Protein 9B6M (pdb70)

Foldseek 3Di:
DDDFAFAQDALPDDCPVPAWFWFQAPVRGTFTWGCRGALEIETAAEHPDADPDFAAADDLADAWFGFDPVQSPDSVNSRQQRRLVSLLLLLLCVFDLSVLLVLLLNLFAFFFDADPVGDTDDDDQQQWGAGPVGTDGHQEYEYAYGNGNADWAKAWDWADPVLDQCICQALQGAGYIYIHAGQFKFKAFPQFTAHSSLSVLLRSLQSSSSGRNQADHQSDKAFDAVVPDDVRTNHIGRPRSQLLADFDDDDDCHVLVRLVCVLVSLVVVCVSQVVDDVSNVSSQVSLCSLQDNDSFDDPDSVSSNVSSVSSCVRCSQRHSVSSCVSVVQADDDRGDCPSPGDMFIWGQPRSPPQQGSHGHNPVHRGCPGSPTRRHDDTTYHHDDDDDDDD/DFDFDDDPLLDFAFDDCVVLVPDADAEFAAFLVGTDDDVVPPDDDDDDDDDPDDDDDDDDDDDDDDPADFLRLLLQLLAQLDLDLLAAEFEADPVDFLSVRSVVSRVDNRYHYDPQPPLRCLRHVNDDDLDDLVVVLVSLLVSLVSLLVQLLDWAWADDDPADIAIARQSLCSRRVLDDPSDSNVVRVCCPPPNLVSLFPDDFDHDFHLPYAYAYDPPDDDPVRLLSRVVNVLLVLLLVLLVVLVSLVVSLCNGPVSRLVSSLVSLLSSLVSVLVSSLSSLVVVLVSNPPPDPPPSCVPSVVSSVVSNVSSVVSSVSSSLSSLRHSLVSSVSCCVPVPVVSHVVSSVVRLVVHVVNSVVSQVSQLPPPFPPPDPSGDCVLVSLQSSFNADNDCCVSPVVGDHPYCVVVFDADPQFLVQWQFKWADDSQDTDRPHPHDWDKDAFPVWHWGCDQRRTWIKQAQDPRRKIWTFCDPSNQLQWFAKKKKKWWKQWFFQALLQCVLDPFFKWFFKDDADVVAWDKTWTAGRQAIWIWGDALHIDIGTDQLDPVRGHHRAGWTWMQFTPHQQKGWIPSALDTDDMDHNVNGGTGGDRGTIMGHGPRRSDNQTIMIIGITIMGRHSDDSVNSNVVRCSSDDQKFAAFQRNHTAFASRWWWKDFDVQAQWTWDADPQAIFTHDWDWADRNPDPDIGHDGRDYFRKGKAQDPPQPPPDRGDILASFIWIATPVALFTFWAFLDDDPQQTTRSVSDCDPPGVSTQRTWRWGDRVSDQWTWTKDAWDQRPPRDTDHIATWAWDADDNIITTHGDHDDDDVDDSPRRIMHIGRNDPSGDRDD

Sequence (1220 aa):
MIPINIKDFNYSDPVNNQDIILVKNEKGSFDKGFFVADKILLVPARYGNISTDEGGITSKKEKAHVDKKIYLETDSEKNEYLKNMTTLLKRMNSYSTGNKLLNLIIKGEPIYSKDLQGKFIEQTPSRYLDTNTGKRRVNVMITGPGSNVLTKKCTHNGMGLENDPNGKHSNGTGILSTIEFSPNYLIAYNKCVADPVLTLFHELVHSMHNLYGIAFPDNVKVPYNALKDKNLVSGEEALSEILTFGGKDLTTEHLETLWKKLAETVIIVKDFVKTDTQAKDVFLNNLRFLSKNENIKIDTIEDIVNGTLKIKNNISNLTECEFCKEIGDVRIRTRYAVHSEDVTPVEVVDFKNNYKLNSGFLEGQDISKKYFITNPPKMRRRALRNFKCTDIIASVDKKDVFAVSDTSYFKNFKFPSKKISDTGEVIDSTKLPQIKDTYKSSREEPIPDNDSTINVKNITTYHYLEAQKPKNSSIELTMVAPSKSKKPNDCVVEAINDNNKIYTPFSGTAKQFNTVVPIANTAANVITWLEAIADIFSSETGTFDKLERAGKETLYYIPYVGQLLSIGENVLIGDFKNALLNTGLIILLDIAPELNIPLLGAFEAYKEYKSLEEFRKAIDNVIDERNKRWHSVYSFVAHQWYGQVNIQIEQRLNHFYQALSYQAGVIKNRVDIEYARHKEGLEEKEERKLMWASVDCIGSIEASVKEATKNAEKFLEKSSILYFKEEILPKVHKNLEEFDKNTLFNIYTNIDEFSNRGIAEISECKKVEADVNNGFRPIKFDFSLLTNLMKSDSLTDEVILEKALEDALVFSLGVRNGKIQNLSKKWANLTIGTDIRVVHGRDNESIRLNSTQDSSIQIEKNTNLRFLDSENFSLSFWIRVPRYNKFDKDKDLNNEYTIVNNMDTATKGFKISIKNGILLWTLKGTQQKTIEIPLSNTKVSDNIWRHVAIINNKDGNCTIYVDGAQKNAVSLSGLDEITNTLPITLQLVGNKNKKQFIRLDQFNIYEKALSQTEVGKLFSSYFKDSDIRDYWGEPLAYNKTYNMINIAYQGRGLQSTNNKISLQPKAVFDPTGDGSYIPRLYRGYDVLLQKDSQSKTTDIMPKKDDLINIKLKSGHNFVGFNSTIDTSQKYLKLTTALLSEVDDPKGFKLMSLKKDNWIQIKKETWMSKNGNVIPQGLVGKRSVDSDVYLYLWDWETEKDDYSEKQWSFICQDEGWIDSD

Solvent-accessible surface area: 49917 Å² total; per-residue (Å²): 180,68,126,39,116,17,69,90,20,51,28,98,55,104,61,83,64,123,50,8,3,51,4,102,34,112,112,47,69,75,27,36,0,0,10,0,1,88,40,0,0,0,2,0,12,20,38,15,120,44,28,116,87,78,16,43,52,0,8,42,48,48,38,11,12,0,1,41,76,126,10,0,92,68,90,81,55,27,41,64,1,0,50,4,0,3,40,0,1,66,1,0,23,79,52,45,5,0,10,46,0,0,22,11,0,18,90,0,41,0,2,28,15,68,47,177,123,30,137,33,75,65,106,2,79,0,5,23,22,62,12,85,74,39,83,55,46,0,0,0,23,0,6,0,0,12,35,25,0,4,32,35,68,12,4,3,62,0,38,4,86,90,122,40,93,41,1,1,1,16,18,8,2,0,0,6,0,20,0,5,0,0,0,18,0,1,34,0,37,98,148,21,0,20,2,0,0,6,22,0,0,3,8,0,0,17,1,0,11,3,0,5,0,11,6,15,9,23,32,23,60,1,40,10,4,0,51,75,47,138,103,22,16,1,7,47,7,7,0,6,50,4,13,2,4,22,20,88,15,6,2,1,44,66,17,36,34,16,5,89,61,7,8,57,22,3,17,22,1,50,76,20,0,143,107,56,116,88,0,47,49,8,8,39,40,7,6,85,79,3,1,135,124,46,110,11,133,15,102,66,69,106,45,1,22,61,2,5,60,67,0,10,41,23,3,28,26,2,20,4,19,32,0,8,50,34,21,58,106,4,120,23,33,74,14,41,46,20,11,7,39,84,13,37,5,1,30,2,84,52,4,115,102,29,6,80,78,123,40,10,6,93,74,32,22,57,23,92,74,11,189,10,67,84,62,5,95,66,68,43,118,32,0,56,4,33,1,72,32,127,147,6,80,0,34,18,35,0,6,14,0,0,0,0,2,24,6,50,34,2,120,111,43,144,17,73,73,30,108,0,16,47,46,12,78,60,37,69,61,129,160,27,88,164,32,54,43,60,74,87,62,14,84,98,116,93,70,120,19,97,53,43,79,34,97,23,190,110,37,37,7,4,0,1,9,14,1,0,60,50,91,31,73,44,56,111,6,34,1,19,19,10,69,202,100,66,101,1,49,48,0,0,56,58,1,17,117,42,72,53,73,1,0,0,6,8,53,31,0,6,108,40,3,52,94,67,84,7,91,44,125,90,25,67,66,10,38,88,12,6,92,23,0,7,79,48,0,49,66,34,0,37,51,51,66,128,6,115,30,98,92,88,89,74,3,38,4,0,23,9,0,1,9,0,0,31,14,28,145,11,95,113,80,34,33,3,78,78,20,2,44,135,68,21,10,72,42,0,10,61,33,69,22,78,59,44,115,12,14,152,16,23,4,42,0,16,83,129,7,176,51,93,106,47,0,74,85,0,0,33,36,0,22,28,37,1,2,70,17,6,24,26,0,8,9,2,6,0,1,1,0,3,1,1,0,2,1,0,4,11,0,11,1,29,2,0,86,50,0,0,61,47,0,8,33,2,1,71,44,10,1,86,43,2,79,62,68,26,99,101,68,77,149,108,114,16,27,119,113,48,28,169,28,12,90,95,4,46,41,36,0,84,56,11,19,141,104,0,21,72,8,0,18,60,0,0,8,8,1,2,1,4,18,0,69,44,74,8,17,46,110,4,28,144,35,1,107,78,1,18,118,44,0,38,149,44,0,69,62,2,2,85,77,19,27,125,122,38,41,63,123,104,78,137,27,68,65,3,52,12,33,0,16,22,9,19,5,25,14,121,14,48,42,37,34,0,17,60,7,20,104,3,128,10,131,18,66,118,93,158,64,60,163,56,0,77,96,6,21,6,1,4,0,0,6,49,42,11,72,15,53,19,64,7,146,75,23,3,43,22,80,44,16,33,35,19,52,17,32,16,0,10,104,61,5,0,0,21,0,19,15,69,130,55,0,16,0,66,0,61,13,23,111,54,0,125,14,1,33,70,102,58,2,0,0,0,0,3,0,2,0,10,8,23,20,82,67,12,39,70,101,15,99,100,53,54,13,12,1,0,34,1,19,74,132,91,46,84,0,1,34,0,0,4,69,46,7,21,2,9,0,1,0,46,12,91,98,97,31,75,13,77,0,21,1,11,126,108,89,46,5,18,0,16,10,62,4,0,1,0,0,10,4,104,59,43,68,0,14,0,6,1,48,29,55,77,87,62,43,42,62,3,101,33,7,89,26,9,60,18,116,62,35,0,20,0,24,7,62,40,2,120,11,135,124,10,23,0,17,0,11,43,0,3,0,2,76,87,17,0,54,130,100,17,3,23,112,3,43,69,43,51,26,88,106,52,29,2,12,0,40,1,2,2,14,1,1,29,105,3,9,0,3,9,2,1,53,53,86,83,0,49,0,11,64,63,36,128,83,43,4,2,7,27,94,105,32,68,15,24,15,19,57,81,83,53,140,51,30,73,4,47,32,30,78,60,5,20,1,58,71,17,95,137,10,153,38,96,71,31,19,15,50,57,64,1,27,0,10,2,52,5,91,99,28,76,31,10,12,0,0,36,14,75,12,86,99,52,31,14,2,49,27,22,45,49,25,122,145,97,51,113,52,11,21,34,8,1,33,0,6,4,44,139,70,55,28,74,0,2,4,50,8,68,68,39,128,1,113,104,51,45,94,3,64,32,0,0,4,1,46,75,66,64,137,104,50,10,18,4,19,1,89,96,10,126,42,103,181,58,97,51,47,85,27,17,0,2,1,0,0,54,11,35,3,16,60,33,66,168

Secondary structure (DSSP, 8-state):
----------TTS---SSSEEEEE-TTSSEEEEEEEETTEEE--SPPSS--S--SSB--SS-S-----SSTT-SHHHHHHHHHHHHHHHHHHHHSHHHHHHHHHHHH--PPPEE-SSSSEESS-TTTB--BTTB--B-SEEEE---SSTT--EEEES---TTSSS-STTTSS----EEEE--TTEEEEESSBBPPHHHHHHHHHHHHHHHHHT-PPPTT--EEEEETS-SS-EEEEE-HHHHHHS-SS---SS-TTTTTTTHHHHHHHHHHHHTT-HHHHHHHHHHHHHHSTT-----SSHHHHHHHHHHHHHHSSS-SHHHHHHHHSSS---SSS--TTS-EEEEEES-HHHH--SSSS-TT-SBTTTTTEESS-S---BPPEEEEEE-/-EEEEEETTTS-EEE-SHHHHH-------B-SSSB---TTTSPPP---------PPPP---EEE--SS--HHHHHHTSS-S--STT-EEE---SSS-HHHHHHHHHS-TTEEE-S-HHHHIIIII----TT-HHHHHHHHHHHHHHHHHHHT--EEEEETTEEEEEE-GGGTTTTT-S--SSGGGGHHHHTTT-SGGG-SSPP-----------B-S---SHHHHHHHHHHHHHHHHHHHHHHHHHHHHHHIIIIIHHHHHHHHHHHHHHHHHHHHHHHHHHHHHHHTSSS--SSTTTTTTHHHHHHHHHHHHHHHHHHHHHIIIIIHHHHHHHHHHTHHHHHHHHHHHHHHHHHHHHHHHHHHHHHS---SSTT-STHHHHHHH-------THHHHTT-SS--GGG-----HHHHHHEEEEEEEETTEEEE-SSS---EEE-SS-EEEE-SSSEEEEE-SSTT--EEE---SGGGGGTTS--EEEEEEEPPP--HHHHHH-SS--EEEEE---TTS-EEEEEEETTEEEEEEESSS-EEEEE-SSGGG---S--EEE-B---SSS---B-SSSS--B----SS-------PPEEEEEES-S-S---EEES-EEEESS---HHHHHHHHHHH--TT--B-TTSPBP-TT---EEEESSSTT--EEE-SSSEEEPPP-EE-SSSSS--EE-SS-S--EEEEE-TT-----SS-BSBS-EEEEETTTTEEE---SB-SS--B------SSSS--------EEE-SS-SS-BEEEE--B--BTS--B--EEEEEEEETTEEEEEE----STTS--TTS-EEEE---TT-----

B-factor: mean 40.0, std 0.0, range [40.0, 40.0]

Radius of gyration: 34.62 Å; Cα contacts (8 Å, |Δi|>4): 2550; chains: 2; bounding box: 66×87×102 Å

Nearest PDB structures (foldseek):
  2vxr-assembly1_A  TM=8.602E-01  e=2.772E-24  Clostridium botulinum
  3obr-assembly1_A  TM=7.949E-01  e=5.029E-22  Clostridium botulinum
  2w2d-assembly1_B  TM=7.879E-01  e=2.824E-16  Clostridium botulinum
  3zus-assembly3_C  TM=7.710E-01  e=7.991E-16  Clostridium botulinum
  3zus-assembly2_B  TM=7.502E-01  e=7.991E-16  Clostridium botulinum

Structure (mmCIF, N/CA/C/O backbone):
data_9B6M
#
_entry.id   9B6M
#
_cell.length_a   1.00
_cell.length_b   1.00
_cell.length_c   1.00
_cell.angle_alpha   90.00
_cell.angle_beta   90.00
_cell.angle_gamma   90.00
#
_symmetry.space_group_name_H-M   'P 1'
#
loop_
_entity.id
_entity.type
_entity.pdbx_description
1 polymer 'PG1 light chain'
2 polymer 'PG1 heavy chain'
#
loop_
_atom_site.group_PDB
_atom_site.id
_atom_site.type_symbol
_atom_site.label_atom_id
_atom_site.label_alt_id
_atom_site.label_comp_id
_atom_site.label_asym_id
_atom_site.label_entity_id
_atom_site.label_seq_id
_atom_site.pdbx_PDB_ins_code
_atom_site.Cartn_x
_atom_site.Cartn_y
_atom_site.Cartn_z
_atom_site.occupancy
_atom_site.B_iso_or_equiv
_atom_site.auth_seq_id
_atom_site.auth_comp_id
_atom_site.auth_asym_id
_atom_site.auth_atom_id
_atom_site.pdbx_PDB_model_num
ATOM 1 N N . MET A 1 1 ? 121.204 129.861 108.146 1 40 1 MET A N 1
ATOM 2 C CA . MET A 1 1 ? 121.888 130.682 107.09 1 40 1 MET A CA 1
ATOM 3 C C . MET A 1 1 ? 121.523 132.166 107.235 1 40 1 MET A C 1
ATOM 4 O O . MET A 1 1 ? 122.436 133.018 107.172 1 40 1 MET A O 1
ATOM 9 N N . ILE A 1 2 ? 120.227 132.46 107.348 1 40 2 ILE A N 1
ATOM 10 C CA . ILE A 1 2 ? 119.717 133.855 107.429 1 40 2 ILE A CA 1
ATOM 11 C C . ILE A 1 2 ? 120.248 134.498 108.699 1 40 2 ILE A C 1
ATOM 12 O O . ILE A 1 2 ? 120.09 133.943 109.782 1 40 2 ILE A O 1
ATOM 17 N N . PRO A 1 3 ? 120.885 135.686 108.592 1 40 3 PRO A N 1
ATOM 18 C CA . PRO A 1 3 ? 121.436 136.359 109.763 1 40 3 PRO A CA 1
ATOM 19 C C . PRO A 1 3 ? 120.322 136.898 110.665 1 40 3 PRO A C 1
ATOM 20 O O . PRO A 1 3 ? 119.719 137.906 110.36 1 40 3 PRO A O 1
ATOM 24 N N . ILE A 1 4 ? 120.068 136.176 111.751 1 40 4 ILE A N 1
ATOM 25 C CA . ILE A 1 4 ? 119.24 136.663 112.885 1 40 4 ILE A CA 1
ATOM 26 C C . ILE A 1 4 ? 120.071 136.525 114.152 1 40 4 ILE A C 1
ATOM 27 O O . ILE A 1 4 ? 120.976 135.658 114.209 1 40 4 ILE A O 1
ATOM 32 N N . ASN A 1 5 ? 119.745 137.345 115.136 1 40 5 ASN A N 1
ATOM 33 C CA . ASN A 1 5 ? 120.476 137.377 116.42 1 40 5 ASN A CA 1
ATOM 34 C C . ASN A 1 5 ? 119.483 137.137 117.548 1 40 5 ASN A C 1
ATOM 35 O O . ASN A 1 5 ? 118.41 137.774 117.563 1 40 5 ASN A O 1
ATOM 40 N N . ILE A 1 6 ? 119.844 136.235 118.451 1 40 6 ILE A N 1
ATOM 41 C CA . ILE A 1 6 ? 119.156 136.108 119.756 1 40 6 ILE A CA 1
ATOM 42 C C . ILE A 1 6 ? 120.104 136.647 120.824 1 40 6 ILE A C 1
ATOM 43 O O . ILE A 1 6 ? 121.31 136.342 120.783 1 40 6 ILE A O 1
ATOM 48 N N . LYS A 1 7 ? 119.566 137.422 121.749 1 40 7 LYS A N 1
ATOM 49 C CA . LYS A 1 7 ? 120.378 138.168 122.737 1 40 7 LYS A CA 1
ATOM 50 C C . LYS A 1 7 ? 120.215 137.48 124.081 1 40 7 LYS A C 1
ATOM 51 O O . LYS A 1 7 ? 119.07 137.252 124.52 1 40 7 LYS A O 1
ATOM 57 N N . ASP A 1 8 ? 121.339 137.168 124.708 1 40 8 ASP A N 1
ATOM 58 C CA . ASP A 1 8 ? 121.36 136.548 126.053 1 40 8 ASP A CA 1
ATOM 59 C C . ASP A 1 8 ? 121.045 137.618 127.097 1 40 8 ASP A C 1
ATOM 60 O O . ASP A 1 8 ? 121.61 138.729 127.05 1 40 8 ASP A O 1
ATOM 65 N N . PHE A 1 9 ? 120.174 137.267 128.029 1 40 9 PHE A N 1
ATOM 66 C CA . PHE A 1 9 ? 119.783 138.151 129.143 1 40 9 PHE A CA 1
ATOM 67 C C . PHE A 1 9 ? 120.218 137.517 130.449 1 40 9 PHE A C 1
ATOM 68 O O . PHE A 1 9 ? 120.717 136.385 130.483 1 40 9 PHE A O 1
ATOM 76 N N . ASN A 1 10 ? 120.034 138.279 131.512 1 40 10 ASN A N 1
ATOM 77 C CA . ASN A 1 10 ? 120.223 137.803 132.894 1 40 10 ASN A CA 1
ATOM 78 C C . ASN A 1 10 ? 119.052 138.318 133.706 1 40 10 ASN A C 1
ATOM 79 O O . ASN A 1 10 ? 118.644 139.472 133.503 1 40 10 ASN A O 1
ATOM 84 N N . TYR A 1 11 ? 118.569 137.512 134.636 1 40 11 TYR A N 1
ATOM 85 C CA . TYR A 1 11 ? 117.423 137.919 135.479 1 40 11 TYR A CA 1
ATOM 86 C C . TYR A 1 11 ? 117.815 139.108 136.364 1 40 11 TYR A C 1
ATOM 87 O O . TYR A 1 11 ? 116.924 139.824 136.823 1 40 11 TYR A O 1
ATOM 96 N N . SER A 1 12 ? 119.111 139.314 136.595 1 40 12 SER A N 1
ATOM 97 C CA . SER A 1 12 ? 119.624 140.474 137.364 1 40 12 SER A CA 1
ATOM 98 C C . SER A 1 12 ? 119.552 141.757 136.527 1 40 12 SER A C 1
ATOM 99 O O . SER A 1 12 ? 119.621 142.855 137.137 1 40 12 SER A O 1
ATOM 102 N N . ASP A 1 13 ? 119.456 141.648 135.2 1 40 13 ASP A N 1
ATOM 103 C CA . ASP A 1 13 ? 119.342 142.848 134.336 1 40 13 ASP A CA 1
ATOM 104 C C . ASP A 1 13 ? 118.029 143.547 134.655 1 40 13 ASP A C 1
ATOM 105 O O . ASP A 1 13 ? 117.027 142.894 134.913 1 40 13 ASP A O 1
ATOM 110 N N . PRO A 1 14 ? 117.987 144.894 134.627 1 40 14 PRO A N 1
ATOM 111 C CA . PRO A 1 14 ? 116.801 145.619 135.056 1 40 14 PRO A CA 1
ATOM 112 C C . PRO A 1 14 ? 115.792 145.761 133.914 1 40 14 PRO A C 1
ATOM 113 O O . PRO A 1 14 ? 116.163 145.694 132.744 1 40 14 PRO A O 1
ATOM 117 N N . VAL A 1 15 ? 114.545 146.001 134.279 1 40 15 VAL A N 1
ATOM 118 C CA . VAL A 1 15 ? 113.471 146.219 133.28 1 40 15 VAL A CA 1
ATOM 119 C C . VAL A 1 15 ? 113.672 147.585 132.62 1 40 15 VAL A C 1
ATOM 120 O O . VAL A 1 15 ? 113.501 148.61 133.3 1 40 15 VAL A O 1
ATOM 124 N N . ASN A 1 16 ? 113.978 147.589 131.326 1 40 16 ASN A N 1
ATOM 125 C CA . ASN A 1 16 ? 114.183 148.831 130.534 1 40 16 ASN A CA 1
ATOM 126 C C . ASN A 1 16 ? 112.944 149.122 129.677 1 40 16 ASN A C 1
ATOM 127 O O . ASN A 1 16 ? 112.991 150.097 128.903 1 40 16 ASN A O 1
ATOM 132 N N . ASN A 1 17 ? 111.91 148.275 129.768 1 40 17 ASN A N 1
ATOM 133 C CA . ASN A 1 17 ? 110.616 148.423 129.066 1 40 17 ASN A CA 1
ATOM 134 C C . ASN A 1 17 ? 110.803 148.304 127.548 1 40 17 ASN A C 1
ATOM 135 O O . ASN A 1 17 ? 109.811 148.504 126.82 1 40 17 ASN A O 1
ATOM 140 N N . GLN A 1 18 ? 111.998 147.958 127.064 1 40 18 GLN A N 1
ATOM 141 C CA . GLN A 1 18 ? 112.255 147.846 125.604 1 40 18 GLN A CA 1
ATOM 142 C C . GLN A 1 18 ? 112.389 146.38 125.207 1 40 18 GLN A C 1
ATOM 143 O O . GLN A 1 18 ? 111.654 145.936 124.311 1 40 18 GLN A O 1
ATOM 149 N N . ASP A 1 19 ? 113.313 145.658 125.823 1 40 19 ASP A N 1
ATOM 150 C CA . ASP A 1 19 ? 113.53 144.223 125.511 1 40 19 ASP A CA 1
ATOM 151 C C . ASP A 1 19 ? 113.162 143.358 126.712 1 40 19 ASP A C 1
ATOM 152 O O . ASP A 1 19 ? 112.92 142.169 126.502 1 40 19 ASP A O 1
ATOM 157 N N . ILE A 1 20 ? 113.176 143.904 127.928 1 40 20 ILE A N 1
ATOM 158 C CA . ILE A 1 20 ? 112.767 143.152 129.146 1 40 20 ILE A CA 1
ATOM 159 C C . ILE A 1 20 ? 111.5 143.79 129.673 1 40 20 ILE A C 1
ATOM 160 O O . ILE A 1 20 ? 111.533 144.975 129.984 1 40 20 ILE A O 1
ATOM 165 N N . ILE A 1 21 ? 110.426 143.023 129.744 1 40 21 ILE A N 1
ATOM 166 C CA . ILE A 1 21 ? 109.101 143.571 130.126 1 40 21 ILE A CA 1
ATOM 167 C C . ILE A 1 21 ? 108.543 142.794 131.306 1 40 21 ILE A C 1
ATOM 168 O O . ILE A 1 21 ? 109.139 141.793 131.711 1 40 21 ILE A O 1
ATOM 173 N N . LEU A 1 22 ? 107.404 143.261 131.799 1 40 22 LEU A N 1
ATOM 174 C CA . LEU A 1 22 ? 106.597 142.531 132.8 1 40 22 LEU A CA 1
ATOM 175 C C . LEU A 1 22 ? 105.312 142.067 132.128 1 40 22 LEU A C 1
ATOM 176 O O . LEU A 1 22 ? 104.589 142.912 131.599 1 40 22 LEU A O 1
ATOM 181 N N . VAL A 1 23 ? 105.028 140.782 132.216 1 40 23 VAL A N 1
ATOM 182 C CA . VAL A 1 23 ? 103.852 140.185 131.543 1 40 23 VAL A CA 1
ATOM 183 C C . VAL A 1 23 ? 102.761 139.98 132.583 1 40 23 VAL A C 1
ATOM 184 O O . VAL A 1 23 ? 103.013 139.31 133.611 1 40 23 VAL A O 1
ATOM 188 N N . LYS A 1 24 ? 101.579 140.497 132.292 1 40 24 LYS A N 1
ATOM 189 C CA . LYS A 1 24 ? 100.389 140.218 133.122 1 40 24 LYS A CA 1
ATOM 190 C C . LYS A 1 24 ? 99.982 138.765 132.893 1 40 24 LYS A C 1
ATOM 191 O O . LYS A 1 24 ? 99.803 138.36 131.726 1 40 24 LYS A O 1
ATOM 197 N N . ASN A 1 25 ? 99.789 138.034 133.985 1 40 25 ASN A N 1
ATOM 198 C CA . ASN A 1 25 ? 99.405 136.6 133.952 1 40 25 ASN A CA 1
ATOM 199 C C . ASN A 1 25 ? 98.004 136.432 134.542 1 40 25 ASN A C 1
ATOM 200 O O . ASN A 1 25 ? 97.353 137.433 134.899 1 40 25 ASN A O 1
ATOM 205 N N . GLU A 1 26 ? 97.551 135.194 134.617 1 40 26 GLU A N 1
ATOM 206 C CA . GLU A 1 26 ? 96.208 134.839 135.143 1 40 26 GLU A CA 1
ATOM 207 C C . GLU A 1 26 ? 96.114 135.195 136.63 1 40 26 GLU A C 1
ATOM 208 O O . GLU A 1 26 ? 95.025 135.632 137.064 1 40 26 GLU A O 1
ATOM 214 N N . LYS A 1 27 ? 97.211 135.064 137.372 1 40 27 LYS A N 1
ATOM 215 C CA . LYS A 1 27 ? 97.213 135.325 138.836 1 40 27 LYS A CA 1
ATOM 216 C C . LYS A 1 27 ? 97.007 136.81 139.14 1 40 27 LYS A C 1
ATOM 217 O O . LYS A 1 27 ? 96.645 137.115 140.285 1 40 27 LYS A O 1
ATOM 223 N N . GLY A 1 28 ? 97.229 137.696 138.168 1 40 28 GLY A N 1
ATOM 224 C CA . GLY A 1 28 ? 97.116 139.153 138.363 1 40 28 GLY A CA 1
ATOM 225 C C . GLY A 1 28 ? 98.441 139.78 138.756 1 40 28 GLY A C 1
ATOM 226 O O . GLY A 1 28 ? 98.536 141.019 138.709 1 40 28 GLY A O 1
ATOM 227 N N . SER A 1 29 ? 99.446 138.978 139.11 1 40 29 SER A N 1
ATOM 228 C CA . SER A 1 29 ? 100.825 139.462 139.357 1 40 29 SER A CA 1
ATOM 229 C C . SER A 1 29 ? 101.508 139.763 138.019 1 40 29 SER A C 1
ATOM 230 O O . SER A 1 29 ? 100.859 139.709 136.947 1 40 29 SER A O 1
ATOM 233 N N . PHE A 1 30 ? 102.791 140.08 138.076 1 40 30 PHE A N 1
ATOM 234 C CA . PHE A 1 30 ? 103.588 140.385 136.869 1 40 30 PHE A CA 1
ATOM 235 C C . PHE A 1 30 ? 104.871 139.57 136.881 1 40 30 PHE A C 1
ATOM 236 O O . PHE A 1 30 ? 105.569 139.519 137.909 1 40 30 PHE A O 1
ATOM 244 N N . ASP A 1 31 ? 105.171 138.972 135.734 1 40 31 ASP A N 1
ATOM 245 C CA . ASP A 1 31 ? 106.359 138.109 135.548 1 40 31 ASP A CA 1
ATOM 246 C C . ASP A 1 31 ? 107.31 138.825 134.61 1 40 31 ASP A C 1
ATOM 247 O O . ASP A 1 31 ? 106.876 139.316 133.567 1 40 31 ASP A O 1
ATOM 252 N N . LYS A 1 32 ? 108.572 138.867 134.992 1 40 32 LYS A N 1
ATOM 253 C CA . LYS A 1 32 ? 109.624 139.532 134.203 1 40 32 LYS A CA 1
ATOM 254 C C . LYS A 1 32 ? 109.805 138.767 132.885 1 40 32 LYS A C 1
ATOM 255 O O . LYS A 1 32 ? 110.385 137.668 132.872 1 40 32 LYS A O 1
ATOM 261 N N . GLY A 1 33 ? 109.298 139.34 131.801 1 40 33 GLY A N 1
ATOM 262 C CA . GLY A 1 33 ? 109.385 138.766 130.451 1 40 33 GLY A CA 1
ATOM 263 C C . GLY A 1 33 ? 110.622 139.255 129.722 1 40 33 GLY A C 1
ATOM 264 O O . GLY A 1 33 ? 111.026 140.43 129.891 1 40 33 GLY A O 1
ATOM 265 N N . PHE A 1 34 ? 111.215 138.397 128.904 1 40 34 PHE A N 1
ATOM 266 C CA . PHE A 1 34 ? 112.444 138.711 128.133 1 40 34 PHE A CA 1
ATOM 267 C C . PHE A 1 34 ? 112.233 138.391 126.663 1 40 34 PHE A C 1
ATOM 268 O O . PHE A 1 34 ? 111.612 137.375 126.331 1 40 34 PHE A O 1
ATOM 276 N N . PHE A 1 35 ? 112.73 139.263 125.801 1 40 35 PHE A N 1
ATOM 277 C CA . PHE A 1 35 ? 112.636 139.094 124.331 1 40 35 PHE A CA 1
ATOM 278 C C . PHE A 1 35 ? 113.973 138.579 123.825 1 40 35 PHE A C 1
ATOM 279 O O . PHE A 1 35 ? 114.797 139.37 123.335 1 40 35 PHE A O 1
ATOM 287 N N . VAL A 1 36 ? 114.185 137.28 123.982 1 40 36 VAL A N 1
ATOM 288 C CA . VAL A 1 36 ? 115.457 136.613 123.589 1 40 36 VAL A CA 1
ATOM 289 C C . VAL A 1 36 ? 115.668 136.793 122.095 1 40 36 VAL A C 1
ATOM 290 O O . VAL A 1 36 ? 116.808 137.038 121.697 1 40 36 VAL A O 1
ATOM 294 N N . ALA A 1 37 ? 114.602 136.74 121.315 1 40 37 ALA A N 1
ATOM 295 C CA . ALA A 1 37 ? 114.654 137.078 119.88 1 40 37 ALA A CA 1
ATOM 296 C C . ALA A 1 37 ? 113.513 138.031 119.57 1 40 37 ALA A C 1
ATOM 297 O O . ALA A 1 37 ? 112.537 138.07 120.337 1 40 37 ALA A O 1
ATOM 299 N N . ASP A 1 38 ? 113.643 138.788 118.487 1 40 38 ASP A N 1
ATOM 300 C CA . ASP A 1 38 ? 112.596 139.752 118.08 1 40 38 ASP A CA 1
ATOM 301 C C . ASP A 1 38 ? 111.235 139.04 118.006 1 40 38 ASP A C 1
ATOM 302 O O . ASP A 1 38 ? 111.116 137.994 117.344 1 40 38 ASP A O 1
ATOM 307 N N . LYS A 1 39 ? 110.245 139.596 118.688 1 40 39 LYS A N 1
ATOM 308 C CA . LYS A 1 39 ? 108.858 139.07 118.744 1 40 39 LYS A CA 1
ATOM 309 C C . LYS A 1 39 ? 108.831 137.661 119.325 1 40 39 LYS A C 1
ATOM 310 O O . LYS A 1 39 ? 107.808 136.992 119.15 1 40 39 LYS A O 1
ATOM 316 N N . ILE A 1 40 ? 109.893 137.239 120.006 1 40 40 ILE A N 1
ATOM 317 C CA . ILE A 1 40 ? 109.9 135.956 120.758 1 40 40 ILE A CA 1
ATOM 318 C C . ILE A 1 40 ? 110.057 136.283 122.233 1 40 40 ILE A C 1
ATOM 319 O O . ILE A 1 40 ? 111.098 136.799 122.627 1 40 40 ILE A O 1
ATOM 324 N N . LEU A 1 41 ? 109.03 136.008 123.012 1 40 41 LEU A N 1
ATOM 325 C CA . LEU A 1 41 ? 108.973 136.422 124.432 1 40 41 LEU A CA 1
ATOM 326 C C . LEU A 1 41 ? 109.232 135.2 125.294 1 40 41 LEU A C 1
ATOM 327 O O . LEU A 1 41 ? 108.618 134.153 125.072 1 40 41 LEU A O 1
ATOM 332 N N . LEU A 1 42 ? 110.1 135.354 126.276 1 40 42 LEU A N 1
ATOM 333 C CA . LEU A 1 42 ? 110.509 134.242 127.161 1 40 42 LEU A CA 1
ATOM 334 C C . LEU A 1 42 ? 110.423 134.715 128.6 1 40 42 LEU A C 1
ATOM 335 O O . LEU A 1 42 ? 111.047 135.724 128.95 1 40 42 LEU A O 1
ATOM 340 N N . VAL A 1 43 ? 109.651 134.01 129.398 1 40 43 VAL A N 1
ATOM 341 C CA . VAL A 1 43 ? 109.486 134.336 130.836 1 40 43 VAL A CA 1
ATOM 342 C C . VAL A 1 43 ? 109.924 133.133 131.649 1 40 43 VAL A C 1
ATOM 343 O O . VAL A 1 43 ? 109.573 132.01 131.349 1 40 43 VAL A O 1
ATOM 347 N N . PRO A 1 44 ? 110.809 133.318 132.639 1 40 44 PRO A N 1
ATOM 348 C CA . PRO A 1 44 ? 111.237 132.204 133.485 1 40 44 PRO A CA 1
ATOM 349 C C . PRO A 1 44 ? 110.245 131.794 134.57 1 40 44 PRO A C 1
ATOM 350 O O . PRO A 1 44 ? 110.582 130.971 135.356 1 40 44 PRO A O 1
ATOM 354 N N . ALA A 1 45 ? 109.062 132.393 134.589 1 40 45 ALA A N 1
ATOM 355 C CA . ALA A 1 45 ? 108.023 132.07 135.582 1 40 45 ALA A CA 1
ATOM 356 C C . ALA A 1 45 ? 107.248 130.852 135.097 1 40 45 ALA A C 1
ATOM 357 O O . ALA A 1 45 ? 106.971 130.731 133.914 1 40 45 ALA A O 1
ATOM 359 N N . ARG A 1 46 ? 106.869 129.983 136.007 1 40 46 ARG A N 1
ATOM 360 C CA . ARG A 1 46 ? 106.061 128.806 135.651 1 40 46 ARG A CA 1
ATOM 361 C C . ARG A 1 46 ? 104.647 129.237 135.276 1 40 46 ARG A C 1
ATOM 362 O O . ARG A 1 46 ? 104.225 130.368 135.623 1 40 46 ARG A O 1
ATOM 370 N N . TYR A 1 47 ? 103.925 128.33 134.641 1 40 47 TYR A N 1
ATOM 371 C CA . TYR A 1 47 ? 102.522 128.56 134.237 1 40 47 TYR A CA 1
ATOM 372 C C . TYR A 1 47 ? 101.633 128.676 135.468 1 40 47 TYR A C 1
ATOM 373 O O . TYR A 1 47 ? 102.029 128.268 136.57 1 40 47 TYR A O 1
ATOM 382 N N . GLY A 1 48 ? 100.455 129.251 135.276 1 40 48 GLY A N 1
ATOM 383 C CA . GLY A 1 48 ? 99.519 129.542 136.375 1 40 48 GLY A CA 1
ATOM 384 C C . GLY A 1 48 ? 98.993 128.297 137.062 1 40 48 GLY A C 1
ATOM 385 O O . GLY A 1 48 ? 98.972 127.214 136.439 1 40 48 GLY A O 1
ATOM 386 N N . ASN A 1 49 ? 98.601 128.452 138.326 1 40 49 ASN A N 1
ATOM 387 C CA . ASN A 1 49 ? 97.852 127.437 139.103 1 40 49 ASN A CA 1
ATOM 388 C C . ASN A 1 49 ? 98.762 126.228 139.298 1 40 49 ASN A C 1
ATOM 389 O O . ASN A 1 49 ? 98.433 125.11 138.843 1 40 49 ASN A O 1
ATOM 394 N N . ILE A 1 50 ? 99.861 126.461 139.994 1 40 50 ILE A N 1
ATOM 395 C CA . ILE A 1 50 ? 100.794 125.375 140.386 1 40 50 ILE A CA 1
ATOM 396 C C . ILE A 1 50 ? 100.119 124.573 141.497 1 40 50 ILE A C 1
ATOM 397 O O . ILE A 1 50 ? 99.632 125.168 142.486 1 40 50 ILE A O 1
ATOM 402 N N . SER A 1 51 ? 100.1 123.256 141.332 1 40 51 SER A N 1
ATOM 403 C CA . SER A 1 51 ? 99.42 122.329 142.265 1 40 51 SER A CA 1
ATOM 404 C C . SER A 1 51 ? 100.091 122.406 143.635 1 40 51 SER A C 1
ATOM 405 O O . SER A 1 51 ? 101.324 122.457 143.706 1 40 51 SER A O 1
ATOM 408 N N . THR A 1 52 ? 99.29 122.396 144.687 1 40 52 THR A N 1
ATOM 409 C CA . THR A 1 52 ? 99.793 122.44 146.084 1 40 52 THR A CA 1
ATOM 410 C C . THR A 1 52 ? 100.148 121.036 146.586 1 40 52 THR A C 1
ATOM 411 O O . THR A 1 52 ? 100.781 120.949 147.654 1 40 52 THR A O 1
ATOM 415 N N . ASP A 1 53 ? 99.703 119.99 145.902 1 40 53 ASP A N 1
ATOM 416 C CA . ASP A 1 53 ? 99.902 118.59 146.354 1 40 53 ASP A CA 1
ATOM 417 C C . ASP A 1 53 ? 100.954 117.927 145.466 1 40 53 ASP A C 1
ATOM 418 O O . ASP A 1 53 ? 100.869 118.022 144.229 1 40 53 ASP A O 1
ATOM 423 N N . GLU A 1 54 ? 101.908 117.252 146.096 1 40 54 GLU A N 1
ATOM 424 C CA . GLU A 1 54 ? 102.99 116.533 145.394 1 40 54 GLU A CA 1
ATOM 425 C C . GLU A 1 54 ? 102.8 115.036 145.598 1 40 54 GLU A C 1
ATOM 426 O O . GLU A 1 54 ? 102.444 114.6 146.723 1 40 54 GLU A O 1
ATOM 432 N N . GLY A 1 55 ? 103.044 114.281 144.532 1 40 55 GLY A N 1
ATOM 433 C CA . GLY A 1 55 ? 102.851 112.829 144.488 1 40 55 GLY A CA 1
ATOM 434 C C . GLY A 1 55 ? 101.401 112.461 144.269 1 40 55 GLY A C 1
ATOM 435 O O . GLY A 1 55 ? 100.534 113.36 144.089 1 40 55 GLY A O 1
ATOM 436 N N . GLY A 1 56 ? 101.151 111.156 144.269 1 40 56 GLY A N 1
ATOM 437 C CA . GLY A 1 56 ? 99.814 110.578 144.072 1 40 56 GLY A CA 1
ATOM 438 C C . GLY A 1 56 ? 99.756 109.833 142.759 1 40 56 GLY A C 1
ATOM 439 O O . GLY A 1 56 ? 100.672 109.038 142.474 1 40 56 GLY A O 1
ATOM 440 N N . ILE A 1 57 ? 98.689 110.044 142.003 1 40 57 ILE A N 1
ATOM 441 C CA . ILE A 1 57 ? 98.427 109.278 140.764 1 40 57 ILE A CA 1
ATOM 442 C C . ILE A 1 57 ? 98.378 110.264 139.619 1 40 57 ILE A C 1
ATOM 443 O O . ILE A 1 57 ? 97.773 111.332 139.748 1 40 57 ILE A O 1
ATOM 448 N N . THR A 1 58 ? 98.987 109.889 138.519 1 40 58 THR A N 1
ATOM 449 C CA . THR A 1 58 ? 98.983 110.71 137.29 1 40 58 THR A CA 1
ATOM 450 C C . THR A 1 58 ? 97.591 110.715 136.667 1 40 58 THR A C 1
ATOM 451 O O . THR A 1 58 ? 96.753 109.839 136.982 1 40 58 THR A O 1
ATOM 455 N N . SER A 1 59 ? 97.383 111.662 135.76 1 40 59 SER A N 1
ATOM 456 C CA . SER A 1 59 ? 96.112 111.799 135.01 1 40 59 SER A CA 1
ATOM 457 C C . SER A 1 59 ? 95.989 110.637 134.032 1 40 59 SER A C 1
ATOM 458 O O . SER A 1 59 ? 97.005 110.036 133.665 1 40 59 SER A O 1
ATOM 461 N N . LYS A 1 60 ? 94.782 110.342 133.607 1 40 60 LYS A N 1
ATOM 462 C CA . LYS A 1 60 ? 94.536 109.115 132.811 1 40 60 LYS A CA 1
ATOM 463 C C . LYS A 1 60 ? 95.102 109.257 131.394 1 40 60 LYS A C 1
ATOM 464 O O . LYS A 1 60 ? 95.17 108.242 130.675 1 40 60 LYS A O 1
ATOM 470 N N . LYS A 1 61 ? 95.511 110.447 130.984 1 40 61 LYS A N 1
ATOM 471 C CA . LYS A 1 61 ? 96.053 110.63 129.619 1 40 61 LYS A CA 1
ATOM 472 C C . LYS A 1 61 ? 97.543 110.336 129.597 1 40 61 LYS A C 1
ATOM 473 O O . LYS A 1 61 ? 97.959 109.456 128.839 1 40 61 LYS A O 1
ATOM 479 N N . GLU A 1 62 ? 98.331 111.068 130.372 1 40 62 GLU A N 1
ATOM 480 C CA . GLU A 1 62 ? 99.808 110.958 130.306 1 40 62 GLU A CA 1
ATOM 481 C C . GLU A 1 62 ? 100.306 109.809 131.174 1 40 62 GLU A C 1
ATOM 482 O O . GLU A 1 62 ? 99.556 109.295 131.981 1 40 62 GLU A O 1
ATOM 488 N N . LYS A 1 63 ? 101.557 109.434 130.955 1 40 63 LYS A N 1
ATOM 489 C CA . LYS A 1 63 ? 102.159 108.228 131.56 1 40 63 LYS A CA 1
ATOM 490 C C . LYS A 1 63 ? 103.104 108.643 132.674 1 40 63 LYS A C 1
ATOM 491 O O . LYS A 1 63 ? 103.061 108.021 133.742 1 40 63 LYS A O 1
ATOM 497 N N . ALA A 1 64 ? 103.973 109.607 132.411 1 40 64 ALA A N 1
ATOM 498 C CA . ALA A 1 64 ? 104.957 110.075 133.397 1 40 64 ALA A CA 1
ATOM 499 C C . ALA A 1 64 ? 104.554 111.475 133.855 1 40 64 ALA A C 1
ATOM 500 O O . ALA A 1 64 ? 104.477 112.397 133.01 1 40 64 ALA A O 1
ATOM 502 N N . HIS A 1 65 ? 104.354 111.626 135.163 1 40 65 HIS A N 1
ATOM 503 C CA . HIS A 1 65 ? 103.955 112.893 135.817 1 40 65 HIS A CA 1
ATOM 504 C C . HIS A 1 65 ? 104.968 113.206 136.904 1 40 65 HIS A C 1
ATOM 505 O O . HIS A 1 65 ? 105.272 112.344 137.673 1 40 65 HIS A O 1
ATOM 512 N N . VAL A 1 66 ? 105.435 114.431 136.963 1 40 66 VAL A N 1
ATOM 513 C CA . VAL A 1 66 ? 106.356 114.912 138.018 1 40 66 VAL A CA 1
ATOM 514 C C . VAL A 1 66 ? 105.876 116.296 138.417 1 40 66 VAL A C 1
ATOM 515 O O . VAL A 1 66 ? 105.605 117.144 137.502 1 40 66 VAL A O 1
ATOM 519 N N . ASP A 1 67 ? 105.795 116.54 139.728 1 40 67 ASP A N 1
ATOM 520 C CA . ASP A 1 67 ? 105.38 117.868 140.265 1 40 67 ASP A CA 1
ATOM 521 C C . ASP A 1 67 ? 106.359 118.32 141.327 1 40 67 ASP A C 1
ATOM 522 O O . ASP A 1 67 ? 106.873 117.492 142.02 1 40 67 ASP A O 1
ATOM 527 N N . LYS A 1 68 ? 106.591 119.62 141.399 1 40 68 LYS A N 1
ATOM 528 C CA . LYS A 1 68 ? 107.553 120.236 142.341 1 40 68 LYS A CA 1
ATOM 529 C C . LYS A 1 68 ? 107.184 121.704 142.524 1 40 68 LYS A C 1
ATOM 530 O O . LYS A 1 68 ? 107.328 122.478 141.557 1 40 68 LYS A O 1
ATOM 536 N N . LYS A 1 69 ? 106.709 122.074 143.706 1 40 69 LYS A N 1
ATOM 537 C CA . LYS A 1 69 ? 106.409 123.482 144.022 1 40 69 LYS A CA 1
ATOM 538 C C . LYS A 1 69 ? 107.684 124.313 143.935 1 40 69 LYS A C 1
ATOM 539 O O . LYS A 1 69 ? 107.669 125.35 143.242 1 40 69 LYS A O 1
ATOM 545 N N . ILE A 1 70 ? 108.74 123.886 144.622 1 40 70 ILE A N 1
ATOM 546 C CA . ILE A 1 70 ? 109.953 124.728 144.803 1 40 70 ILE A CA 1
ATOM 547 C C . ILE A 1 70 ? 110.638 124.989 143.465 1 40 70 ILE A C 1
ATOM 548 O O . ILE A 1 70 ? 111.559 125.821 143.448 1 40 70 ILE A O 1
ATOM 553 N N . TYR A 1 71 ? 110.276 124.263 142.409 1 40 71 TYR A N 1
ATOM 554 C CA . TYR A 1 71 ? 110.923 124.444 141.092 1 40 71 TYR A CA 1
ATOM 555 C C . TYR A 1 71 ? 110.58 125.825 140.559 1 40 71 TYR A C 1
ATOM 556 O O . TYR A 1 71 ? 109.421 126.227 140.602 1 40 71 TYR A O 1
ATOM 565 N N . LEU A 1 72 ? 111.6 126.53 140.096 1 40 72 LEU A N 1
ATOM 566 C CA . LEU A 1 72 ? 111.47 127.835 139.412 1 40 72 LEU A CA 1
ATOM 567 C C . LEU A 1 72 ? 110.7 128.828 140.284 1 40 72 LEU A C 1
ATOM 568 O O . LEU A 1 72 ? 109.706 129.419 139.818 1 40 72 LEU A O 1
ATOM 573 N N . GLU A 1 73 ? 111.157 129.009 141.519 1 40 73 GLU A N 1
ATOM 574 C CA . GLU A 1 73 ? 110.554 129.985 142.454 1 40 73 GLU A CA 1
ATOM 575 C C . GLU A 1 73 ? 111.574 131.016 142.923 1 40 73 GLU A C 1
ATOM 576 O O . GLU A 1 73 ? 111.133 132.03 143.486 1 40 73 GLU A O 1
ATOM 582 N N . THR A 1 74 ? 112.866 130.787 142.716 1 40 74 THR A N 1
ATOM 583 C CA . THR A 1 74 ? 113.925 131.723 143.16 1 40 74 THR A CA 1
ATOM 584 C C . THR A 1 74 ? 114.584 132.327 141.934 1 40 74 THR A C 1
ATOM 585 O O . THR A 1 74 ? 114.632 131.674 140.889 1 40 74 THR A O 1
ATOM 589 N N . ASP A 1 75 ? 115.113 133.526 142.102 1 40 75 ASP A N 1
ATOM 590 C CA . ASP A 1 75 ? 115.675 134.313 140.98 1 40 75 ASP A CA 1
ATOM 591 C C . ASP A 1 75 ? 116.914 133.61 140.421 1 40 75 ASP A C 1
ATOM 592 O O . ASP A 1 75 ? 117.168 133.756 139.216 1 40 75 ASP A O 1
ATOM 597 N N . SER A 1 76 ? 117.648 132.867 141.248 1 40 76 SER A N 1
ATOM 598 C CA . SER A 1 76 ? 118.808 132.068 140.777 1 40 76 SER A CA 1
ATOM 599 C C . SER A 1 76 ? 118.313 130.978 139.819 1 40 76 SER A C 1
ATOM 600 O O . SER A 1 76 ? 118.916 130.789 138.741 1 40 76 SER A O 1
ATOM 603 N N . GLU A 1 77 ? 117.237 130.298 140.19 1 40 77 GLU A N 1
ATOM 604 C CA . GLU A 1 77 ? 116.665 129.221 139.353 1 40 77 GLU A CA 1
ATOM 605 C C . GLU A 1 77 ? 116.123 129.832 138.061 1 40 77 GLU A C 1
ATOM 606 O O . GLU A 1 77 ? 116.279 129.215 137.003 1 40 77 GLU A O 1
ATOM 612 N N . LYS A 1 78 ? 115.497 131.005 138.142 1 40 78 LYS A N 1
ATOM 613 C CA . LYS A 1 78 ? 114.952 131.696 136.941 1 40 78 LYS A CA 1
ATOM 614 C C . LYS A 1 78 ? 116.095 132.104 136.018 1 40 78 LYS A C 1
ATOM 615 O O . LYS A 1 78 ? 115.963 131.953 134.816 1 40 78 LYS A O 1
ATOM 621 N N . ASN A 1 79 ? 117.19 132.571 136.578 1 40 79 ASN A N 1
ATOM 622 C CA . ASN A 1 79 ? 118.387 132.912 135.777 1 40 79 ASN A CA 1
ATOM 623 C C . ASN A 1 79 ? 118.909 131.654 135.086 1 40 79 ASN A C 1
ATOM 624 O O . ASN A 1 79 ? 119.238 131.728 133.886 1 40 79 ASN A O 1
ATOM 629 N N . GLU A 1 80 ? 118.996 130.547 135.82 1 40 80 GLU A N 1
ATOM 630 C CA . GLU A 1 80 ? 119.504 129.273 135.255 1 40 80 GLU A CA 1
ATOM 631 C C . GLU A 1 80 ? 118.6 128.858 134.095 1 40 80 GLU A C 1
ATOM 632 O O . GLU A 1 80 ? 119.129 128.477 133.026 1 40 80 GLU A O 1
ATOM 638 N N . TYR A 1 81 ? 117.293 128.927 134.31 1 40 81 TYR A N 1
ATOM 639 C CA . TYR A 1 81 ? 116.298 128.566 133.276 1 40 81 TYR A CA 1
ATOM 640 C C . TYR A 1 81 ? 116.474 129.454 132.041 1 40 81 TYR A C 1
ATOM 641 O O . TYR A 1 81 ? 116.431 128.954 130.91 1 40 81 TYR A O 1
ATOM 650 N N . LEU A 1 82 ? 116.67 130.747 132.248 1 40 82 LEU A N 1
ATOM 651 C CA . LEU A 1 82 ? 116.775 131.702 131.122 1 40 82 LEU A CA 1
ATOM 652 C C . LEU A 1 82 ? 118.034 131.389 130.327 1 40 82 LEU A C 1
ATOM 653 O O . LEU A 1 82 ? 117.953 131.395 129.094 1 40 82 LEU A O 1
ATOM 658 N N . LYS A 1 83 ? 119.145 131.12 130.999 1 40 83 LYS A N 1
ATOM 659 C CA . LYS A 1 83 ? 120.405 130.84 130.279 1 40 83 LYS A CA 1
ATOM 660 C C . LYS A 1 83 ? 120.256 129.532 129.512 1 40 83 LYS A C 1
ATOM 661 O O . LYS A 1 83 ? 120.72 129.475 128.357 1 40 83 LYS A O 1
ATOM 667 N N . ASN A 1 84 ? 119.645 128.526 130.123 1 40 84 ASN A N 1
ATOM 668 C CA . ASN A 1 84 ? 119.442 127.227 129.436 1 40 84 ASN A CA 1
ATOM 669 C C . ASN A 1 84 ? 118.575 127.444 128.195 1 40 84 ASN A C 1
ATOM 670 O O . ASN A 1 84 ? 118.876 126.891 127.131 1 40 84 ASN A O 1
ATOM 675 N N . MET A 1 85 ? 117.51 128.208 128.324 1 40 85 MET A N 1
ATOM 676 C CA . MET A 1 85 ? 116.594 128.436 127.184 1 40 85 MET A CA 1
ATOM 677 C C . MET A 1 85 ? 117.319 129.207 126.079 1 40 85 MET A C 1
ATOM 678 O O . MET A 1 85 ? 117.124 128.868 124.903 1 40 85 MET A O 1
ATOM 683 N N . THR A 1 86 ? 118.116 130.209 126.425 1 40 86 THR A N 1
ATOM 684 C CA . THR A 1 86 ? 118.855 130.994 125.413 1 40 86 THR A CA 1
ATOM 685 C C . THR A 1 86 ? 119.834 130.058 124.708 1 40 86 THR A C 1
ATOM 686 O O . THR A 1 86 ? 119.974 130.162 123.48 1 40 86 THR A O 1
ATOM 690 N N . THR A 1 87 ? 120.517 129.204 125.461 1 40 87 THR A N 1
ATOM 691 C CA . THR A 1 87 ? 121.486 128.244 124.879 1 40 87 THR A CA 1
ATOM 692 C C . THR A 1 87 ? 120.746 127.302 123.925 1 40 87 THR A C 1
ATOM 693 O O . THR A 1 87 ? 121.264 127.062 122.825 1 40 87 THR A O 1
ATOM 697 N N . LEU A 1 88 ? 119.596 126.78 124.331 1 40 88 LEU A N 1
ATOM 698 C CA . LEU A 1 88 ? 118.82 125.877 123.451 1 40 88 LEU A CA 1
ATOM 699 C C . LEU A 1 88 ? 118.402 126.603 122.179 1 40 88 LEU A C 1
ATOM 700 O O . LEU A 1 88 ? 118.548 126.023 121.093 1 40 88 LEU A O 1
ATOM 705 N N . LEU A 1 89 ? 117.922 127.831 122.282 1 40 89 LEU A N 1
ATOM 706 C CA . LEU A 1 89 ? 117.446 128.575 121.078 1 40 89 LEU A CA 1
ATOM 707 C C . LEU A 1 89 ? 118.626 128.862 120.173 1 40 89 LEU A C 1
ATOM 708 O O . LEU A 1 89 ? 118.465 128.727 118.968 1 40 89 LEU A O 1
ATOM 713 N N . LYS A 1 90 ? 119.773 129.21 120.734 1 40 90 LYS A N 1
ATOM 714 C CA . LYS A 1 90 ? 120.953 129.507 119.895 1 40 90 LYS A CA 1
ATOM 715 C C . LYS A 1 90 ? 121.405 128.223 119.202 1 40 90 LYS A C 1
ATOM 716 O O . LYS A 1 90 ? 121.768 128.291 118.002 1 40 90 LYS A O 1
ATOM 722 N N . ARG A 1 91 ? 121.4 127.1 119.917 1 40 91 ARG A N 1
ATOM 723 C CA . ARG A 1 91 ? 121.837 125.814 119.323 1 40 91 ARG A CA 1
ATOM 724 C C . ARG A 1 91 ? 120.903 125.47 118.169 1 40 91 ARG A C 1
ATOM 725 O O . ARG A 1 91 ? 121.415 125.053 117.101 1 40 91 ARG A O 1
ATOM 733 N N . MET A 1 92 ? 119.6 125.623 118.363 1 40 92 MET A N 1
ATOM 734 C CA . MET A 1 92 ? 118.655 125.323 117.27 1 40 92 MET A CA 1
ATOM 735 C C . MET A 1 92 ? 118.844 126.335 116.129 1 40 92 MET A C 1
ATOM 736 O O . MET A 1 92 ? 118.685 125.96 114.962 1 40 92 MET A O 1
ATOM 741 N N . ASN A 1 93 ? 119.224 127.563 116.439 1 40 93 ASN A N 1
ATOM 742 C CA . ASN A 1 93 ? 119.462 128.608 115.411 1 40 93 ASN A CA 1
ATOM 743 C C . ASN A 1 93 ? 120.695 128.267 114.586 1 40 93 ASN A C 1
ATOM 744 O O . ASN A 1 93 ? 120.769 128.69 113.44 1 40 93 ASN A O 1
ATOM 749 N N . SER A 1 94 ? 121.637 127.531 115.148 1 40 94 SER A N 1
ATOM 750 C CA . SER A 1 94 ? 122.886 127.181 114.429 1 40 94 SER A CA 1
ATOM 751 C C . SER A 1 94 ? 122.567 126.355 113.183 1 40 94 SER A C 1
ATOM 752 O O . SER A 1 94 ? 123.281 126.502 112.18 1 40 94 SER A O 1
ATOM 755 N N . TYR A 1 95 ? 121.53 125.528 113.224 1 40 95 TYR A N 1
ATOM 756 C CA . TYR A 1 95 ? 121.227 124.6 112.105 1 40 95 TYR A CA 1
ATOM 757 C C . TYR A 1 95 ? 120.224 125.215 111.143 1 40 95 TYR A C 1
ATOM 758 O O . TYR A 1 95 ? 119.441 126.094 111.539 1 40 95 TYR A O 1
ATOM 767 N N . SER A 1 96 ? 120.251 124.737 109.906 1 40 96 SER A N 1
ATOM 768 C CA . SER A 1 96 ? 119.523 125.365 108.779 1 40 96 SER A CA 1
ATOM 769 C C . SER A 1 96 ? 118.007 125.256 108.987 1 40 96 SER A C 1
ATOM 770 O O . SER A 1 96 ? 117.299 126.274 108.825 1 40 96 SER A O 1
ATOM 773 N N . THR A 1 97 ? 117.516 124.083 109.34 1 40 97 THR A N 1
ATOM 774 C CA . THR A 1 97 ? 116.065 123.909 109.574 1 40 97 THR A CA 1
ATOM 775 C C . THR A 1 97 ? 115.619 124.76 110.764 1 40 97 THR A C 1
ATOM 776 O O . THR A 1 97 ? 114.531 125.377 110.699 1 40 97 THR A O 1
ATOM 780 N N . GLY A 1 98 ? 116.425 124.821 111.816 1 40 98 GLY A N 1
ATOM 781 C CA . GLY A 1 98 ? 116.115 125.688 112.963 1 40 98 GLY A CA 1
ATOM 782 C C . GLY A 1 98 ? 116.105 127.143 112.557 1 40 98 GLY A C 1
ATOM 783 O O . GLY A 1 98 ? 115.233 127.89 113.038 1 40 98 GLY A O 1
ATOM 784 N N . ASN A 1 99 ? 117.018 127.52 111.671 1 40 99 ASN A N 1
ATOM 785 C CA . ASN A 1 99 ? 117.103 128.913 111.18 1 40 99 ASN A CA 1
ATOM 786 C C . ASN A 1 99 ? 115.829 129.235 110.402 1 40 99 ASN A C 1
ATOM 787 O O . ASN A 1 99 ? 115.297 130.338 110.567 1 40 99 ASN A O 1
ATOM 792 N N . LYS A 1 100 ? 115.356 128.323 109.574 1 40 100 LYS A N 1
ATOM 793 C CA . LYS A 1 100 ? 114.112 128.556 108.797 1 40 100 LYS A CA 1
ATOM 794 C C . LYS A 1 100 ? 112.914 128.685 109.736 1 40 100 LYS A C 1
ATOM 795 O O . LYS A 1 100 ? 112.074 129.575 109.517 1 40 100 LYS A O 1
ATOM 801 N N . LEU A 1 101 ? 112.862 127.85 110.753 1 40 101 LEU A N 1
ATOM 802 C CA . LEU A 1 101 ? 111.751 127.926 111.71 1 40 101 LEU A CA 1
ATOM 803 C C . LEU A 1 101 ? 111.794 129.267 112.444 1 40 101 LEU A C 1
ATOM 804 O O . LEU A 1 101 ? 110.732 129.872 112.622 1 40 101 LEU A O 1
ATOM 809 N N . LEU A 1 102 ? 112.976 129.713 112.855 1 40 102 LEU A N 1
ATOM 810 C CA . LEU A 1 102 ? 113.108 131.003 113.589 1 40 102 LEU A CA 1
ATOM 811 C C . LEU A 1 102 ? 112.804 132.189 112.674 1 40 102 LEU A C 1
ATOM 812 O O . LEU A 1 102 ? 112.151 133.121 113.13 1 40 102 LEU A O 1
ATOM 817 N N . ASN A 1 103 ? 113.264 132.161 111.429 1 40 103 ASN A N 1
ATOM 818 C CA . ASN A 1 103 ? 112.906 133.258 110.499 1 40 103 ASN A CA 1
ATOM 819 C C . ASN A 1 103 ? 111.388 133.435 110.476 1 40 103 ASN A C 1
ATOM 820 O O . ASN A 1 103 ? 110.934 134.568 110.67 1 40 103 ASN A O 1
ATOM 825 N N . LEU A 1 104 ? 110.635 132.359 110.248 1 40 104 LEU A N 1
ATOM 826 C CA . LEU A 1 104 ? 109.156 132.468 110.136 1 40 104 LEU A CA 1
ATOM 827 C C . LEU A 1 104 ? 108.563 132.891 111.482 1 40 104 LEU A C 1
ATOM 828 O O . LEU A 1 104 ? 107.761 133.832 111.489 1 40 104 LEU A O 1
ATOM 833 N N . ILE A 1 105 ? 108.937 132.225 112.576 1 40 105 ILE A N 1
ATOM 834 C CA . ILE A 1 105 ? 108.331 132.535 113.906 1 40 105 ILE A CA 1
ATOM 835 C C . ILE A 1 105 ? 108.47 134.034 114.173 1 40 105 ILE A C 1
ATOM 836 O O . ILE A 1 105 ? 107.509 134.629 114.681 1 40 105 ILE A O 1
ATOM 841 N N . ILE A 1 106 ? 109.61 134.62 113.812 1 40 106 ILE A N 1
ATOM 842 C CA . ILE A 1 106 ? 109.866 136.062 114.088 1 40 106 ILE A CA 1
ATOM 843 C C . ILE A 1 106 ? 109.224 136.922 113 1 40 106 ILE A C 1
ATOM 844 O O . ILE A 1 106 ? 108.576 137.911 113.357 1 40 106 ILE A O 1
ATOM 849 N N . LYS A 1 107 ? 109.386 136.564 111.725 1 40 107 LYS A N 1
ATOM 850 C CA . LYS A 1 107 ? 108.887 137.442 110.644 1 40 107 LYS A CA 1
ATOM 851 C C . LYS A 1 107 ? 107.396 137.232 110.413 1 40 107 LYS A C 1
ATOM 852 O O . LYS A 1 107 ? 106.82 137.98 109.609 1 40 107 LYS A O 1
ATOM 858 N N . GLY A 1 108 ? 106.773 136.285 111.098 1 40 108 GLY A N 1
ATOM 859 C CA . GLY A 1 108 ? 105.328 136.043 110.944 1 40 108 GLY A CA 1
ATOM 860 C C . GLY A 1 108 ? 104.484 137.137 111.514 1 40 108 GLY A C 1
ATOM 861 O O . GLY A 1 108 ? 104.982 137.901 112.344 1 40 108 GLY A O 1
ATOM 862 N N . GLU A 1 109 ? 103.23 137.174 111.117 1 40 109 GLU A N 1
ATOM 863 C CA . GLU A 1 109 ? 102.334 138.212 111.636 1 40 109 GLU A CA 1
ATOM 864 C C . GLU A 1 109 ? 100.909 137.74 111.519 1 40 109 GLU A C 1
ATOM 865 O O . GLU A 1 109 ? 100.425 137.495 110.421 1 40 109 GLU A O 1
ATOM 871 N N . PRO A 1 110 ? 100.173 137.61 112.631 1 40 110 PRO A N 1
ATOM 872 C CA . PRO A 1 110 ? 98.738 137.361 112.556 1 40 110 PRO A CA 1
ATOM 873 C C . PRO A 1 110 ? 98.04 138.502 111.824 1 40 110 PRO A C 1
ATOM 874 O O . PRO A 1 110 ? 98.423 139.648 111.963 1 40 110 PRO A O 1
ATOM 878 N N . ILE A 1 111 ? 97.024 138.171 111.055 1 40 111 ILE A N 1
ATOM 879 C CA . ILE A 1 111 ? 96.259 139.207 110.312 1 40 111 ILE A CA 1
ATOM 880 C C . ILE A 1 111 ? 95.263 139.865 111.264 1 40 111 ILE A C 1
ATOM 881 O O . ILE A 1 111 ? 94.841 139.251 112.27 1 40 111 ILE A O 1
ATOM 886 N N . TYR A 1 112 ? 94.91 141.097 110.937 1 40 112 TYR A N 1
ATOM 887 C CA . TYR A 1 112 ? 94.135 141.986 111.825 1 40 112 TYR A CA 1
ATOM 888 C C . TYR A 1 112 ? 92.727 141.441 111.982 1 40 112 TYR A C 1
ATOM 889 O O . TYR A 1 112 ? 92.198 140.745 111.085 1 40 112 TYR A O 1
ATOM 898 N N . SER A 1 113 ? 92.128 141.765 113.114 1 40 113 SER A N 1
ATOM 899 C CA . SER A 1 113 ? 90.748 141.337 113.436 1 40 113 SER A CA 1
ATOM 900 C C . SER A 1 113 ? 89.747 142.379 112.939 1 40 113 SER A C 1
ATOM 901 O O . SER A 1 113 ? 90.064 143.577 112.899 1 40 113 SER A O 1
ATOM 904 N N . LYS A 1 114 ? 88.559 141.908 112.585 1 40 114 LYS A N 1
ATOM 905 C CA . LYS A 1 114 ? 87.451 142.778 112.137 1 40 114 LYS A CA 1
ATOM 906 C C . LYS A 1 114 ? 86.491 142.974 113.305 1 40 114 LYS A C 1
ATOM 907 O O . LYS A 1 114 ? 85.988 141.963 113.849 1 40 114 LYS A O 1
ATOM 913 N N . ASP A 1 115 ? 86.239 144.23 113.657 1 40 115 ASP A N 1
ATOM 914 C CA . ASP A 1 115 ? 85.346 144.586 114.789 1 40 115 ASP A CA 1
ATOM 915 C C . ASP A 1 115 ? 83.883 144.442 114.341 1 40 115 ASP A C 1
ATOM 916 O O . ASP A 1 115 ? 83.623 143.943 113.217 1 40 115 ASP A O 1
ATOM 921 N N . LEU A 1 116 ? 82.946 144.876 115.181 1 40 116 LEU A N 1
ATOM 922 C CA . LEU A 1 116 ? 81.499 144.866 114.836 1 40 116 LEU A CA 1
ATOM 923 C C . LEU A 1 116 ? 81.23 145.851 113.692 1 40 116 LEU A C 1
ATOM 924 O O . LEU A 1 116 ? 80.405 145.523 112.814 1 40 116 LEU A O 1
ATOM 929 N N . GLN A 1 117 ? 81.926 146.988 113.678 1 40 117 GLN A N 1
ATOM 930 C CA . GLN A 1 117 ? 81.678 148.07 112.686 1 40 117 GLN A CA 1
ATOM 931 C C . GLN A 1 117 ? 82.147 147.617 111.296 1 40 117 GLN A C 1
ATOM 932 O O . GLN A 1 117 ? 81.611 148.146 110.304 1 40 117 GLN A O 1
ATOM 938 N N . GLY A 1 118 ? 83.117 146.7 111.217 1 40 118 GLY A N 1
ATOM 939 C CA . GLY A 1 118 ? 83.579 146.123 109.937 1 40 118 GLY A CA 1
ATOM 940 C C . GLY A 1 118 ? 84.971 146.588 109.538 1 40 118 GLY A C 1
ATOM 941 O O . GLY A 1 118 ? 85.529 146.034 108.571 1 40 118 GLY A O 1
ATOM 942 N N . LYS A 1 119 ? 85.561 147.53 110.268 1 40 119 LYS A N 1
ATOM 943 C CA . LYS A 1 119 ? 86.929 148.03 109.985 1 40 119 LYS A CA 1
ATOM 944 C C . LYS A 1 119 ? 87.922 147.216 110.813 1 40 119 LYS A C 1
ATOM 945 O O . LYS A 1 119 ? 87.565 146.704 111.901 1 40 119 LYS A O 1
ATOM 951 N N . PHE A 1 120 ? 89.153 147.137 110.341 1 40 120 PHE A N 1
ATOM 952 C CA . PHE A 1 120 ? 90.179 146.294 110.991 1 40 120 PHE A CA 1
ATOM 953 C C . PHE A 1 120 ? 90.824 147.027 112.162 1 40 120 PHE A C 1
ATOM 954 O O . PHE A 1 120 ? 91.085 148.241 112.059 1 40 120 PHE A O 1
ATOM 962 N N . ILE A 1 121 ? 91.113 146.271 113.219 1 40 121 ILE A N 1
ATOM 963 C CA . ILE A 1 121 ? 91.773 146.78 114.454 1 40 121 ILE A CA 1
ATOM 964 C C . ILE A 1 121 ? 93.144 146.123 114.567 1 40 121 ILE A C 1
ATOM 965 O O . ILE A 1 121 ? 93.252 144.913 114.43 1 40 121 ILE A O 1
ATOM 970 N N . GLU A 1 122 ? 94.164 146.922 114.82 1 40 122 GLU A N 1
ATOM 971 C CA . GLU A 1 122 ? 95.565 146.45 114.904 1 40 122 GLU A CA 1
ATOM 972 C C . GLU A 1 122 ? 95.798 145.807 116.273 1 40 122 GLU A C 1
ATOM 973 O O . GLU A 1 122 ? 96.325 144.704 116.306 1 40 122 GLU A O 1
ATOM 979 N N . GLN A 1 123 ? 95.484 146.506 117.364 1 40 123 GLN A N 1
ATOM 980 C CA . GLN A 1 123 ? 95.789 146.035 118.743 1 40 123 GLN A CA 1
ATOM 981 C C . GLN A 1 123 ? 94.752 144.991 119.137 1 40 123 GLN A C 1
ATOM 982 O O . GLN A 1 123 ? 93.631 145.375 119.517 1 40 123 GLN A O 1
ATOM 988 N N . THR A 1 124 ? 95.105 143.72 119.012 1 40 124 THR A N 1
ATOM 989 C CA . THR A 1 124 ? 94.181 142.597 119.281 1 40 124 THR A CA 1
ATOM 990 C C . THR A 1 124 ? 94.852 141.582 120.185 1 40 124 THR A C 1
ATOM 991 O O . THR A 1 124 ? 96.075 141.485 120.194 1 40 124 THR A O 1
ATOM 995 N N . PRO A 1 125 ? 94.067 140.786 120.94 1 40 125 PRO A N 1
ATOM 996 C CA . PRO A 1 125 ? 94.635 139.696 121.726 1 40 125 PRO A CA 1
ATOM 997 C C . PRO A 1 125 ? 95.365 138.652 120.869 1 40 125 PRO A C 1
ATOM 998 O O . PRO A 1 125 ? 96.234 137.988 121.396 1 40 125 PRO A O 1
ATOM 1002 N N . SER A 1 126 ? 95.016 138.522 119.589 1 40 126 SER A N 1
ATOM 1003 C CA . SER A 1 126 ? 95.672 137.554 118.68 1 40 126 SER A CA 1
ATOM 1004 C C . SER A 1 126 ? 97.125 137.953 118.461 1 40 126 SER A C 1
ATOM 1005 O O . SER A 1 126 ? 97.905 137.089 118.129 1 40 126 SER A O 1
ATOM 1008 N N . ARG A 1 127 ? 97.459 139.22 118.615 1 40 127 ARG A N 1
ATOM 1009 C CA . ARG A 1 127 ? 98.819 139.69 118.288 1 40 127 ARG A CA 1
ATOM 1010 C C . ARG A 1 127 ? 99.509 140.278 119.514 1 40 127 ARG A C 1
ATOM 1011 O O . ARG A 1 127 ? 100.749 140.379 119.478 1 40 127 ARG A O 1
ATOM 1019 N N . TYR A 1 128 ? 98.766 140.692 120.536 1 40 128 TYR A N 1
ATOM 1020 C CA . TYR A 1 128 ? 99.35 141.403 121.699 1 40 128 TYR A CA 1
ATOM 1021 C C . TYR A 1 128 ? 98.924 140.734 123.001 1 40 128 TYR A C 1
ATOM 1022 O O . TYR A 1 128 ? 97.752 140.335 123.094 1 40 128 TYR A O 1
ATOM 1031 N N . LEU A 1 129 ? 99.818 140.691 123.989 1 40 129 LEU A N 1
ATOM 1032 C CA . LEU A 1 129 ? 99.504 140.148 125.335 1 40 129 LEU A CA 1
ATOM 1033 C C . LEU A 1 129 ? 99.749 141.257 126.376 1 40 129 LEU A C 1
ATOM 1034 O O . LEU A 1 129 ? 100.887 141.736 126.512 1 40 129 LEU A O 1
ATOM 1039 N N . ASP A 1 130 ? 98.702 141.658 127.083 1 40 130 ASP A N 1
ATOM 1040 C CA . ASP A 1 130 ? 98.702 142.81 128.03 1 40 130 ASP A CA 1
ATOM 1041 C C . ASP A 1 130 ? 99.878 142.712 128.999 1 40 130 ASP A C 1
ATOM 1042 O O . ASP A 1 130 ? 100.114 141.619 129.533 1 40 130 ASP A O 1
ATOM 1047 N N . THR A 1 131 ? 100.555 143.834 129.251 1 40 131 THR A N 1
ATOM 1048 C CA . THR A 1 131 ? 101.635 143.969 130.268 1 40 131 THR A CA 1
ATOM 1049 C C . THR A 1 131 ? 101.276 145.12 131.217 1 40 131 THR A C 1
ATOM 1050 O O . THR A 1 131 ? 100.134 145.594 131.164 1 40 131 THR A O 1
ATOM 1054 N N . ASN A 1 132 ? 102.202 145.567 132.06 1 40 132 ASN A N 1
ATOM 1055 C CA . ASN A 1 132 ? 101.889 146.631 133.047 1 40 132 ASN A CA 1
ATOM 1056 C C . ASN A 1 132 ? 101.928 148.002 132.361 1 40 132 ASN A C 1
ATOM 1057 O O . ASN A 1 132 ? 101.322 148.928 132.908 1 40 132 ASN A O 1
ATOM 1062 N N . THR A 1 133 ? 102.639 148.145 131.241 1 40 133 THR A N 1
ATOM 1063 C CA . THR A 1 133 ? 102.771 149.428 130.506 1 40 133 THR A CA 1
ATOM 1064 C C . THR A 1 133 ? 101.891 149.417 129.264 1 40 133 THR A C 1
ATOM 1065 O O . THR A 1 133 ? 102.219 150.159 128.315 1 40 133 THR A O 1
ATOM 1069 N N . GLY A 1 134 ? 100.852 148.579 129.254 1 40 134 GLY A N 1
ATOM 1070 C CA . GLY A 1 134 ? 99.978 148.372 128.087 1 40 134 GLY A CA 1
ATOM 1071 C C . GLY A 1 134 ? 100.363 147.096 127.374 1 40 134 GLY A C 1
ATOM 1072 O O . GLY A 1 134 ? 101.008 146.254 127.999 1 40 134 GLY A O 1
ATOM 1073 N N . LYS A 1 135 ? 99.988 146.943 126.111 1 40 135 LYS A N 1
ATOM 1074 C CA . LYS A 1 135 ? 100.216 145.677 125.371 1 40 135 LYS A CA 1
ATOM 1075 C C . LYS A 1 135 ? 101.585 145.736 124.707 1 40 135 LYS A C 1
ATOM 1076 O O . LYS A 1 135 ? 102.245 146.796 124.788 1 40 135 LYS A O 1
ATOM 1082 N N . ARG A 1 136 ? 101.994 144.634 124.088 1 40 136 ARG A N 1
ATOM 1083 C CA . ARG A 1 136 ? 103.29 144.565 123.378 1 40 136 ARG A CA 1
ATOM 1084 C C . ARG A 1 136 ? 103.215 143.514 122.276 1 40 136 ARG A C 1
ATOM 1085 O O . ARG A 1 136 ? 102.369 142.606 122.353 1 40 136 ARG A O 1
ATOM 1093 N N . ARG A 1 137 ? 104.056 143.702 121.26 1 40 137 ARG A N 1
ATOM 1094 C CA . ARG A 1 137 ? 104.107 142.868 120.041 1 40 137 ARG A CA 1
ATOM 1095 C C . ARG A 1 137 ? 104.745 141.525 120.386 1 40 137 ARG A C 1
ATOM 1096 O O . ARG A 1 137 ? 105.962 141.503 120.621 1 40 137 ARG A O 1
ATOM 1104 N N . VAL A 1 138 ? 103.958 140.456 120.389 1 40 138 VAL A N 1
ATOM 1105 C CA . VAL A 1 138 ? 104.448 139.089 120.72 1 40 138 VAL A CA 1
ATOM 1106 C C . VAL A 1 138 ? 103.983 138.115 119.641 1 40 138 VAL A C 1
ATOM 1107 O O . VAL A 1 138 ? 102.864 138.265 119.134 1 40 138 VAL A O 1
ATOM 1111 N N . ASN A 1 139 ? 104.826 137.141 119.319 1 40 139 ASN A N 1
ATOM 1112 C CA . ASN A 1 139 ? 104.472 136.067 118.368 1 40 139 ASN A CA 1
ATOM 1113 C C . ASN A 1 139 ? 104.422 134.735 119.088 1 40 139 ASN A C 1
ATOM 1114 O O . ASN A 1 139 ? 103.488 133.97 118.835 1 40 139 ASN A O 1
ATOM 1119 N N . VAL A 1 140 ? 105.41 134.457 119.919 1 40 140 VAL A N 1
ATOM 1120 C CA . VAL A 1 140 ? 105.423 133.2 120.693 1 40 140 VAL A CA 1
ATOM 1121 C C . VAL A 1 140 ? 105.883 133.507 122.113 1 40 140 VAL A C 1
ATOM 1122 O O . VAL A 1 140 ? 106.818 134.296 122.287 1 40 140 VAL A O 1
ATOM 1126 N N . MET A 1 141 ? 105.27 132.858 123.091 1 40 141 MET A N 1
ATOM 1127 C CA . MET A 1 141 ? 105.664 132.984 124.51 1 40 141 MET A CA 1
ATOM 1128 C C . MET A 1 141 ? 106.164 131.633 125.023 1 40 141 MET A C 1
ATOM 1129 O O . MET A 1 141 ? 105.509 130.61 124.818 1 40 141 MET A O 1
ATOM 1134 N N . ILE A 1 142 ? 107.306 131.663 125.685 1 40 142 ILE A N 1
ATOM 1135 C CA . ILE A 1 142 ? 107.922 130.466 126.291 1 40 142 ILE A CA 1
ATOM 1136 C C . ILE A 1 142 ? 107.885 130.655 127.795 1 40 142 ILE A C 1
ATOM 1137 O O . ILE A 1 142 ? 108.326 131.678 128.285 1 40 142 ILE A O 1
ATOM 1142 N N . THR A 1 143 ? 107.4 129.664 128.505 1 40 143 THR A N 1
ATOM 1143 C CA . THR A 1 143 ? 107.216 129.719 129.965 1 40 143 THR A CA 1
ATOM 1144 C C . THR A 1 143 ? 107.919 128.533 130.598 1 40 143 THR A C 1
ATOM 1145 O O . THR A 1 143 ? 108.593 127.785 129.929 1 40 143 THR A O 1
ATOM 1149 N N . GLY A 1 144 ? 107.729 128.385 131.888 1 40 144 GLY A N 1
ATOM 1150 C CA . GLY A 1 144 ? 108.121 127.178 132.609 1 40 144 GLY A CA 1
ATOM 1151 C C . GLY A 1 144 ? 107.006 126.16 132.552 1 40 144 GLY A C 1
ATOM 1152 O O . GLY A 1 144 ? 105.919 126.425 132.061 1 40 144 GLY A O 1
ATOM 1153 N N . PRO A 1 145 ? 107.246 124.97 133.101 1 40 145 PRO A N 1
ATOM 1154 C CA . PRO A 1 145 ? 106.231 123.937 133.092 1 40 145 PRO A CA 1
ATOM 1155 C C . PRO A 1 145 ? 105.097 124.306 134.042 1 40 145 PRO A C 1
ATOM 1156 O O . PRO A 1 145 ? 105.3 125.081 134.997 1 40 145 PRO A O 1
ATOM 1160 N N . GLY A 1 146 ? 103.954 123.677 133.793 1 40 146 GLY A N 1
ATOM 1161 C CA . GLY A 1 146 ? 102.766 123.807 134.651 1 40 146 GLY A CA 1
ATOM 1162 C C . GLY A 1 146 ? 102.919 123.077 135.982 1 40 146 GLY A C 1
ATOM 1163 O O . GLY A 1 146 ? 104.028 122.983 136.522 1 40 146 GLY A O 1
ATOM 1164 N N . SER A 1 147 ? 101.82 122.537 136.484 1 40 147 SER A N 1
ATOM 1165 C CA . SER A 1 147 ? 101.825 121.635 137.657 1 40 147 SER A CA 1
ATOM 1166 C C . SER A 1 147 ? 102.678 120.406 137.331 1 40 147 SER A C 1
ATOM 1167 O O . SER A 1 147 ? 103.488 120.015 138.18 1 40 147 SER A O 1
ATOM 1170 N N . ASN A 1 148 ? 102.502 119.843 136.139 1 40 148 ASN A N 1
ATOM 1171 C CA . ASN A 1 148 ? 103.312 118.699 135.657 1 40 148 ASN A CA 1
ATOM 1172 C C . ASN A 1 148 ? 104.645 119.225 135.134 1 40 148 ASN A C 1
ATOM 1173 O O . ASN A 1 148 ? 104.649 119.847 134.068 1 40 148 ASN A O 1
ATOM 1178 N N . VAL A 1 149 ? 105.718 118.978 135.861 1 40 149 VAL A N 1
ATOM 1179 C CA . VAL A 1 149 ? 107.037 119.536 135.503 1 40 149 VAL A CA 1
ATOM 1180 C C . VAL A 1 149 ? 107.492 118.904 134.201 1 40 149 VAL A C 1
ATOM 1181 O O . VAL A 1 149 ? 108.181 119.58 133.424 1 40 149 VAL A O 1
ATOM 1185 N N . LEU A 1 150 ? 107.083 117.68 133.922 1 40 150 LEU A N 1
ATOM 1186 C CA . LEU A 1 150 ? 107.518 117.025 132.664 1 40 150 LEU A CA 1
ATOM 1187 C C . LEU A 1 150 ? 106.865 117.656 131.442 1 40 150 LEU A C 1
ATOM 1188 O O . LEU A 1 150 ? 107.43 117.484 130.353 1 40 150 LEU A O 1
ATOM 1193 N N . THR A 1 151 ? 105.709 118.304 131.593 1 40 151 THR A N 1
ATOM 1194 C CA . THR A 1 151 ? 104.864 118.659 130.431 1 40 151 THR A CA 1
ATOM 1195 C C . THR A 1 151 ? 105.65 119.563 129.478 1 40 151 THR A C 1
ATOM 1196 O O . THR A 1 151 ? 106.445 120.399 129.93 1 40 151 THR A O 1
ATOM 1200 N N . LYS A 1 152 ? 105.424 119.369 128.187 1 40 152 LYS A N 1
ATOM 1201 C CA . LYS A 1 152 ? 105.999 120.208 127.106 1 40 152 LYS A CA 1
ATOM 1202 C C . LYS A 1 152 ? 104.981 120.278 125.987 1 40 152 LYS A C 1
ATOM 1203 O O . LYS A 1 152 ? 104.944 119.34 125.175 1 40 152 LYS A O 1
ATOM 1209 N N . LYS A 1 153 ? 104.13 121.292 126.013 1 40 153 LYS A N 1
ATOM 1210 C CA . LYS A 1 153 ? 103.058 121.411 125.009 1 40 153 LYS A CA 1
ATOM 1211 C C . LYS A 1 153 ? 102.898 122.871 124.629 1 40 153 LYS A C 1
ATOM 1212 O O . LYS A 1 153 ? 103.262 123.738 125.409 1 40 153 LYS A O 1
ATOM 1218 N N . CYS A 1 154 ? 102.336 123.104 123.461 1 40 154 CYS A N 1
ATOM 1219 C CA . CYS A 1 154 ? 102.127 124.454 122.905 1 40 154 CYS A CA 1
ATOM 1220 C C . CYS A 1 154 ? 100.626 124.721 122.934 1 40 154 CYS A C 1
ATOM 1221 O O . CYS A 1 154 ? 99.867 123.98 122.282 1 40 154 CYS A O 1
ATOM 1224 N N . THR A 1 155 ? 100.225 125.759 123.647 1 40 155 THR A N 1
ATOM 1225 C CA . THR A 1 155 ? 98.804 126.148 123.757 1 40 155 THR A CA 1
ATOM 1226 C C . THR A 1 155 ? 98.626 127.612 123.344 1 40 155 THR A C 1
ATOM 1227 O O . THR A 1 155 ? 99.531 128.425 123.55 1 40 155 THR A O 1
ATOM 1231 N N . HIS A 1 156 ? 97.44 127.938 122.855 1 40 156 HIS A N 1
ATOM 1232 C CA . HIS A 1 156 ? 97.074 129.27 122.316 1 40 156 HIS A CA 1
ATOM 1233 C C . HIS A 1 156 ? 95.67 129.633 122.793 1 40 156 HIS A C 1
ATOM 1234 O O . HIS A 1 156 ? 95.071 128.891 123.608 1 40 156 HIS A O 1
ATOM 1241 N N . ASN A 1 157 ? 95.152 130.746 122.295 1 40 157 ASN A N 1
ATOM 1242 C CA . ASN A 1 157 ? 93.834 131.27 122.718 1 40 157 ASN A CA 1
ATOM 1243 C C . ASN A 1 157 ? 92.784 130.996 121.642 1 40 157 ASN A C 1
ATOM 1244 O O . ASN A 1 157 ? 91.627 131.383 121.88 1 40 157 ASN A O 1
ATOM 1249 N N . GLY A 1 158 ? 93.155 130.355 120.524 1 40 158 GLY A N 1
ATOM 1250 C CA . GLY A 1 158 ? 92.272 130.139 119.356 1 40 158 GLY A CA 1
ATOM 1251 C C . GLY A 1 158 ? 92.067 128.665 119.065 1 40 158 GLY A C 1
ATOM 1252 O O . GLY A 1 158 ? 93.011 128.025 118.64 1 40 158 GLY A O 1
ATOM 1253 N N . MET A 1 159 ? 90.872 128.13 119.246 1 40 159 MET A N 1
ATOM 1254 C CA . MET A 1 159 ? 90.634 126.69 119.036 1 40 159 MET A CA 1
ATOM 1255 C C . MET A 1 159 ? 89.238 126.52 118.463 1 40 159 MET A C 1
ATOM 1256 O O . MET A 1 159 ? 88.368 127.404 118.682 1 40 159 MET A O 1
ATOM 1261 N N . GLY A 1 160 ? 89.04 125.419 117.744 1 40 160 GLY A N 1
ATOM 1262 C CA . GLY A 1 160 ? 87.762 125.092 117.09 1 40 160 GLY A CA 1
ATOM 1263 C C . GLY A 1 160 ? 86.62 124.993 118.086 1 40 160 GLY A C 1
ATOM 1264 O O . GLY A 1 160 ? 86.7 124.152 118.997 1 40 160 GLY A O 1
ATOM 1265 N N . LEU A 1 161 ? 85.589 125.825 117.928 1 40 161 LEU A N 1
ATOM 1266 C CA . LEU A 1 161 ? 84.46 125.896 118.89 1 40 161 LEU A CA 1
ATOM 1267 C C . LEU A 1 161 ? 83.582 124.648 118.75 1 40 161 LEU A C 1
ATOM 1268 O O . LEU A 1 161 ? 83.178 124.092 119.789 1 40 161 LEU A O 1
ATOM 1273 N N . GLU A 1 162 ? 83.291 124.221 117.521 1 40 162 GLU A N 1
ATOM 1274 C CA . GLU A 1 162 ? 82.358 123.09 117.275 1 40 162 GLU A CA 1
ATOM 1275 C C . GLU A 1 162 ? 83.145 121.786 117.089 1 40 162 GLU A C 1
ATOM 1276 O O . GLU A 1 162 ? 82.625 120.874 116.408 1 40 162 GLU A O 1
ATOM 1282 N N . ASN A 1 163 ? 84.343 121.678 117.67 1 40 163 ASN A N 1
ATOM 1283 C CA . ASN A 1 163 ? 85.201 120.466 117.571 1 40 163 ASN A CA 1
ATOM 1284 C C . ASN A 1 163 ? 85.447 120.16 116.088 1 40 163 ASN A C 1
ATOM 1285 O O . ASN A 1 163 ? 85.444 118.969 115.701 1 40 163 ASN A O 1
ATOM 1290 N N . ASP A 1 164 ? 85.648 121.201 115.288 1 40 164 ASP A N 1
ATOM 1291 C CA . ASP A 1 164 ? 85.796 121.074 113.819 1 40 164 ASP A CA 1
ATOM 1292 C C . ASP A 1 164 ? 86.991 121.899 113.366 1 40 164 ASP A C 1
ATOM 1293 O O . ASP A 1 164 ? 87.351 122.885 113.995 1 40 164 ASP A O 1
ATOM 1298 N N . PRO A 1 165 ? 87.625 121.541 112.233 1 40 165 PRO A N 1
ATOM 1299 C CA . PRO A 1 165 ? 88.801 122.262 111.752 1 40 165 PRO A CA 1
ATOM 1300 C C . PRO A 1 165 ? 88.459 123.661 111.208 1 40 165 PRO A C 1
ATOM 1301 O O . PRO A 1 165 ? 88.583 123.9 110.014 1 40 165 PRO A O 1
ATOM 1305 N N . ASN A 1 166 ? 88.043 124.571 112.084 1 40 166 ASN A N 1
ATOM 1306 C CA . ASN A 1 166 ? 87.758 125.972 111.678 1 40 166 ASN A CA 1
ATOM 1307 C C . ASN A 1 166 ? 88.233 126.946 112.754 1 40 166 ASN A C 1
ATOM 1308 O O . ASN A 1 166 ? 87.754 128.085 112.778 1 40 166 ASN A O 1
ATOM 1313 N N . GLY A 1 167 ? 89.133 126.512 113.626 1 40 167 GLY A N 1
ATOM 1314 C CA . GLY A 1 167 ? 89.612 127.332 114.747 1 40 167 GLY A CA 1
ATOM 1315 C C . GLY A 1 167 ? 90.436 128.513 114.293 1 40 167 GLY A C 1
ATOM 1316 O O . GLY A 1 167 ? 90.828 128.566 113.147 1 40 167 GLY A O 1
ATOM 1317 N N . LYS A 1 168 ? 90.7 129.426 115.203 1 40 168 LYS A N 1
ATOM 1318 C CA . LYS A 1 168 ? 91.484 130.633 114.891 1 40 168 LYS A CA 1
ATOM 1319 C C . LYS A 1 168 ? 92.905 130.234 114.503 1 40 168 LYS A C 1
ATOM 1320 O O . LYS A 1 168 ? 93.554 130.984 113.754 1 40 168 LYS A O 1
ATOM 1326 N N . HIS A 1 169 ? 93.372 129.094 114.961 1 40 169 HIS A N 1
ATOM 1327 C CA . HIS A 1 169 ? 94.741 128.633 114.637 1 40 169 HIS A CA 1
ATOM 1328 C C . HIS A 1 169 ? 94.751 127.776 113.379 1 40 169 HIS A C 1
ATOM 1329 O O . HIS A 1 169 ? 95.811 127.272 113.049 1 40 169 HIS A O 1
ATOM 1336 N N . SER A 1 170 ? 93.624 127.599 112.703 1 40 170 SER A N 1
ATOM 1337 C CA . SER A 1 170 ? 93.546 126.676 111.547 1 40 170 SER A CA 1
ATOM 1338 C C . SER A 1 170 ? 92.949 127.331 110.298 1 40 170 SER A C 1
ATOM 1339 O O . SER A 1 170 ? 93.033 126.702 109.24 1 40 170 SER A O 1
ATOM 1342 N N . ASN A 1 171 ? 92.365 128.521 110.401 1 40 171 ASN A N 1
ATOM 1343 C CA . ASN A 1 171 ? 91.577 129.108 109.289 1 40 171 ASN A CA 1
ATOM 1344 C C . ASN A 1 171 ? 92.393 130.167 108.567 1 40 171 ASN A C 1
ATOM 1345 O O . ASN A 1 171 ? 91.804 130.863 107.71 1 40 171 ASN A O 1
ATOM 1350 N N . GLY A 1 172 ? 93.676 130.279 108.887 1 40 172 GLY A N 1
ATOM 1351 C CA . GLY A 1 172 ? 94.552 131.243 108.202 1 40 172 GLY A CA 1
ATOM 1352 C C . GLY A 1 172 ? 94.692 132.542 108.967 1 40 172 GLY A C 1
ATOM 1353 O O . GLY A 1 172 ? 95.631 133.31 108.675 1 40 172 GLY A O 1
ATOM 1354 N N . THR A 1 173 ? 93.808 132.813 109.92 1 40 173 THR A N 1
ATOM 1355 C CA . THR A 1 173 ? 94.001 133.921 110.87 1 40 173 THR A CA 1
ATOM 1356 C C . THR A 1 173 ? 95.146 133.561 111.811 1 40 173 THR A C 1
ATOM 1357 O O . THR A 1 173 ? 95.177 132.431 112.337 1 40 173 THR A O 1
ATOM 1361 N N . GLY A 1 174 ? 96.066 134.475 112.035 1 40 174 GLY A N 1
ATOM 1362 C CA . GLY A 1 174 ? 97.176 134.176 112.952 1 40 174 GLY A CA 1
ATOM 1363 C C . GLY A 1 174 ? 96.743 134.139 114.412 1 40 174 GLY A C 1
ATOM 1364 O O . GLY A 1 174 ? 95.674 134.687 114.761 1 40 174 GLY A O 1
ATOM 1365 N N . ILE A 1 175 ? 97.572 133.52 115.243 1 40 175 ILE A N 1
ATOM 1366 C CA . ILE A 1 175 ? 97.455 133.603 116.717 1 40 175 ILE A CA 1
ATOM 1367 C C . ILE A 1 175 ? 98.829 133.43 117.353 1 40 175 ILE A C 1
ATOM 1368 O O . ILE A 1 175 ? 99.707 132.819 116.76 1 40 175 ILE A O 1
ATOM 1373 N N . LEU A 1 176 ? 99.003 133.985 1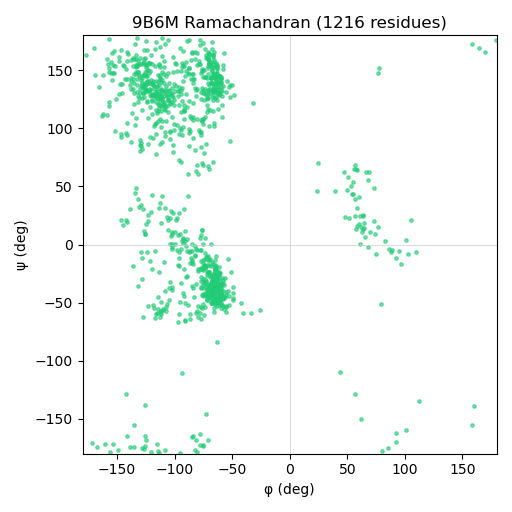18.533 1 40 176 LEU A N 1
ATOM 1374 C CA . LEU A 1 176 ? 100.259 133.828 119.299 1 40 176 LEU A CA 1
ATOM 1375 C C . LEU A 1 176 ? 100.114 132.636 120.229 1 40 176 LEU A C 1
ATOM 1376 O O . LEU A 1 176 ? 99.032 132.447 120.823 1 40 176 LEU A O 1
ATOM 1381 N N . SER A 1 177 ? 101.178 131.859 120.366 1 40 177 SER A N 1
ATOM 1382 C CA . SER A 1 177 ? 101.147 130.606 121.156 1 40 177 SER A CA 1
ATOM 1383 C C . SER A 1 177 ? 102.018 130.753 122.396 1 40 177 SER A C 1
ATOM 1384 O O . SER A 1 177 ? 103.09 131.355 122.317 1 40 177 SER A O 1
ATOM 1387 N N . THR A 1 178 ? 101.574 130.161 123.493 1 40 178 THR A N 1
ATOM 1388 C CA . THR A 1 178 ? 102.339 130.101 124.758 1 40 178 THR A CA 1
ATOM 1389 C C . THR A 1 178 ? 102.863 128.677 124.92 1 40 178 THR A C 1
ATOM 1390 O O . THR A 1 178 ? 102.05 127.73 124.863 1 40 178 THR A O 1
ATOM 1394 N N . ILE A 1 179 ? 104.167 128.55 125.136 1 40 179 ILE A N 1
ATOM 1395 C CA . ILE A 1 179 ? 104.844 127.234 125.275 1 40 179 ILE A CA 1
ATOM 1396 C C . ILE A 1 179 ? 105.359 127.068 126.7 1 40 179 ILE A C 1
ATOM 1397 O O . ILE A 1 179 ? 106.11 127.935 127.163 1 40 179 ILE A O 1
ATOM 1402 N N . GLU A 1 180 ? 104.972 125.97 127.352 1 40 180 GLU A N 1
ATOM 1403 C CA . GLU A 1 180 ? 105.471 125.601 128.696 1 40 180 GLU A CA 1
ATOM 1404 C C . GLU A 1 180 ? 106.541 124.539 128.518 1 40 180 GLU A C 1
ATOM 1405 O O . GLU A 1 180 ? 106.198 123.393 128.357 1 40 180 GLU A O 1
ATOM 1411 N N . PHE A 1 181 ? 107.798 124.946 128.539 1 40 181 PHE A N 1
ATOM 1412 C CA . PHE A 1 181 ? 108.946 124.051 128.286 1 40 181 PHE A CA 1
ATOM 1413 C C . PHE A 1 181 ? 109.925 124.158 129.44 1 40 181 PHE A C 1
ATOM 1414 O O . PHE A 1 181 ? 110.102 125.239 129.996 1 40 181 PHE A O 1
ATOM 1422 N N . SER A 1 182 ? 110.575 123.05 129.759 1 40 182 SER A N 1
ATOM 1423 C CA . SER A 1 182 ? 111.52 122.951 130.892 1 40 182 SER A CA 1
ATOM 1424 C C . SER A 1 182 ? 112.774 122.237 130.418 1 40 182 SER A C 1
ATOM 1425 O O . SER A 1 182 ? 112.764 121.038 130.164 1 40 182 SER A O 1
ATOM 1428 N N . PRO A 1 183 ? 113.907 122.944 130.27 1 40 183 PRO A N 1
ATOM 1429 C CA . PRO A 1 183 ? 115.142 122.288 129.839 1 40 183 PRO A CA 1
ATOM 1430 C C . PRO A 1 183 ? 115.659 121.287 130.866 1 40 183 PRO A C 1
ATOM 1431 O O . PRO A 1 183 ? 116.232 120.321 130.471 1 40 183 PRO A O 1
ATOM 1435 N N . ASN A 1 184 ? 115.422 121.545 132.15 1 40 184 ASN A N 1
ATOM 1436 C CA . ASN A 1 184 ? 116.039 120.772 133.252 1 40 184 ASN A CA 1
ATOM 1437 C C . ASN A 1 184 ? 115.362 119.413 133.422 1 40 184 ASN A C 1
ATOM 1438 O O . ASN A 1 184 ? 115.994 118.525 134.021 1 40 184 ASN A O 1
ATOM 1443 N N . TYR A 1 185 ? 114.13 119.242 132.95 1 40 185 TYR A N 1
ATOM 1444 C CA . TYR A 1 185 ? 113.4 117.964 133.118 1 40 185 TYR A CA 1
ATOM 1445 C C . TYR A 1 185 ? 113.165 117.336 131.756 1 40 185 TYR A C 1
ATOM 1446 O O . TYR A 1 185 ? 112.64 118.008 130.869 1 40 185 TYR A O 1
ATOM 1455 N N . LEU A 1 186 ? 113.544 116.076 131.593 1 40 186 LEU A N 1
ATOM 1456 C CA . LEU A 1 186 ? 113.407 115.373 130.298 1 40 186 LEU A CA 1
ATOM 1457 C C . LEU A 1 186 ? 112.772 114.007 130.516 1 40 186 LEU A C 1
ATOM 1458 O O . LEU A 1 186 ? 113.004 113.398 131.575 1 40 186 LEU A O 1
ATOM 1463 N N . ILE A 1 187 ? 112.023 113.54 129.532 1 40 187 ILE A N 1
ATOM 1464 C CA . ILE A 1 187 ? 111.495 112.151 129.525 1 40 187 ILE A CA 1
ATOM 1465 C C . ILE A 1 187 ? 112.48 111.306 128.731 1 40 187 ILE A C 1
ATOM 1466 O O . ILE A 1 187 ? 112.816 111.664 127.599 1 40 187 ILE A O 1
ATOM 1471 N N . ALA A 1 188 ? 112.841 110.161 129.273 1 40 188 ALA A N 1
ATOM 1472 C CA . ALA A 1 188 ? 113.689 109.17 128.591 1 40 188 ALA A CA 1
ATOM 1473 C C . ALA A 1 188 ? 112.811 108.149 127.883 1 40 188 ALA A C 1
ATOM 1474 O O . ALA A 1 188 ? 111.862 107.64 128.486 1 40 188 ALA A O 1
ATOM 1476 N N . TYR A 1 189 ? 113.15 107.842 126.638 1 40 189 TYR A N 1
ATOM 1477 C CA . TYR A 1 189 ? 112.414 106.844 125.829 1 40 189 TYR A CA 1
ATOM 1478 C C . TYR A 1 189 ? 113.334 105.661 125.548 1 40 189 TYR A C 1
ATOM 1479 O O . TYR A 1 189 ? 114.26 105.814 124.712 1 40 189 TYR A O 1
ATOM 1488 N N . ASN A 1 190 ? 113.086 104.53 126.22 1 40 190 ASN A N 1
ATOM 1489 C CA . ASN A 1 190 ? 113.89 103.299 126.031 1 40 190 ASN A CA 1
ATOM 1490 C C . ASN A 1 190 ? 115.355 103.663 126.315 1 40 190 ASN A C 1
ATOM 1491 O O . ASN A 1 190 ? 116.197 103.722 125.395 1 40 190 ASN A O 1
ATOM 1496 N N . LYS A 1 191 ? 115.628 103.946 127.58 1 40 191 LYS A N 1
ATOM 1497 C CA . LYS A 1 191 ? 116.996 104.074 128.15 1 40 191 LYS A CA 1
ATOM 1498 C C . LYS A 1 191 ? 117.784 105.209 127.494 1 40 191 LYS A C 1
ATOM 1499 O O . LYS A 1 191 ? 119.002 105.262 127.708 1 40 191 LYS A O 1
ATOM 1505 N N . CYS A 1 192 ? 117.134 106.106 126.762 1 40 192 CYS A N 1
ATOM 1506 C CA . CYS A 1 192 ? 117.815 107.297 126.215 1 40 192 CYS A CA 1
ATOM 1507 C C . CYS A 1 192 ? 116.936 108.519 126.424 1 40 192 CYS A C 1
ATOM 1508 O O . CYS A 1 192 ? 115.724 108.459 126.144 1 40 192 CYS A O 1
ATOM 1511 N N . VAL A 1 193 ? 117.534 109.591 126.906 1 40 193 VAL A N 1
ATOM 1512 C CA . VAL A 1 193 ? 116.808 110.862 127.155 1 40 193 VAL A CA 1
ATOM 1513 C C . VAL A 1 193 ? 116.751 111.635 125.841 1 40 193 VAL A C 1
ATOM 1514 O O . VAL A 1 193 ? 117.768 111.673 125.084 1 40 193 VAL A O 1
ATOM 1518 N N . ALA A 1 194 ? 115.597 112.24 125.579 1 40 194 ALA A N 1
ATOM 1519 C CA . ALA A 1 194 ? 115.399 113.121 124.414 1 40 194 ALA A CA 1
ATOM 1520 C C . ALA A 1 194 ? 116.293 114.352 124.555 1 40 194 ALA A C 1
ATOM 1521 O O . ALA A 1 194 ? 116.372 114.929 125.648 1 40 194 ALA A O 1
ATOM 1523 N N . ASP A 1 195 ? 116.903 114.774 123.461 1 40 195 ASP A N 1
ATOM 1524 C CA . ASP A 1 195 ? 117.655 116.043 123.458 1 40 195 ASP A CA 1
ATOM 1525 C C . ASP A 1 195 ? 116.66 117.196 123.518 1 40 195 ASP A C 1
ATOM 1526 O O . ASP A 1 195 ? 115.755 117.275 122.703 1 40 195 ASP A O 1
ATOM 1531 N N . PRO A 1 196 ? 116.777 118.113 124.499 1 40 196 PRO A N 1
ATOM 1532 C CA . PRO A 1 196 ? 115.799 119.168 124.657 1 40 196 PRO A CA 1
ATOM 1533 C C . PRO A 1 196 ? 115.729 120.086 123.438 1 40 196 PRO A C 1
ATOM 1534 O O . PRO A 1 196 ? 114.664 120.665 123.243 1 40 196 PRO A O 1
ATOM 1538 N N . VAL A 1 197 ? 116.786 120.193 122.642 1 40 197 VAL A N 1
ATOM 1539 C CA . VAL A 1 197 ? 116.729 121.057 121.43 1 40 197 VAL A CA 1
ATOM 1540 C C . VAL A 1 197 ? 115.682 120.523 120.455 1 40 197 VAL A C 1
ATOM 1541 O O . VAL A 1 197 ? 114.939 121.33 119.871 1 40 197 VAL A O 1
ATOM 1545 N N . LEU A 1 198 ? 115.597 119.213 120.323 1 40 198 LEU A N 1
ATOM 1546 C CA . LEU A 1 198 ? 114.61 118.615 119.397 1 40 198 LEU A CA 1
ATOM 1547 C C . LEU A 1 198 ? 113.195 118.899 119.909 1 40 198 LEU A C 1
ATOM 1548 O O . LEU A 1 198 ? 112.347 119.25 119.1 1 40 198 LEU A O 1
ATOM 1553 N N . THR A 1 199 ? 112.934 118.746 121.2 1 40 199 THR A N 1
ATOM 1554 C CA . THR A 1 199 ? 111.584 118.962 121.752 1 40 199 THR A CA 1
ATOM 1555 C C . THR A 1 199 ? 111.221 120.434 121.637 1 40 199 THR A C 1
ATOM 1556 O O . THR A 1 199 ? 110.036 120.741 121.321 1 40 199 THR A O 1
ATOM 1560 N N . LEU A 1 200 ? 112.181 121.315 121.874 1 40 200 LEU A N 1
ATOM 1561 C CA . LEU A 1 200 ? 111.894 122.755 121.722 1 40 200 LEU A CA 1
ATOM 1562 C C . LEU A 1 200 ? 111.591 123.045 120.245 1 40 200 LEU A C 1
ATOM 1563 O O . LEU A 1 200 ? 110.715 123.884 119.975 1 40 200 LEU A O 1
ATOM 1568 N N . PHE A 1 201 ? 112.288 122.395 119.312 1 40 201 PHE A N 1
ATOM 1569 C CA . PHE A 1 201 ? 112.026 122.562 117.863 1 40 201 PHE A CA 1
ATOM 1570 C C . PHE A 1 201 ? 110.624 122.077 117.534 1 40 201 PHE A C 1
ATOM 1571 O O . PHE A 1 201 ? 109.934 122.734 116.746 1 40 201 PHE A O 1
ATOM 1579 N N . HIS A 1 202 ? 110.211 120.975 118.131 1 40 202 HIS A N 1
ATOM 1580 C CA . HIS A 1 202 ? 108.841 120.431 117.948 1 40 202 HIS A CA 1
ATOM 1581 C C . HIS A 1 202 ? 107.828 121.495 118.368 1 40 202 HIS A C 1
ATOM 1582 O O . HIS A 1 202 ? 106.904 121.826 117.615 1 40 202 HIS A O 1
ATOM 1589 N N . GLU A 1 203 ? 108.003 122.002 119.573 1 40 203 GLU A N 1
ATOM 1590 C CA . GLU A 1 203 ? 107.049 122.985 120.113 1 40 203 GLU A CA 1
ATOM 1591 C C . GLU A 1 203 ? 107.051 124.252 119.259 1 40 203 GLU A C 1
ATOM 1592 O O . GLU A 1 203 ? 105.982 124.85 119.069 1 40 203 GLU A O 1
ATOM 1598 N N . LEU A 1 204 ? 108.2 124.667 118.763 1 40 204 LEU A N 1
ATOM 1599 C CA . LEU A 1 204 ? 108.252 125.905 117.962 1 40 204 LEU A CA 1
ATOM 1600 C C . LEU A 1 204 ? 107.639 125.676 116.597 1 40 204 LEU A C 1
ATOM 1601 O O . LEU A 1 204 ? 107.1 126.647 116.053 1 40 204 LEU A O 1
ATOM 1606 N N . VAL A 1 205 ? 107.727 124.474 116.042 1 40 205 VAL A N 1
ATOM 1607 C CA . VAL A 1 205 ? 107.015 124.171 114.771 1 40 205 VAL A CA 1
ATOM 1608 C C . VAL A 1 205 ? 105.515 124.282 115.025 1 40 205 VAL A C 1
ATOM 1609 O O . VAL A 1 205 ? 104.791 124.833 114.173 1 40 205 VAL A O 1
ATOM 1613 N N . HIS A 1 206 ? 105.052 123.796 116.156 1 40 206 HIS A N 1
ATOM 1614 C CA . HIS A 1 206 ? 103.624 123.922 116.489 1 40 206 HIS A CA 1
ATOM 1615 C C . HIS A 1 206 ? 103.288 125.4 116.608 1 40 206 HIS A C 1
ATOM 1616 O O . HIS A 1 206 ? 102.215 125.816 116.134 1 40 206 HIS A O 1
ATOM 1623 N N . SER A 1 207 ? 104.149 126.161 117.269 1 40 207 SER A N 1
ATOM 1624 C CA . SER A 1 207 ? 103.916 127.607 117.472 1 40 207 SER A CA 1
ATOM 1625 C C . SER A 1 207 ? 103.811 128.311 116.111 1 40 207 SER A C 1
ATOM 1626 O O . SER A 1 207 ? 102.923 129.177 115.975 1 40 207 SER A O 1
ATOM 1629 N N . MET A 1 208 ? 104.722 128.005 115.176 1 40 208 MET A N 1
ATOM 1630 C CA . MET A 1 208 ? 104.739 128.602 113.816 1 40 208 MET A CA 1
ATOM 1631 C C . MET A 1 208 ? 103.457 128.204 113.053 1 40 208 MET A C 1
ATOM 1632 O O . MET A 1 208 ? 102.811 129.081 112.422 1 40 208 MET A O 1
ATOM 1637 N N . HIS A 1 209 ? 103.022 126.956 113.139 1 40 209 HIS A N 1
ATOM 1638 C CA . HIS A 1 209 ? 101.753 126.531 112.49 1 40 209 HIS A CA 1
ATOM 1639 C C . HIS A 1 209 ? 100.608 127.382 113.063 1 40 209 HIS A C 1
ATOM 1640 O O . HIS A 1 209 ? 99.789 127.883 112.281 1 40 209 HIS A O 1
ATOM 1647 N N . ASN A 1 210 ? 100.575 127.57 114.376 1 40 210 ASN A N 1
ATOM 1648 C CA . ASN A 1 210 ? 99.513 128.373 115.001 1 40 210 ASN A CA 1
ATOM 1649 C C . ASN A 1 210 ? 99.648 129.801 114.502 1 40 210 ASN A C 1
ATOM 1650 O O . ASN A 1 210 ? 98.603 130.443 114.286 1 40 210 ASN A O 1
ATOM 1655 N N . LEU A 1 211 ? 100.873 130.303 114.385 1 40 211 LEU A N 1
ATOM 1656 C CA . LEU A 1 211 ? 101.115 131.729 114.049 1 40 211 LEU A CA 1
ATOM 1657 C C . LEU A 1 211 ? 100.543 132.02 112.668 1 40 211 LEU A C 1
ATOM 1658 O O . LEU A 1 211 ? 99.986 133.098 112.477 1 40 211 LEU A O 1
ATOM 1663 N N . TYR A 1 212 ? 100.73 131.146 111.686 1 40 212 TYR A N 1
ATOM 1664 C CA . TYR A 1 212 ? 100.322 131.468 110.285 1 40 212 TYR A CA 1
ATOM 1665 C C . TYR A 1 212 ? 98.913 130.986 109.954 1 40 212 TYR A C 1
ATOM 1666 O O . TYR A 1 212 ? 98.497 131.103 108.812 1 40 212 TYR A O 1
ATOM 1675 N N . GLY A 1 213 ? 98.241 130.385 110.922 1 40 213 GLY A N 1
ATOM 1676 C CA . GLY A 1 213 ? 96.855 129.935 110.757 1 40 213 GLY A CA 1
ATOM 1677 C C . GLY A 1 213 ? 96.757 128.722 109.874 1 40 213 GLY A C 1
ATOM 1678 O O . GLY A 1 213 ? 95.628 128.474 109.407 1 40 213 GLY A O 1
ATOM 1679 N N . ILE A 1 214 ? 97.854 127.976 109.693 1 40 214 ILE A N 1
ATOM 1680 C CA . ILE A 1 214 ? 97.848 126.802 108.778 1 40 214 ILE A CA 1
ATOM 1681 C C . ILE A 1 214 ? 97.981 125.528 109.595 1 40 214 ILE A C 1
ATOM 1682 O O . ILE A 1 214 ? 98.323 124.512 109.009 1 40 214 ILE A O 1
ATOM 1687 N N . ALA A 1 215 ? 97.713 125.571 110.891 1 40 215 ALA A N 1
ATOM 1688 C CA . ALA A 1 215 ? 97.952 124.405 111.757 1 40 215 ALA A CA 1
ATOM 1689 C C . ALA A 1 215 ? 96.891 123.327 111.546 1 40 215 ALA A C 1
ATOM 1690 O O . ALA A 1 215 ? 95.744 123.632 111.223 1 40 215 ALA A O 1
ATOM 1692 N N . PHE A 1 216 ? 97.289 122.085 111.759 1 40 216 PHE A N 1
ATOM 1693 C CA . PHE A 1 216 ? 96.336 120.966 111.867 1 40 216 PHE A CA 1
ATOM 1694 C C . PHE A 1 216 ? 95.539 121.192 113.137 1 40 216 PHE A C 1
ATOM 1695 O O . PHE A 1 216 ? 96.115 121.476 114.182 1 40 216 PHE A O 1
ATOM 1703 N N . PRO A 1 217 ? 94.198 121.09 113.095 1 40 217 PRO A N 1
ATOM 1704 C CA . PRO A 1 217 ? 93.38 121.346 114.28 1 40 217 PRO A CA 1
ATOM 1705 C C . PRO A 1 217 ? 93.755 120.441 115.46 1 40 217 PRO A C 1
ATOM 1706 O O . PRO A 1 217 ? 93.964 119.273 115.281 1 40 217 PRO A O 1
ATOM 1710 N N . ASP A 1 218 ? 93.834 121.015 116.653 1 40 218 ASP A N 1
ATOM 1711 C CA . ASP A 1 218 ? 94.153 120.266 117.894 1 40 218 ASP A CA 1
ATOM 1712 C C . ASP A 1 218 ? 92.877 119.686 118.49 1 40 218 ASP A C 1
ATOM 1713 O O . ASP A 1 218 ? 92.991 118.931 119.466 1 40 218 ASP A O 1
ATOM 1718 N N . ASN A 1 219 ? 91.717 120.01 117.925 1 40 219 ASN A N 1
ATOM 1719 C CA . ASN A 1 219 ? 90.447 119.372 118.338 1 40 219 ASN A CA 1
ATOM 1720 C C . ASN A 1 219 ? 90.381 117.95 117.771 1 40 219 ASN A C 1
ATOM 1721 O O . ASN A 1 219 ? 89.356 117.287 118.004 1 40 219 ASN A O 1
ATOM 1726 N N . VAL A 1 220 ? 91.398 117.49 117.044 1 40 220 VAL A N 1
ATOM 1727 C CA . VAL A 1 220 ? 91.44 116.102 116.514 1 40 220 VAL A CA 1
ATOM 1728 C C . VAL A 1 220 ? 92.491 115.316 117.297 1 40 220 VAL A C 1
ATOM 1729 O O . VAL A 1 220 ? 93.685 115.697 117.259 1 40 220 VAL A O 1
ATOM 1733 N N . LYS A 1 221 ? 92.049 114.247 117.949 1 40 221 LYS A N 1
ATOM 1734 C CA . LYS A 1 221 ? 92.928 113.26 118.617 1 40 221 LYS A CA 1
ATOM 1735 C C . LYS A 1 221 ? 92.162 111.946 118.693 1 40 221 LYS A C 1
ATOM 1736 O O . LYS A 1 221 ? 90.915 111.967 118.636 1 40 221 LYS A O 1
ATOM 1742 N N . VAL A 1 222 ? 92.867 110.84 118.814 1 40 222 VAL A N 1
ATOM 1743 C CA . VAL A 1 222 ? 92.167 109.54 118.958 1 40 222 VAL A CA 1
ATOM 1744 C C . VAL A 1 222 ? 92.386 109.104 120.389 1 40 222 VAL A C 1
ATOM 1745 O O . VAL A 1 222 ? 93.519 108.868 120.781 1 40 222 VAL A O 1
ATOM 1749 N N . PRO A 1 223 ? 91.331 108.986 121.203 1 40 223 PRO A N 1
ATOM 1750 C CA . PRO A 1 223 ? 91.466 108.456 122.545 1 40 223 PRO A CA 1
ATOM 1751 C C . PRO A 1 223 ? 91.759 106.955 122.46 1 40 223 PRO A C 1
ATOM 1752 O O . PRO A 1 223 ? 91.331 106.323 121.529 1 40 223 PRO A O 1
ATOM 1756 N N . TYR A 1 224 ? 92.461 106.41 123.45 1 40 224 TYR A N 1
ATOM 1757 C CA . TYR A 1 224 ? 92.674 104.951 123.583 1 40 224 TYR A CA 1
ATOM 1758 C C . TYR A 1 224 ? 91.767 104.465 124.685 1 40 224 TYR A C 1
ATOM 1759 O O . TYR A 1 224 ? 91.878 104.939 125.788 1 40 224 TYR A O 1
ATOM 1768 N N . ASN A 1 225 ? 90.89 103.539 124.359 1 40 225 ASN A N 1
ATOM 1769 C CA . ASN A 1 225 ? 89.886 103.004 125.309 1 40 225 ASN A CA 1
ATOM 1770 C C . ASN A 1 225 ? 90.344 101.619 125.756 1 40 225 ASN A C 1
ATOM 1771 O O . ASN A 1 225 ? 90.098 100.631 125.044 1 40 225 ASN A O 1
ATOM 1776 N N . ALA A 1 226 ? 91.004 101.527 126.894 1 40 226 ALA A N 1
ATOM 1777 C CA . ALA A 1 226 ? 91.403 100.206 127.401 1 40 226 ALA A CA 1
ATOM 1778 C C . ALA A 1 226 ? 90.147 99.353 127.493 1 40 226 ALA A C 1
ATOM 1779 O O . ALA A 1 226 ? 89.138 99.82 128.029 1 40 226 ALA A O 1
ATOM 1781 N N . LEU A 1 227 ? 90.207 98.144 126.962 1 40 227 LEU A N 1
ATOM 1782 C CA . LEU A 1 227 ? 89.048 97.215 126.881 1 40 227 LEU A CA 1
ATOM 1783 C C . LEU A 1 227 ? 87.893 97.852 126.098 1 40 227 LEU A C 1
ATOM 1784 O O . LEU A 1 227 ? 86.773 97.313 126.16 1 40 227 LEU A O 1
ATOM 1789 N N . LYS A 1 228 ? 88.165 98.921 125.343 1 40 228 LYS A N 1
ATOM 1790 C CA . LYS A 1 228 ? 87.193 99.587 124.445 1 40 228 LYS A CA 1
ATOM 1791 C C . LYS A 1 228 ? 85.955 100.005 125.241 1 40 228 LYS A C 1
ATOM 1792 O O . LYS A 1 228 ? 84.841 99.48 124.996 1 40 228 LYS A O 1
ATOM 1798 N N . ASP A 1 229 ? 86.142 100.921 126.18 1 40 229 ASP A N 1
ATOM 1799 C CA . ASP A 1 229 ? 85.01 101.645 126.813 1 40 229 ASP A CA 1
ATOM 1800 C C . ASP A 1 229 ? 85.435 103.093 127.04 1 40 229 ASP A C 1
ATOM 1801 O O . ASP A 1 229 ? 86.628 103.343 127.293 1 40 229 ASP A O 1
ATOM 1806 N N . LYS A 1 230 ? 84.474 103.996 127.021 1 40 230 LYS A N 1
ATOM 1807 C CA . LYS A 1 230 ? 84.746 105.453 126.985 1 40 230 LYS A CA 1
ATOM 1808 C C . LYS A 1 230 ? 85.393 105.88 128.305 1 40 230 LYS A C 1
ATOM 1809 O O . LYS A 1 230 ? 86.36 106.661 128.263 1 40 230 LYS A O 1
ATOM 1815 N N . ASN A 1 231 ? 84.88 105.379 129.43 1 40 231 ASN A N 1
ATOM 1816 C CA . ASN A 1 231 ? 85.267 105.876 130.775 1 40 231 ASN A CA 1
ATOM 1817 C C . ASN A 1 231 ? 86.728 105.514 131.045 1 40 231 ASN A C 1
ATOM 1818 O O . ASN A 1 231 ? 87.375 106.261 131.779 1 40 231 ASN A O 1
ATOM 1823 N N . LEU A 1 232 ? 87.217 104.4 130.5 1 40 232 LEU A N 1
ATOM 1824 C CA . LEU A 1 232 ? 88.611 103.946 130.744 1 40 232 LEU A CA 1
ATOM 1825 C C . LEU A 1 232 ? 89.478 104.393 129.575 1 40 232 LEU A C 1
ATOM 1826 O O . LEU A 1 232 ? 89.401 103.774 128.501 1 40 232 LEU A O 1
ATOM 1831 N N . VAL A 1 233 ? 90.256 105.441 129.784 1 40 233 VAL A N 1
ATOM 1832 C CA . VAL A 1 233 ? 91.203 105.928 128.757 1 40 233 VAL A CA 1
ATOM 1833 C C . VAL A 1 233 ? 92.6 105.851 129.34 1 40 233 VAL A C 1
ATOM 1834 O O . VAL A 1 233 ? 92.844 106.428 130.41 1 40 233 VAL A O 1
ATOM 1838 N N . SER A 1 234 ? 93.483 105.148 128.653 1 40 234 SER A N 1
ATOM 1839 C CA . SER A 1 234 ? 94.871 104.923 129.105 1 40 234 SER A CA 1
ATOM 1840 C C . SER A 1 234 ? 95.797 105.943 128.465 1 40 234 SER A C 1
ATOM 1841 O O . SER A 1 234 ? 96.983 105.984 128.883 1 40 234 SER A O 1
ATOM 1844 N N . GLY A 1 235 ? 95.302 106.678 127.463 1 40 235 GLY A N 1
ATOM 1845 C CA . GLY A 1 235 ? 96.13 107.632 126.702 1 40 235 GLY A CA 1
ATOM 1846 C C . GLY A 1 235 ? 95.469 108.046 125.411 1 40 235 GLY A C 1
ATOM 1847 O O . GLY A 1 235 ? 94.434 107.478 125.087 1 40 235 GLY A O 1
ATOM 1848 N N . GLU A 1 236 ? 96.008 109.063 124.755 1 40 236 GLU A N 1
ATOM 1849 C CA . GLU A 1 236 ? 95.421 109.6 123.514 1 40 236 GLU A CA 1
ATOM 1850 C C . GLU A 1 236 ? 96.529 109.831 122.508 1 40 236 GLU A C 1
ATOM 1851 O O . GLU A 1 236 ? 97.656 110.185 122.896 1 40 236 GLU A O 1
ATOM 1857 N N . GLU A 1 237 ? 96.19 109.642 121.25 1 40 237 GLU A N 1
ATOM 1858 C CA . GLU A 1 237 ? 97.109 109.804 120.11 1 40 237 GLU A CA 1
ATOM 1859 C C . GLU A 1 237 ? 96.772 111.115 119.417 1 40 237 GLU A C 1
ATOM 1860 O O . GLU A 1 237 ? 95.886 111.138 118.551 1 40 237 GLU A O 1
ATOM 1866 N N . ALA A 1 238 ? 97.431 112.191 119.836 1 40 238 ALA A N 1
ATOM 1867 C CA . ALA A 1 238 ? 97.179 113.546 119.282 1 40 238 ALA A CA 1
ATOM 1868 C C . ALA A 1 238 ? 97.819 113.599 117.905 1 40 238 ALA A C 1
ATOM 1869 O O . ALA A 1 238 ? 99.051 113.619 117.848 1 40 238 ALA A O 1
ATOM 1871 N N . LEU A 1 239 ? 97.005 113.515 116.855 1 40 239 LEU A N 1
ATOM 1872 C CA . LEU A 1 239 ? 97.497 113.555 115.459 1 40 239 LEU A CA 1
ATOM 1873 C C . LEU A 1 239 ? 98.191 114.894 115.297 1 40 239 LEU A C 1
ATOM 1874 O O . LEU A 1 239 ? 99.211 114.952 114.649 1 40 239 LEU A O 1
ATOM 1879 N N . SER A 1 240 ? 97.637 115.94 115.899 1 40 240 SER A N 1
ATOM 1880 C CA . SER A 1 240 ? 98.193 117.301 115.703 1 40 240 SER A CA 1
ATOM 1881 C C . SER A 1 240 ? 99.703 117.311 115.926 1 40 240 SER A C 1
ATOM 1882 O O . SER A 1 240 ? 100.407 117.904 115.094 1 40 240 SER A O 1
ATOM 1885 N N . GLU A 1 241 ? 100.178 116.711 117.018 1 40 241 GLU A N 1
ATOM 1886 C CA . GLU A 1 241 ? 101.639 116.792 117.319 1 40 241 GLU A CA 1
ATOM 1887 C C . GLU A 1 241 ? 102.412 115.65 116.672 1 40 241 GLU A C 1
ATOM 1888 O O . GLU A 1 241 ? 103.592 115.851 116.448 1 40 241 GLU A O 1
ATOM 1894 N N . ILE A 1 242 ? 101.799 114.497 116.418 1 40 242 ILE A N 1
ATOM 1895 C CA . ILE A 1 242 ? 102.501 113.364 115.743 1 40 242 ILE A CA 1
ATOM 1896 C C . ILE A 1 242 ? 103.056 113.897 114.431 1 40 242 ILE A C 1
ATOM 1897 O O . ILE A 1 242 ? 104.255 113.848 114.228 1 40 242 ILE A O 1
ATOM 1902 N N . LEU A 1 243 ? 102.17 114.417 113.595 1 40 243 LEU A N 1
ATOM 1903 C CA . LEU A 1 243 ? 102.499 114.934 112.24 1 40 243 LEU A CA 1
ATOM 1904 C C . LEU A 1 243 ? 103.685 115.87 112.34 1 40 243 LEU A C 1
ATOM 1905 O O . LEU A 1 243 ? 104.54 115.8 111.478 1 40 243 LEU A O 1
ATOM 1910 N N . THR A 1 244 ? 103.717 116.717 113.349 1 40 244 THR A N 1
ATOM 1911 C CA . THR A 1 244 ? 104.88 117.596 113.574 1 40 244 THR A CA 1
ATOM 1912 C C . THR A 1 244 ? 106.12 116.748 113.82 1 40 244 THR A C 1
ATOM 1913 O O . THR A 1 244 ? 107.196 117.107 113.356 1 40 244 THR A O 1
ATOM 1917 N N . PHE A 1 245 ? 105.957 115.669 114.558 1 40 245 PHE A N 1
ATOM 1918 C CA . PHE A 1 245 ? 107.025 114.67 114.752 1 40 245 PHE A CA 1
ATOM 1919 C C . PHE A 1 245 ? 107.316 114.044 113.391 1 40 245 PHE A C 1
ATOM 1920 O O . PHE A 1 245 ? 106.443 114.009 112.504 1 40 245 PHE A O 1
ATOM 1928 N N . GLY A 1 246 ? 108.511 113.513 113.217 1 40 246 GLY A N 1
ATOM 1929 C CA . GLY A 1 246 ? 108.804 112.733 111.999 1 40 246 GLY A CA 1
ATOM 1930 C C . GLY A 1 246 ? 108.55 111.257 112.266 1 40 246 GLY A C 1
ATOM 1931 O O . GLY A 1 246 ? 107.357 110.837 112.459 1 40 246 GLY A O 1
ATOM 1932 N N . GLY A 1 247 ? 109.635 110.485 112.306 1 40 247 GLY A N 1
ATOM 1933 C CA . GLY A 1 247 ? 109.597 109.083 112.737 1 40 247 GLY A CA 1
ATOM 1934 C C . GLY A 1 247 ? 108.714 108.266 111.816 1 40 247 GLY A C 1
ATOM 1935 O O . GLY A 1 247 ? 108.642 108.589 110.606 1 40 247 GLY A O 1
ATOM 1936 N N . LYS A 1 248 ? 108.095 107.217 112.346 1 40 248 LYS A N 1
ATOM 1937 C CA . LYS A 1 248 ? 107.402 106.21 111.512 1 40 248 LYS A CA 1
ATOM 1938 C C . LYS A 1 248 ? 105.959 106.038 111.958 1 40 248 LYS A C 1
ATOM 1939 O O . LYS A 1 248 ? 105.299 105.154 111.415 1 40 248 LYS A O 1
ATOM 1945 N N . ASP A 1 249 ? 105.467 106.881 112.85 1 40 249 ASP A N 1
ATOM 1946 C CA . ASP A 1 249 ? 104.117 106.664 113.415 1 40 249 ASP A CA 1
ATOM 1947 C C . ASP A 1 249 ? 103.079 106.776 112.304 1 40 249 ASP A C 1
ATOM 1948 O O . ASP A 1 249 ? 103.214 107.651 111.448 1 40 249 ASP A O 1
ATOM 1953 N N . LEU A 1 250 ? 102.062 105.94 112.369 1 40 250 LEU A N 1
ATOM 1954 C CA . LEU A 1 250 ? 101.067 105.821 111.281 1 40 250 LEU A CA 1
ATOM 1955 C C . LEU A 1 250 ? 99.898 106.767 111.536 1 40 250 LEU A C 1
ATOM 1956 O O . LEU A 1 250 ? 99.249 106.622 112.565 1 40 250 LEU A O 1
ATOM 1961 N N . THR A 1 251 ? 99.654 107.694 110.614 1 40 251 THR A N 1
ATOM 1962 C CA . THR A 1 251 ? 98.541 108.671 110.7 1 40 251 THR A CA 1
ATOM 1963 C C . THR A 1 251 ? 97.879 108.822 109.345 1 40 251 THR A C 1
ATOM 1964 O O . THR A 1 251 ? 98.564 108.79 108.323 1 40 251 THR A O 1
ATOM 1968 N N . THR A 1 252 ? 96.573 108.988 109.343 1 40 252 THR A N 1
ATOM 1969 C CA . THR A 1 252 ? 95.803 109.015 108.09 1 40 252 THR A CA 1
ATOM 1970 C C . THR A 1 252 ? 96.043 110.35 107.383 1 40 252 THR A C 1
ATOM 1971 O O . THR A 1 252 ? 96.479 110.336 106.232 1 40 252 THR A O 1
ATOM 1975 N N . GLU A 1 253 ? 95.698 111.453 108.026 1 40 253 GLU A N 1
ATOM 1976 C CA . GLU A 1 253 ? 95.852 112.788 107.418 1 40 253 GLU A CA 1
ATOM 1977 C C . GLU A 1 253 ? 97.285 113.248 107.637 1 40 253 GLU A C 1
ATOM 1978 O O . GLU A 1 253 ? 97.563 113.848 108.681 1 40 253 GLU A O 1
ATOM 1984 N N . HIS A 1 254 ? 98.165 112.959 106.698 1 40 254 HIS A N 1
ATOM 1985 C CA . HIS A 1 254 ? 99.568 113.428 106.764 1 40 254 HIS A CA 1
ATOM 1986 C C . HIS A 1 254 ? 99.635 114.948 106.61 1 40 254 HIS A C 1
ATOM 1987 O O . HIS A 1 254 ? 98.613 115.599 106.344 1 40 254 HIS A O 1
ATOM 1994 N N . LEU A 1 255 ? 100.825 115.504 106.77 1 40 255 LEU A N 1
ATOM 1995 C CA . LEU A 1 255 ? 101.025 116.964 106.63 1 40 255 LEU A CA 1
ATOM 1996 C C . LEU A 1 255 ? 100.995 117.345 105.154 1 40 255 LEU A C 1
ATOM 1997 O O . LEU A 1 255 ? 100.546 118.445 104.85 1 40 255 LEU A O 1
ATOM 2002 N N . GLU A 1 256 ? 101.503 116.496 104.271 1 40 256 GLU A N 1
ATOM 2003 C CA . GLU A 1 256 ? 101.426 116.751 102.814 1 40 256 GLU A CA 1
ATOM 2004 C C . GLU A 1 256 ? 99.97 116.713 102.385 1 40 256 GLU A C 1
ATOM 2005 O O . GLU A 1 256 ? 99.611 117.563 101.577 1 40 256 GLU A O 1
ATOM 2011 N N . THR A 1 257 ? 99.162 115.817 102.939 1 40 257 THR A N 1
ATOM 2012 C CA . THR A 1 257 ? 97.696 115.812 102.697 1 40 257 THR A CA 1
ATOM 2013 C C . THR A 1 257 ? 97.15 117.131 103.228 1 40 257 THR A C 1
ATOM 2014 O O . THR A 1 257 ? 96.314 117.74 102.542 1 40 257 THR A O 1
ATOM 2018 N N . LEU A 1 258 ? 97.668 117.579 104.372 1 40 258 LEU A N 1
ATOM 2019 C CA . LEU A 1 258 ? 97.329 118.916 104.914 1 40 258 LEU A CA 1
ATOM 2020 C C . LEU A 1 258 ? 97.925 119.977 103.979 1 40 258 LEU A C 1
ATOM 2021 O O . LEU A 1 258 ? 98.924 119.688 103.322 1 40 258 LEU A O 1
ATOM 2026 N N . TRP A 1 259 ? 97.297 121.136 103.875 1 40 259 TRP A N 1
ATOM 2027 C CA . TRP A 1 259 ? 97.727 122.25 102.989 1 40 259 TRP A CA 1
ATOM 2028 C C . TRP A 1 259 ? 97.114 122.096 101.592 1 40 259 TRP A C 1
ATOM 2029 O O . TRP A 1 259 ? 97.247 123.018 100.78 1 40 259 TRP A O 1
ATOM 2040 N N . LYS A 1 260 ? 96.431 120.998 101.315 1 40 260 LYS A N 1
ATOM 2041 C CA . LYS A 1 260 ? 95.551 120.958 100.131 1 40 260 LYS A CA 1
ATOM 2042 C C . LYS A 1 260 ? 94.469 122.009 100.353 1 40 260 LYS A C 1
ATOM 2043 O O . LYS A 1 260 ? 94.16 122.762 99.424 1 40 260 LYS A O 1
ATOM 2049 N N . LYS A 1 261 ? 94.029 122.112 101.598 1 40 261 LYS A N 1
ATOM 2050 C CA . LYS A 1 261 ? 93.063 123.125 102.072 1 40 261 LYS A CA 1
ATOM 2051 C C . LYS A 1 261 ? 93.652 124.532 101.912 1 40 261 LYS A C 1
ATOM 2052 O O . LYS A 1 261 ? 92.86 125.473 101.762 1 40 261 LYS A O 1
ATOM 2058 N N . LEU A 1 262 ? 94.974 124.679 101.96 1 40 262 LEU A N 1
ATOM 2059 C CA . LEU A 1 262 ? 95.605 126.018 101.941 1 40 262 LEU A CA 1
ATOM 2060 C C . LEU A 1 262 ? 95.073 126.811 100.75 1 40 262 LEU A C 1
ATOM 2061 O O . LEU A 1 262 ? 94.741 127.997 100.911 1 40 262 LEU A O 1
ATOM 2066 N N . ALA A 1 263 ? 94.979 126.181 99.589 1 40 263 ALA A N 1
ATOM 2067 C CA . ALA A 1 263 ? 94.399 126.851 98.411 1 40 263 ALA A CA 1
ATOM 2068 C C . ALA A 1 263 ? 93.064 127.475 98.818 1 40 263 ALA A C 1
ATOM 2069 O O . ALA A 1 263 ? 92.863 128.658 98.507 1 40 263 ALA A O 1
ATOM 2071 N N . GLU A 1 264 ? 92.215 126.739 99.534 1 40 264 GLU A N 1
ATOM 2072 C CA . GLU A 1 264 ? 90.866 127.24 99.895 1 40 264 GLU A CA 1
ATOM 2073 C C . GLU A 1 264 ? 90.956 128.16 101.109 1 40 264 GLU A C 1
ATOM 2074 O O . GLU A 1 264 ? 90.187 129.133 101.162 1 40 264 GLU A O 1
ATOM 2080 N N . THR A 1 265 ? 91.865 127.888 102.029 1 40 265 THR A N 1
ATOM 2081 C CA . THR A 1 265 ? 92.07 128.781 103.195 1 40 265 THR A CA 1
ATOM 2082 C C . THR A 1 265 ? 92.555 130.141 102.691 1 40 265 THR A C 1
ATOM 2083 O O . THR A 1 265 ? 92.071 131.172 103.198 1 40 265 THR A O 1
ATOM 2087 N N . VAL A 1 266 ? 93.477 130.141 101.737 1 40 266 VAL A N 1
ATOM 2088 C CA . VAL A 1 266 ? 94.013 131.401 101.16 1 40 266 VAL A CA 1
ATOM 2089 C C . VAL A 1 266 ? 92.896 132.157 100.456 1 40 266 VAL A C 1
ATOM 2090 O O . VAL A 1 266 ? 92.802 133.376 100.625 1 40 266 VAL A O 1
ATOM 2094 N N . ILE A 1 267 ? 92.072 131.455 99.709 1 40 267 ILE A N 1
ATOM 2095 C CA . ILE A 1 267 ? 90.928 132.114 99.027 1 40 267 ILE A CA 1
ATOM 2096 C C . ILE A 1 267 ? 90.022 132.751 100.083 1 40 267 ILE A C 1
ATOM 2097 O O . ILE A 1 267 ? 89.602 133.913 99.869 1 40 267 ILE A O 1
ATOM 2102 N N . ILE A 1 268 ? 89.69 132.012 101.147 1 40 268 ILE A N 1
ATOM 2103 C CA . ILE A 1 268 ? 88.742 132.49 102.197 1 40 268 ILE A CA 1
ATOM 2104 C C . ILE A 1 268 ? 89.316 133.755 102.84 1 40 268 ILE A C 1
ATOM 2105 O O . ILE A 1 268 ? 88.578 134.751 102.975 1 40 268 ILE A O 1
ATOM 2110 N N . VAL A 1 269 ? 90.583 133.716 103.226 1 40 269 VAL A N 1
ATOM 2111 C CA . VAL A 1 269 ? 91.202 134.872 103.934 1 40 269 VAL A CA 1
ATOM 2112 C C . VAL A 1 269 ? 91.358 136.052 102.966 1 40 269 VAL A C 1
ATOM 2113 O O . VAL A 1 269 ? 91.206 137.195 103.39 1 40 269 VAL A O 1
ATOM 2117 N N . LYS A 1 270 ? 91.62 135.779 101.702 1 40 270 LYS A N 1
ATOM 2118 C CA . LYS A 1 270 ? 91.736 136.871 100.717 1 40 270 LYS A CA 1
ATOM 2119 C C . LYS A 1 270 ? 90.373 137.547 100.586 1 40 270 LYS A C 1
ATOM 2120 O O . LYS A 1 270 ? 90.336 138.778 100.477 1 40 270 LYS A O 1
ATOM 2126 N N . ASP A 1 271 ? 89.294 136.773 100.54 1 40 271 ASP A N 1
ATOM 2127 C CA . ASP A 1 271 ? 87.924 137.345 100.485 1 40 271 ASP A CA 1
ATOM 2128 C C . ASP A 1 271 ? 87.718 138.186 101.745 1 40 271 ASP A C 1
ATOM 2129 O O . ASP A 1 271 ? 87.218 139.314 101.645 1 40 271 ASP A O 1
ATOM 2134 N N . PHE A 1 272 ? 88.081 137.645 102.897 1 40 272 PHE A N 1
ATOM 2135 C CA . PHE A 1 272 ? 87.826 138.302 104.201 1 40 272 PHE A CA 1
ATOM 2136 C C . PHE A 1 272 ? 88.647 139.59 104.339 1 40 272 PHE A C 1
ATOM 2137 O O . PHE A 1 272 ? 88.24 140.483 105.066 1 40 272 PHE A O 1
ATOM 2145 N N . VAL A 1 273 ? 89.77 139.681 103.654 1 40 273 VAL A N 1
ATOM 2146 C CA . VAL A 1 273 ? 90.687 140.844 103.796 1 40 273 VAL A CA 1
ATOM 2147 C C . VAL A 1 273 ? 90.437 141.893 102.703 1 40 273 VAL A C 1
ATOM 2148 O O . VAL A 1 273 ? 90.838 143.045 102.906 1 40 273 VAL A O 1
ATOM 2152 N N . LYS A 1 274 ? 89.78 141.549 101.598 1 40 274 LYS A N 1
ATOM 2153 C CA . LYS A 1 274 ? 89.748 142.392 100.37 1 40 274 LYS A CA 1
ATOM 2154 C C . LYS A 1 274 ? 89.349 143.836 100.686 1 40 274 LYS A C 1
ATOM 2155 O O . LYS A 1 274 ? 89.642 144.707 99.853 1 40 274 LYS A O 1
ATOM 2161 N N . THR A 1 275 ? 88.64 144.074 101.79 1 40 275 THR A N 1
ATOM 2162 C CA . THR A 1 275 ? 88.099 145.409 102.126 1 40 275 THR A CA 1
ATOM 2163 C C . THR A 1 275 ? 89.245 146.397 102.363 1 40 275 THR A C 1
ATOM 2164 O O . THR A 1 275 ? 89.135 147.539 101.89 1 40 275 THR A O 1
ATOM 2168 N N . ASP A 1 276 ? 90.297 145.977 103.057 1 40 276 ASP A N 1
ATOM 2169 C CA . ASP A 1 276 ? 91.372 146.897 103.504 1 40 276 ASP A CA 1
ATOM 2170 C C . ASP A 1 276 ? 92.68 146.579 102.785 1 40 276 ASP A C 1
ATOM 2171 O O . ASP A 1 276 ? 92.896 145.429 102.392 1 40 276 ASP A O 1
ATOM 2176 N N . THR A 1 277 ? 93.547 147.576 102.677 1 40 277 THR A N 1
ATOM 2177 C CA . THR A 1 277 ? 94.837 147.456 101.96 1 40 277 THR A CA 1
ATOM 2178 C C . THR A 1 277 ? 95.897 146.955 102.934 1 40 277 THR A C 1
ATOM 2179 O O . THR A 1 277 ? 96.628 146.012 102.575 1 40 277 THR A O 1
ATOM 2183 N N . GLN A 1 278 ? 96.026 147.61 104.082 1 40 278 GLN A N 1
ATOM 2184 C CA . GLN A 1 278 ? 97.106 147.273 105.032 1 40 278 GLN A CA 1
ATOM 2185 C C . GLN A 1 278 ? 96.949 145.804 105.441 1 40 278 GLN A C 1
ATOM 2186 O O . GLN A 1 278 ? 97.968 145.079 105.455 1 40 278 GLN A O 1
ATOM 2192 N N . ALA A 1 279 ? 95.726 145.381 105.756 1 40 279 ALA A N 1
ATOM 2193 C CA . ALA A 1 279 ? 95.433 143.979 106.141 1 40 279 ALA A CA 1
ATOM 2194 C C . ALA A 1 279 ? 95.839 143.033 105.002 1 40 279 ALA A C 1
ATOM 2195 O O . ALA A 1 279 ? 96.443 141.978 105.262 1 40 279 ALA A O 1
ATOM 2197 N N . LYS A 1 280 ? 95.51 143.408 103.773 1 40 280 LYS A N 1
ATOM 2198 C CA . LYS A 1 280 ? 95.884 142.616 102.58 1 40 280 LYS A CA 1
ATOM 2199 C C . LYS A 1 280 ? 97.4 142.485 102.531 1 40 280 LYS A C 1
ATOM 2200 O O . LYS A 1 280 ? 97.884 141.376 102.254 1 40 280 LYS A O 1
ATOM 2206 N N . ASP A 1 281 ? 98.107 143.585 102.76 1 40 281 ASP A N 1
ATOM 2207 C CA . ASP A 1 281 ? 99.582 143.596 102.643 1 40 281 ASP A CA 1
ATOM 2208 C C . ASP A 1 281 ? 100.134 142.593 103.652 1 40 281 ASP A C 1
ATOM 2209 O O . ASP A 1 281 ? 101.046 141.831 103.283 1 40 281 ASP A O 1
ATOM 2214 N N . VAL A 1 282 ? 99.609 142.579 104.873 1 40 282 VAL A N 1
ATOM 2215 C CA . VAL A 1 282 ? 100.199 141.686 105.907 1 40 282 VAL A CA 1
ATOM 2216 C C . VAL A 1 282 ? 100.016 140.254 105.401 1 40 282 VAL A C 1
ATOM 2217 O O . VAL A 1 282 ? 100.979 139.465 105.48 1 40 282 VAL A O 1
ATOM 2221 N N . PHE A 1 283 ? 98.828 139.931 104.913 1 40 283 PHE A N 1
ATOM 2222 C CA . PHE A 1 283 ? 98.523 138.551 104.479 1 40 283 PHE A CA 1
ATOM 2223 C C . PHE A 1 283 ? 99.472 138.174 103.348 1 40 283 PHE A C 1
ATOM 2224 O O . PHE A 1 283 ? 100.032 137.064 103.358 1 40 283 PHE A O 1
ATOM 2232 N N . LEU A 1 284 ? 99.646 139.081 102.399 1 40 284 LEU A N 1
ATOM 2233 C CA . LEU A 1 284 ? 100.541 138.83 101.242 1 40 284 LEU A CA 1
ATOM 2234 C C . LEU A 1 284 ? 101.98 138.638 101.745 1 40 284 LEU A C 1
ATOM 2235 O O . LEU A 1 284 ? 102.657 137.725 101.23 1 40 284 LEU A O 1
ATOM 2240 N N . ASN A 1 285 ? 102.429 139.444 102.705 1 40 285 ASN A N 1
ATOM 2241 C CA . ASN A 1 285 ? 103.807 139.313 103.241 1 40 285 ASN A CA 1
ATOM 2242 C C . ASN A 1 285 ? 103.885 137.988 103.981 1 40 285 ASN A C 1
ATOM 2243 O O . ASN A 1 285 ? 104.775 137.17 103.668 1 40 285 ASN A O 1
ATOM 2248 N N . ASN A 1 286 ? 102.935 137.751 104.871 1 40 286 ASN A N 1
ATOM 2249 C CA . ASN A 1 286 ? 102.829 136.437 105.544 1 40 286 ASN A CA 1
ATOM 2250 C C . ASN A 1 286 ? 103.045 135.327 104.517 1 40 286 ASN A C 1
ATOM 2251 O O . ASN A 1 286 ? 103.875 134.426 104.762 1 40 286 ASN A O 1
ATOM 2256 N N . LEU A 1 287 ? 102.32 135.401 103.403 1 40 287 LEU A N 1
ATOM 2257 C CA . LEU A 1 287 ? 102.438 134.361 102.35 1 40 287 LEU A CA 1
ATOM 2258 C C . LEU A 1 287 ? 103.835 134.365 101.717 1 40 287 LEU A C 1
ATOM 2259 O O . LEU A 1 287 ? 104.343 133.305 101.439 1 40 287 LEU A O 1
ATOM 2264 N N . ARG A 1 288 ? 104.436 135.518 101.505 1 40 288 ARG A N 1
ATOM 2265 C CA . ARG A 1 288 ? 105.817 135.599 100.97 1 40 288 ARG A CA 1
ATOM 2266 C C . ARG A 1 288 ? 106.795 134.933 101.942 1 40 288 ARG A C 1
ATOM 2267 O O . ARG A 1 288 ? 107.745 134.313 101.496 1 40 288 ARG A O 1
ATOM 2275 N N . PHE A 1 289 ? 106.578 135.074 103.24 1 40 289 PHE A N 1
ATOM 2276 C CA . PHE A 1 289 ? 107.499 134.471 104.225 1 40 289 PHE A CA 1
ATOM 2277 C C . PHE A 1 289 ? 107.268 132.971 104.279 1 40 289 PHE A C 1
ATOM 2278 O O . PHE A 1 289 ? 108.253 132.232 104.519 1 40 289 PHE A O 1
ATOM 2286 N N . LEU A 1 290 ? 106.029 132.533 104.08 1 40 290 LEU A N 1
ATOM 2287 C CA . LEU A 1 290 ? 105.746 131.08 104.159 1 40 290 LEU A CA 1
ATOM 2288 C C . LEU A 1 290 ? 106.397 130.3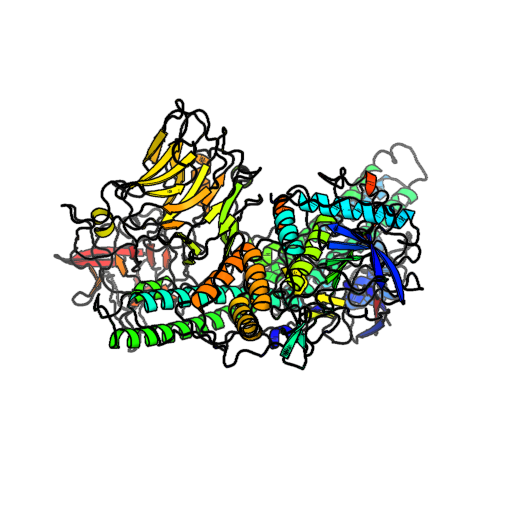63 102.977 1 40 290 LEU A C 1
ATOM 2289 O O . LEU A 1 290 ? 107.004 129.328 103.21 1 40 290 LEU A O 1
ATOM 2294 N N . SER A 1 291 ? 106.28 130.896 101.755 1 40 291 SER A N 1
ATOM 2295 C CA . SER A 1 291 ? 106.944 130.351 100.539 1 40 291 SER A CA 1
ATOM 2296 C C . SER A 1 291 ? 108.253 131.093 100.291 1 40 291 SER A C 1
ATOM 2297 O O . SER A 1 291 ? 108.197 132.189 99.778 1 40 291 SER A O 1
ATOM 2300 N N . LYS A 1 292 ? 109.366 130.498 100.674 1 40 292 LYS A N 1
ATOM 2301 C CA . LYS A 1 292 ? 110.669 131.182 100.766 1 40 292 LYS A CA 1
ATOM 2302 C C . LYS A 1 292 ? 110.943 131.972 99.491 1 40 292 LYS A C 1
ATOM 2303 O O . LYS A 1 292 ? 110.935 131.368 98.415 1 40 292 LYS A O 1
ATOM 2309 N N . ASN A 1 293 ? 111.285 133.251 99.652 1 40 293 ASN A N 1
ATOM 2310 C CA . ASN A 1 293 ? 111.824 134.149 98.597 1 40 293 ASN A CA 1
ATOM 2311 C C . ASN A 1 293 ? 110.975 134.017 97.329 1 40 293 ASN A C 1
ATOM 2312 O O . ASN A 1 293 ? 111.5 133.562 96.275 1 40 293 ASN A O 1
ATOM 2317 N N . GLU A 1 294 ? 109.701 134.377 97.433 1 40 294 GLU A N 1
ATOM 2318 C CA . GLU A 1 294 ? 108.758 134.183 96.317 1 40 294 GLU A CA 1
ATOM 2319 C C . GLU A 1 294 ? 108.326 135.519 95.725 1 40 294 GLU A C 1
ATOM 2320 O O . GLU A 1 294 ? 108.321 135.611 94.48 1 40 294 GLU A O 1
ATOM 2326 N N . ASN A 1 295 ? 107.906 136.481 96.538 1 40 295 ASN A N 1
ATOM 2327 C CA . ASN A 1 295 ? 107.249 137.698 95.986 1 40 295 ASN A CA 1
ATOM 2328 C C . ASN A 1 295 ? 106.021 137.239 95.181 1 40 295 ASN A C 1
ATOM 2329 O O . ASN A 1 295 ? 105.912 137.404 93.928 1 40 295 ASN A O 1
ATOM 2334 N N . ILE A 1 296 ? 105.087 136.664 95.919 1 40 296 ILE A N 1
ATOM 2335 C CA . ILE A 1 296 ? 103.942 135.913 95.349 1 40 296 ILE A CA 1
ATOM 2336 C C . ILE A 1 296 ? 102.947 136.892 94.751 1 40 296 ILE A C 1
ATOM 2337 O O . ILE A 1 296 ? 102.993 138.108 95.055 1 40 296 ILE A O 1
ATOM 2342 N N . LYS A 1 297 ? 102.013 136.349 93.995 1 40 297 LYS A N 1
ATOM 2343 C CA . LYS A 1 297 ? 100.767 137.047 93.606 1 40 297 LYS A CA 1
ATOM 2344 C C . LYS A 1 297 ? 99.597 136.133 93.926 1 40 297 LYS A C 1
ATOM 2345 O O . LYS A 1 297 ? 99.705 134.942 93.642 1 40 297 LYS A O 1
ATOM 2351 N N . ILE A 1 298 ? 98.498 136.679 94.412 1 40 298 ILE A N 1
ATOM 2352 C CA . ILE A 1 298 ? 97.297 135.861 94.743 1 40 298 ILE A CA 1
ATOM 2353 C C . ILE A 1 298 ? 96.069 136.457 94.06 1 40 298 ILE A C 1
ATOM 2354 O O . ILE A 1 298 ? 94.95 136.285 94.578 1 40 298 ILE A O 1
ATOM 2359 N N . ASP A 1 299 ? 96.26 137.078 92.904 1 40 299 ASP A N 1
ATOM 2360 C CA . ASP A 1 299 ? 95.163 137.764 92.176 1 40 299 ASP A CA 1
ATOM 2361 C C . ASP A 1 299 ? 94.153 136.731 91.675 1 40 299 ASP A C 1
ATOM 2362 O O . ASP A 1 299 ? 92.958 136.889 91.931 1 40 299 ASP A O 1
ATOM 2367 N N . THR A 1 300 ? 94.628 135.692 91.006 1 40 300 THR A N 1
ATOM 2368 C CA . THR A 1 300 ? 93.765 134.667 90.367 1 40 300 THR A CA 1
ATOM 2369 C C . THR A 1 300 ? 93.935 133.338 91.09 1 40 300 THR A C 1
ATOM 2370 O O . THR A 1 300 ? 94.864 133.2 91.922 1 40 300 THR A O 1
ATOM 2374 N N . ILE A 1 301 ? 93.083 132.375 90.761 1 40 301 ILE A N 1
ATOM 2375 C CA . ILE A 1 301 ? 93.077 131.053 91.446 1 40 301 ILE A CA 1
ATOM 2376 C C . ILE A 1 301 ? 94.356 130.282 91.107 1 40 301 ILE A C 1
ATOM 2377 O O . ILE A 1 301 ? 94.869 129.592 92 1 40 301 ILE A O 1
ATOM 2382 N N . GLU A 1 302 ? 94.849 130.389 89.876 1 40 302 GLU A N 1
ATOM 2383 C CA . GLU A 1 302 ? 96.032 129.604 89.437 1 40 302 GLU A CA 1
ATOM 2384 C C . GLU A 1 302 ? 97.28 130.064 90.203 1 40 302 GLU A C 1
ATOM 2385 O O . GLU A 1 302 ? 98.056 129.187 90.653 1 40 302 GLU A O 1
ATOM 2391 N N . ASP A 1 303 ? 97.445 131.367 90.377 1 40 303 ASP A N 1
ATOM 2392 C CA . ASP A 1 303 ? 98.608 131.912 91.115 1 40 303 ASP A CA 1
ATOM 2393 C C . ASP A 1 303 ? 98.484 131.469 92.567 1 40 303 ASP A C 1
ATOM 2394 O O . ASP A 1 303 ? 99.536 131.146 93.169 1 40 303 ASP A O 1
ATOM 2399 N N . ILE A 1 304 ? 97.261 131.46 93.104 1 40 304 ILE A N 1
ATOM 2400 C CA . ILE A 1 304 ? 97.035 131.051 94.519 1 40 304 ILE A CA 1
ATOM 2401 C C . ILE A 1 304 ? 97.472 129.598 94.657 1 40 304 ILE A C 1
ATOM 2402 O O . ILE A 1 304 ? 98.17 129.276 95.622 1 40 304 ILE A O 1
ATOM 2407 N N . VAL A 1 305 ? 97.05 128.748 93.735 1 40 305 VAL A N 1
ATOM 2408 C CA . VAL A 1 305 ? 97.355 127.301 93.84 1 40 305 VAL A CA 1
ATOM 2409 C C . VAL A 1 305 ? 98.865 127.108 93.714 1 40 305 VAL A C 1
ATOM 2410 O O . VAL A 1 305 ? 99.425 126.3 94.483 1 40 305 VAL A O 1
ATOM 2414 N N . ASN A 1 306 ? 99.5 127.806 92.792 1 40 306 ASN A N 1
ATOM 2415 C CA . ASN A 1 306 ? 100.974 127.717 92.632 1 40 306 ASN A CA 1
ATOM 2416 C C . ASN A 1 306 ? 101.649 128.106 93.956 1 40 306 ASN A C 1
ATOM 2417 O O . ASN A 1 306 ? 102.588 127.41 94.387 1 40 306 ASN A O 1
ATOM 2422 N N . GLY A 1 307 ? 101.22 129.212 94.559 1 40 307 GLY A N 1
ATOM 2423 C CA . GLY A 1 307 ? 101.786 129.693 95.831 1 40 307 GLY A CA 1
ATOM 2424 C C . GLY A 1 307 ? 101.583 128.699 96.967 1 40 307 GLY A C 1
ATOM 2425 O O . GLY A 1 307 ? 102.495 128.512 97.802 1 40 307 GLY A O 1
ATOM 2426 N N . THR A 1 308 ? 100.42 128.079 97.02 1 40 308 THR A N 1
ATOM 2427 C CA . THR A 1 308 ? 100.127 127.093 98.077 1 40 308 THR A CA 1
ATOM 2428 C C . THR A 1 308 ? 101.052 125.896 97.889 1 40 308 THR A C 1
ATOM 2429 O O . THR A 1 308 ? 101.549 125.369 98.894 1 40 308 THR A O 1
ATOM 2433 N N . LEU A 1 309 ? 101.249 125.455 96.656 1 40 309 LEU A N 1
ATOM 2434 C CA . LEU A 1 309 ? 102.182 124.338 96.393 1 40 309 LEU A CA 1
ATOM 2435 C C . LEU A 1 309 ? 103.585 124.743 96.84 1 40 309 LEU A C 1
ATOM 2436 O O . LEU A 1 309 ? 104.287 123.865 97.425 1 40 309 LEU A O 1
ATOM 2441 N N . LYS A 1 310 ? 103.998 125.986 96.571 1 40 310 LYS A N 1
ATOM 2442 C CA . LYS A 1 310 ? 105.358 126.467 96.927 1 40 310 LYS A CA 1
ATOM 2443 C C . LYS A 1 310 ? 105.49 126.405 98.446 1 40 310 LYS A C 1
ATOM 2444 O O . LYS A 1 310 ? 106.565 125.944 98.935 1 40 310 LYS A O 1
ATOM 2450 N N . ILE A 1 311 ? 104.445 126.847 99.162 1 40 311 ILE A N 1
ATOM 2451 C CA . ILE A 1 311 ? 104.446 126.859 100.657 1 40 311 ILE A CA 1
ATOM 2452 C C . ILE A 1 311 ? 104.592 125.422 101.15 1 40 311 ILE A C 1
ATOM 2453 O O . ILE A 1 311 ? 105.413 125.181 102.038 1 40 311 ILE A O 1
ATOM 2458 N N . LYS A 1 312 ? 103.775 124.514 100.633 1 40 312 LYS A N 1
ATOM 2459 C CA . LYS A 1 312 ? 103.783 123.102 101.086 1 40 312 LYS A CA 1
ATOM 2460 C C . LYS A 1 312 ? 105.209 122.609 100.913 1 40 312 LYS A C 1
ATOM 2461 O O . LYS A 1 312 ? 105.784 122.15 101.872 1 40 312 LYS A O 1
ATOM 2467 N N . ASN A 1 313 ? 105.768 122.753 99.732 1 40 313 ASN A N 1
ATOM 2468 C CA . ASN A 1 313 ? 107.136 122.244 99.469 1 40 313 ASN A CA 1
ATOM 2469 C C . ASN A 1 313 ? 108.132 122.907 100.43 1 40 313 ASN A C 1
ATOM 2470 O O . ASN A 1 313 ? 109.115 122.249 100.8 1 40 313 ASN A O 1
ATOM 2475 N N . ASN A 1 314 ? 107.919 124.168 100.795 1 40 314 ASN A N 1
ATOM 2476 C CA . ASN A 1 314 ? 108.88 124.914 101.641 1 40 314 ASN A CA 1
ATOM 2477 C C . ASN A 1 314 ? 108.841 124.403 103.085 1 40 314 ASN A C 1
ATOM 2478 O O . ASN A 1 314 ? 109.897 124.168 103.652 1 40 314 ASN A O 1
ATOM 2483 N N . ILE A 1 315 ? 107.665 124.255 103.674 1 40 315 ILE A N 1
ATOM 2484 C CA . ILE A 1 315 ? 107.547 123.939 105.13 1 40 315 ILE A CA 1
ATOM 2485 C C . ILE A 1 315 ? 107.075 122.503 105.334 1 40 315 ILE A C 1
ATOM 2486 O O . ILE A 1 315 ? 106.386 122.253 106.341 1 40 315 ILE A O 1
ATOM 2491 N N . SER A 1 316 ? 107.416 121.583 104.443 1 40 316 SER A N 1
ATOM 2492 C CA . SER A 1 316 ? 107.092 120.149 104.64 1 40 316 SER A CA 1
ATOM 2493 C C . SER A 1 316 ? 108.259 119.474 105.334 1 40 316 SER A C 1
ATOM 2494 O O . SER A 1 316 ? 108.044 118.414 105.937 1 40 316 SER A O 1
ATOM 2497 N N . ASN A 1 317 ? 109.44 120.09 105.251 1 40 317 ASN A N 1
ATOM 2498 C CA . ASN A 1 317 ? 110.688 119.487 105.758 1 40 317 ASN A CA 1
ATOM 2499 C C . ASN A 1 317 ? 111.056 120.137 107.089 1 40 317 ASN A C 1
ATOM 2500 O O . ASN A 1 317 ? 112.24 120.179 107.401 1 40 317 ASN A O 1
ATOM 2505 N N . LEU A 1 318 ? 110.077 120.609 107.856 1 40 318 LEU A N 1
ATOM 2506 C CA . LEU A 1 318 ? 110.286 121.1 109.24 1 40 318 LEU A CA 1
ATOM 2507 C C . LEU A 1 318 ? 109.623 120.135 110.19 1 40 318 LEU A C 1
ATOM 2508 O O . LEU A 1 318 ? 108.446 120.323 110.49 1 40 318 LEU A O 1
ATOM 2513 N N . THR A 1 319 ? 110.356 119.116 110.595 1 40 319 THR A N 1
ATOM 2514 C CA . THR A 1 319 ? 109.839 118.071 111.504 1 40 319 THR A CA 1
ATOM 2515 C C . THR A 1 319 ? 110.922 117.676 112.492 1 40 319 THR A C 1
ATOM 2516 O O . THR A 1 319 ? 112.101 118.015 112.286 1 40 319 THR A O 1
ATOM 2520 N N . GLU A 1 320 ? 110.509 116.97 113.533 1 40 320 GLU A N 1
ATOM 2521 C CA . GLU A 1 320 ? 111.447 116.463 114.551 1 40 320 GLU A CA 1
ATOM 2522 C C . GLU A 1 320 ? 112.529 115.59 113.89 1 40 320 GLU A C 1
ATOM 2523 O O . GLU A 1 320 ? 113.733 115.829 114.11 1 40 320 GLU A O 1
ATOM 2529 N N . CYS A 1 321 ? 112.13 114.562 113.15 1 40 321 CYS A N 1
ATOM 2530 C CA . CYS A 1 321 ? 113.09 113.571 112.617 1 40 321 CYS A CA 1
ATOM 2531 C C . CYS A 1 321 ? 113.943 114.255 111.558 1 40 321 CYS A C 1
ATOM 2532 O O . CYS A 1 321 ? 115.106 113.878 111.426 1 40 321 CYS A O 1
ATOM 2535 N N . GLU A 1 322 ? 113.39 115.209 110.818 1 40 322 GLU A N 1
ATOM 2536 C CA . GLU A 1 322 ? 114.189 115.94 109.81 1 40 322 GLU A CA 1
ATOM 2537 C C . GLU A 1 322 ? 115.24 116.772 110.541 1 40 322 GLU A C 1
ATOM 2538 O O . GLU A 1 322 ? 116.391 116.863 110.071 1 40 322 GLU A O 1
ATOM 2544 N N . PHE A 1 323 ? 114.876 117.364 111.661 1 40 323 PHE A N 1
ATOM 2545 C CA . PHE A 1 323 ? 115.858 118.132 112.46 1 40 323 PHE A CA 1
ATOM 2546 C C . PHE A 1 323 ? 116.958 117.192 112.957 1 40 323 PHE A C 1
ATOM 2547 O O . PHE A 1 323 ? 118.132 117.543 112.896 1 40 323 PHE A O 1
ATOM 2555 N N . CYS A 1 324 ? 116.584 116.011 113.424 1 40 324 CYS A N 1
ATOM 2556 C CA . CYS A 1 324 ? 117.575 115.005 113.876 1 40 324 CYS A CA 1
ATOM 2557 C C . CYS A 1 324 ? 118.499 114.65 112.708 1 40 324 CYS A C 1
ATOM 2558 O O . CYS A 1 324 ? 119.714 114.564 112.922 1 40 324 CYS A O 1
ATOM 2561 N N . LYS A 1 325 ? 117.929 114.394 111.537 1 40 325 LYS A N 1
ATOM 2562 C CA . LYS A 1 325 ? 118.708 114.018 110.339 1 40 325 LYS A CA 1
ATOM 2563 C C . LYS A 1 325 ? 119.672 115.147 110.024 1 40 325 LYS A C 1
ATOM 2564 O O . LYS A 1 325 ? 120.791 114.844 109.577 1 40 325 LYS A O 1
ATOM 2570 N N . GLU A 1 326 ? 119.254 116.382 110.232 1 40 326 GLU A N 1
ATOM 2571 C CA . GLU A 1 326 ? 120.188 117.503 110.055 1 40 326 GLU A CA 1
ATOM 2572 C C . GLU A 1 326 ? 121.296 117.395 111.106 1 40 326 GLU A C 1
ATOM 2573 O O . GLU A 1 326 ? 122.48 117.603 110.732 1 40 326 GLU A O 1
ATOM 2579 N N . ILE A 1 327 ? 120.953 117.095 112.351 1 40 327 ILE A N 1
ATOM 2580 C CA . ILE A 1 327 ? 121.974 117.043 113.432 1 40 327 ILE A CA 1
ATOM 2581 C C . ILE A 1 327 ? 122.886 115.843 113.177 1 40 327 ILE A C 1
ATOM 2582 O O . ILE A 1 327 ? 124.119 116.008 113.236 1 40 327 ILE A O 1
ATOM 2587 N N . GLY A 1 328 ? 122.305 114.667 112.943 1 40 328 GLY A N 1
ATOM 2588 C CA . GLY A 1 328 ? 123.066 113.418 112.762 1 40 328 GLY A CA 1
ATOM 2589 C C . GLY A 1 328 ? 123.526 112.827 114.082 1 40 328 GLY A C 1
ATOM 2590 O O . GLY A 1 328 ? 123.312 111.601 114.269 1 40 328 GLY A O 1
ATOM 2591 N N . ASP A 1 329 ? 124.181 113.626 114.932 1 40 329 ASP A N 1
ATOM 2592 C CA . ASP A 1 329 ? 124.712 113.18 116.248 1 40 329 ASP A CA 1
ATOM 2593 C C . ASP A 1 329 ? 123.561 112.666 117.115 1 40 329 ASP A C 1
ATOM 2594 O O . ASP A 1 329 ? 123.619 111.51 117.612 1 40 329 ASP A O 1
ATOM 2599 N N . VAL A 1 330 ? 122.555 113.503 117.296 1 40 330 VAL A N 1
ATOM 2600 C 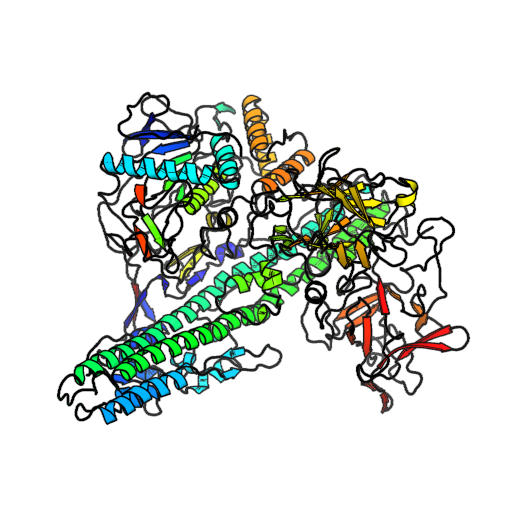CA . VAL A 1 330 ? 121.474 113.227 118.273 1 40 330 VAL A CA 1
ATOM 2601 C C . VAL A 1 330 ? 120.641 112.06 117.759 1 40 330 VAL A C 1
ATOM 2602 O O . VAL A 1 330 ? 120.282 112.043 116.554 1 40 330 VAL A O 1
ATOM 2606 N N . ARG A 1 331 ? 120.362 111.119 118.652 1 40 331 ARG A N 1
ATOM 2607 C CA . ARG A 1 331 ? 119.514 109.947 118.347 1 40 331 ARG A CA 1
ATOM 2608 C C . ARG A 1 331 ? 118.076 110.263 118.764 1 40 331 ARG A C 1
ATOM 2609 O O . ARG A 1 331 ? 117.84 110.652 119.908 1 40 331 ARG A O 1
ATOM 2617 N N . ILE A 1 332 ? 117.145 110.041 117.858 1 40 332 ILE A N 1
ATOM 2618 C CA . ILE A 1 332 ? 115.71 110.334 118.095 1 40 332 ILE A CA 1
ATOM 2619 C C . ILE A 1 332 ? 114.981 109.006 118.229 1 40 332 ILE A C 1
ATOM 2620 O O . ILE A 1 332 ? 115.383 108.016 117.579 1 40 332 ILE A O 1
ATOM 2625 N N . ARG A 1 333 ? 113.951 108.982 119.052 1 40 333 ARG A N 1
ATOM 2626 C CA . ARG A 1 333 ? 113.099 107.783 119.179 1 40 333 ARG A CA 1
ATOM 2627 C C . ARG A 1 333 ? 112.397 107.513 117.851 1 40 333 ARG A C 1
ATOM 2628 O O . ARG A 1 333 ? 112.124 108.437 117.102 1 40 333 ARG A O 1
ATOM 2636 N N . THR A 1 334 ? 112.172 106.24 117.549 1 40 334 THR A N 1
ATOM 2637 C CA . THR A 1 334 ? 111.535 105.886 116.262 1 40 334 THR A CA 1
ATOM 2638 C C . THR A 1 334 ? 110.132 106.488 116.244 1 40 334 THR A C 1
ATOM 2639 O O . THR A 1 334 ? 109.967 107.588 115.695 1 40 334 THR A O 1
ATOM 2643 N N . ARG A 1 335 ? 109.168 105.79 116.843 1 40 335 ARG A N 1
ATOM 2644 C CA . ARG A 1 335 ? 107.776 106.292 116.87 1 40 335 ARG A CA 1
ATOM 2645 C C . ARG A 1 335 ? 107.713 107.484 117.821 1 40 335 ARG A C 1
ATOM 2646 O O . ARG A 1 335 ? 108.778 107.981 118.217 1 40 335 ARG A O 1
ATOM 2654 N N . TYR A 1 336 ? 106.508 107.924 118.171 1 40 336 TYR A N 1
ATOM 2655 C CA . TYR A 1 336 ? 106.369 109.128 119.024 1 40 336 TYR A CA 1
ATOM 2656 C C . TYR A 1 336 ? 105.803 108.721 120.372 1 40 336 TYR A C 1
ATOM 2657 O O . TYR A 1 336 ? 106.479 108.899 121.394 1 40 336 TYR A O 1
ATOM 2666 N N . ALA A 1 337 ? 104.587 108.19 120.355 1 40 337 ALA A N 1
ATOM 2667 C CA . ALA A 1 337 ? 103.934 107.808 121.622 1 40 337 ALA A CA 1
ATOM 2668 C C . ALA A 1 337 ? 103.7 106.298 121.656 1 40 337 ALA A C 1
ATOM 2669 O O . ALA A 1 337 ? 102.554 105.879 121.418 1 40 337 ALA A O 1
ATOM 2671 N N . VAL A 1 338 ? 104.737 105.51 121.939 1 40 338 VAL A N 1
ATOM 2672 C CA . VAL A 1 338 ? 104.489 104.058 122.095 1 40 338 VAL A CA 1
ATOM 2673 C C . VAL A 1 338 ? 103.637 103.883 123.347 1 40 338 VAL A C 1
ATOM 2674 O O . VAL A 1 338 ? 104.102 104.235 124.452 1 40 338 VAL A O 1
ATOM 2678 N N . HIS A 1 339 ? 102.413 103.41 123.165 1 40 339 HIS A N 1
ATOM 2679 C CA . HIS A 1 339 ? 101.411 103.322 124.257 1 40 339 HIS A CA 1
ATOM 2680 C C . HIS A 1 339 ? 101.88 102.35 125.339 1 40 339 HIS A C 1
ATOM 2681 O O . HIS A 1 339 ? 101.54 102.552 126.492 1 40 339 HIS A O 1
ATOM 2688 N N . SER A 1 340 ? 102.622 101.325 124.963 1 40 340 SER A N 1
ATOM 2689 C CA . SER A 1 340 ? 102.962 100.212 125.871 1 40 340 SER A CA 1
ATOM 2690 C C . SER A 1 340 ? 104.398 100.351 126.378 1 40 340 SER A C 1
ATOM 2691 O O . SER A 1 340 ? 104.801 99.489 127.182 1 40 340 SER A O 1
ATOM 2694 N N . GLU A 1 341 ? 105.157 101.36 125.939 1 40 341 GLU A N 1
ATOM 2695 C CA . GLU A 1 341 ? 106.588 101.449 126.323 1 40 341 GLU A CA 1
ATOM 2696 C C . GLU A 1 341 ? 106.7 102.222 127.632 1 40 341 GLU A C 1
ATOM 2697 O O . GLU A 1 341 ? 105.926 103.15 127.858 1 40 341 GLU A O 1
ATOM 2703 N N . ASP A 1 342 ? 107.693 101.86 128.428 1 40 342 ASP A N 1
ATOM 2704 C CA . ASP A 1 342 ? 107.968 102.497 129.733 1 40 342 ASP A CA 1
ATOM 2705 C C . ASP A 1 342 ? 108.84 103.723 129.509 1 40 342 ASP A C 1
ATOM 2706 O O . ASP A 1 342 ? 109.77 103.691 128.668 1 40 342 ASP A O 1
ATOM 2711 N N . VAL A 1 343 ? 108.567 104.755 130.288 1 40 343 VAL A N 1
ATOM 2712 C CA . VAL A 1 343 ? 109.257 106.063 130.18 1 40 343 VAL A CA 1
ATOM 2713 C C . VAL A 1 343 ? 109.788 106.399 131.556 1 40 343 VAL A C 1
ATOM 2714 O O . VAL A 1 343 ? 109.047 106.245 132.547 1 40 343 VAL A O 1
ATOM 2718 N N . THR A 1 344 ? 111.023 106.884 131.602 1 40 344 THR A N 1
ATOM 2719 C CA . THR A 1 344 ? 111.701 107.239 132.87 1 40 344 THR A CA 1
ATOM 2720 C C . THR A 1 344 ? 112.02 108.728 132.856 1 40 344 THR A C 1
ATOM 2721 O O . THR A 1 344 ? 112.979 109.143 132.236 1 40 344 THR A O 1
ATOM 2725 N N . PRO A 1 345 ? 111.262 109.598 133.542 1 40 345 PRO A N 1
ATOM 2726 C CA . PRO A 1 345 ? 111.601 111.004 133.611 1 40 345 PRO A CA 1
ATOM 2727 C C . PRO A 1 345 ? 112.989 111.127 134.228 1 40 345 PRO A C 1
ATOM 2728 O O . PRO A 1 345 ? 113.23 110.616 135.291 1 40 345 PRO A O 1
ATOM 2732 N N . VAL A 1 346 ? 113.865 111.843 133.561 1 40 346 VAL A N 1
ATOM 2733 C CA . VAL A 1 346 ? 115.248 112.083 134.046 1 40 346 VAL A CA 1
ATOM 2734 C C . VAL A 1 346 ? 115.388 113.591 134.231 1 40 346 VAL A C 1
ATOM 2735 O O . VAL A 1 346 ? 114.999 114.323 133.31 1 40 346 VAL A O 1
ATOM 2739 N N . GLU A 1 347 ? 115.997 114.05 135.319 1 40 347 GLU A N 1
ATOM 2740 C CA . GLU A 1 347 ? 116.334 115.496 135.491 1 40 347 GLU A CA 1
ATOM 2741 C C . GLU A 1 347 ? 117.812 115.738 135.162 1 40 347 GLU A C 1
ATOM 2742 O O . GLU A 1 347 ? 118.604 114.764 135.19 1 40 347 GLU A O 1
ATOM 2748 N N . VAL A 1 348 ? 118.158 116.964 134.801 1 40 348 VAL A N 1
ATOM 2749 C CA . VAL A 1 348 ? 119.551 117.333 134.444 1 40 348 VAL A CA 1
ATOM 2750 C C . VAL A 1 348 ? 120.151 118.135 135.592 1 40 348 VAL A C 1
ATOM 2751 O O . VAL A 1 348 ? 119.659 119.263 135.839 1 40 348 VAL A O 1
ATOM 2755 N N . VAL A 1 349 ? 121.159 117.587 136.251 1 40 349 VAL A N 1
ATOM 2756 C CA . VAL A 1 349 ? 121.732 118.221 137.475 1 40 349 VAL A CA 1
ATOM 2757 C C . VAL A 1 349 ? 122.376 119.554 137.108 1 40 349 VAL A C 1
ATOM 2758 O O . VAL A 1 349 ? 122.072 120.569 137.785 1 40 349 VAL A O 1
ATOM 2762 N N . ASP A 1 350 ? 123.224 119.561 136.086 1 40 350 ASP A N 1
ATOM 2763 C CA . ASP A 1 350 ? 123.998 120.772 135.731 1 40 350 ASP A CA 1
ATOM 2764 C C . ASP A 1 350 ? 123.826 121.022 134.24 1 40 350 ASP A C 1
ATOM 2765 O O . ASP A 1 350 ? 124.672 120.595 133.465 1 40 350 ASP A O 1
ATOM 2770 N N . PHE A 1 351 ? 122.766 121.71 133.861 1 40 351 PHE A N 1
ATOM 2771 C CA . PHE A 1 351 ? 122.497 121.986 132.435 1 40 351 PHE A CA 1
ATOM 2772 C C . PHE A 1 351 ? 123.555 122.935 131.887 1 40 351 PHE A C 1
ATOM 2773 O O . PHE A 1 351 ? 123.943 122.777 130.737 1 40 351 PHE A O 1
ATOM 2781 N N . LYS A 1 352 ? 123.984 123.91 132.681 1 40 352 LYS A N 1
ATOM 2782 C CA . LYS A 1 352 ? 124.951 124.934 132.221 1 40 352 LYS A CA 1
ATOM 2783 C C . LYS A 1 352 ? 126.253 124.257 131.779 1 40 352 LYS A C 1
ATOM 2784 O O . LYS A 1 352 ? 126.824 124.681 130.764 1 40 352 LYS A O 1
ATOM 2790 N N . ASN A 1 353 ? 126.726 123.263 132.525 1 40 353 ASN A N 1
ATOM 2791 C CA . ASN A 1 353 ? 128.047 122.639 132.267 1 40 353 ASN A CA 1
ATOM 2792 C C . ASN A 1 353 ? 127.889 121.438 131.345 1 40 353 ASN A C 1
ATOM 2793 O O . ASN A 1 353 ? 128.718 121.301 130.419 1 40 353 ASN A O 1
ATOM 2798 N N . ASN A 1 354 ? 126.891 120.596 131.603 1 40 354 ASN A N 1
ATOM 2799 C CA . ASN A 1 354 ? 126.745 119.303 130.889 1 40 354 ASN A CA 1
ATOM 2800 C C . ASN A 1 354 ? 126.225 119.5 129.466 1 40 354 ASN A C 1
ATOM 2801 O O . ASN A 1 354 ? 126.35 118.567 128.672 1 40 354 ASN A O 1
ATOM 2806 N N . TYR A 1 355 ? 125.673 120.656 129.137 1 40 355 TYR A N 1
ATOM 2807 C CA . TYR A 1 355 ? 125.119 120.937 127.789 1 40 355 TYR A CA 1
ATOM 2808 C C . TYR A 1 355 ? 125.844 122.137 127.2 1 40 355 TYR A C 1
ATOM 2809 O O . TYR A 1 355 ? 125.988 123.183 127.881 1 40 355 TYR A O 1
ATOM 2818 N N . LYS A 1 356 ? 126.267 122.013 125.957 1 40 356 LYS A N 1
ATOM 2819 C CA . LYS A 1 356 ? 127.014 123.108 125.308 1 40 356 LYS A CA 1
ATOM 2820 C C . LYS A 1 356 ? 126.219 123.624 124.121 1 40 356 LYS A C 1
ATOM 2821 O O . LYS A 1 356 ? 125.238 122.984 123.721 1 40 356 LYS A O 1
ATOM 2827 N N . LEU A 1 357 ? 126.654 124.76 123.584 1 40 357 LEU A N 1
ATOM 2828 C CA . LEU A 1 357 ? 126.03 125.378 122.397 1 40 357 LEU A CA 1
ATOM 2829 C C . LEU A 1 357 ? 126.185 124.438 121.2 1 40 357 LEU A C 1
ATOM 2830 O O . LEU A 1 357 ? 125.215 124.279 120.446 1 40 357 LEU A O 1
ATOM 2835 N N . ASN A 1 358 ? 127.353 123.829 121.031 1 40 358 ASN A N 1
ATOM 2836 C CA . ASN A 1 358 ? 127.644 123.032 119.813 1 40 358 ASN A CA 1
ATOM 2837 C C . ASN A 1 358 ? 126.937 121.678 119.915 1 40 358 ASN A C 1
ATOM 2838 O O . ASN A 1 358 ? 126.053 121.382 119.08 1 40 358 ASN A O 1
ATOM 2843 N N . SER A 1 359 ? 127.32 120.863 120.884 1 40 359 SER A N 1
ATOM 2844 C CA . SER A 1 359 ? 126.772 119.497 121.03 1 40 359 SER A CA 1
ATOM 2845 C C . SER A 1 359 ? 126.575 119.198 122.506 1 40 359 SER A C 1
ATOM 2846 O O . SER A 1 359 ? 127.584 118.944 123.212 1 40 359 SER A O 1
ATOM 2849 N N . GLY A 1 360 ? 125.321 119.238 122.954 1 40 360 GLY A N 1
ATOM 2850 C CA . GLY A 1 360 ? 124.981 118.945 124.355 1 40 360 GLY A CA 1
ATOM 2851 C C . GLY A 1 360 ? 125.132 117.482 124.69 1 40 360 GLY A C 1
ATOM 2852 O O . GLY A 1 360 ? 125.217 116.65 123.762 1 40 360 GLY A O 1
ATOM 2853 N N . PHE A 1 361 ? 125.134 117.181 125.986 1 40 361 PHE A N 1
ATOM 2854 C CA . PHE A 1 361 ? 125.237 115.806 126.514 1 40 361 PHE A CA 1
ATOM 2855 C C . PHE A 1 361 ? 126.53 115.175 126.018 1 40 361 PHE A C 1
ATOM 2856 O O . PHE A 1 361 ? 126.485 114.191 125.267 1 40 361 PHE A O 1
ATOM 2864 N N . LEU A 1 362 ? 127.662 115.733 126.431 1 40 362 LEU A N 1
ATOM 2865 C CA . LEU A 1 362 ? 128.993 115.314 125.909 1 40 362 LEU A CA 1
ATOM 2866 C C . LEU A 1 362 ? 129.316 113.86 126.269 1 40 362 LEU A C 1
ATOM 2867 O O . LEU A 1 362 ? 130.255 113.321 125.682 1 40 362 LEU A O 1
ATOM 2872 N N . GLU A 1 363 ? 128.522 113.234 127.13 1 40 363 GLU A N 1
ATOM 2873 C CA . GLU A 1 363 ? 128.65 111.797 127.458 1 40 363 GLU A CA 1
ATOM 2874 C C . GLU A 1 363 ? 127.525 111.027 126.779 1 40 363 GLU A C 1
ATOM 2875 O O . GLU A 1 363 ? 127.343 109.843 127.121 1 40 363 GLU A O 1
ATOM 2881 N N . GLY A 1 364 ? 126.818 111.661 125.847 1 40 364 GLY A N 1
ATOM 2882 C CA . GLY A 1 364 ? 125.689 111.048 125.136 1 40 364 GLY A CA 1
ATOM 2883 C C . GLY A 1 364 ? 124.384 111.177 125.897 1 40 364 GLY A C 1
ATOM 2884 O O . GLY A 1 364 ? 124.318 111.834 126.911 1 40 364 GLY A O 1
ATOM 2885 N N . GLN A 1 365 ? 123.347 110.563 125.362 1 40 365 GLN A N 1
ATOM 2886 C CA . GLN A 1 365 ? 121.97 110.691 125.856 1 40 365 GLN A CA 1
ATOM 2887 C C . GLN A 1 365 ? 121.584 109.409 126.567 1 40 365 GLN A C 1
ATOM 2888 O O . GLN A 1 365 ? 120.371 109.155 126.652 1 40 365 GLN A O 1
ATOM 2894 N N . ASP A 1 366 ? 122.546 108.624 127.06 1 40 366 ASP A N 1
ATOM 2895 C CA . ASP A 1 366 ? 122.244 107.36 127.785 1 40 366 ASP A CA 1
ATOM 2896 C C . ASP A 1 366 ? 121.857 107.704 129.225 1 40 366 ASP A C 1
ATOM 2897 O O . ASP A 1 366 ? 122.572 108.489 129.858 1 40 366 ASP A O 1
ATOM 2902 N N . ILE A 1 367 ? 120.779 107.11 129.738 1 40 367 ILE A N 1
ATOM 2903 C CA . ILE A 1 367 ? 120.284 107.429 131.104 1 40 367 ILE A CA 1
ATOM 2904 C C . ILE A 1 367 ? 121.449 107.369 132.085 1 40 367 ILE A C 1
ATOM 2905 O O . ILE A 1 367 ? 121.486 108.23 132.992 1 40 367 ILE A O 1
ATOM 2910 N N . SER A 1 368 ? 122.381 106.443 131.898 1 40 368 SER A N 1
ATOM 2911 C CA . SER A 1 368 ? 123.508 106.272 132.847 1 40 368 SER A CA 1
ATOM 2912 C C . SER A 1 368 ? 124.707 107.17 132.496 1 40 368 SER A C 1
ATOM 2913 O O . SER A 1 368 ? 125.84 106.691 132.603 1 40 368 SER A O 1
ATOM 2916 N N . LYS A 1 369 ? 124.465 108.429 132.118 1 40 369 LYS A N 1
ATOM 2917 C CA . LYS A 1 369 ? 125.58 109.376 131.842 1 40 369 LYS A CA 1
ATOM 2918 C C . LYS A 1 369 ? 125.205 110.761 132.365 1 40 369 LYS A C 1
ATOM 2919 O O . LYS A 1 369 ? 124.239 110.832 133.143 1 40 369 LYS A O 1
ATOM 2925 N N . LYS A 1 370 ? 125.928 111.807 131.943 1 40 370 LYS A N 1
ATOM 2926 C CA . LYS A 1 370 ? 125.651 113.21 132.374 1 40 370 LYS A CA 1
ATOM 2927 C C . LYS A 1 370 ? 124.905 113.219 133.71 1 40 370 LYS A C 1
ATOM 2928 O O . LYS A 1 370 ? 123.937 113.994 133.824 1 40 370 LYS A O 1
ATOM 2934 N N . TYR A 1 371 ? 125.356 112.414 134.677 1 40 371 TYR A N 1
ATOM 2935 C CA . TYR A 1 371 ? 124.638 112.289 135.971 1 40 371 TYR A CA 1
ATOM 2936 C C . TYR A 1 371 ? 123.167 112.656 135.758 1 40 371 TYR A C 1
ATOM 2937 O O . TYR A 1 371 ? 122.727 113.713 136.242 1 40 371 TYR A O 1
ATOM 2946 N N . PHE A 1 372 ? 122.434 111.8 135.047 1 40 372 PHE A N 1
ATOM 2947 C CA . PHE A 1 372 ? 120.995 112.042 134.792 1 40 372 PHE A CA 1
ATOM 2948 C C . PHE A 1 372 ? 120.185 111.363 135.895 1 40 372 PHE A C 1
ATOM 2949 O O . PHE A 1 372 ? 120.128 110.125 135.89 1 40 372 PHE A O 1
ATOM 2957 N N . ILE A 1 373 ? 119.599 112.141 136.808 1 40 373 ILE A N 1
ATOM 2958 C CA . ILE A 1 373 ? 118.794 111.576 137.93 1 40 373 ILE A CA 1
ATOM 2959 C C . ILE A 1 373 ? 117.754 110.615 137.344 1 40 373 ILE A C 1
ATOM 2960 O O . ILE A 1 373 ? 116.659 111.062 136.996 1 40 373 ILE A O 1
ATOM 2965 N N . THR A 1 374 ? 118.113 109.34 137.199 1 40 374 THR A N 1
ATOM 2966 C CA . THR A 1 374 ? 117.25 108.292 136.591 1 40 374 THR A CA 1
ATOM 2967 C C . THR A 1 374 ? 115.78 108.68 136.749 1 40 374 THR A C 1
ATOM 2968 O O . THR A 1 374 ? 115.091 108.772 135.739 1 40 374 THR A O 1
ATOM 2972 N N . ASN A 1 375 ? 115.327 108.91 137.973 1 40 375 ASN A N 1
ATOM 2973 C CA . ASN A 1 375 ? 113.935 109.338 138.248 1 40 375 ASN A CA 1
ATOM 2974 C C . ASN A 1 375 ? 114.026 110.569 139.127 1 40 375 ASN A C 1
ATOM 2975 O O . ASN A 1 375 ? 114.85 110.603 140.036 1 40 375 ASN A O 1
ATOM 2980 N N . PRO A 1 376 ? 113.22 111.621 138.881 1 40 376 PRO A N 1
ATOM 2981 C CA . PRO A 1 376 ? 113.396 112.893 139.579 1 40 376 PRO A CA 1
ATOM 2982 C C . PRO A 1 376 ? 112.74 112.873 140.958 1 40 376 PRO A C 1
ATOM 2983 O O . PRO A 1 376 ? 111.93 111.998 141.229 1 40 376 PRO A O 1
ATOM 2987 N N . PRO A 1 377 ? 113.058 113.844 141.846 1 40 377 PRO A N 1
ATOM 2988 C CA . PRO A 1 377 ? 112.556 113.865 143.218 1 40 377 PRO A CA 1
ATOM 2989 C C . PRO A 1 377 ? 111.147 113.304 143.424 1 40 377 PRO A C 1
ATOM 2990 O O . PRO A 1 377 ? 110.998 112.367 144.158 1 40 377 PRO A O 1
ATOM 2994 N N . LYS A 1 378 ? 110.153 113.873 142.751 1 40 378 LYS A N 1
ATOM 2995 C CA . LYS A 1 378 ? 108.733 113.493 142.959 1 40 378 LYS A CA 1
ATOM 2996 C C . LYS A 1 378 ? 108.268 112.569 141.84 1 40 378 LYS A C 1
ATOM 2997 O O . LYS A 1 378 ? 108.905 112.538 140.793 1 40 378 LYS A O 1
ATOM 3003 N N . MET A 1 379 ? 107.184 111.844 142.068 1 40 379 MET A N 1
ATOM 3004 C CA . MET A 1 379 ? 106.559 110.993 141.031 1 40 379 MET A CA 1
ATOM 3005 C C . MET A 1 379 ? 105.059 110.974 141.231 1 40 379 MET A C 1
ATOM 3006 O O . MET A 1 379 ? 104.585 111.35 142.313 1 40 379 MET A O 1
ATOM 3011 N N . ARG A 1 380 ? 104.362 110.464 140.239 1 40 380 ARG A N 1
ATOM 3012 C CA . ARG A 1 380 ? 102.946 110.094 140.383 1 40 380 ARG A CA 1
ATOM 3013 C C . ARG A 1 380 ? 102.765 108.827 139.574 1 40 380 ARG A C 1
ATOM 3014 O O . ARG A 1 380 ? 102.601 108.905 138.339 1 40 380 ARG A O 1
ATOM 3022 N N . ARG A 1 381 ? 102.847 107.693 140.24 1 40 381 ARG A N 1
ATOM 3023 C CA . ARG A 1 381 ? 102.725 106.374 139.578 1 40 381 ARG A CA 1
ATOM 3024 C C . ARG A 1 381 ? 101.38 106.263 138.862 1 40 381 ARG A C 1
ATOM 3025 O O . ARG A 1 381 ? 100.385 106.835 139.304 1 40 381 ARG A O 1
ATOM 3033 N N . ARG A 1 382 ? 101.367 105.484 137.806 1 40 382 ARG A N 1
ATOM 3034 C CA . ARG A 1 382 ? 100.181 105.371 136.932 1 40 382 ARG A CA 1
ATOM 3035 C C . ARG A 1 382 ? 99.016 104.732 137.681 1 40 382 ARG A C 1
ATOM 3036 O O . ARG A 1 382 ? 99.244 104.03 138.666 1 40 382 ARG A O 1
ATOM 3044 N N . ALA A 1 383 ? 97.811 104.958 137.181 1 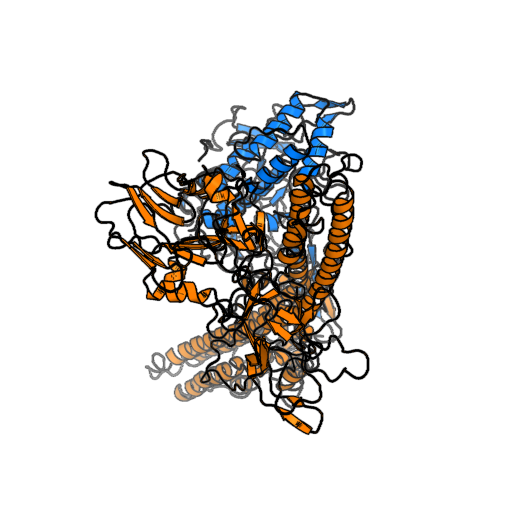40 383 ALA A N 1
ATOM 3045 C CA . ALA A 1 383 ? 96.575 104.349 137.716 1 40 383 ALA A CA 1
ATOM 3046 C C . ALA A 1 383 ? 96.61 102.826 137.617 1 40 383 ALA A C 1
ATOM 3047 O O . ALA A 1 383 ? 96.985 102.33 136.575 1 40 383 ALA A O 1
ATOM 3049 N N . LEU A 1 384 ? 96.308 102.128 138.7 1 40 384 LEU A N 1
ATOM 3050 C CA . LEU A 1 384 ? 96.412 100.648 138.748 1 40 384 LEU A CA 1
ATOM 3051 C C . LEU A 1 384 ? 95.02 100.045 138.609 1 40 384 LEU A C 1
ATOM 3052 O O . LEU A 1 384 ? 94.199 100.172 139.534 1 40 384 LEU A O 1
ATOM 3057 N N . ARG A 1 385 ? 94.767 99.414 137.476 1 40 385 ARG A N 1
ATOM 3058 C CA . ARG A 1 385 ? 93.473 98.72 137.236 1 40 385 ARG A CA 1
ATOM 3059 C C . ARG A 1 385 ? 93.534 97.349 137.893 1 40 385 ARG A C 1
ATOM 3060 O O . ARG A 1 385 ? 94.526 96.634 137.697 1 40 385 ARG A O 1
ATOM 3068 N N . ASN A 1 386 ? 92.506 96.991 138.633 1 40 386 ASN A N 1
ATOM 3069 C CA . ASN A 1 386 ? 92.483 95.715 139.387 1 40 386 ASN A CA 1
ATOM 3070 C C . ASN A 1 386 ? 91.437 94.784 138.771 1 40 386 ASN A C 1
ATOM 3071 O O . ASN A 1 386 ? 90.28 95.192 138.605 1 40 386 ASN A O 1
ATOM 3076 N N . PHE A 1 387 ? 91.836 93.567 138.446 1 40 387 PHE A N 1
ATOM 3077 C CA . PHE A 1 387 ? 90.931 92.531 137.912 1 40 387 PHE A CA 1
ATOM 3078 C C . PHE A 1 387 ? 90.698 91.51 139.02 1 40 387 PHE A C 1
ATOM 3079 O O . PHE A 1 387 ? 91.668 90.904 139.531 1 40 387 PHE A O 1
ATOM 3087 N N . LYS A 1 388 ? 89.437 91.36 139.414 1 40 388 LYS A N 1
ATOM 3088 C CA . LYS A 1 388 ? 89.05 90.487 140.549 1 40 388 LYS A CA 1
ATOM 3089 C C . LYS A 1 388 ? 87.668 89.9 140.288 1 40 388 LYS A C 1
ATOM 3090 O O . LYS A 1 388 ? 86.737 90.668 139.984 1 40 388 LYS A O 1
ATOM 3096 N N . CYS A 1 389 ? 87.566 88.581 140.43 1 40 389 CYS A N 1
ATOM 3097 C CA . CYS A 1 389 ? 86.316 87.795 140.613 1 40 389 CYS A CA 1
ATOM 3098 C C . CYS A 1 389 ? 86.66 86.31 140.476 1 40 389 CYS A C 1
ATOM 3099 O O . CYS A 1 389 ? 87.783 85.989 140.026 1 40 389 CYS A O 1
ATOM 3102 N N . THR A 1 390 ? 85.73 85.4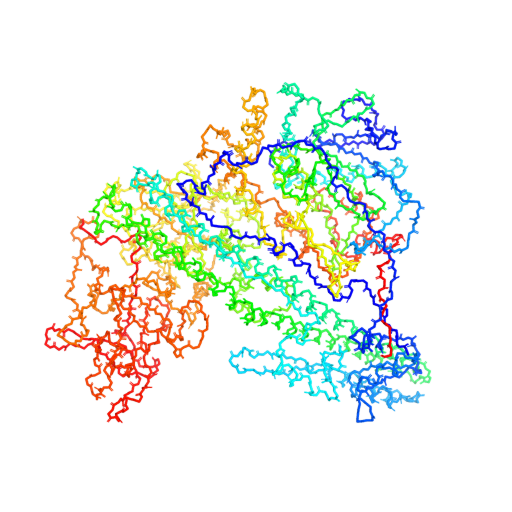62 140.903 1 40 390 THR A N 1
ATOM 3103 C CA . THR A 1 390 ? 85.826 83.981 140.871 1 40 390 THR A CA 1
ATOM 3104 C C . THR A 1 390 ? 85.749 83.501 139.416 1 40 390 THR A C 1
ATOM 3105 O O . THR A 1 390 ? 86.668 83.713 138.632 1 40 390 THR A O 1
ATOM 3109 N N . ASP B 2 3 ? 88.587 84.306 145.306 1 40 3 ASP B N 1
ATOM 3110 C CA . ASP B 2 3 ? 88.528 85.665 144.67 1 40 3 ASP B CA 1
ATOM 3111 C C . ASP B 2 3 ? 89.946 86.159 144.355 1 40 3 ASP B C 1
ATOM 3112 O O . ASP B 2 3 ? 90.604 86.76 145.231 1 40 3 ASP B O 1
ATOM 3117 N N . ILE B 2 4 ? 90.391 85.911 143.141 1 40 4 ILE B N 1
ATOM 3118 C CA . ILE B 2 4 ? 91.765 86.268 142.704 1 40 4 ILE B CA 1
ATOM 3119 C C . ILE B 2 4 ? 91.849 87.766 142.445 1 40 4 ILE B C 1
ATOM 3120 O O . ILE B 2 4 ? 90.85 88.383 142.055 1 40 4 ILE B O 1
ATOM 3125 N N . ILE B 2 5 ? 93.024 88.323 142.672 1 40 5 ILE B N 1
ATOM 3126 C CA . ILE B 2 5 ? 93.297 89.749 142.355 1 40 5 ILE B CA 1
ATOM 3127 C C . ILE B 2 5 ? 94.318 89.806 141.234 1 40 5 ILE B C 1
ATOM 3128 O O . ILE B 2 5 ? 95.151 88.877 141.081 1 40 5 ILE B O 1
ATOM 3133 N N . ALA B 2 6 ? 94.303 90.901 140.499 1 40 6 ALA B N 1
ATOM 3134 C CA . ALA B 2 6 ? 95.316 91.157 139.463 1 40 6 ALA B CA 1
ATOM 3135 C C . ALA B 2 6 ? 95.473 92.658 139.305 1 40 6 ALA B C 1
ATOM 3136 O O . ALA B 2 6 ? 94.638 93.28 138.637 1 40 6 ALA B O 1
ATOM 3138 N N . SER B 2 7 ? 96.485 93.21 139.95 1 40 7 SER B N 1
ATOM 3139 C CA . SER B 2 7 ? 96.778 94.652 139.861 1 40 7 SER B CA 1
ATOM 3140 C C . SER B 2 7 ? 97.768 94.832 138.733 1 40 7 SER B C 1
ATOM 3141 O O . SER B 2 7 ? 98.902 94.39 138.872 1 40 7 SER B O 1
ATOM 3144 N N . VAL B 2 8 ? 97.35 95.517 137.682 1 40 8 VAL B N 1
ATOM 3145 C CA . VAL B 2 8 ? 98.226 95.829 136.532 1 40 8 VAL B CA 1
ATOM 3146 C C . VAL B 2 8 ? 98.254 97.332 136.347 1 40 8 VAL B C 1
ATOM 3147 O O . VAL B 2 8 ? 97.293 98.046 136.757 1 40 8 VAL B O 1
ATOM 3151 N N . ASP B 2 9 ? 99.326 97.777 135.718 1 40 9 ASP B N 1
ATOM 3152 C CA . ASP B 2 9 ? 99.546 99.206 135.404 1 40 9 ASP B CA 1
ATOM 3153 C C . ASP B 2 9 ? 98.485 99.651 134.394 1 40 9 ASP B C 1
ATOM 3154 O O . ASP B 2 9 ? 97.937 98.814 133.626 1 40 9 ASP B O 1
ATOM 3159 N N . LYS B 2 10 ? 98.229 100.95 134.357 1 40 10 LYS B N 1
ATOM 3160 C CA . LYS B 2 10 ? 97.253 101.528 133.396 1 40 10 LYS B CA 1
ATOM 3161 C C . LYS B 2 10 ? 97.768 101.301 131.976 1 40 10 LYS B C 1
ATOM 3162 O O . LYS B 2 10 ? 96.954 101.01 131.093 1 40 10 LYS B O 1
ATOM 3168 N N . LYS B 2 11 ? 99.073 101.431 131.783 1 40 11 LYS B N 1
ATOM 3169 C CA . LYS B 2 11 ? 99.718 101.259 130.47 1 40 11 LYS B CA 1
ATOM 3170 C C . LYS B 2 11 ? 99.529 99.817 130.004 1 40 11 LYS B C 1
ATOM 3171 O O . LYS B 2 11 ? 99.216 99.599 128.84 1 40 11 LYS B O 1
ATOM 3177 N N . ASP B 2 12 ? 99.718 98.86 130.893 1 40 12 ASP B N 1
ATOM 3178 C CA . ASP B 2 12 ? 99.86 97.448 130.485 1 40 12 ASP B CA 1
ATOM 3179 C C . ASP B 2 12 ? 98.513 96.814 130.159 1 40 12 ASP B C 1
ATOM 3180 O O . ASP B 2 12 ? 98.52 95.681 129.71 1 40 12 ASP B O 1
ATOM 3185 N N . VAL B 2 13 ? 97.398 97.49 130.348 1 40 13 VAL B N 1
ATOM 3186 C CA . VAL B 2 13 ? 96.085 96.92 129.929 1 40 13 VAL B CA 1
ATOM 3187 C C . VAL B 2 13 ? 95.941 97.036 128.407 1 40 13 VAL B C 1
ATOM 3188 O O . VAL B 2 13 ? 96.509 97.964 127.798 1 40 13 VAL B O 1
ATOM 3192 N N . PHE B 2 14 ? 95.205 96.121 127.803 1 40 14 PHE B N 1
ATOM 3193 C CA . PHE B 2 14 ? 94.946 96.137 126.343 1 40 14 PHE B CA 1
ATOM 3194 C C . PHE B 2 14 ? 94.186 97.398 125.968 1 40 14 PHE B C 1
ATOM 3195 O O . PHE B 2 14 ? 93.195 97.718 126.616 1 40 14 PHE B O 1
ATOM 3203 N N . ALA B 2 15 ? 94.669 98.1 124.953 1 40 15 ALA B N 1
ATOM 3204 C CA . ALA B 2 15 ? 94.118 99.399 124.517 1 40 15 ALA B CA 1
ATOM 3205 C C . ALA B 2 15 ? 93.687 99.312 123.06 1 40 15 ALA B C 1
ATOM 3206 O O . ALA B 2 15 ? 94.446 98.829 122.216 1 40 15 ALA B O 1
ATOM 3208 N N . VAL B 2 16 ? 92.51 99.806 122.76 1 40 16 VAL B N 1
ATOM 3209 C CA . VAL B 2 16 ? 92.024 99.837 121.363 1 40 16 VAL B CA 1
ATOM 3210 C C . VAL B 2 16 ? 91.598 101.262 121.044 1 40 16 VAL B C 1
ATOM 3211 O O . VAL B 2 16 ? 90.808 101.829 121.835 1 40 16 VAL B O 1
ATOM 3215 N N . SER B 2 17 ? 92.06 101.817 119.925 1 40 17 SER B N 1
ATOM 3216 C CA . SER B 2 17 ? 91.731 103.214 119.537 1 40 17 SER B CA 1
ATOM 3217 C C . SER B 2 17 ? 90.221 103.356 119.337 1 40 17 SER B C 1
ATOM 3218 O O . SER B 2 17 ? 89.569 102.397 118.88 1 40 17 SER B O 1
ATOM 3221 N N . ASP B 2 18 ? 89.663 104.507 119.685 1 40 18 ASP B N 1
ATOM 3222 C CA . ASP B 2 18 ? 88.232 104.775 119.409 1 40 18 ASP B CA 1
ATOM 3223 C C . ASP B 2 18 ? 88.051 104.886 117.894 1 40 18 ASP B C 1
ATOM 3224 O O . ASP B 2 18 ? 88.89 105.508 117.211 1 40 18 ASP B O 1
ATOM 3229 N N . THR B 2 19 ? 86.963 104.313 117.4 1 40 19 THR B N 1
ATOM 3230 C CA . THR B 2 19 ? 86.664 104.223 115.954 1 40 19 THR B CA 1
ATOM 3231 C C . THR B 2 19 ? 85.914 105.474 115.479 1 40 19 THR B C 1
ATOM 3232 O O . THR B 2 19 ? 85.651 105.568 114.264 1 40 19 THR B O 1
ATOM 3236 N N . SER B 2 20 ? 85.52 106.368 116.389 1 40 20 SER B N 1
ATOM 3237 C CA . SER B 2 20 ? 84.67 107.536 116.051 1 40 20 SER B CA 1
ATOM 3238 C C . SER B 2 20 ? 85.393 108.417 115.034 1 40 20 SER B C 1
ATOM 3239 O O . SER B 2 20 ? 84.731 108.84 114.058 1 40 20 SER B O 1
ATOM 3242 N N . TYR B 2 21 ? 86.684 108.661 115.228 1 40 21 TYR B N 1
ATOM 3243 C CA . TYR B 2 21 ? 87.452 109.526 114.301 1 40 21 TYR B CA 1
ATOM 3244 C C . TYR B 2 21 ? 87.492 108.889 112.911 1 40 21 TYR B C 1
ATOM 3245 O O . TYR B 2 21 ? 87.271 109.579 111.896 1 40 21 TYR B O 1
ATOM 3254 N N . PHE B 2 22 ? 87.794 107.61 112.851 1 40 22 PHE B N 1
ATOM 3255 C CA . PHE B 2 22 ? 87.961 106.941 111.552 1 40 22 PHE B CA 1
ATOM 3256 C C . PHE B 2 22 ? 86.619 106.782 110.844 1 40 22 PHE B C 1
ATOM 3257 O O . PHE B 2 22 ? 86.6 106.874 109.609 1 40 22 PHE B O 1
ATOM 3265 N N . LYS B 2 23 ? 85.53 106.558 111.571 1 40 23 LYS B N 1
ATOM 3266 C CA . LYS B 2 23 ? 84.194 106.429 110.935 1 40 23 LYS B CA 1
ATOM 3267 C C . LYS B 2 23 ? 83.828 107.75 110.272 1 40 23 LYS B C 1
ATOM 3268 O O . LYS B 2 23 ? 83.341 107.721 109.126 1 40 23 LYS B O 1
ATOM 3274 N N . ASN B 2 24 ? 84.06 108.859 110.962 1 40 24 ASN B N 1
ATOM 3275 C CA . ASN B 2 24 ? 83.676 110.191 110.443 1 40 24 ASN B CA 1
ATOM 3276 C C . ASN B 2 24 ? 84.566 110.575 109.264 1 40 24 ASN B C 1
ATOM 3277 O O . ASN B 2 24 ? 84.125 111.421 108.466 1 40 24 ASN B O 1
ATOM 3282 N N . PHE B 2 25 ? 85.766 110.011 109.169 1 40 25 PHE B N 1
ATOM 3283 C CA . PHE B 2 25 ? 86.684 110.303 108.046 1 40 25 PHE B CA 1
ATOM 3284 C C . PHE B 2 25 ? 86.057 109.78 106.766 1 40 25 PHE B C 1
ATOM 3285 O O . PHE B 2 25 ? 85.608 108.615 106.724 1 40 25 PHE B O 1
ATOM 3293 N N . LYS B 2 26 ? 86.034 110.622 105.749 1 40 26 LYS B N 1
ATOM 3294 C CA . LYS B 2 26 ? 85.365 110.269 104.478 1 40 26 LYS B CA 1
ATOM 3295 C C . LYS B 2 26 ? 86.267 110.622 103.312 1 40 26 LYS B C 1
ATOM 3296 O O . LYS B 2 26 ? 87.037 111.585 103.404 1 40 26 LYS B O 1
ATOM 3302 N N . PHE B 2 27 ? 86.149 109.845 102.25 1 40 27 PHE B N 1
ATOM 3303 C CA . PHE B 2 27 ? 86.873 110.092 100.991 1 40 27 PHE B CA 1
ATOM 3304 C C . PHE B 2 27 ? 85.868 110.59 99.967 1 40 27 PHE B C 1
ATOM 3305 O O . PHE B 2 27 ? 85.05 109.823 99.468 1 40 27 PHE B O 1
ATOM 3313 N N . PRO B 2 28 ? 85.879 111.891 99.622 1 40 28 PRO B N 1
ATOM 3314 C CA . PRO B 2 28 ? 84.842 112.451 98.767 1 40 28 PRO B CA 1
ATOM 3315 C C . PRO B 2 28 ? 85.183 112.388 97.276 1 40 28 PRO B C 1
ATOM 3316 O O . PRO B 2 28 ? 86.33 112.322 96.892 1 40 28 PRO B O 1
ATOM 3320 N N . SER B 2 29 ? 84.143 112.42 96.458 1 40 29 SER B N 1
ATOM 3321 C CA . SER B 2 29 ? 84.276 112.534 94.988 1 40 29 SER B CA 1
ATOM 3322 C C . SER B 2 29 ? 84.855 113.899 94.636 1 40 29 SER B C 1
ATOM 3323 O O . SER B 2 29 ? 84.507 114.896 95.295 1 40 29 SER B O 1
ATOM 3326 N N . LYS B 2 30 ? 85.689 113.943 93.612 1 40 30 LYS B N 1
ATOM 3327 C CA . LYS B 2 30 ? 86.356 115.202 93.21 1 40 30 LYS B CA 1
ATOM 3328 C C . LYS B 2 30 ? 86.134 115.474 91.728 1 40 30 LYS B C 1
ATOM 3329 O O . LYS B 2 30 ? 85.89 114.522 90.966 1 40 30 LYS B O 1
ATOM 3335 N N . LYS B 2 31 ? 86.234 116.741 91.345 1 40 31 LYS B N 1
ATOM 3336 C CA . LYS B 2 31 ? 86.111 117.176 89.934 1 40 31 LYS B CA 1
ATOM 3337 C C . LYS B 2 31 ? 87.385 117.925 89.586 1 40 31 LYS B C 1
ATOM 3338 O O . LYS B 2 31 ? 87.424 119.161 89.742 1 40 31 LYS B O 1
ATOM 3344 N N . ILE B 2 32 ? 88.406 117.193 89.166 1 40 32 ILE B N 1
ATOM 3345 C CA . ILE B 2 32 ? 89.748 117.789 88.956 1 40 32 ILE B CA 1
ATOM 3346 C C . ILE B 2 32 ? 89.673 118.745 87.768 1 40 32 ILE B C 1
ATOM 3347 O O . ILE B 2 32 ? 89.047 118.436 86.749 1 40 32 ILE B O 1
ATOM 3352 N N . SER B 2 33 ? 90.333 119.879 87.908 1 40 33 SER B N 1
ATOM 3353 C CA . SER B 2 33 ? 90.426 120.933 86.875 1 40 33 SER B CA 1
ATOM 3354 C C . SER B 2 33 ? 91.871 121.071 86.41 1 40 33 SER B C 1
ATOM 3355 O O . SER B 2 33 ? 92.722 120.256 86.795 1 40 33 SER B O 1
ATOM 3358 N N . ASP B 2 34 ? 92.133 122.085 85.608 1 40 34 ASP B N 1
ATOM 3359 C CA . ASP B 2 34 ? 93.482 122.383 85.09 1 40 34 ASP B CA 1
ATOM 3360 C C . ASP B 2 34 ? 94.438 122.519 86.274 1 40 34 ASP B C 1
ATOM 3361 O O . ASP B 2 34 ? 95.485 121.858 86.275 1 40 34 ASP B O 1
ATOM 3366 N N . THR B 2 35 ? 94.101 123.361 87.237 1 40 35 THR B N 1
ATOM 3367 C CA . THR B 2 35 ? 95.008 123.659 88.366 1 40 35 THR B CA 1
ATOM 3368 C C . THR B 2 35 ? 94.983 122.513 89.376 1 40 35 THR B C 1
ATOM 3369 O O . THR B 2 35 ? 96.019 122.304 90.041 1 40 35 THR B O 1
ATOM 3373 N N . GLY B 2 36 ? 93.85 121.823 89.516 1 40 36 GLY B N 1
ATOM 3374 C CA . GLY B 2 36 ? 93.682 120.75 90.516 1 40 36 GLY B CA 1
ATOM 3375 C C . GLY B 2 36 ? 92.22 120.482 90.783 1 40 36 GLY B C 1
ATOM 3376 O O . GLY B 2 36 ? 91.423 120.503 89.836 1 40 36 GLY B O 1
ATOM 3377 N N . GLU B 2 37 ? 91.847 120.266 92.031 1 40 37 GLU B N 1
ATOM 3378 C CA . GLU B 2 37 ? 90.413 120.166 92.377 1 40 37 GLU B CA 1
ATOM 3379 C C . GLU B 2 37 ? 89.772 121.545 92.199 1 40 37 GLU B C 1
ATOM 3380 O O . GLU B 2 37 ? 90.405 122.572 92.526 1 40 37 GLU B O 1
ATOM 3386 N N . VAL B 2 38 ? 88.542 121.555 91.727 1 40 38 VAL B N 1
ATOM 3387 C CA . VAL B 2 38 ? 87.754 122.808 91.608 1 40 38 VAL B CA 1
ATOM 3388 C C . VAL B 2 38 ? 87.448 123.337 93.012 1 40 38 VAL B C 1
ATOM 3389 O O . VAL B 2 38 ? 86.944 122.601 93.863 1 40 38 VAL B O 1
ATOM 3393 N N . ILE B 2 39 ? 87.782 124.595 93.232 1 40 39 ILE B N 1
ATOM 3394 C CA . ILE B 2 39 ? 87.503 125.311 94.503 1 40 39 ILE B CA 1
ATOM 3395 C C . ILE B 2 39 ? 86.492 126.402 94.187 1 40 39 ILE B C 1
ATOM 3396 O O . ILE B 2 39 ? 86.806 127.318 93.389 1 40 39 ILE B O 1
ATOM 3401 N N . ASP B 2 40 ? 85.327 126.307 94.801 1 40 40 ASP B N 1
ATOM 3402 C CA . ASP B 2 40 ? 84.225 127.28 94.595 1 40 40 ASP B CA 1
ATOM 3403 C C . ASP B 2 40 ? 84.033 128.047 95.898 1 40 40 ASP B C 1
ATOM 3404 O O . ASP B 2 40 ? 83.498 127.463 96.857 1 40 40 ASP B O 1
ATOM 3409 N N . SER B 2 41 ? 84.438 129.316 95.91 1 40 41 SER B N 1
ATOM 3410 C CA . SER B 2 41 ? 84.417 130.184 97.113 1 40 41 SER B CA 1
ATOM 3411 C C . SER B 2 41 ? 82.97 130.479 97.532 1 40 41 SER B C 1
ATOM 3412 O O . SER B 2 41 ? 82.783 130.969 98.65 1 40 41 SER B O 1
ATOM 3415 N N . THR B 2 42 ? 81.99 130.218 96.674 1 40 42 THR B N 1
ATOM 3416 C CA . THR B 2 42 ? 80.563 130.503 96.962 1 40 42 THR B CA 1
ATOM 3417 C C . THR B 2 42 ? 80.122 129.693 98.18 1 40 42 THR B C 1
ATOM 3418 O O . THR B 2 42 ? 79.469 130.258 99.068 1 40 42 THR B O 1
ATOM 3422 N N . LYS B 2 43 ? 80.49 128.419 98.22 1 40 43 LYS B N 1
ATOM 3423 C CA . LYS B 2 43 ? 80.078 127.502 99.312 1 40 43 LYS B CA 1
ATOM 3424 C C . LYS B 2 43 ? 81.168 127.416 100.382 1 40 43 LYS B C 1
ATOM 3425 O O . LYS B 2 43 ? 80.924 126.752 101.417 1 40 43 LYS B O 1
ATOM 3431 N N . LEU B 2 44 ? 82.327 128.03 100.156 1 40 44 LEU B N 1
ATOM 3432 C CA . LEU B 2 44 ? 83.42 127.961 101.153 1 40 44 LEU B CA 1
ATOM 3433 C C . LEU B 2 44 ? 82.985 128.672 102.424 1 40 44 LEU B C 1
ATOM 3434 O O . LEU B 2 44 ? 82.368 129.734 102.357 1 40 44 LEU B O 1
ATOM 3439 N N . PRO B 2 45 ? 83.292 128.106 103.612 1 40 45 PRO B N 1
ATOM 3440 C CA . PRO B 2 45 ? 82.799 128.66 104.871 1 40 45 PRO B CA 1
ATOM 3441 C C . PRO B 2 45 ? 83.349 130.07 105.118 1 40 45 PRO B C 1
ATOM 3442 O O . PRO B 2 45 ? 84.487 130.366 104.773 1 40 45 PRO B O 1
ATOM 3446 N N . GLN B 2 46 ? 82.512 130.924 105.699 1 40 46 GLN B N 1
ATOM 3447 C CA . GLN B 2 46 ? 82.928 132.284 106.119 1 40 46 GLN B CA 1
ATOM 3448 C C . GLN B 2 46 ? 83.842 132.137 107.33 1 40 46 GLN B C 1
ATOM 3449 O O . GLN B 2 46 ? 83.595 131.25 108.184 1 40 46 GLN B O 1
ATOM 3455 N N . ILE B 2 47 ? 84.849 132.991 107.401 1 40 47 ILE B N 1
ATOM 3456 C CA . ILE B 2 47 ? 85.866 132.961 108.485 1 40 47 ILE B CA 1
ATOM 3457 C C . ILE B 2 47 ? 85.232 133.492 109.77 1 40 47 ILE B C 1
ATOM 3458 O O . ILE B 2 47 ? 84.643 134.587 109.749 1 40 47 ILE B O 1
ATOM 3463 N N . LYS B 2 48 ? 85.379 132.745 110.859 1 40 48 LYS B N 1
ATOM 3464 C CA . LYS B 2 48 ? 84.993 133.201 112.219 1 40 48 LYS B CA 1
ATOM 3465 C C . LYS B 2 48 ? 86.268 133.362 113.043 1 40 48 LYS B C 1
ATOM 3466 O O . LYS B 2 48 ? 87.211 132.562 112.875 1 40 48 LYS B O 1
ATOM 3472 N N . ASP B 2 49 ? 86.279 134.341 113.936 1 40 49 ASP B N 1
ATOM 3473 C CA . ASP B 2 49 ? 87.506 134.788 114.646 1 40 49 ASP B CA 1
ATOM 3474 C C . ASP B 2 49 ? 87.174 134.952 116.126 1 40 49 ASP B C 1
ATOM 3475 O O . ASP B 2 49 ? 87.583 135.959 116.727 1 40 49 ASP B O 1
ATOM 3480 N N . THR B 2 50 ? 86.458 133.989 116.698 1 40 50 THR B N 1
ATOM 3481 C CA . THR B 2 50 ? 86.22 133.951 118.158 1 40 50 THR B CA 1
ATOM 3482 C C . THR B 2 50 ? 87.386 133.21 118.807 1 40 50 THR B C 1
ATOM 3483 O O . THR B 2 50 ? 87.958 132.293 118.187 1 40 50 THR B O 1
ATOM 3487 N N . TYR B 2 51 ? 87.673 133.537 120.053 1 40 51 TYR B N 1
ATOM 3488 C CA . TYR B 2 51 ? 88.81 132.934 120.783 1 40 51 TYR B CA 1
ATOM 3489 C C . TYR B 2 51 ? 88.316 131.743 121.602 1 40 51 TYR B C 1
ATOM 3490 O O . TYR B 2 51 ? 87.156 131.703 122.062 1 40 51 TYR B O 1
ATOM 3499 N N . LYS B 2 52 ? 89.197 130.773 121.776 1 40 52 LYS B N 1
ATOM 3500 C CA . LYS B 2 52 ? 88.988 129.677 122.737 1 40 52 LYS B CA 1
ATOM 3501 C C . LYS B 2 52 ? 90.343 129.098 123.1 1 40 52 LYS B C 1
ATOM 3502 O O . LYS B 2 52 ? 91.037 128.63 122.186 1 40 52 LYS B O 1
ATOM 3508 N N . SER B 2 53 ? 90.667 129.101 124.389 1 40 53 SER B N 1
ATOM 3509 C CA . SER B 2 53 ? 91.962 128.602 124.908 1 40 53 SER B CA 1
ATOM 3510 C C . SER B 2 53 ? 92.093 127.11 124.597 1 40 53 SER B C 1
ATOM 3511 O O . SER B 2 53 ? 91.094 126.358 124.795 1 40 53 SER B O 1
ATOM 3514 N N . SER B 2 54 ? 93.287 126.735 124.131 1 40 54 SER B N 1
ATOM 3515 C CA . SER B 2 54 ? 93.655 125.367 123.7 1 40 54 SER B CA 1
ATOM 3516 C C . SER B 2 54 ? 93.834 124.446 124.905 1 40 54 SER B C 1
ATOM 3517 O O . SER B 2 54 ? 93.855 123.22 124.666 1 40 54 SER B O 1
ATOM 3520 N N . ARG B 2 55 ? 94.018 125.008 126.109 1 40 55 ARG B N 1
ATOM 3521 C CA . ARG B 2 55 ? 94.417 124.23 127.301 1 40 55 ARG B CA 1
ATOM 3522 C C . ARG B 2 55 ? 93.223 123.394 127.741 1 40 55 ARG B C 1
ATOM 3523 O O . ARG B 2 55 ? 92.145 123.967 127.988 1 40 55 ARG B O 1
ATOM 3531 N N . GLU B 2 56 ? 93.445 122.092 127.887 1 40 56 GLU B N 1
ATOM 3532 C CA . GLU B 2 56 ? 92.456 121.176 128.493 1 40 56 GLU B CA 1
ATOM 3533 C C . GLU B 2 56 ? 92.995 120.719 129.842 1 40 56 GLU B C 1
ATOM 3534 O O . GLU B 2 56 ? 94.135 120.223 129.903 1 40 56 GLU B O 1
ATOM 3540 N N . GLU B 2 57 ? 92.185 120.898 130.881 1 40 57 GLU B N 1
ATOM 3541 C CA . GLU B 2 57 ? 92.579 120.551 132.264 1 40 57 GLU B CA 1
ATOM 3542 C C . GLU B 2 57 ? 92.776 119.046 132.34 1 40 57 GLU B C 1
ATOM 3543 O O . GLU B 2 57 ? 91.952 118.281 131.832 1 40 57 GLU B O 1
ATOM 3549 N N . PRO B 2 58 ? 93.886 118.588 132.952 1 40 58 PRO B N 1
ATOM 3550 C CA . PRO B 2 58 ? 94.133 117.159 133.086 1 40 58 PRO B CA 1
ATOM 3551 C C . PRO B 2 58 ? 93.008 116.482 133.876 1 40 58 PRO B C 1
ATOM 3552 O O . PRO B 2 58 ? 92.535 117.029 134.874 1 40 58 PRO B O 1
ATOM 3556 N N . ILE B 2 59 ? 92.632 115.3 133.421 1 40 59 ILE B N 1
ATOM 3557 C CA . ILE B 2 59 ? 91.484 114.564 133.999 1 40 59 ILE B CA 1
ATOM 3558 C C . ILE B 2 59 ? 92.026 113.829 135.211 1 40 59 ILE B C 1
ATOM 3559 O O . ILE B 2 59 ? 92.957 113.038 135.078 1 40 59 ILE B O 1
ATOM 3564 N N . PRO B 2 60 ? 91.482 114.058 136.424 1 40 60 PRO B N 1
ATOM 3565 C CA . PRO B 2 60 ? 91.926 113.317 137.6 1 40 60 PRO B CA 1
ATOM 3566 C C . PRO B 2 60 ? 91.71 111.812 137.417 1 40 60 PRO B C 1
ATOM 3567 O O . PRO B 2 60 ? 90.691 111.388 136.878 1 40 60 PRO B O 1
ATOM 3571 N N . ASP B 2 61 ? 92.697 111.038 137.852 1 40 61 ASP B N 1
ATOM 3572 C CA . ASP B 2 61 ? 92.674 109.57 137.718 1 40 61 ASP B CA 1
ATOM 3573 C C . ASP B 2 61 ? 93.052 108.953 139.058 1 40 61 ASP B C 1
ATOM 3574 O O . ASP B 2 61 ? 93.771 109.581 139.87 1 40 61 ASP B O 1
ATOM 3579 N N . ASN B 2 62 ? 92.581 107.735 139.262 1 40 62 ASN B N 1
ATOM 3580 C CA . ASN B 2 62 ? 92.865 106.968 140.485 1 40 62 ASN B CA 1
ATOM 3581 C C . ASN B 2 62 ? 92.745 105.491 140.145 1 40 62 ASN B C 1
ATOM 3582 O O . ASN B 2 62 ? 92.122 105.138 139.114 1 40 62 ASN B O 1
ATOM 3587 N N . ASP B 2 63 ? 93.263 104.663 141.034 1 40 63 ASP B N 1
ATOM 3588 C CA . ASP B 2 63 ? 93.232 103.191 140.87 1 40 63 ASP B CA 1
ATOM 3589 C C . ASP B 2 63 ? 91.785 102.722 140.954 1 40 63 ASP B C 1
ATOM 3590 O O . ASP B 2 63 ? 91.042 103.199 141.829 1 40 63 ASP B O 1
ATOM 3595 N N . SER B 2 64 ? 91.403 101.847 140.041 1 40 64 SER B N 1
ATOM 3596 C CA . SER B 2 64 ? 90.025 101.318 139.939 1 40 64 SER B CA 1
ATOM 3597 C C . SER B 2 64 ? 90.058 99.793 139.962 1 40 64 SER B C 1
ATOM 3598 O O . SER B 2 64 ? 91.107 99.19 139.679 1 40 64 SER B O 1
ATOM 3601 N N . THR B 2 65 ? 88.912 99.206 140.273 1 40 65 THR B N 1
ATOM 3602 C CA . THR B 2 65 ? 88.712 97.747 140.317 1 40 65 THR B CA 1
ATOM 3603 C C . THR B 2 65 ? 87.715 97.351 139.234 1 40 65 THR B C 1
ATOM 3604 O O . THR B 2 65 ? 86.659 98.001 139.103 1 40 65 THR B O 1
ATOM 3608 N N . ILE B 2 66 ? 88.032 96.289 138.509 1 40 66 ILE B N 1
ATOM 3609 C CA . ILE B 2 66 ? 87.189 95.776 137.4 1 40 66 ILE B CA 1
ATOM 3610 C C . ILE B 2 66 ? 86.877 94.321 137.711 1 40 66 ILE B C 1
ATOM 3611 O O . ILE B 2 66 ? 87.806 93.559 138.035 1 40 66 ILE B O 1
ATOM 3616 N N . ASN B 2 67 ? 85.611 93.957 137.581 1 40 67 ASN B N 1
ATOM 3617 C CA . ASN B 2 67 ? 85.143 92.571 137.813 1 40 67 ASN B CA 1
ATOM 3618 C C . ASN B 2 67 ? 85.053 91.854 136.473 1 40 67 ASN B C 1
ATOM 3619 O O . ASN B 2 67 ? 84.386 92.379 135.56 1 40 67 ASN B O 1
ATOM 3624 N N . VAL B 2 68 ? 85.674 90.689 136.383 1 40 68 VAL B N 1
ATOM 3625 C CA . VAL B 2 68 ? 85.597 89.833 135.174 1 40 68 VAL B CA 1
ATOM 3626 C C . VAL B 2 68 ? 85.164 88.447 135.632 1 40 68 VAL B C 1
ATOM 3627 O O . VAL B 2 68 ? 85.728 87.93 136.609 1 40 68 VAL B O 1
ATOM 3631 N N . LYS B 2 69 ? 84.216 87.853 134.926 1 40 69 LYS B N 1
ATOM 3632 C CA . LYS B 2 69 ? 83.578 86.583 135.355 1 40 69 LYS B CA 1
ATOM 3633 C C . LYS B 2 69 ? 84.606 85.453 135.273 1 40 69 LYS B C 1
ATOM 3634 O O . LYS B 2 69 ? 84.709 84.662 136.228 1 40 69 LYS B O 1
ATOM 3640 N N . ASN B 2 70 ? 85.361 85.41 134.185 1 40 70 ASN B N 1
ATOM 3641 C CA . ASN B 2 70 ? 86.308 84.308 133.906 1 40 70 ASN B CA 1
ATOM 3642 C C . ASN B 2 70 ? 87.73 84.829 134.061 1 40 70 ASN B C 1
ATOM 3643 O O . ASN B 2 70 ? 87.968 86.042 133.907 1 40 70 ASN B O 1
ATOM 3648 N N . ILE B 2 71 ? 88.655 83.911 134.289 1 40 71 ILE B N 1
ATOM 3649 C CA . ILE B 2 71 ? 90.084 84.257 134.515 1 40 71 ILE B CA 1
ATOM 3650 C C . ILE B 2 71 ? 90.646 84.84 133.226 1 40 71 ILE B C 1
ATOM 3651 O O . ILE B 2 71 ? 90.491 84.228 132.165 1 40 71 ILE B O 1
ATOM 3656 N N . THR B 2 72 ? 91.265 86 133.333 1 40 72 THR B N 1
ATOM 3657 C CA . THR B 2 72 ? 91.855 86.721 132.185 1 40 72 THR B CA 1
ATOM 3658 C C . THR B 2 72 ? 93.371 86.609 132.213 1 40 72 THR B C 1
ATOM 3659 O O . THR B 2 72 ? 93.925 85.98 133.132 1 40 72 THR B O 1
ATOM 3663 N N . THR B 2 73 ? 94.007 87.141 131.179 1 40 73 THR B N 1
ATOM 3664 C CA . THR B 2 73 ? 95.47 87.052 131.007 1 40 73 THR B CA 1
ATOM 3665 C C . THR B 2 73 ? 96.146 87.738 132.179 1 40 73 THR B C 1
ATOM 3666 O O . THR B 2 73 ? 97.292 87.4 132.466 1 40 73 THR B O 1
ATOM 3670 N N . TYR B 2 74 ? 95.476 88.699 132.795 1 40 74 TYR B N 1
ATOM 3671 C CA . TYR B 2 74 ? 96.114 89.505 133.857 1 40 74 TYR B CA 1
ATOM 3672 C C . TYR B 2 74 ? 96.333 88.621 135.073 1 40 74 TYR B C 1
ATOM 3673 O O . TYR B 2 74 ? 97.355 88.784 135.746 1 40 74 TYR B O 1
ATOM 3682 N N . HIS B 2 75 ? 95.407 87.718 135.358 1 40 75 HIS B N 1
ATOM 3683 C CA . HIS B 2 75 ? 95.584 86.777 136.488 1 40 75 HIS B CA 1
ATOM 3684 C C . HIS B 2 75 ? 96.761 85.859 136.183 1 40 75 HIS B C 1
ATOM 3685 O O . HIS B 2 75 ? 97.483 85.515 137.109 1 40 75 HIS B O 1
ATOM 3692 N N . TYR B 2 76 ? 96.936 85.456 134.929 1 40 76 TYR B N 1
ATOM 3693 C CA . TYR B 2 76 ? 98.08 84.597 134.52 1 40 76 TYR B CA 1
ATOM 3694 C C . TYR B 2 76 ? 99.404 85.331 134.718 1 40 76 TYR B C 1
ATOM 3695 O O . TYR B 2 76 ? 100.435 84.671 134.793 1 40 76 TYR B O 1
ATOM 3704 N N . LEU B 2 77 ? 99.375 86.661 134.757 1 40 77 LEU B N 1
ATOM 3705 C CA . LEU B 2 77 ? 100.605 87.477 134.922 1 40 77 LEU B CA 1
ATOM 3706 C C . LEU B 2 77 ? 100.802 87.791 136.392 1 40 77 LEU B C 1
ATOM 3707 O O . LEU B 2 77 ? 101.932 87.912 136.794 1 40 77 LEU B O 1
ATOM 3712 N N . GLU B 2 78 ? 99.729 87.963 137.146 1 40 78 GLU B N 1
ATOM 3713 C CA . GLU B 2 78 ? 99.823 88.28 138.589 1 40 78 GLU B CA 1
ATOM 3714 C C . GLU B 2 78 ? 100.331 87.055 139.349 1 40 78 GLU B C 1
ATOM 3715 O O . GLU B 2 78 ? 100.855 87.228 140.458 1 40 78 GLU B O 1
ATOM 3721 N N . ALA B 2 79 ? 100.154 85.856 138.8 1 40 79 ALA B N 1
ATOM 3722 C CA . ALA B 2 79 ? 100.479 84.599 139.499 1 40 79 ALA B CA 1
ATOM 3723 C C . ALA B 2 79 ? 101.966 84.243 139.336 1 40 79 ALA B C 1
ATOM 3724 O O . ALA B 2 79 ? 102.411 83.239 139.929 1 40 79 ALA B O 1
ATOM 3726 N N . GLN B 2 80 ? 102.728 84.986 138.545 1 40 80 GLN B N 1
ATOM 3727 C CA . GLN B 2 80 ? 104.129 84.605 138.262 1 40 80 GLN B CA 1
ATOM 3728 C C . GLN B 2 80 ? 105.108 85.55 138.948 1 40 80 GLN B C 1
ATOM 3729 O O . GLN B 2 80 ? 106.291 85.211 139.004 1 40 80 GLN B O 1
ATOM 3735 N N . LYS B 2 81 ? 104.661 86.704 139.428 1 40 81 LYS B N 1
ATOM 3736 C CA . LYS B 2 81 ? 105.566 87.62 140.16 1 40 81 LYS B CA 1
ATOM 3737 C C . LYS B 2 81 ? 105.828 87.026 141.535 1 40 81 LYS B C 1
ATOM 3738 O O . LYS B 2 81 ? 104.9 86.613 142.223 1 40 81 LYS B O 1
ATOM 3744 N N . PRO B 2 82 ? 107.097 86.994 141.977 1 40 82 PRO B N 1
ATOM 3745 C CA . PRO B 2 82 ? 107.439 86.358 143.243 1 40 82 PRO B CA 1
ATOM 3746 C C . PRO B 2 82 ? 107.056 87.227 144.447 1 40 82 PRO B C 1
ATOM 3747 O O . PRO B 2 82 ? 107.73 88.207 144.726 1 40 82 PRO B O 1
ATOM 3751 N N . LYS B 2 83 ? 105.998 86.84 145.148 1 40 83 LYS B N 1
ATOM 3752 C CA . LYS B 2 83 ? 105.588 87.526 146.396 1 40 83 LYS B CA 1
ATOM 3753 C C . LYS B 2 83 ? 106.535 87.141 147.532 1 40 83 LYS B C 1
ATOM 3754 O O . LYS B 2 83 ? 106.715 87.961 148.445 1 40 83 LYS B O 1
ATOM 3760 N N . ASN B 2 84 ? 107.1 85.94 147.492 1 40 84 ASN B N 1
ATOM 3761 C CA . ASN B 2 84 ? 108.098 85.504 148.495 1 40 84 ASN B CA 1
ATOM 3762 C C . ASN B 2 84 ? 109.467 85.389 147.826 1 40 84 ASN B C 1
ATOM 3763 O O . ASN B 2 84 ? 109.533 84.937 146.678 1 40 84 ASN B O 1
ATOM 3768 N N . SER B 2 85 ? 110.527 85.777 148.528 1 40 85 SER B N 1
ATOM 3769 C CA . SER B 2 85 ? 111.906 85.807 147.974 1 40 85 SER B CA 1
ATOM 3770 C C . SER B 2 85 ? 112.819 84.902 148.801 1 40 85 SER B C 1
ATOM 3771 O O . SER B 2 85 ? 114.041 85.157 148.829 1 40 85 SER B O 1
ATOM 3774 N N . SER B 2 86 ? 112.262 83.861 149.419 1 40 86 SER B N 1
ATOM 3775 C CA . SER B 2 86 ? 113.031 82.924 150.272 1 40 86 SER B CA 1
ATOM 3776 C C . SER B 2 86 ? 113.129 81.56 149.589 1 40 86 SER B C 1
ATOM 3777 O O . SER B 2 86 ? 112.567 81.36 148.495 1 40 86 SER B O 1
ATOM 3780 N N . ILE B 2 87 ? 113.843 80.649 150.232 1 40 87 ILE B N 1
ATOM 3781 C CA . ILE B 2 87 ? 114.019 79.258 149.737 1 40 87 ILE B CA 1
ATOM 3782 C C . ILE B 2 87 ? 112.684 78.522 149.791 1 40 87 ILE B C 1
ATOM 3783 O O . ILE B 2 87 ? 112.502 77.599 148.992 1 40 87 ILE B O 1
ATOM 3788 N N . GLU B 2 88 ? 111.778 78.92 150.675 1 40 88 GLU B N 1
ATOM 3789 C CA . GLU B 2 88 ? 110.455 78.256 150.807 1 40 88 GLU B CA 1
ATOM 3790 C C . GLU B 2 88 ? 109.647 78.441 149.516 1 40 88 GLU B C 1
ATOM 3791 O O . GLU B 2 88 ? 108.658 77.694 149.334 1 40 88 GLU B O 1
ATOM 3797 N N . LEU B 2 89 ? 110.018 79.408 148.672 1 40 89 LEU B N 1
ATOM 3798 C CA . LEU B 2 89 ? 109.3 79.654 147.399 1 40 89 LEU B CA 1
ATOM 3799 C C . LEU B 2 89 ? 109.363 78.398 146.529 1 40 89 LEU B C 1
ATOM 3800 O O . LEU B 2 89 ? 110.438 77.789 146.397 1 40 89 LEU B O 1
ATOM 3805 N N . THR B 2 90 ? 108.233 78.045 145.937 1 40 90 THR B N 1
ATOM 3806 C CA . THR B 2 90 ? 108.128 76.903 145.005 1 40 90 THR B CA 1
ATOM 3807 C C . THR B 2 90 ? 107.355 77.33 143.767 1 40 90 THR B C 1
ATOM 3808 O O . THR B 2 90 ? 106.488 78.214 143.863 1 40 90 THR B O 1
ATOM 3812 N N . MET B 2 91 ? 107.64 76.67 142.657 1 40 91 MET B N 1
ATOM 3813 C CA . MET B 2 91 ? 106.968 76.942 141.37 1 40 91 MET B CA 1
ATOM 3814 C C . MET B 2 91 ? 105.855 75.928 141.16 1 40 91 MET B C 1
ATOM 3815 O O . MET B 2 91 ? 105.959 74.777 141.614 1 40 91 MET B O 1
ATOM 3820 N N . VAL B 2 92 ? 104.818 76.356 140.476 1 40 92 VAL B N 1
ATOM 3821 C CA . VAL B 2 92 ? 103.676 75.481 140.134 1 40 92 VAL B CA 1
ATOM 3822 C C . VAL B 2 92 ? 103.588 75.425 138.618 1 40 92 VAL B C 1
ATOM 3823 O O . VAL B 2 92 ? 103.558 76.484 137.973 1 40 92 VAL B O 1
ATOM 3827 N N . ALA B 2 93 ? 103.511 74.22 138.074 1 40 93 ALA B N 1
ATOM 3828 C CA . ALA B 2 93 ? 103.373 74.005 136.624 1 40 93 ALA B CA 1
ATOM 3829 C C . ALA B 2 93 ? 102.165 73.124 136.356 1 40 93 ALA B C 1
ATOM 3830 O O . ALA B 2 93 ? 101.846 72.222 137.133 1 40 93 ALA B O 1
ATOM 3832 N N . PRO B 2 94 ? 101.476 73.351 135.223 1 40 94 PRO B N 1
ATOM 3833 C CA . PRO B 2 94 ? 100.34 72.513 134.862 1 40 94 PRO B CA 1
ATOM 3834 C C . PRO B 2 94 ? 100.78 71.077 134.558 1 40 94 PRO B C 1
ATOM 3835 O O . PRO B 2 94 ? 101.874 70.844 134.065 1 40 94 PRO B O 1
ATOM 3839 N N . SER B 2 95 ? 99.916 70.135 134.903 1 40 95 SER B N 1
ATOM 3840 C CA . SER B 2 95 ? 100.146 68.688 134.684 1 40 95 SER B CA 1
ATOM 3841 C C . SER B 2 95 ? 98.789 67.996 134.567 1 40 95 SER B C 1
ATOM 3842 O O . SER B 2 95 ? 97.75 68.693 134.482 1 40 95 SER B O 1
ATOM 3845 N N . LYS B 2 96 ? 98.793 66.669 134.531 1 40 96 LYS B N 1
ATOM 3846 C CA . LYS B 2 96 ? 97.548 65.868 134.482 1 40 96 LYS B CA 1
ATOM 3847 C C . LYS B 2 96 ? 96.687 66.138 135.722 1 40 96 LYS B C 1
ATOM 3848 O O . LYS B 2 96 ? 95.444 66.063 135.599 1 40 96 LYS B O 1
ATOM 3854 N N . SER B 2 97 ? 97.32 66.383 136.872 1 40 97 SER B N 1
ATOM 3855 C CA . SER B 2 97 ? 96.639 66.554 138.183 1 40 97 SER B CA 1
ATOM 3856 C C . SER B 2 97 ? 95.604 67.678 138.098 1 40 97 SER B C 1
ATOM 3857 O O . SER B 2 97 ? 94.477 67.482 138.594 1 40 97 SER B O 1
ATOM 3860 N N . LYS B 2 98 ? 95.971 68.804 137.497 1 40 98 LYS B N 1
ATOM 3861 C CA . LYS B 2 98 ? 95.083 69.985 137.432 1 40 98 LYS B CA 1
ATOM 3862 C C . LYS B 2 98 ? 95.458 70.826 136.22 1 40 98 LYS B C 1
ATOM 3863 O O . LYS B 2 98 ? 96.66 70.967 135.912 1 40 98 LYS B O 1
ATOM 3869 N N . LYS B 2 99 ? 94.434 71.365 135.576 1 40 99 LYS B N 1
ATOM 3870 C CA . LYS B 2 99 ? 94.589 72.206 134.373 1 40 99 LYS B CA 1
ATOM 3871 C C . LYS B 2 99 ? 95.307 73.492 134.76 1 40 99 LYS B C 1
ATOM 3872 O O . LYS B 2 99 ? 95.235 73.953 135.895 1 40 99 LYS B O 1
ATOM 3878 N N . PRO B 2 100 ? 96.021 74.111 133.811 1 40 100 PRO B N 1
ATOM 3879 C CA . PRO B 2 100 ? 96.721 75.366 134.076 1 40 100 PRO B CA 1
ATOM 3880 C C . PRO B 2 100 ? 95.837 76.525 134.552 1 40 100 PRO B C 1
ATOM 3881 O O . PRO B 2 100 ? 96.28 77.318 135.345 1 40 100 PRO B O 1
ATOM 3885 N N . ASN B 2 101 ? 94.589 76.554 134.111 1 40 101 ASN B N 1
ATOM 3886 C CA . ASN B 2 101 ? 93.61 77.54 134.624 1 40 101 ASN B CA 1
ATOM 3887 C C . ASN B 2 101 ? 93.361 77.309 136.121 1 40 101 ASN B C 1
ATOM 3888 O O . ASN B 2 101 ? 92.978 78.272 136.793 1 40 101 ASN B O 1
ATOM 3893 N N . ASP B 2 102 ? 93.543 76.08 136.609 1 40 102 ASP B N 1
ATOM 3894 C CA . ASP B 2 102 ? 93.374 75.717 138.038 1 40 102 ASP B CA 1
ATOM 3895 C C . ASP B 2 102 ? 94.679 76.018 138.776 1 40 102 ASP B C 1
ATOM 3896 O O . ASP B 2 102 ? 94.626 76.406 139.945 1 40 102 ASP B O 1
ATOM 3901 N N . CYS B 2 103 ? 95.825 75.82 138.15 1 40 103 CYS B N 1
ATOM 3902 C CA . CYS B 2 103 ? 97.131 76.068 138.814 1 40 103 CYS B CA 1
ATOM 3903 C C . CYS B 2 103 ? 97.301 77.557 139.133 1 40 103 CYS B C 1
ATOM 3904 O O . CYS B 2 103 ? 97.954 77.879 140.122 1 40 103 CYS B O 1
ATOM 3907 N N . VAL B 2 104 ? 96.738 78.441 138.323 1 40 104 VAL B N 1
ATOM 3908 C CA . VAL B 2 104 ? 96.932 79.906 138.507 1 40 104 VAL B CA 1
ATOM 3909 C C . VAL B 2 104 ? 96.27 80.342 139.82 1 40 104 VAL B C 1
ATOM 3910 O O . VAL B 2 104 ? 96.904 81.073 140.594 1 40 104 VAL B O 1
ATOM 3914 N N . VAL B 2 105 ? 95.049 79.889 140.08 1 40 105 VAL B N 1
ATOM 3915 C CA . VAL B 2 105 ? 94.306 80.302 141.301 1 40 105 VAL B CA 1
ATOM 3916 C C . VAL B 2 105 ? 95.058 79.802 142.536 1 40 105 VAL B C 1
ATOM 3917 O O . VAL B 2 105 ? 94.967 80.448 143.58 1 40 105 VAL B O 1
ATOM 3921 N N . GLU B 2 106 ? 95.768 78.69 142.432 1 40 106 GLU B N 1
ATOM 3922 C CA . GLU B 2 106 ? 96.564 78.188 143.576 1 40 106 GLU B CA 1
ATOM 3923 C C . GLU B 2 106 ? 97.82 79.038 143.756 1 40 106 GLU B C 1
ATOM 3924 O O . GLU B 2 106 ? 98.396 79.007 144.852 1 40 106 GLU B O 1
ATOM 3930 N N . ALA B 2 107 ? 98.244 79.762 142.727 1 40 107 ALA B N 1
ATOM 3931 C CA . ALA B 2 107 ? 99.453 80.611 142.804 1 40 107 ALA B CA 1
ATOM 3932 C C . ALA B 2 107 ? 99.078 82.009 143.276 1 40 107 ALA B C 1
ATOM 3933 O O . ALA B 2 107 ? 99.946 82.685 143.846 1 40 107 ALA B O 1
ATOM 3935 N N . ILE B 2 108 ? 97.857 82.452 143.013 1 40 108 ILE B N 1
ATOM 3936 C CA . ILE B 2 108 ? 97.456 83.828 143.402 1 40 108 ILE B CA 1
ATOM 3937 C C . ILE B 2 108 ? 97.207 83.859 144.908 1 40 108 ILE B C 1
ATOM 3938 O O . ILE B 2 108 ? 97.739 84.76 145.582 1 40 108 ILE B O 1
ATOM 3943 N N . ASN B 2 109 ? 96.39 82.938 145.399 1 40 109 ASN B N 1
ATOM 3944 C CA . ASN B 2 109 ? 95.918 82.955 146.805 1 40 109 ASN B CA 1
ATOM 3945 C C . ASN B 2 109 ? 97.074 82.614 147.75 1 40 109 ASN B C 1
ATOM 3946 O O . ASN B 2 109 ? 96.892 82.803 148.963 1 40 109 ASN B O 1
ATOM 3951 N N . ASP B 2 110 ? 98.195 82.099 147.241 1 40 110 ASP B N 1
ATOM 3952 C CA . ASP B 2 110 ? 99.346 81.718 148.095 1 40 110 ASP B CA 1
ATOM 3953 C C . ASP B 2 110 ? 100.542 82.618 147.797 1 40 110 ASP B C 1
ATOM 3954 O O . ASP B 2 110 ? 100.846 82.853 146.626 1 40 110 ASP B O 1
ATOM 3959 N N . ASN B 2 111 ? 101.228 83.05 148.844 1 40 111 ASN B N 1
ATOM 3960 C CA . ASN B 2 111 ? 102.417 83.924 148.724 1 40 111 ASN B CA 1
ATOM 3961 C C . ASN B 2 111 ? 103.641 83.107 148.297 1 40 111 ASN B C 1
ATOM 3962 O O . ASN B 2 111 ? 104.596 83.71 147.801 1 40 111 ASN B O 1
ATOM 3967 N N . ASN B 2 112 ? 103.624 81.791 148.492 1 40 112 ASN B N 1
ATOM 3968 C CA . ASN B 2 112 ? 104.837 80.94 148.361 1 40 112 ASN B CA 1
ATOM 3969 C C . ASN B 2 112 ? 104.837 80.16 147.045 1 40 112 ASN B C 1
ATOM 3970 O O . ASN B 2 112 ? 105.737 79.317 146.879 1 40 112 ASN B O 1
ATOM 3975 N N . LYS B 2 113 ? 103.896 80.415 146.139 1 40 113 LYS B N 1
ATOM 3976 C CA . LYS B 2 113 ? 103.824 79.653 144.873 1 40 113 LYS B CA 1
ATOM 3977 C C . LYS B 2 113 ? 103.846 80.606 143.683 1 40 113 LYS B C 1
ATOM 3978 O O . LYS B 2 113 ? 103.165 81.638 143.703 1 40 113 LYS B O 1
ATOM 3984 N N . ILE B 2 114 ? 104.601 80.23 142.666 1 40 114 ILE B N 1
ATOM 3985 C CA . ILE B 2 114 ? 104.64 80.94 141.367 1 40 114 ILE B CA 1
ATOM 3986 C C . ILE B 2 114 ? 104.153 79.985 140.3 1 40 114 ILE B C 1
ATOM 3987 O O . ILE B 2 114 ? 104.731 78.869 140.175 1 40 114 ILE B O 1
ATOM 3992 N N . TYR B 2 115 ? 103.178 80.416 139.52 1 40 115 TYR B N 1
ATOM 3993 C CA . TYR B 2 115 ? 102.732 79.612 138.365 1 40 115 TYR B CA 1
ATOM 3994 C C . TYR B 2 115 ? 103.769 79.738 137.261 1 40 115 TYR B C 1
ATOM 3995 O O . TYR B 2 115 ? 104.371 80.791 137.08 1 40 115 TYR B O 1
ATOM 4004 N N . THR B 2 116 ? 103.98 78.653 136.54 1 40 116 THR B N 1
ATOM 4005 C CA . THR B 2 116 ? 104.961 78.615 135.442 1 40 116 THR B CA 1
ATOM 4006 C C . THR B 2 116 ? 104.481 77.594 134.431 1 40 116 THR B C 1
ATOM 4007 O O . THR B 2 116 ? 104.298 76.43 134.767 1 40 116 THR B O 1
ATOM 4011 N N . PRO B 2 117 ? 104.324 77.98 133.153 1 40 117 PRO B N 1
ATOM 4012 C CA . PRO B 2 117 ? 103.849 77.033 132.146 1 40 117 PRO B CA 1
ATOM 4013 C C . PRO B 2 117 ? 104.845 75.894 131.89 1 40 117 PRO B C 1
ATOM 4014 O O . PRO B 2 117 ? 104.437 74.829 131.449 1 40 117 PRO B O 1
ATOM 4018 N N . PHE B 2 118 ? 106.121 76.136 132.171 1 40 118 PHE B N 1
ATOM 4019 C CA . PHE B 2 118 ? 107.189 75.147 131.922 1 40 118 PHE B CA 1
ATOM 4020 C C . PHE B 2 118 ? 107.101 74.06 132.989 1 40 118 PHE B C 1
ATOM 4021 O O . PHE B 2 118 ? 107.447 74.31 134.149 1 40 118 PHE B O 1
ATOM 4029 N N . SER B 2 119 ? 106.655 72.872 132.596 1 40 119 SER B N 1
ATOM 4030 C CA . SER B 2 119 ? 106.483 71.724 133.517 1 40 119 SER B CA 1
ATOM 4031 C C . SER B 2 119 ? 107.843 71.125 133.867 1 40 119 SER B C 1
ATOM 4032 O O . SER B 2 119 ? 107.901 70.367 134.83 1 40 119 SER B O 1
ATOM 4035 N N . GLY B 2 120 ? 108.878 71.391 133.078 1 40 120 GLY B N 1
ATOM 4036 C CA . GLY B 2 120 ? 110.188 70.749 133.264 1 40 120 GLY B CA 1
ATOM 4037 C C . GLY B 2 120 ? 110.974 71.429 134.357 1 40 120 GLY B C 1
ATOM 4038 O O . GLY B 2 120 ? 111.394 70.752 135.298 1 40 120 GLY B O 1
ATOM 4039 N N . THR B 2 121 ? 111.21 72.724 134.213 1 40 121 THR B N 1
ATOM 4040 C CA . THR B 2 121 ? 112.043 73.495 135.168 1 40 121 THR B CA 1
ATOM 4041 C C . THR B 2 121 ? 111.377 73.524 136.543 1 40 121 THR B C 1
ATOM 4042 O O . THR B 2 121 ? 112.088 73.777 137.523 1 40 121 THR B O 1
ATOM 4046 N N . ALA B 2 122 ? 110.067 73.299 136.612 1 40 122 ALA B N 1
ATOM 4047 C CA . ALA B 2 122 ? 109.361 73.181 137.908 1 40 122 ALA B CA 1
ATOM 4048 C C . ALA B 2 122 ? 109.896 71.981 138.697 1 40 122 ALA B C 1
ATOM 4049 O O . ALA B 2 122 ? 110.082 72.109 139.925 1 40 122 ALA B O 1
ATOM 4051 N N . LYS B 2 123 ? 110.162 70.872 138.021 1 40 123 LYS B N 1
ATOM 4052 C CA . LYS B 2 123 ? 110.646 69.644 138.686 1 40 123 LYS B CA 1
ATOM 4053 C C . LYS B 2 123 ? 112.008 69.923 139.305 1 40 123 LYS B C 1
ATOM 4054 O O . LYS B 2 123 ? 112.23 69.515 140.452 1 40 123 LYS B O 1
ATOM 4060 N N . GLN B 2 124 ? 112.875 70.623 138.584 1 40 124 GLN B N 1
ATOM 4061 C CA . GLN B 2 124 ? 114.22 70.93 139.118 1 40 124 GLN B CA 1
ATOM 4062 C C . GLN B 2 124 ? 114.108 71.982 140.224 1 40 124 GLN B C 1
ATOM 4063 O O . GLN B 2 124 ? 115.011 72.057 141.054 1 40 124 GLN B O 1
ATOM 4069 N N . PHE B 2 125 ? 113.057 72.79 140.232 1 40 125 PHE B N 1
ATOM 4070 C CA . PHE B 2 125 ? 112.915 73.864 141.239 1 40 125 PHE B CA 1
ATOM 4071 C C . PHE B 2 125 ? 112.046 73.38 142.394 1 40 125 PHE B C 1
ATOM 4072 O O . PHE B 2 125 ? 112.501 73.387 143.543 1 40 125 PHE B O 1
ATOM 4080 N N . ASN B 2 126 ? 110.809 73.008 142.091 1 40 126 ASN B N 1
ATOM 4081 C CA . ASN B 2 126 ? 109.806 72.657 143.127 1 40 126 ASN B CA 1
ATOM 4082 C C . ASN B 2 126 ? 110.06 71.228 143.603 1 40 126 ASN B C 1
ATOM 4083 O O . ASN B 2 126 ? 110.3 71.028 144.822 1 40 126 ASN B O 1
ATOM 4088 N N . THR B 2 127 ? 109.947 70.262 142.69 1 40 127 THR B N 1
ATOM 4089 C CA . THR B 2 127 ? 110.01 68.818 143.044 1 40 127 THR B CA 1
ATOM 4090 C C . THR B 2 127 ? 111.381 68.522 143.658 1 40 127 THR B C 1
ATOM 4091 O O . THR B 2 127 ? 111.445 67.821 144.691 1 40 127 THR B O 1
ATOM 4095 N N . VAL B 2 128 ? 112.432 69.035 143.033 1 40 128 VAL B N 1
ATOM 4096 C CA . VAL B 2 128 ? 113.821 68.758 143.471 1 40 128 VAL B CA 1
ATOM 4097 C C . VAL B 2 128 ? 114.341 70.005 144.176 1 40 128 VAL B C 1
ATOM 4098 O O . VAL B 2 128 ? 114.261 71.091 143.602 1 40 128 VAL B O 1
ATOM 4102 N N . VAL B 2 129 ? 114.892 69.819 145.366 1 40 129 VAL B N 1
ATOM 4103 C CA . VAL B 2 129 ? 115.534 70.913 146.143 1 40 129 VAL B CA 1
ATOM 4104 C C . VAL B 2 129 ? 116.959 70.485 146.457 1 40 129 VAL B C 1
ATOM 4105 O O . VAL B 2 129 ? 117.195 69.32 146.767 1 40 129 VAL B O 1
ATOM 4109 N N . PRO B 2 130 ? 117.954 71.393 146.357 1 40 130 PRO B N 1
ATOM 4110 C CA . PRO B 2 130 ? 119.331 71.04 146.687 1 40 130 PRO B CA 1
ATOM 4111 C C . PRO B 2 130 ? 119.526 70.837 148.195 1 40 130 PRO B C 1
ATOM 4112 O O . PRO B 2 130 ? 118.734 71.318 149.002 1 40 130 PRO B O 1
ATOM 4116 N N . ILE B 2 131 ? 120.588 70.12 148.536 1 40 131 ILE B N 1
ATOM 4117 C CA . ILE B 2 131 ? 121.008 69.884 149.944 1 40 131 ILE B CA 1
ATOM 4118 C C . ILE B 2 131 ? 122.402 70.478 150.132 1 40 131 ILE B C 1
ATOM 4119 O O . ILE B 2 131 ? 123.304 70.183 149.322 1 40 131 ILE B O 1
ATOM 4124 N N . ALA B 2 132 ? 122.564 71.282 151.18 1 40 132 ALA B N 1
ATOM 4125 C CA . ALA B 2 132 ? 123.823 71.995 151.488 1 40 132 ALA B CA 1
ATOM 4126 C C . ALA B 2 132 ? 124.785 71.027 152.175 1 40 132 ALA B C 1
ATOM 4127 O O . ALA B 2 132 ? 125.066 71.191 153.377 1 40 132 ALA B O 1
ATOM 4129 N N . ASN B 2 133 ? 125.265 70.041 151.426 1 40 133 ASN B N 1
ATOM 4130 C CA . ASN B 2 133 ? 126.196 69.01 151.952 1 40 133 ASN B CA 1
ATOM 4131 C C . ASN B 2 133 ? 127.537 69.124 151.229 1 40 133 ASN B C 1
ATOM 4132 O O . ASN B 2 133 ? 128.575 69.307 151.902 1 40 133 ASN B O 1
ATOM 4137 N N . THR B 2 134 ? 127.528 68.966 149.908 1 40 134 THR B N 1
ATOM 4138 C CA . THR B 2 134 ? 128.756 68.999 149.076 1 40 134 THR B CA 1
ATOM 4139 C C . THR B 2 134 ? 128.524 69.885 147.853 1 40 134 THR B C 1
ATOM 4140 O O . THR B 2 134 ? 127.395 69.912 147.301 1 40 134 THR B O 1
ATOM 4144 N N . ALA B 2 135 ? 129.591 70.552 147.421 1 40 135 ALA B N 1
ATOM 4145 C CA . ALA B 2 135 ? 129.573 71.537 146.317 1 40 135 ALA B CA 1
ATOM 4146 C C . ALA B 2 135 ? 129.434 70.831 144.961 1 40 135 ALA B C 1
ATOM 4147 O O . ALA B 2 135 ? 129.179 71.527 143.967 1 40 135 ALA B O 1
ATOM 4149 N N . ALA B 2 136 ? 129.607 69.51 144.903 1 40 136 ALA B N 1
ATOM 4150 C CA . ALA B 2 136 ? 129.549 68.738 143.64 1 40 136 ALA B CA 1
ATOM 4151 C C . ALA B 2 136 ? 128.101 68.649 143.138 1 40 136 ALA B C 1
ATOM 4152 O O . ALA B 2 136 ? 127.87 68.881 141.933 1 40 136 ALA B O 1
ATOM 4154 N N . ASN B 2 137 ? 127.165 68.308 144.022 1 40 137 ASN B N 1
ATOM 4155 C CA . ASN B 2 137 ? 125.78 67.953 143.62 1 40 137 ASN B CA 1
ATOM 4156 C C . ASN B 2 137 ? 125.017 69.229 143.261 1 40 137 ASN B C 1
ATOM 4157 O O . ASN B 2 137 ? 124.11 69.151 142.424 1 40 137 ASN B O 1
ATOM 4162 N N . VAL B 2 138 ? 125.329 70.345 143.915 1 40 138 VAL B N 1
ATOM 4163 C CA . VAL B 2 138 ? 124.602 71.625 143.674 1 40 138 VAL B CA 1
ATOM 4164 C C . VAL B 2 138 ? 124.878 72.089 142.24 1 40 138 VAL B C 1
ATOM 4165 O O . VAL B 2 138 ? 123.948 72.562 141.571 1 40 138 VAL B O 1
ATOM 4169 N N . ILE B 2 139 ? 126.116 71.961 141.78 1 40 139 ILE B N 1
ATOM 4170 C CA . ILE B 2 139 ? 126.492 72.408 140.411 1 40 139 ILE B CA 1
ATOM 4171 C C . ILE B 2 139 ? 125.71 71.586 139.397 1 40 139 ILE B C 1
ATOM 4172 O O . ILE B 2 139 ? 125.227 72.168 138.428 1 40 139 ILE B O 1
ATOM 4177 N N . THR B 2 140 ? 125.592 70.289 139.628 1 40 140 THR B N 1
ATOM 4178 C CA . THR B 2 140 ? 124.766 69.409 138.771 1 40 140 THR B CA 1
ATOM 4179 C C . THR B 2 140 ? 123.332 69.938 138.786 1 40 140 THR B C 1
ATOM 4180 O O . THR B 2 140 ? 122.709 69.999 137.71 1 40 140 THR B O 1
ATOM 4184 N N . TRP B 2 141 ? 122.831 70.296 139.964 1 40 141 TRP B N 1
ATOM 4185 C CA . TRP B 2 141 ? 121.506 70.947 140.088 1 40 141 TRP B CA 1
ATOM 4186 C C . TRP B 2 141 ? 121.553 72.316 139.41 1 40 141 TRP B C 1
ATOM 4187 O O . TRP B 2 141 ? 120.611 72.647 138.67 1 40 141 TRP B O 1
ATOM 4198 N N . LEU B 2 142 ? 122.592 73.097 139.685 1 40 142 LEU B N 1
ATOM 4199 C CA . LEU B 2 142 ? 122.659 74.508 139.222 1 40 142 LEU B CA 1
ATOM 4200 C C . LEU B 2 142 ? 122.742 74.538 137.692 1 40 142 LEU B C 1
ATOM 4201 O O . LEU B 2 142 ? 122.06 75.37 137.085 1 40 142 LEU B O 1
ATOM 4206 N N . GLU B 2 143 ? 123.539 73.657 137.096 1 40 143 GLU B N 1
ATOM 4207 C CA . GLU B 2 143 ? 123.697 73.596 135.619 1 40 143 GLU B CA 1
ATOM 4208 C C . GLU B 2 143 ? 122.39 73.079 135.006 1 40 143 GLU B C 1
ATOM 4209 O O . GLU B 2 143 ? 122.038 73.527 133.899 1 40 143 GLU B O 1
ATOM 4215 N N . ALA B 2 144 ? 121.72 72.132 135.664 1 40 144 ALA B N 1
ATOM 4216 C CA . ALA B 2 144 ? 120.527 71.461 135.097 1 40 144 ALA B CA 1
ATOM 4217 C C . ALA B 2 144 ? 119.395 72.478 134.96 1 40 144 ALA B C 1
ATOM 4218 O O . ALA B 2 144 ? 118.8 72.571 133.873 1 40 144 ALA B O 1
ATOM 4220 N N . ILE B 2 145 ? 119.14 73.249 136.013 1 40 145 ILE B N 1
ATOM 4221 C CA . ILE B 2 145 ? 117.982 74.186 136.031 1 40 145 ILE B CA 1
ATOM 4222 C C . ILE B 2 145 ? 118.169 75.246 134.94 1 40 145 ILE B C 1
ATOM 4223 O O . ILE B 2 145 ? 117.155 75.718 134.417 1 40 145 ILE B O 1
ATOM 4228 N N . ALA B 2 146 ? 119.407 75.596 134.603 1 40 146 ALA B N 1
ATOM 4229 C CA . ALA B 2 146 ? 119.691 76.507 133.474 1 40 146 ALA B CA 1
ATOM 4230 C C . ALA B 2 146 ? 119.502 75.764 132.152 1 40 146 ALA B C 1
ATOM 4231 O O . ALA B 2 146 ? 119.053 76.4 131.176 1 40 146 ALA B O 1
ATOM 4233 N N . ASP B 2 147 ? 119.875 74.49 132.11 1 40 147 ASP B N 1
ATOM 4234 C CA . ASP B 2 147 ? 119.844 73.698 130.856 1 40 147 ASP B CA 1
ATOM 4235 C C . ASP B 2 147 ? 118.389 73.543 130.411 1 40 147 ASP B C 1
ATOM 4236 O O . ASP B 2 147 ? 118.077 73.844 129.245 1 40 147 ASP B O 1
ATOM 4241 N N . ILE B 2 148 ? 117.542 73.034 131.283 1 40 148 ILE B N 1
ATOM 4242 C CA . ILE B 2 148 ? 116.138 72.702 130.902 1 40 148 ILE B CA 1
ATOM 4243 C C . ILE B 2 148 ? 115.381 73.996 130.623 1 40 148 ILE B C 1
ATOM 4244 O O . ILE B 2 148 ? 114.56 74.014 129.693 1 40 148 ILE B O 1
ATOM 4249 N N . PHE B 2 149 ? 115.655 75.046 131.389 1 40 149 PHE B N 1
ATOM 4250 C CA . PHE B 2 149 ? 114.988 76.352 131.184 1 40 149 PHE B CA 1
ATOM 4251 C C . PHE B 2 149 ? 115.333 76.866 129.784 1 40 149 PHE B C 1
ATOM 4252 O O . PHE B 2 149 ? 114.425 77.311 129.058 1 40 149 PHE B O 1
ATOM 4260 N N . SER B 2 150 ? 116.608 76.815 129.416 1 40 150 SER B N 1
ATOM 4261 C CA . SER B 2 150 ? 117.067 77.251 128.073 1 40 150 SER B CA 1
ATOM 4262 C C . SER B 2 150 ? 116.345 76.425 127.001 1 40 150 SER B C 1
ATOM 4263 O O . SER B 2 150 ? 115.896 77.004 126.002 1 40 150 SER B O 1
ATOM 4266 N N . SER B 2 151 ? 116.258 75.111 127.194 1 40 151 SER B N 1
ATOM 4267 C CA . SER B 2 151 ? 115.597 74.195 126.231 1 40 151 SER B CA 1
ATOM 4268 C C . SER B 2 151 ? 114.09 74.472 126.201 1 40 151 SER B C 1
ATOM 4269 O O . SER B 2 151 ? 113.5 74.425 125.105 1 40 151 SER B O 1
ATOM 4272 N N . GLU B 2 152 ? 113.487 74.743 127.354 1 40 152 GLU B N 1
ATOM 4273 C CA . GLU B 2 152 ? 112.012 74.881 127.439 1 40 152 GLU B CA 1
ATOM 4274 C C . GLU B 2 152 ? 111.598 76.22 126.843 1 40 152 GLU B C 1
ATOM 4275 O O . GLU B 2 152 ? 110.599 76.249 126.119 1 40 152 GLU B O 1
ATOM 4281 N N . THR B 2 153 ? 112.324 77.294 127.144 1 40 153 THR B N 1
ATOM 4282 C CA . THR B 2 153 ? 111.934 78.654 126.695 1 40 153 THR B CA 1
ATOM 4283 C C . THR B 2 153 ? 112.417 78.928 125.272 1 40 153 THR B C 1
ATOM 4284 O O . THR B 2 153 ? 111.935 79.89 124.685 1 40 153 THR B O 1
ATOM 4288 N N . GLY B 2 154 ? 113.365 78.143 124.764 1 40 154 GLY B N 1
ATOM 4289 C CA . GLY B 2 154 ? 113.988 78.378 123.448 1 40 154 GLY B CA 1
ATOM 4290 C C . GLY B 2 154 ? 113.247 77.685 122.322 1 40 154 GLY B C 1
ATOM 4291 O O . GLY B 2 154 ? 113.742 77.751 121.18 1 40 154 GLY B O 1
ATOM 4292 N N . THR B 2 155 ? 112.113 77.047 122.602 1 40 155 THR B N 1
ATOM 4293 C CA . THR B 2 155 ? 111.394 76.249 121.582 1 40 155 THR B CA 1
ATOM 4294 C C . THR B 2 155 ? 110.831 77.179 120.518 1 40 155 THR B C 1
ATOM 4295 O O . THR B 2 155 ? 110.365 78.277 120.858 1 40 155 THR B O 1
ATOM 4299 N N . PHE B 2 156 ? 110.936 76.764 119.264 1 40 156 PHE B N 1
ATOM 4300 C CA . PHE B 2 156 ? 110.399 77.542 118.135 1 40 156 PHE B CA 1
ATOM 4301 C C . PHE B 2 156 ? 109.927 76.575 117.066 1 40 156 PHE B C 1
ATOM 4302 O O . PHE B 2 156 ? 110.75 76.111 116.26 1 40 156 PHE B O 1
ATOM 4310 N N . ASP B 2 157 ? 108.637 76.266 117.088 1 40 157 ASP B N 1
ATOM 4311 C CA . ASP B 2 157 ? 108.064 75.249 116.182 1 40 157 ASP B CA 1
ATOM 4312 C C . ASP B 2 157 ? 107.456 75.94 114.968 1 40 157 ASP B C 1
ATOM 4313 O O . ASP B 2 157 ? 106.682 76.885 115.149 1 40 157 ASP B O 1
ATOM 4318 N N . LYS B 2 158 ? 107.77 75.448 113.774 1 40 158 LYS B N 1
ATOM 4319 C CA . LYS B 2 158 ? 107.144 75.959 112.531 1 40 158 LYS B CA 1
ATOM 4320 C C . LYS B 2 158 ? 105.667 75.585 112.503 1 40 158 LYS B C 1
ATOM 4321 O O . LYS B 2 158 ? 105.296 74.467 112.886 1 40 158 LYS B O 1
ATOM 4327 N N . LEU B 2 159 ? 104.846 76.523 112.059 1 40 159 LEU B N 1
ATOM 4328 C CA . LEU B 2 159 ? 103.399 76.303 111.87 1 40 159 LEU B CA 1
ATOM 4329 C C . LEU B 2 159 ? 103.063 76.619 110.417 1 40 159 LEU B C 1
ATOM 4330 O O . LEU B 2 159 ? 103.594 77.603 109.863 1 40 159 LEU B O 1
ATOM 4335 N N . GLU B 2 160 ? 102.183 75.812 109.842 1 40 160 GLU B N 1
ATOM 4336 C CA . GLU B 2 160 ? 101.786 75.926 108.421 1 40 160 GLU B CA 1
ATOM 4337 C C . GLU B 2 160 ? 100.266 76.043 108.342 1 40 160 GLU B C 1
ATOM 4338 O O . GLU B 2 160 ? 99.552 75.467 109.196 1 40 160 GLU B O 1
ATOM 4344 N N . ARG B 2 161 ? 99.795 76.759 107.33 1 40 161 ARG B N 1
ATOM 4345 C CA . ARG B 2 161 ? 98.353 76.869 107.021 1 40 161 ARG B CA 1
ATOM 4346 C C . ARG B 2 161 ? 98.159 76.722 105.52 1 40 161 ARG B C 1
ATOM 4347 O O . ARG B 2 161 ? 99.087 77.063 104.741 1 40 161 ARG B O 1
ATOM 4355 N N . ALA B 2 162 ? 96.97 76.266 105.142 1 40 162 ALA B N 1
ATOM 4356 C CA . ALA B 2 162 ? 96.575 76.05 103.734 1 40 162 ALA B CA 1
ATOM 4357 C C . ALA B 2 162 ? 96.383 77.404 103.045 1 40 162 ALA B C 1
ATOM 4358 O O . ALA B 2 162 ? 95.475 78.151 103.459 1 40 162 ALA B O 1
ATOM 4360 N N . GLY B 2 163 ? 97.206 77.689 102.032 1 40 163 GLY B N 1
ATOM 4361 C CA . GLY B 2 163 ? 97.111 78.897 101.188 1 40 163 GLY B CA 1
ATOM 4362 C C . GLY B 2 163 ? 97.588 80.166 101.88 1 40 163 GLY B C 1
ATOM 4363 O O . GLY B 2 163 ? 97.401 81.252 101.295 1 40 163 GLY B O 1
ATOM 4364 N N . LYS B 2 164 ? 98.205 80.057 103.057 1 40 164 LYS B N 1
ATOM 4365 C CA . LYS B 2 164 ? 98.73 81.231 103.795 1 40 164 LYS B CA 1
ATOM 4366 C C . LYS B 2 164 ? 100.187 80.976 104.138 1 40 164 LYS B C 1
ATOM 4367 O O . LYS B 2 164 ? 100.59 79.788 104.238 1 40 164 LYS B O 1
ATOM 4373 N N . GLU B 2 165 ? 100.935 82.059 104.327 1 40 165 GLU B N 1
ATOM 4374 C CA . GLU B 2 165 ? 102.388 81.981 104.6 1 40 165 GLU B CA 1
ATOM 4375 C C . GLU B 2 165 ? 102.606 81.254 105.923 1 40 165 GLU B C 1
ATOM 4376 O O . GLU B 2 165 ? 101.923 81.574 106.91 1 40 165 GLU B O 1
ATOM 4382 N N . THR B 2 166 ? 103.534 80.311 105.941 1 40 166 THR B N 1
ATOM 4383 C CA . THR B 2 166 ? 103.869 79.558 107.172 1 40 166 THR B CA 1
ATOM 4384 C C . THR B 2 166 ? 104.558 80.5 108.158 1 40 166 THR B C 1
ATOM 4385 O O . THR B 2 166 ? 105.489 81.222 107.757 1 40 166 THR B O 1
ATOM 4389 N N . LEU B 2 167 ? 104.09 80.502 109.402 1 40 167 LEU B N 1
ATOM 4390 C CA . LEU B 2 167 ? 104.656 81.366 110.468 1 40 167 LEU B CA 1
ATOM 4391 C C . LEU B 2 167 ? 105.199 80.473 111.566 1 40 167 LEU B C 1
ATOM 4392 O O . LEU B 2 167 ? 104.568 79.465 111.916 1 40 167 LEU B O 1
ATOM 4397 N N . TYR B 2 168 ? 106.361 80.843 112.069 1 40 168 TYR B N 1
ATOM 4398 C CA . TYR B 2 168 ? 106.991 80.174 113.228 1 40 168 TYR B CA 1
ATOM 4399 C C . TYR B 2 168 ? 106.366 80.749 114.502 1 40 168 TYR B C 1
ATOM 4400 O O . TYR B 2 168 ? 106.232 81.958 114.644 1 40 168 TYR B O 1
ATOM 4409 N N . TYR B 2 169 ? 106.007 79.887 115.439 1 40 169 TYR B N 1
ATOM 4410 C CA . TYR B 2 169 ? 105.269 80.264 116.659 1 40 169 TYR B CA 1
ATOM 4411 C C . TYR B 2 169 ? 105.925 79.622 117.868 1 40 169 TYR B C 1
ATOM 4412 O O . TYR B 2 169 ? 106.706 78.658 117.726 1 40 169 TYR B O 1
ATOM 4421 N N . ILE B 2 170 ? 105.594 80.135 119.047 1 40 170 ILE B N 1
ATOM 4422 C CA . ILE B 2 170 ? 106.129 79.611 120.332 1 40 170 ILE B CA 1
ATOM 4423 C C . ILE B 2 170 ? 105.049 78.761 120.954 1 40 170 ILE B C 1
ATOM 4424 O O . ILE B 2 170 ? 103.963 79.274 121.188 1 40 170 ILE B O 1
ATOM 4429 N N . PRO B 2 171 ? 105.312 77.474 121.249 1 40 171 PRO B N 1
ATOM 4430 C CA . PRO B 2 171 ? 104.263 76.587 121.751 1 40 171 PRO B CA 1
ATOM 4431 C C . PRO B 2 171 ? 103.711 76.995 123.121 1 40 171 PRO B C 1
ATOM 4432 O O . PRO B 2 171 ? 102.53 76.821 123.349 1 40 171 PRO B O 1
ATOM 4436 N N . TYR B 2 172 ? 104.539 77.543 124.001 1 40 172 TYR B N 1
ATOM 4437 C CA . TYR B 2 172 ? 104.133 77.692 125.416 1 40 172 TYR B CA 1
ATOM 4438 C C . TYR B 2 172 ? 103.442 79.021 125.687 1 40 172 TYR B C 1
ATOM 4439 O O . TYR B 2 172 ? 103.058 79.225 126.837 1 40 172 TYR B O 1
ATOM 4448 N N . VAL B 2 173 ? 103.29 79.892 124.707 1 40 173 VAL B N 1
ATOM 4449 C CA . VAL B 2 173 ? 102.624 81.201 124.948 1 40 173 VAL B CA 1
ATOM 4450 C C . VAL B 2 173 ? 101.181 80.918 125.368 1 40 173 VAL B C 1
ATOM 4451 O O . VAL B 2 173 ? 100.635 81.691 126.153 1 40 173 VAL B O 1
ATOM 4455 N N . GLY B 2 174 ? 100.581 79.847 124.86 1 40 174 GLY B N 1
ATOM 4456 C CA . GLY B 2 174 ? 99.196 79.5 125.207 1 40 174 GLY B CA 1
ATOM 4457 C C . GLY B 2 174 ? 99.03 79.264 126.69 1 40 174 GLY B C 1
ATOM 4458 O O . GLY B 2 174 ? 98.008 79.696 127.259 1 40 174 GLY B O 1
ATOM 4459 N N . GLN B 2 175 ? 100 78.603 127.308 1 40 175 GLN B N 1
ATOM 4460 C CA . GLN B 2 175 ? 99.943 78.302 128.759 1 40 175 GLN B CA 1
ATOM 4461 C C . GLN B 2 175 ? 100.658 79.385 129.556 1 40 175 GLN B C 1
ATOM 4462 O O . GLN B 2 175 ? 100.738 79.219 130.763 1 40 175 GLN B O 1
ATOM 4468 N N . LEU B 2 176 ? 101.159 80.439 128.916 1 40 176 LEU B N 1
ATOM 4469 C CA . LEU B 2 176 ? 101.889 81.538 129.605 1 40 176 LEU B CA 1
ATOM 4470 C C . LEU B 2 176 ? 100.992 82.768 129.781 1 40 176 LEU B C 1
ATOM 4471 O O . LEU B 2 176 ? 101.102 83.385 130.819 1 40 176 LEU B O 1
ATOM 4476 N N . LEU B 2 177 ? 100.165 83.124 128.811 1 40 177 LEU B N 1
ATOM 4477 C CA . LEU B 2 177 ? 99.331 84.338 128.908 1 40 177 LEU B CA 1
ATOM 4478 C C . LEU B 2 177 ? 97.828 84.045 128.748 1 40 177 LEU B C 1
ATOM 4479 O O . LEU B 2 177 ? 97.068 84.955 128.407 1 40 177 LEU B O 1
ATOM 4484 N N . SER B 2 178 ? 97.387 82.819 128.95 1 40 178 SER B N 1
ATOM 4485 C CA . SER B 2 178 ? 95.96 82.422 128.808 1 40 178 SER B CA 1
ATOM 4486 C C . SER B 2 178 ? 95.411 82.844 127.441 1 40 178 SER B C 1
ATOM 4487 O O . SER B 2 178 ? 94.343 83.446 127.378 1 40 178 SER B O 1
ATOM 4490 N N . ILE B 2 179 ? 96.127 82.51 126.382 1 40 179 ILE B N 1
ATOM 4491 C CA . ILE B 2 179 ? 95.764 82.929 125.003 1 40 179 ILE B CA 1
ATOM 4492 C C . ILE B 2 179 ? 94.497 82.204 124.555 1 40 179 ILE B C 1
ATOM 4493 O O . ILE B 2 179 ? 93.783 82.743 123.719 1 40 179 ILE B O 1
ATOM 4498 N N . GLY B 2 180 ? 94.249 81.016 125.092 1 40 180 GLY B N 1
ATOM 4499 C CA . GLY B 2 180 ? 93.135 80.18 124.63 1 40 180 GLY B CA 1
ATOM 4500 C C . GLY B 2 180 ? 92.945 78.992 125.533 1 40 180 GLY B C 1
ATOM 4501 O O . GLY B 2 180 ? 93.57 78.951 126.613 1 40 180 GLY B O 1
ATOM 4502 N N . GLU B 2 181 ? 92.087 78.065 125.117 1 40 181 GLU B N 1
ATOM 4503 C CA . GLU B 2 181 ? 91.828 76.811 125.863 1 40 181 GLU B CA 1
ATOM 4504 C C . GLU B 2 181 ? 93.11 75.991 125.833 1 40 181 GLU B C 1
ATOM 4505 O O . GLU B 2 181 ? 93.404 75.382 124.798 1 40 181 GLU B O 1
ATOM 4511 N N . ASN B 2 182 ? 93.855 76.011 126.928 1 40 182 ASN B N 1
ATOM 4512 C CA . ASN B 2 182 ? 95.246 75.499 126.95 1 40 182 ASN B CA 1
ATOM 4513 C C . ASN B 2 182 ? 95.344 74.353 127.956 1 40 182 ASN B C 1
ATOM 4514 O O . ASN B 2 182 ? 96.348 74.297 128.68 1 40 182 ASN B O 1
ATOM 4519 N N . VAL B 2 183 ? 94.369 73.457 127.989 1 40 183 VAL B N 1
ATOM 4520 C CA . VAL B 2 183 ? 94.404 72.278 128.9 1 40 183 VAL B CA 1
ATOM 4521 C C . VAL B 2 183 ? 95.652 71.437 128.612 1 40 183 VAL B C 1
ATOM 4522 O O . VAL B 2 183 ? 96.141 70.781 129.539 1 40 183 VAL B O 1
ATOM 4526 N N . LEU B 2 184 ? 96.142 71.452 127.375 1 40 184 LEU B N 1
ATOM 4527 C CA . LEU B 2 184 ? 97.39 70.757 126.991 1 40 184 LEU B CA 1
ATOM 4528 C C . LEU B 2 184 ? 98.354 71.766 126.372 1 40 184 LEU B C 1
ATOM 4529 O O . LEU B 2 184 ? 97.9 72.749 125.775 1 40 184 LEU B O 1
ATOM 4534 N N . ILE B 2 185 ? 99.648 71.517 126.521 1 40 185 ILE B N 1
ATOM 4535 C CA . ILE B 2 185 ? 100.718 72.397 125.965 1 40 185 ILE B CA 1
ATOM 4536 C C . ILE B 2 185 ? 100.517 72.563 124.454 1 40 185 ILE B C 1
ATOM 4537 O O . ILE B 2 185 ? 100.693 73.66 123.949 1 40 185 ILE B O 1
ATOM 4542 N N . GLY B 2 186 ? 100.167 71.489 123.758 1 40 186 GLY B N 1
ATOM 4543 C CA . GLY B 2 186 ? 99.999 71.506 122.296 1 40 186 GLY B CA 1
ATOM 4544 C C . GLY B 2 186 ? 98.658 72.067 121.872 1 40 186 GLY B C 1
ATOM 4545 O O . GLY B 2 186 ? 98.439 72.187 120.657 1 40 186 GLY B O 1
ATOM 4546 N N . ASP B 2 187 ? 97.775 72.387 122.813 1 40 187 ASP B N 1
ATOM 4547 C CA . ASP B 2 187 ? 96.439 72.913 122.462 1 40 187 ASP B CA 1
ATOM 4548 C C . ASP B 2 187 ? 96.554 74.34 121.911 1 40 187 ASP B C 1
ATOM 4549 O O . ASP B 2 187 ? 95.537 74.853 121.424 1 40 187 ASP B O 1
ATOM 4554 N N . PHE B 2 188 ? 97.719 74.976 122.003 1 40 188 PHE B N 1
ATOM 4555 C CA . PHE B 2 188 ? 97.926 76.313 121.408 1 40 188 PHE B CA 1
ATOM 4556 C C . PHE B 2 188 ? 97.993 76.215 119.884 1 40 188 PHE B C 1
ATOM 4557 O O . PHE B 2 188 ? 97.42 77.078 119.2 1 40 188 PHE B O 1
ATOM 4565 N N . LYS B 2 189 ? 98.693 75.208 119.363 1 40 189 LYS B N 1
ATOM 4566 C CA . LYS B 2 189 ? 98.962 75.11 117.91 1 40 189 LYS B CA 1
ATOM 4567 C C . LYS B 2 189 ? 97.631 74.951 117.181 1 40 189 LYS B C 1
ATOM 4568 O O . LYS B 2 189 ? 97.375 75.719 116.251 1 40 189 LYS B O 1
ATOM 4574 N N . ASN B 2 190 ? 96.818 73.984 117.588 1 40 190 ASN B N 1
ATOM 4575 C CA . ASN B 2 190 ? 95.522 73.719 116.914 1 40 190 ASN B CA 1
ATOM 4576 C C . ASN B 2 190 ? 94.545 74.86 117.215 1 40 190 ASN B C 1
ATOM 4577 O O . ASN B 2 190 ? 93.528 74.945 116.533 1 40 190 ASN B O 1
ATOM 4582 N N . ALA B 2 191 ? 94.797 75.674 118.234 1 40 191 ALA B N 1
ATOM 4583 C CA . ALA B 2 191 ? 93.989 76.89 118.482 1 40 191 ALA B CA 1
ATOM 4584 C C . ALA B 2 191 ? 94.4 77.995 117.497 1 40 191 ALA B C 1
ATOM 4585 O O . ALA B 2 191 ? 93.534 78.747 117.071 1 40 191 ALA B O 1
ATOM 4587 N N . LEU B 2 192 ? 95.678 78.102 117.149 1 40 192 LEU B N 1
ATOM 4588 C CA . LEU B 2 192 ? 96.11 79.06 116.101 1 40 192 LEU B CA 1
ATOM 4589 C C . LEU B 2 192 ? 95.491 78.674 114.763 1 40 192 LEU B C 1
ATOM 4590 O O . LEU B 2 192 ? 94.924 79.542 114.112 1 40 192 LEU B O 1
ATOM 4595 N N . LEU B 2 193 ? 95.557 77.406 114.396 1 40 193 LEU B N 1
ATOM 4596 C CA . LEU B 2 193 ? 94.851 76.918 113.188 1 40 193 LEU B CA 1
ATOM 4597 C C . LEU B 2 193 ? 93.35 76.874 113.47 1 40 193 LEU B C 1
ATOM 4598 O O . LEU B 2 193 ? 92.925 76.888 114.651 1 40 193 LEU B O 1
ATOM 4603 N N . ASN B 2 194 ? 92.561 76.859 112.404 1 40 194 ASN B N 1
ATOM 4604 C CA . ASN B 2 194 ? 91.088 76.657 112.457 1 40 194 ASN B CA 1
ATOM 4605 C C . ASN B 2 194 ? 90.408 77.766 113.271 1 40 194 ASN B C 1
ATOM 4606 O O . ASN B 2 194 ? 89.171 77.711 113.409 1 40 194 ASN B O 1
ATOM 4611 N N . THR B 2 195 ? 91.159 78.731 113.8 1 40 195 THR B N 1
ATOM 4612 C CA . THR B 2 195 ? 90.576 79.896 114.51 1 40 195 THR B CA 1
ATOM 4613 C C . THR B 2 195 ? 91.247 81.215 114.113 1 40 195 THR B C 1
ATOM 4614 O O . THR B 2 195 ? 90.646 82.276 114.37 1 40 195 THR B O 1
ATOM 4618 N N . GLY B 2 196 ? 92.446 81.17 113.53 1 40 196 GLY B N 1
ATOM 4619 C CA . GLY B 2 196 ? 93.109 82.324 112.895 1 40 196 GLY B CA 1
ATOM 4620 C C . GLY B 2 196 ? 94.004 83.054 113.866 1 40 196 GLY B C 1
ATOM 4621 O O . GLY B 2 196 ? 94.376 82.486 114.895 1 40 196 GLY B O 1
ATOM 4622 N N . LEU B 2 197 ? 94.36 84.281 113.528 1 40 197 LEU B N 1
ATOM 4623 C CA . LEU B 2 197 ? 95.236 85.122 114.368 1 40 197 LEU B CA 1
ATOM 4624 C C . LEU B 2 197 ? 94.404 86.076 115.232 1 40 197 LEU B C 1
ATOM 4625 O O . LEU B 2 197 ? 94.996 86.907 115.927 1 40 197 LEU B O 1
ATOM 4630 N N . ILE B 2 198 ? 93.085 85.92 115.24 1 40 198 ILE B N 1
ATOM 4631 C CA . ILE B 2 198 ? 92.194 86.609 116.216 1 40 198 ILE B CA 1
ATOM 4632 C C . ILE B 2 198 ? 92.555 86.215 117.656 1 40 198 ILE B C 1
ATOM 4633 O O . ILE B 2 198 ? 92.409 87.057 118.551 1 40 198 ILE B O 1
ATOM 4638 N N . ILE B 2 199 ? 93.033 85.003 117.883 1 40 199 ILE B N 1
ATOM 4639 C CA . ILE B 2 199 ? 93.365 84.532 119.253 1 40 199 ILE B CA 1
ATOM 4640 C C . ILE B 2 199 ? 94.437 85.431 119.855 1 40 199 ILE B C 1
ATOM 4641 O O . ILE B 2 199 ? 94.364 85.713 121.062 1 40 199 ILE B O 1
ATOM 4646 N N . LEU B 2 200 ? 95.379 85.896 119.054 1 40 200 LEU B N 1
ATOM 4647 C CA . LEU B 2 200 ? 96.448 86.76 119.601 1 40 200 LEU B CA 1
ATOM 4648 C C . LEU B 2 200 ? 95.858 88.058 120.152 1 40 200 LEU B C 1
ATOM 4649 O O . LEU B 2 200 ? 96.463 88.619 121.086 1 40 200 LEU B O 1
ATOM 4654 N N . LEU B 2 201 ? 94.75 88.542 119.592 1 40 201 LEU B N 1
ATOM 4655 C CA . LEU B 2 201 ? 94.181 89.847 119.995 1 40 201 LEU B CA 1
ATOM 4656 C C . LEU B 2 201 ? 93.077 89.608 121.019 1 40 201 LEU B C 1
ATOM 4657 O O . LEU B 2 201 ? 92.193 88.757 120.765 1 40 201 LEU B O 1
ATOM 4662 N N . ASP B 2 202 ? 93.1 90.358 122.118 1 40 202 ASP B N 1
ATOM 4663 C CA . ASP B 2 202 ? 92.075 90.22 123.182 1 40 202 ASP B CA 1
ATOM 4664 C C . ASP B 2 202 ? 90.768 90.839 122.686 1 40 202 ASP B C 1
ATOM 4665 O O . ASP B 2 202 ? 89.705 90.167 122.751 1 40 202 ASP B O 1
ATOM 4670 N N . ILE B 2 203 ? 90.835 92.088 122.241 1 40 203 ILE B N 1
ATOM 4671 C CA . ILE B 2 203 ? 89.642 92.816 121.742 1 40 203 ILE B CA 1
ATOM 4672 C C . ILE B 2 203 ? 89.555 92.65 120.239 1 40 203 ILE B C 1
ATOM 4673 O O . ILE B 2 203 ? 90.509 93.011 119.544 1 40 203 ILE B O 1
ATOM 4678 N N . ALA B 2 204 ? 88.421 92.139 119.773 1 40 204 ALA B N 1
ATOM 4679 C CA . ALA B 2 204 ? 88.172 91.959 118.334 1 40 204 ALA B CA 1
ATOM 4680 C C . ALA B 2 204 ? 88.171 93.342 117.709 1 40 204 ALA B C 1
ATOM 4681 O O . ALA B 2 204 ? 87.401 94.203 118.123 1 40 204 ALA B O 1
ATOM 4683 N N . PRO B 2 205 ? 89.004 93.589 116.686 1 40 205 PRO B N 1
ATOM 4684 C CA . PRO B 2 205 ? 89.049 94.898 116.071 1 40 205 PRO B CA 1
ATOM 4685 C C . PRO B 2 205 ? 87.883 95.121 115.105 1 40 205 PRO B C 1
ATOM 4686 O O . PRO B 2 205 ? 87.294 94.177 114.609 1 40 205 PRO B O 1
ATOM 4690 N N . GLU B 2 206 ? 87.588 96.394 114.87 1 40 206 GLU B N 1
ATOM 4691 C CA . GLU B 2 206 ? 86.6 96.83 113.863 1 40 206 GLU B CA 1
ATOM 4692 C C . GLU B 2 206 ? 87.241 97.898 112.988 1 40 206 GLU B C 1
ATOM 4693 O O . GLU B 2 206 ? 87.815 98.836 113.521 1 40 206 GLU B O 1
ATOM 4699 N N . LEU B 2 207 ? 87.143 97.736 111.675 1 40 207 LEU B N 1
ATOM 4700 C CA . LEU B 2 207 ? 87.776 98.663 110.711 1 40 207 LEU B CA 1
ATOM 4701 C C . LEU B 2 207 ? 86.754 99.179 109.705 1 40 207 LEU B C 1
ATOM 4702 O O . LEU B 2 207 ? 85.548 98.895 109.858 1 40 207 LEU B O 1
ATOM 4707 N N . ASN B 2 208 ? 87.227 99.964 108.74 1 40 208 ASN B N 1
ATOM 4708 C CA . ASN B 2 208 ? 86.355 100.75 107.842 1 40 208 ASN B CA 1
ATOM 4709 C C . ASN B 2 208 ? 86.604 100.396 106.383 1 40 208 ASN B C 1
ATOM 4710 O O . ASN B 2 208 ? 87.694 99.934 106.005 1 40 208 ASN B O 1
ATOM 4715 N N . ILE B 2 209 ? 85.581 100.654 105.591 1 40 209 ILE B N 1
ATOM 4716 C CA . ILE B 2 209 ? 85.631 100.475 104.12 1 40 209 ILE B CA 1
ATOM 4717 C C . ILE B 2 209 ? 85.444 101.855 103.5 1 40 209 ILE B C 1
ATOM 4718 O O . ILE B 2 209 ? 84.346 102.41 103.448 1 40 209 ILE B O 1
ATOM 4723 N N . PRO B 2 210 ? 86.534 102.451 102.992 1 40 210 PRO B N 1
ATOM 4724 C CA . PRO B 2 210 ? 86.449 103.774 102.382 1 40 210 PRO B CA 1
ATOM 4725 C C . PRO B 2 210 ? 86.015 103.744 100.902 1 40 210 PRO B C 1
ATOM 4726 O O . PRO B 2 210 ? 85.539 102.739 100.43 1 40 210 PRO B O 1
ATOM 4730 N N . LEU B 2 211 ? 86.208 104.865 100.199 1 40 211 LEU B N 1
ATOM 4731 C CA . LEU B 2 211 ? 86.084 105.033 98.724 1 40 211 LEU B CA 1
ATOM 4732 C C . LEU B 2 211 ? 84.618 104.999 98.352 1 40 211 LEU B C 1
ATOM 4733 O O . LEU B 2 211 ? 84.259 104.321 97.385 1 40 211 LEU B O 1
ATOM 4738 N N . LEU B 2 212 ? 83.809 105.77 99.061 1 40 212 LEU B N 1
ATOM 4739 C CA . LEU B 2 212 ? 82.376 105.913 98.716 1 40 212 LEU B CA 1
ATOM 4740 C C . LEU B 2 212 ? 82.235 106.784 97.452 1 40 212 LEU B C 1
ATOM 4741 O O . LEU B 2 212 ? 81.093 106.868 96.934 1 40 212 LEU B O 1
ATOM 4746 N N . GLY B 2 213 ? 83.334 107.388 96.962 1 40 213 GLY B N 1
ATOM 4747 C CA . GLY B 2 213 ? 83.351 108.347 95.84 1 40 213 GLY B CA 1
ATOM 4748 C C . GLY B 2 213 ? 84.323 107.956 94.752 1 40 213 GLY B C 1
ATOM 4749 O O . GLY B 2 213 ? 85.163 107.079 94.979 1 40 213 GLY B O 1
ATOM 4750 N N . ALA B 2 214 ? 84.194 108.623 93.607 1 40 214 ALA B N 1
ATOM 4751 C CA . ALA B 2 214 ? 85.04 108.446 92.409 1 40 214 ALA B CA 1
ATOM 4752 C C . ALA B 2 214 ? 85.591 109.795 91.933 1 40 214 ALA B C 1
ATOM 4753 O O . ALA B 2 214 ? 85.375 110.819 92.603 1 40 214 ALA B O 1
ATOM 4755 N N . PHE B 2 215 ? 86.297 109.816 90.811 1 40 215 PHE B N 1
ATOM 4756 C CA . PHE B 2 215 ? 86.873 111.058 90.247 1 40 215 PHE B CA 1
ATOM 4757 C C . PHE B 2 215 ? 86.196 111.407 88.93 1 40 215 PHE B C 1
ATOM 4758 O O . PHE B 2 215 ? 85.254 110.729 88.5 1 40 215 PHE B O 1
ATOM 4766 N N . GLU B 2 216 ? 86.652 112.506 88.337 1 40 216 GLU B N 1
ATOM 4767 C CA . GLU B 2 216 ? 86.093 113.053 87.085 1 40 216 GLU B CA 1
ATOM 4768 C C . GLU B 2 216 ? 87.016 114.154 86.607 1 40 216 GLU B C 1
ATOM 4769 O O . GLU B 2 216 ? 87.923 114.553 87.353 1 40 216 GLU B O 1
ATOM 4775 N N . ALA B 2 217 ? 86.781 114.595 85.384 1 40 217 ALA B N 1
ATOM 4776 C CA . ALA B 2 217 ? 87.441 115.767 84.78 1 40 217 ALA B CA 1
ATOM 4777 C C . ALA B 2 217 ? 86.386 116.812 84.472 1 40 217 ALA B C 1
ATOM 4778 O O . ALA B 2 217 ? 85.328 116.475 83.919 1 40 217 ALA B O 1
ATOM 4780 N N . TYR B 2 218 ? 86.691 118.059 84.793 1 40 218 TYR B N 1
ATOM 4781 C CA . TYR B 2 218 ? 85.777 119.192 84.541 1 40 218 TYR B CA 1
ATOM 4782 C C . TYR B 2 218 ? 85.556 119.358 83.036 1 40 218 TYR B C 1
ATOM 4783 O O . TYR B 2 218 ? 86.412 118.998 82.216 1 40 218 TYR B O 1
ATOM 4792 N N . LYS B 2 219 ? 84.419 119.941 82.7 1 40 219 LYS B N 1
ATOM 4793 C CA . LYS B 2 219 ? 83.973 120.11 81.298 1 40 219 LYS B CA 1
ATOM 4794 C C . LYS B 2 219 ? 84.217 121.545 80.83 1 40 219 LYS B C 1
ATOM 4795 O O . LYS B 2 219 ? 83.712 121.897 79.763 1 40 219 LYS B O 1
ATOM 4801 N N . GLU B 2 220 ? 84.956 122.356 81.588 1 40 220 GLU B N 1
ATOM 4802 C CA . GLU B 2 220 ? 85.135 123.796 81.257 1 40 220 GLU B CA 1
ATOM 4803 C C . GLU B 2 220 ? 86.467 124.009 80.541 1 40 220 GLU B C 1
ATOM 4804 O O . GLU B 2 220 ? 86.948 125.161 80.52 1 40 220 GLU B O 1
ATOM 4810 N N . TYR B 2 221 ? 87.036 122.966 79.95 1 40 221 TYR B N 1
ATOM 4811 C CA . TYR B 2 221 ? 88.293 123.094 79.175 1 40 221 TYR B CA 1
ATOM 4812 C C . TYR B 2 221 ? 87.987 123.855 77.886 1 40 221 TYR B C 1
ATOM 4813 O O . TYR B 2 221 ? 86.888 123.715 77.307 1 40 221 TYR B O 1
ATOM 4822 N N . LYS B 2 222 ? 88.956 124.637 77.433 1 40 222 LYS B N 1
ATOM 4823 C CA . LYS B 2 222 ? 88.819 125.46 76.209 1 40 222 LYS B CA 1
ATOM 4824 C C . LYS B 2 222 ? 89.988 125.24 75.252 1 40 222 LYS B C 1
ATOM 4825 O O . LYS B 2 222 ? 89.916 125.766 74.126 1 40 222 LYS B O 1
ATOM 4831 N N . SER B 2 223 ? 91.012 124.483 75.645 1 40 223 SER B N 1
ATOM 4832 C CA . SER B 2 223 ? 92.258 124.359 74.854 1 40 223 SER B CA 1
ATOM 4833 C C . SER B 2 223 ? 92.627 122.89 74.667 1 40 223 SER B C 1
ATOM 4834 O O . SER B 2 223 ? 92.17 122.029 75.446 1 40 223 SER B O 1
ATOM 4837 N N . LEU B 2 224 ? 93.466 122.645 73.667 1 40 224 LEU B N 1
ATOM 4838 C CA . LEU B 2 224 ? 94.074 121.316 73.415 1 40 224 LEU B CA 1
ATOM 4839 C C . LEU B 2 224 ? 94.948 120.952 74.619 1 40 224 LEU B C 1
ATOM 4840 O O . LEU B 2 224 ? 94.867 119.8 75.065 1 40 224 LEU B O 1
ATOM 4845 N N . GLU B 2 225 ? 95.734 121.911 75.118 1 40 225 GLU B N 1
ATOM 4846 C CA . GLU B 2 225 ? 96.691 121.7 76.236 1 40 225 GLU B CA 1
ATOM 4847 C C . GLU B 2 225 ? 95.966 121.68 77.587 1 40 225 GLU B C 1
ATOM 4848 O O . GLU B 2 225 ? 96.538 121.155 78.545 1 40 225 GLU B O 1
ATOM 4854 N N . GLU B 2 226 ? 94.772 122.249 77.688 1 40 226 GLU B N 1
ATOM 4855 C CA . GLU B 2 226 ? 94.053 122.328 78.987 1 40 226 GLU B CA 1
ATOM 4856 C C . GLU B 2 226 ? 93.627 120.931 79.397 1 40 226 GLU B C 1
ATOM 4857 O O . GLU B 2 226 ? 93.871 120.536 80.531 1 40 226 GLU B O 1
ATOM 4863 N N . PHE B 2 227 ? 93.017 120.207 78.482 1 40 227 PHE B N 1
ATOM 4864 C CA . PHE B 2 227 ? 92.544 118.834 78.754 1 40 227 PHE B CA 1
ATOM 4865 C C . PHE B 2 227 ? 93.734 117.925 79.055 1 40 227 PHE B C 1
ATOM 4866 O O . PHE B 2 227 ? 93.647 117.096 79.944 1 40 227 PHE B O 1
ATOM 4874 N N . ARG B 2 228 ? 94.817 118.083 78.324 1 40 228 ARG B N 1
ATOM 4875 C CA . ARG B 2 228 ? 96.018 117.252 78.542 1 40 228 ARG B CA 1
ATOM 4876 C C . ARG B 2 228 ? 96.554 117.538 79.941 1 40 228 ARG B C 1
ATOM 4877 O O . ARG B 2 228 ? 96.924 116.573 80.624 1 40 228 ARG B O 1
ATOM 4885 N N . LYS B 2 229 ? 96.603 118.801 80.354 1 40 229 LYS B N 1
ATOM 4886 C CA . LYS B 2 229 ? 97.087 119.156 81.718 1 40 229 LYS B CA 1
ATOM 4887 C C . LYS B 2 229 ? 96.032 118.765 82.747 1 40 229 LYS B C 1
ATOM 4888 O O . LYS B 2 229 ? 96.414 118.419 83.875 1 40 229 LYS B O 1
ATOM 4894 N N . ALA B 2 230 ? 94.763 118.829 82.384 1 40 230 ALA B N 1
ATOM 4895 C CA . ALA B 2 230 ? 93.689 118.485 83.33 1 40 230 ALA B CA 1
ATOM 4896 C C . ALA B 2 230 ? 93.684 116.984 83.563 1 40 230 ALA B C 1
ATOM 4897 O O . ALA B 2 230 ? 93.593 116.549 84.722 1 40 230 ALA B O 1
ATOM 4899 N N . ILE B 2 231 ? 93.773 116.211 82.496 1 40 231 ILE B N 1
ATOM 4900 C CA . ILE B 2 231 ? 93.674 114.737 82.63 1 40 231 ILE B CA 1
ATOM 4901 C C . ILE B 2 231 ? 94.951 114.222 83.277 1 40 231 ILE B C 1
ATOM 4902 O O . ILE B 2 231 ? 94.89 113.171 83.915 1 40 231 ILE B O 1
ATOM 4907 N N . ASP B 2 232 ? 96.06 114.932 83.117 1 40 232 ASP B N 1
ATOM 4908 C CA . ASP B 2 232 ? 97.305 114.57 83.828 1 40 232 ASP B CA 1
ATOM 4909 C C . ASP B 2 232 ? 97.112 114.777 85.338 1 40 232 ASP B C 1
ATOM 4910 O O . ASP B 2 232 ? 97.676 114.021 86.129 1 40 232 ASP B O 1
ATOM 4915 N N . ASN B 2 233 ? 96.361 115.786 85.738 1 40 233 ASN B N 1
ATOM 4916 C CA . ASN B 2 233 ? 96.099 116.026 87.175 1 40 233 ASN B CA 1
ATOM 4917 C C . ASN B 2 233 ? 95.231 114.911 87.739 1 40 233 ASN B C 1
ATOM 4918 O O . ASN B 2 233 ? 95.433 114.549 88.906 1 40 233 ASN B O 1
ATOM 4923 N N . VAL B 2 234 ? 94.3 114.395 86.957 1 40 234 VAL B N 1
ATOM 4924 C CA . VAL B 2 234 ? 93.424 113.294 87.439 1 40 234 VAL B CA 1
ATOM 4925 C C . VAL B 2 234 ? 94.28 112.067 87.747 1 40 234 VAL B C 1
ATOM 4926 O O . VAL B 2 234 ? 94.017 111.395 88.74 1 40 234 VAL B O 1
ATOM 4930 N N . ILE B 2 235 ? 95.281 111.818 86.921 1 40 235 ILE B N 1
ATOM 4931 C CA . ILE B 2 235 ? 96.185 110.659 87.109 1 40 235 ILE B CA 1
ATOM 4932 C C . ILE B 2 235 ? 96.895 110.856 88.437 1 40 235 ILE B C 1
ATOM 4933 O O . ILE B 2 235 ? 96.956 109.883 89.226 1 40 235 ILE B O 1
ATOM 4938 N N . ASP B 2 236 ? 97.429 112.05 88.676 1 40 236 ASP B N 1
ATOM 4939 C CA . ASP B 2 236 ? 98.205 112.303 89.911 1 40 236 ASP B CA 1
ATOM 4940 C C . ASP B 2 236 ? 97.273 112.239 91.133 1 40 236 ASP B C 1
ATOM 4941 O O . ASP B 2 236 ? 97.664 111.701 92.166 1 40 236 ASP B O 1
ATOM 4946 N N . GLU B 2 237 ? 96.073 112.788 91.023 1 40 237 GLU B N 1
ATOM 4947 C CA . GLU B 2 237 ? 95.134 112.838 92.165 1 40 237 GLU B CA 1
ATOM 4948 C C . GLU B 2 237 ? 94.717 111.431 92.517 1 40 237 GLU B C 1
ATOM 4949 O O . GLU B 2 237 ? 94.604 111.133 93.691 1 40 237 GLU B O 1
ATOM 4955 N N . ARG B 2 238 ? 94.465 110.6 91.521 1 40 238 ARG B N 1
ATOM 4956 C CA . ARG B 2 238 ? 94.149 109.162 91.758 1 40 238 ARG B CA 1
ATOM 4957 C C . ARG B 2 238 ? 95.36 108.454 92.351 1 40 238 ARG B C 1
ATOM 4958 O O . ARG B 2 238 ? 95.179 107.679 93.292 1 40 238 ARG B O 1
ATOM 4966 N N . ASN B 2 239 ? 96.541 108.757 91.842 1 40 239 ASN B N 1
ATOM 4967 C CA . ASN B 2 239 ? 97.777 108.11 92.326 1 40 239 ASN B CA 1
ATOM 4968 C C . ASN B 2 239 ? 97.928 108.432 93.82 1 40 239 ASN B C 1
ATOM 4969 O O . ASN B 2 239 ? 98.31 107.565 94.582 1 40 239 ASN B O 1
ATOM 4974 N N . LYS B 2 240 ? 97.72 109.676 94.223 1 40 240 LYS B N 1
ATOM 4975 C CA . LYS B 2 240 ? 97.867 110.077 95.649 1 40 240 LYS B CA 1
ATOM 4976 C C . LYS B 2 240 ? 96.808 109.377 96.499 1 40 240 LYS B C 1
ATOM 4977 O O . LYS B 2 240 ? 97.109 108.976 97.589 1 40 240 LYS B O 1
ATOM 4983 N N . ARG B 2 241 ? 95.607 109.257 96.009 1 40 241 ARG B N 1
ATOM 4984 C CA . ARG B 2 241 ? 94.535 108.644 96.793 1 40 241 ARG B CA 1
ATOM 4985 C C . ARG B 2 241 ? 94.833 107.154 96.99 1 40 241 ARG B C 1
ATOM 4986 O O . ARG B 2 241 ? 94.483 106.607 98.039 1 40 241 ARG B O 1
ATOM 4994 N N . TRP B 2 242 ? 95.494 106.505 96.037 1 40 242 TRP B N 1
ATOM 4995 C CA . TRP B 2 242 ? 95.945 105.096 96.211 1 40 242 TRP B CA 1
ATOM 4996 C C . TRP B 2 242 ? 96.912 105.012 97.387 1 40 242 TRP B C 1
ATOM 4997 O O . TRP B 2 242 ? 97.075 103.913 97.919 1 40 242 TRP B O 1
ATOM 5008 N N . HIS B 2 243 ? 97.568 106.108 97.748 1 40 243 HIS B N 1
ATOM 5009 C CA . HIS B 2 243 ? 98.478 106.128 98.901 1 40 243 HIS B CA 1
ATOM 5010 C C . HIS B 2 243 ? 97.753 106.572 100.166 1 40 243 HIS B C 1
ATOM 5011 O O . HIS B 2 243 ? 98.058 106.033 101.243 1 40 243 HIS B O 1
ATOM 5018 N N . SER B 2 244 ? 96.892 107.57 100.085 1 40 244 SER B N 1
ATOM 5019 C CA . SER B 2 244 ? 96.201 108.116 101.273 1 40 244 SER B CA 1
ATOM 5020 C C . SER B 2 244 ? 95.388 107.001 101.896 1 40 244 SER B C 1
ATOM 5021 O O . SER B 2 244 ? 95.395 106.909 103.146 1 40 244 SER B O 1
ATOM 5024 N N . VAL B 2 245 ? 94.738 106.191 101.082 1 40 245 VAL B N 1
ATOM 5025 C CA . VAL B 2 245 ? 93.888 105.1 101.627 1 40 245 VAL B CA 1
ATOM 5026 C C . VAL B 2 245 ? 94.781 104.062 102.272 1 40 245 VAL B C 1
ATOM 5027 O O . VAL B 2 245 ? 94.399 103.491 103.29 1 40 245 VAL B O 1
ATOM 5031 N N . TYR B 2 246 ? 95.949 103.87 101.701 1 40 246 TYR B N 1
ATOM 5032 C CA . TYR B 2 246 ? 96.905 102.904 102.259 1 40 246 TYR B CA 1
ATOM 5033 C C . TYR B 2 246 ? 97.33 103.341 103.647 1 40 246 TYR B C 1
ATOM 5034 O O . TYR B 2 246 ? 97.324 102.493 104.569 1 40 246 TYR B O 1
ATOM 5043 N N . SER B 2 247 ? 97.647 104.609 103.815 1 40 247 SER B N 1
ATOM 5044 C CA . SER B 2 247 ? 98.033 105.111 105.152 1 40 247 SER B CA 1
ATOM 5045 C C . SER B 2 247 ? 96.821 105.184 106.084 1 40 247 SER B C 1
ATOM 5046 O O . SER B 2 247 ? 96.962 104.919 107.271 1 40 247 SER B O 1
ATOM 5049 N N . PHE B 2 248 ? 95.666 105.51 105.545 1 40 248 PHE B N 1
ATOM 5050 C CA . PHE B 2 248 ? 94.42 105.494 106.33 1 40 248 PHE B CA 1
ATOM 5051 C C . PHE B 2 248 ? 94.13 104.067 106.808 1 40 248 PHE B C 1
ATOM 5052 O O . PHE B 2 248 ? 93.736 103.877 107.956 1 40 248 PHE B O 1
ATOM 5060 N N . VAL B 2 249 ? 94.302 103.077 105.963 1 40 249 VAL B N 1
ATOM 5061 C CA . VAL B 2 249 ? 94.037 101.685 106.384 1 40 249 VAL B CA 1
ATOM 5062 C C . VAL B 2 249 ? 95.165 101.249 107.294 1 40 249 VAL B C 1
ATOM 5063 O O . VAL B 2 249 ? 94.866 100.581 108.293 1 40 249 VAL B O 1
ATOM 5067 N N . ALA B 2 250 ? 96.409 101.581 106.979 1 40 250 ALA B N 1
ATOM 5068 C CA . ALA B 2 250 ? 97.544 101.17 107.849 1 40 250 ALA B CA 1
ATOM 5069 C C . ALA B 2 250 ? 97.374 101.763 109.252 1 40 250 ALA B C 1
ATOM 5070 O O . ALA B 2 250 ? 97.63 101.094 110.264 1 40 250 ALA B O 1
ATOM 5072 N N . HIS B 2 251 ? 96.969 103.016 109.336 1 40 251 HIS B N 1
ATOM 5073 C CA . HIS B 2 251 ? 96.762 103.66 110.651 1 40 251 HIS B CA 1
ATOM 5074 C C . HIS B 2 251 ? 95.659 102.914 111.397 1 40 251 HIS B C 1
ATOM 5075 O O . HIS B 2 251 ? 95.791 102.727 112.575 1 40 251 HIS B O 1
ATOM 5082 N N . GLN B 2 252 ? 94.58 102.578 110.731 1 40 252 GLN B N 1
ATOM 5083 C CA . GLN B 2 252 ? 93.495 101.825 111.38 1 40 252 GLN B CA 1
ATOM 5084 C C . GLN B 2 252 ? 94.009 100.481 111.912 1 40 252 GLN B C 1
ATOM 5085 O O . GLN B 2 252 ? 93.566 100.048 112.989 1 40 252 GLN B O 1
ATOM 5091 N N . TRP B 2 253 ? 94.896 99.825 111.181 1 40 253 TRP B N 1
ATOM 5092 C CA . TRP B 2 253 ? 95.472 98.537 111.634 1 40 253 TRP B CA 1
ATOM 5093 C C . TRP B 2 253 ? 96.297 98.769 112.883 1 40 253 TRP B C 1
ATOM 5094 O O . TRP B 2 253 ? 96.196 97.94 113.796 1 40 253 TRP B O 1
ATOM 5105 N N . TYR B 2 254 ? 97.075 99.844 112.931 1 40 254 TYR B N 1
ATOM 5106 C CA . TYR B 2 254 ? 97.931 100.108 114.115 1 40 254 TYR B CA 1
ATOM 5107 C C . TYR B 2 254 ? 97.076 100.345 115.366 1 40 254 TYR B C 1
ATOM 5108 O O . TYR B 2 254 ? 97.359 99.81 116.412 1 40 254 TYR B O 1
ATOM 5117 N N . GLY B 2 255 ? 96.02 101.113 115.217 1 40 255 GLY B N 1
ATOM 5118 C CA . GLY B 2 255 ? 95.152 101.44 116.337 1 40 255 GLY B CA 1
ATOM 5119 C C . GLY B 2 255 ? 94.376 100.237 116.8 1 40 255 GLY B C 1
ATOM 5120 O O . GLY B 2 255 ? 94.24 100.057 118.016 1 40 255 GLY B O 1
ATOM 5121 N N . GLN B 2 256 ? 93.869 99.441 115.887 1 40 256 GLN B N 1
ATOM 5122 C CA . GLN B 2 256 ? 92.92 98.363 116.254 1 40 256 GLN B CA 1
ATOM 5123 C C . GLN B 2 256 ? 93.606 96.997 116.42 1 40 256 GLN B C 1
ATOM 5124 O O . GLN B 2 256 ? 93.004 96.097 117.042 1 40 256 GLN B O 1
ATOM 5130 N N . VAL B 2 257 ? 94.813 96.813 115.903 1 40 257 VAL B N 1
ATOM 5131 C CA . VAL B 2 257 ? 95.441 95.471 115.936 1 40 257 VAL B CA 1
ATOM 5132 C C . VAL B 2 257 ? 96.816 95.568 116.548 1 40 257 VAL B C 1
ATOM 5133 O O . VAL B 2 257 ? 97.028 94.903 117.567 1 40 257 VAL B O 1
ATOM 5137 N N . ASN B 2 258 ? 97.729 96.296 115.948 1 40 258 ASN B N 1
ATOM 5138 C CA . ASN B 2 258 ? 99.125 96.228 116.415 1 40 258 ASN B CA 1
ATOM 5139 C C . ASN B 2 258 ? 99.326 96.771 117.845 1 40 258 ASN B C 1
ATOM 5140 O O . ASN B 2 258 ? 100.343 96.404 118.469 1 40 258 ASN B O 1
ATOM 5145 N N . ILE B 2 259 ? 98.409 97.556 118.409 1 40 259 ILE B N 1
ATOM 5146 C CA . ILE B 2 259 ? 98.538 97.981 119.835 1 40 259 ILE B CA 1
ATOM 5147 C C . ILE B 2 259 ? 98.277 96.779 120.744 1 40 259 ILE B C 1
ATOM 5148 O O . ILE B 2 259 ? 98.989 96.617 121.744 1 40 259 ILE B O 1
ATOM 5153 N N . GLN B 2 260 ? 97.321 95.955 120.396 1 40 260 GLN B N 1
ATOM 5154 C CA . GLN B 2 260 ? 97.092 94.763 121.203 1 40 260 GLN B CA 1
ATOM 5155 C C . GLN B 2 260 ? 98.345 93.891 121.091 1 40 260 GLN B C 1
ATOM 5156 O O . GLN B 2 260 ? 98.732 93.238 122.098 1 40 260 GLN B O 1
ATOM 5162 N N . ILE B 2 261 ? 98.923 93.749 119.91 1 40 261 ILE B N 1
ATOM 5163 C CA . ILE B 2 261 ? 100.1 92.863 119.735 1 40 261 ILE B CA 1
ATOM 5164 C C . ILE B 2 261 ? 101.262 93.398 120.558 1 40 261 ILE B C 1
ATOM 5165 O O . ILE B 2 261 ? 101.936 92.574 121.197 1 40 261 ILE B O 1
ATOM 5170 N N . GLU B 2 262 ? 101.493 94.7 120.553 1 40 262 GLU B N 1
ATOM 5171 C CA . GLU B 2 262 ? 102.566 95.271 121.398 1 40 262 GLU B CA 1
ATOM 5172 C C . GLU B 2 262 ? 102.278 94.969 122.87 1 40 262 GLU B C 1
ATOM 5173 O O . GLU B 2 262 ? 103.245 94.749 123.615 1 40 262 GLU B O 1
ATOM 5179 N N . GLN B 2 263 ? 101.006 94.962 123.28 1 40 263 GLN B N 1
ATOM 5180 C CA . GLN B 2 263 ? 100.626 94.575 124.665 1 40 263 GLN B CA 1
ATOM 5181 C C . GLN B 2 263 ? 100.918 93.097 124.884 1 40 263 GLN B C 1
ATOM 5182 O O . GLN B 2 263 ? 101.514 92.78 125.91 1 40 263 GLN B O 1
ATOM 5188 N N . ARG B 2 264 ? 100.53 92.237 123.95 1 40 264 ARG B N 1
ATOM 5189 C CA . ARG B 2 264 ? 100.796 90.786 124.081 1 40 264 ARG B CA 1
ATOM 5190 C C . ARG B 2 264 ? 102.302 90.559 124.132 1 40 264 ARG B C 1
ATOM 5191 O O . ARG B 2 264 ? 102.742 89.757 124.93 1 40 264 ARG B O 1
ATOM 5199 N N . LEU B 2 265 ? 103.058 91.23 123.289 1 40 265 LEU B N 1
ATOM 5200 C CA . LEU B 2 265 ? 104.527 91.046 123.248 1 40 265 LEU B CA 1
ATOM 5201 C C . LEU B 2 265 ? 105.116 91.618 124.527 1 40 265 LEU B C 1
ATOM 5202 O O . LEU B 2 265 ? 106.053 91.043 125.043 1 40 265 LEU B O 1
ATOM 5207 N N . ASN B 2 266 ? 104.587 92.722 125.022 1 40 266 ASN B N 1
ATOM 5208 C CA . ASN B 2 266 ? 105.115 93.347 126.262 1 40 266 ASN B CA 1
ATOM 5209 C C . ASN B 2 266 ? 104.875 92.422 127.468 1 40 266 ASN B C 1
ATOM 5210 O O . ASN B 2 266 ? 105.732 92.377 128.357 1 40 266 ASN B O 1
ATOM 5215 N N . HIS B 2 267 ? 103.763 91.697 127.503 1 40 267 HIS B N 1
ATOM 5216 C CA . HIS B 2 267 ? 103.498 90.725 128.588 1 40 267 HIS B CA 1
ATOM 5217 C C . HIS B 2 267 ? 104.548 89.616 128.543 1 40 267 HIS B C 1
ATOM 5218 O O . HIS B 2 267 ? 104.942 89.123 129.592 1 40 267 HIS B O 1
ATOM 5225 N N . PHE B 2 268 ? 104.998 89.231 127.359 1 40 268 PHE B N 1
ATOM 5226 C CA . PHE B 2 268 ? 106.058 88.209 127.213 1 40 268 PHE B CA 1
ATOM 5227 C C . PHE B 2 268 ? 107.331 88.763 127.85 1 40 268 PHE B C 1
ATOM 5228 O O . PHE B 2 268 ? 108.074 87.997 128.429 1 40 268 PHE B O 1
ATOM 5236 N N . TYR B 2 269 ? 107.612 90.05 127.713 1 40 269 TYR B N 1
ATOM 5237 C CA . TYR B 2 269 ? 108.807 90.655 128.344 1 40 269 TYR B CA 1
ATOM 5238 C C . TYR B 2 269 ? 108.687 90.479 129.853 1 40 269 TYR B C 1
ATOM 5239 O O . TYR B 2 269 ? 109.716 90.21 130.481 1 40 269 TYR B O 1
ATOM 5248 N N . GLN B 2 270 ? 107.48 90.66 130.399 1 40 270 GLN B N 1
ATOM 5249 C CA . GLN B 2 270 ? 107.239 90.632 131.867 1 40 270 GLN B CA 1
ATOM 5250 C C . GLN B 2 270 ? 107.245 89.186 132.349 1 40 270 GLN B C 1
ATOM 5251 O O . GLN B 2 270 ? 107.97 88.88 133.306 1 40 270 GLN B O 1
ATOM 5257 N N . ALA B 2 271 ? 106.421 88.337 131.754 1 40 271 ALA B N 1
ATOM 5258 C CA . ALA B 2 271 ? 106.194 86.967 132.27 1 40 271 ALA B CA 1
ATOM 5259 C C . ALA B 2 271 ? 107.527 86.215 132.28 1 40 271 ALA B C 1
ATOM 5260 O O . ALA B 2 271 ? 107.815 85.554 133.274 1 40 271 ALA B O 1
ATOM 5262 N N . LEU B 2 272 ? 108.317 86.313 131.223 1 40 272 LEU B N 1
ATOM 5263 C CA . LEU B 2 272 ? 109.625 85.619 131.184 1 40 272 LEU B CA 1
ATOM 5264 C C . LEU B 2 272 ? 110.568 86.273 132.194 1 40 272 LEU B C 1
ATOM 5265 O O . LEU B 2 272 ? 111.391 85.566 132.774 1 40 272 LEU B O 1
ATOM 5270 N N . SER B 2 273 ? 110.478 87.575 132.394 1 40 273 SER B N 1
ATOM 5271 C CA . SER B 2 273 ? 111.351 88.272 133.365 1 40 273 SER B CA 1
ATOM 5272 C C . SER B 2 273 ? 111.028 87.78 134.775 1 40 273 SER B C 1
ATOM 5273 O O . SER B 2 273 ? 111.963 87.654 135.583 1 40 273 SER B O 1
ATOM 5276 N N . TYR B 2 274 ? 109.762 87.491 135.056 1 40 274 TYR B N 1
ATOM 5277 C CA . TYR B 2 274 ? 109.348 86.909 136.363 1 40 274 TYR B CA 1
ATOM 5278 C C . TYR B 2 274 ? 110.028 85.557 136.561 1 40 274 TYR B C 1
ATOM 5279 O O . TYR B 2 274 ? 110.596 85.313 137.637 1 40 274 TYR B O 1
ATOM 5288 N N . GLN B 2 275 ? 109.993 84.724 135.54 1 40 275 GLN B N 1
ATOM 5289 C CA . GLN B 2 275 ? 110.612 83.396 135.634 1 40 275 GLN B CA 1
ATOM 5290 C C . GLN B 2 275 ? 112.126 83.58 135.721 1 40 275 GLN B C 1
ATOM 5291 O O . GLN B 2 275 ? 112.775 82.842 136.472 1 40 275 GLN B O 1
ATOM 5297 N N . ALA B 2 276 ? 112.689 84.502 134.959 1 40 276 ALA B N 1
ATOM 5298 C CA . ALA B 2 276 ? 114.145 84.743 134.996 1 40 276 ALA B CA 1
ATOM 5299 C C . ALA B 2 276 ? 114.52 85.29 136.367 1 40 276 ALA B C 1
ATOM 5300 O O . ALA B 2 276 ? 115.568 84.906 136.893 1 40 276 ALA B O 1
ATOM 5302 N N . GLY B 2 277 ? 113.692 86.173 136.918 1 40 277 GLY B N 1
ATOM 5303 C CA . GLY B 2 277 ? 113.981 86.8 138.22 1 40 277 GLY B CA 1
ATOM 5304 C C . GLY B 2 277 ? 114.031 85.763 139.331 1 40 277 GLY B C 1
ATOM 5305 O O . GLY B 2 277 ? 114.997 85.786 140.119 1 40 277 GLY B O 1
ATOM 5306 N N . VAL B 2 278 ? 113.02 84.901 139.412 1 40 278 VAL B N 1
ATOM 5307 C CA . VAL B 2 278 ? 112.913 83.909 140.515 1 40 278 VAL B CA 1
ATOM 5308 C C . VAL B 2 278 ? 114.074 82.923 140.414 1 40 278 VAL B C 1
ATOM 5309 O O . VAL B 2 278 ? 114.685 82.607 141.453 1 40 278 VAL B O 1
ATOM 5313 N N . ILE B 2 279 ? 114.38 82.461 139.213 1 40 279 ILE B N 1
ATOM 5314 C CA . ILE B 2 279 ? 115.493 81.491 139.024 1 40 279 ILE B CA 1
ATOM 5315 C C . ILE B 2 279 ? 116.816 82.179 139.372 1 40 279 ILE B C 1
ATOM 5316 O O . ILE B 2 279 ? 117.631 81.56 140.075 1 40 279 ILE B O 1
ATOM 5321 N N . LYS B 2 280 ? 117.026 83.403 138.906 1 40 280 LYS B N 1
ATOM 5322 C CA . LYS B 2 280 ? 118.261 84.158 139.229 1 40 280 LYS B CA 1
ATOM 5323 C C . LYS B 2 280 ? 118.292 84.449 140.728 1 40 280 LYS B C 1
ATOM 5324 O O . LYS B 2 280 ? 119.367 84.375 141.328 1 40 280 LYS B O 1
ATOM 5330 N N . ASN B 2 281 ? 117.15 84.76 141.324 1 40 281 ASN B N 1
ATOM 5331 C CA . ASN B 2 281 ? 117.071 84.984 142.79 1 40 281 ASN B CA 1
ATOM 5332 C C . ASN B 2 281 ? 117.46 83.697 143.52 1 40 281 ASN B C 1
ATOM 5333 O O . ASN B 2 281 ? 118.203 83.786 144.518 1 40 281 ASN B O 1
ATOM 5338 N N . ARG B 2 282 ? 116.953 82.554 143.063 1 40 282 ARG B N 1
ATOM 5339 C CA . ARG B 2 282 ? 117.242 81.25 143.708 1 40 282 ARG B CA 1
ATOM 5340 C C . ARG B 2 282 ? 118.749 80.998 143.668 1 40 282 ARG B C 1
ATOM 5341 O O . ARG B 2 282 ? 119.299 80.512 144.668 1 40 282 ARG B O 1
ATOM 5349 N N . VAL B 2 283 ? 119.385 81.296 142.543 1 40 283 VAL B N 1
ATOM 5350 C CA . VAL B 2 283 ? 120.839 81.037 142.375 1 40 283 VAL B CA 1
ATOM 5351 C C . VAL B 2 283 ? 121.619 81.881 143.385 1 40 283 VAL B C 1
ATOM 5352 O O . VAL B 2 283 ? 122.565 81.353 144.005 1 40 283 VAL B O 1
ATOM 5356 N N . ASP B 2 284 ? 121.241 83.142 143.544 1 40 284 ASP B N 1
ATOM 5357 C CA . ASP B 2 284 ? 121.947 84.049 144.481 1 40 284 ASP B CA 1
ATOM 5358 C C . ASP B 2 284 ? 121.85 83.483 145.9 1 40 284 ASP B C 1
ATOM 5359 O O . ASP B 2 284 ? 122.886 83.444 146.598 1 40 284 ASP B O 1
ATOM 5364 N N . ILE B 2 285 ? 120.664 83.05 146.311 1 40 285 ILE B N 1
ATOM 5365 C CA . ILE B 2 285 ? 120.478 82.501 147.683 1 40 285 ILE B CA 1
ATOM 5366 C C . ILE B 2 285 ? 121.13 81.12 147.721 1 40 285 ILE B C 1
ATOM 5367 O O . ILE B 2 285 ? 121.565 80.712 148.807 1 40 285 ILE B O 1
ATOM 5372 N N . GLU B 2 286 ? 121.166 80.417 146.592 1 40 286 GLU B N 1
ATOM 5373 C CA . GLU B 2 286 ? 121.86 79.109 146.527 1 40 286 GLU B CA 1
ATOM 5374 C C . GLU B 2 286 ? 123.356 79.321 146.771 1 40 286 GLU B C 1
ATOM 5375 O O . GLU B 2 286 ? 123.967 78.511 147.488 1 40 286 GLU B O 1
ATOM 5381 N N . TYR B 2 287 ? 123.928 80.366 146.185 1 40 287 TYR B N 1
ATOM 5382 C CA . TYR B 2 287 ? 125.357 80.703 146.388 1 40 287 TYR B CA 1
ATOM 5383 C C . TYR B 2 287 ? 125.596 80.992 147.873 1 40 287 TYR B C 1
ATOM 5384 O O . TYR B 2 287 ? 126.568 80.472 148.445 1 40 287 TYR B O 1
ATOM 5393 N N . ALA B 2 288 ? 124.735 81.801 148.482 1 40 288 ALA B N 1
ATOM 5394 C CA . ALA B 2 288 ? 124.847 82.156 149.917 1 40 288 ALA B CA 1
ATOM 5395 C C . ALA B 2 288 ? 124.562 80.922 150.783 1 40 288 ALA B C 1
ATOM 5396 O O . ALA B 2 288 ? 125.23 80.757 151.825 1 40 288 ALA B O 1
ATOM 5398 N N . ARG B 2 289 ? 123.628 80.067 150.366 1 40 289 ARG B N 1
ATOM 5399 C CA . ARG B 2 289 ? 123.261 78.856 151.142 1 40 289 ARG B CA 1
ATOM 5400 C C . ARG B 2 289 ? 124.451 77.893 151.195 1 40 289 ARG B C 1
ATOM 5401 O O . ARG B 2 289 ? 124.456 77.033 152.083 1 40 289 ARG B O 1
ATOM 5409 N N . HIS B 2 290 ? 125.412 78.013 150.277 1 40 290 HIS B N 1
ATOM 5410 C CA . HIS B 2 290 ? 126.611 77.135 150.237 1 40 290 HIS B CA 1
ATOM 5411 C C . HIS B 2 290 ? 127.879 77.935 150.535 1 40 290 HIS B C 1
ATOM 5412 O O . HIS B 2 290 ? 128.952 77.551 150.049 1 40 290 HIS B O 1
ATOM 5419 N N . LYS B 2 291 ? 127.773 78.977 151.352 1 40 291 LYS B N 1
ATOM 5420 C CA . LYS B 2 291 ? 128.953 79.757 151.806 1 40 291 LYS B CA 1
ATOM 5421 C C . LYS B 2 291 ? 129.447 79.242 153.166 1 40 291 LYS B C 1
ATOM 5422 O O . LYS B 2 291 ? 130.325 79.892 153.762 1 40 291 LYS B O 1
ATOM 5428 N N . GLU B 2 292 ? 128.92 78.118 153.647 1 40 292 GLU B N 1
ATOM 5429 C CA . GLU B 2 292 ? 129.423 77.442 154.873 1 40 292 GLU B CA 1
ATOM 5430 C C . GLU B 2 292 ? 129.941 76.057 154.488 1 40 292 GLU B C 1
ATOM 5431 O O . GLU B 2 292 ? 129.443 75.457 153.511 1 40 292 GLU B O 1
ATOM 5437 N N . GLY B 2 293 ? 130.884 75.538 155.272 1 40 293 GLY B N 1
ATOM 5438 C CA . GLY B 2 293 ? 131.549 74.251 154.992 1 40 293 GLY B CA 1
ATOM 5439 C C . GLY B 2 293 ? 132.434 74.36 153.766 1 40 293 GLY B C 1
ATOM 5440 O O . GLY B 2 293 ? 132.187 73.651 152.769 1 40 293 GLY B O 1
ATOM 5441 N N . LEU B 2 294 ? 133.444 75.223 153.839 1 40 294 LEU B N 1
ATOM 5442 C CA . LEU B 2 294 ? 134.341 75.524 152.695 1 40 294 LEU B CA 1
ATOM 5443 C C . LEU B 2 294 ? 135.652 74.752 152.864 1 40 294 LEU B C 1
ATOM 5444 O O . LEU B 2 294 ? 136.371 74.972 153.856 1 40 294 LEU B O 1
ATOM 5449 N N . GLU B 2 295 ? 135.955 73.894 151.893 1 40 295 GLU B N 1
ATOM 5450 C CA . GLU B 2 295 ? 137.275 73.22 151.771 1 40 295 GLU B CA 1
ATOM 5451 C C . GLU B 2 295 ? 138.191 74.041 150.854 1 40 295 GLU B C 1
ATOM 5452 O O . GLU B 2 295 ? 139.309 73.557 150.573 1 40 295 GLU B O 1
ATOM 5458 N N . GLU B 2 296 ? 137.727 75.217 150.404 1 40 296 GLU B N 1
ATOM 5459 C CA . GLU B 2 296 ? 138.46 76.206 149.563 1 40 296 GLU B CA 1
ATOM 5460 C C . GLU B 2 296 ? 138.498 75.744 148.102 1 40 296 GLU B C 1
ATOM 5461 O O . GLU B 2 296 ? 138.397 74.529 147.833 1 40 296 GLU B O 1
ATOM 5467 N N . LYS B 2 297 ? 138.575 76.708 147.182 1 40 297 LYS B N 1
ATOM 5468 C CA . LYS B 2 297 ? 138.659 76.493 145.716 1 40 297 LYS B CA 1
ATOM 5469 C C . LYS B 2 297 ? 137.291 76.073 145.18 1 40 297 LYS B C 1
ATOM 5470 O O . LYS B 2 297 ? 137.132 76.027 143.951 1 40 297 LYS B O 1
ATOM 5476 N N . GLU B 2 298 ? 136.326 75.801 146.055 1 40 298 GLU B N 1
ATOM 5477 C CA . GLU B 2 298 ? 134.929 75.55 145.629 1 40 298 GLU B CA 1
ATOM 5478 C C . GLU B 2 298 ? 134.169 76.875 145.521 1 40 298 GLU B C 1
ATOM 5479 O O . GLU B 2 298 ? 133.065 76.866 144.965 1 40 298 GLU B O 1
ATOM 5485 N N . GLU B 2 299 ? 134.697 77.954 146.093 1 40 299 GLU B N 1
ATOM 5486 C CA . GLU B 2 299 ? 134.093 79.305 145.969 1 40 299 GLU B CA 1
ATOM 5487 C C . GLU B 2 299 ? 134.824 80.12 144.902 1 40 299 GLU B C 1
ATOM 5488 O O . GLU B 2 299 ? 134.437 81.287 144.684 1 40 299 GLU B O 1
ATOM 5494 N N . ARG B 2 300 ? 135.842 79.546 144.263 1 40 300 ARG B N 1
ATOM 5495 C CA . ARG B 2 300 ? 136.516 80.175 143.099 1 40 300 ARG B CA 1
ATOM 5496 C C . ARG B 2 300 ? 136.165 79.386 141.841 1 40 300 ARG B C 1
ATOM 5497 O O . ARG B 2 300 ? 135.639 79.973 140.878 1 40 300 ARG B O 1
ATOM 5505 N N . LYS B 2 301 ? 136.455 78.092 141.849 1 40 301 LYS B N 1
ATOM 5506 C CA . LYS B 2 301 ? 135.944 77.166 140.811 1 40 301 LYS B CA 1
ATOM 5507 C C . LYS B 2 301 ? 134.578 76.654 141.27 1 40 301 LYS B C 1
ATOM 5508 O O . LYS B 2 301 ? 134.306 76.62 142.478 1 40 301 LYS B O 1
ATOM 5514 N N . LEU B 2 302 ? 133.733 76.31 140.304 1 40 302 LEU B N 1
ATOM 5515 C CA . LEU B 2 302 ? 132.305 75.912 140.498 1 40 302 LEU B CA 1
ATOM 5516 C C . LEU B 2 302 ? 131.512 77.017 141.22 1 40 302 LEU B C 1
ATOM 5517 O O . LEU B 2 302 ? 130.369 76.787 141.642 1 40 302 LEU B O 1
ATOM 5522 N N . MET B 2 303 ? 132.069 78.212 141.316 1 40 303 MET B N 1
ATOM 5523 C CA . MET B 2 303 ? 131.298 79.4 141.732 1 40 303 MET B CA 1
ATOM 5524 C C . MET B 2 303 ? 131.042 80.256 140.491 1 40 303 MET B C 1
ATOM 5525 O O . MET B 2 303 ? 129.959 80.832 140.391 1 40 303 MET B O 1
ATOM 5530 N N . TRP B 2 304 ? 132.003 80.337 139.57 1 40 304 TRP B N 1
ATOM 5531 C CA . TRP B 2 304 ? 131.786 80.933 138.226 1 40 304 TRP B CA 1
ATOM 5532 C C . TRP B 2 304 ? 130.64 80.22 137.511 1 40 304 TRP B C 1
ATOM 5533 O O . TRP B 2 304 ? 129.978 80.853 136.67 1 40 304 TRP B O 1
ATOM 5544 N N . ALA B 2 305 ? 130.423 78.944 137.817 1 40 305 ALA B N 1
ATOM 5545 C CA . ALA B 2 305 ? 129.29 78.18 137.251 1 40 305 ALA B CA 1
ATOM 5546 C C . ALA B 2 305 ? 127.974 78.831 137.679 1 40 305 ALA B C 1
ATOM 5547 O O . ALA B 2 305 ? 127.036 78.878 136.861 1 40 305 ALA B O 1
ATOM 5549 N N . SER B 2 306 ? 127.904 79.301 138.922 1 40 306 SER B N 1
ATOM 5550 C CA . SER B 2 306 ? 126.74 80.077 139.407 1 40 306 SER B CA 1
ATOM 5551 C C . SER B 2 306 ? 126.589 81.32 138.529 1 40 306 SER B C 1
ATOM 5552 O O . SER B 2 306 ? 125.45 81.631 138.131 1 40 306 SER B O 1
ATOM 5555 N N . VAL B 2 307 ? 127.692 82.01 138.251 1 40 307 VAL B N 1
ATOM 5556 C CA . VAL B 2 307 ? 127.673 83.162 137.307 1 40 307 VAL B CA 1
ATOM 5557 C C . VAL B 2 307 ? 127.291 82.642 135.923 1 40 307 VAL B C 1
ATOM 5558 O O . VAL B 2 307 ? 126.519 83.329 135.219 1 40 307 VAL B O 1
ATOM 5562 N N . ASP B 2 308 ? 127.826 81.487 135.541 1 40 308 ASP B N 1
ATOM 5563 C CA . ASP B 2 308 ? 127.488 80.865 134.239 1 40 308 ASP B CA 1
ATOM 5564 C C . ASP B 2 308 ? 125.975 80.613 134.183 1 40 308 ASP B C 1
ATOM 5565 O O . ASP B 2 308 ? 125.35 80.903 133.136 1 40 308 ASP B O 1
ATOM 5570 N N . CYS B 2 309 ? 125.406 80.071 135.255 1 40 309 CYS B N 1
ATOM 5571 C CA . CYS B 2 309 ? 123.948 79.802 135.335 1 40 309 CYS B CA 1
ATOM 5572 C C . CYS B 2 309 ? 123.186 81.123 135.214 1 40 309 CYS B C 1
ATOM 5573 O O . CYS B 2 309 ? 122.166 81.161 134.506 1 40 309 CYS B O 1
ATOM 5576 N N . ILE B 2 310 ? 123.673 82.169 135.873 1 40 310 ILE B N 1
ATOM 5577 C CA . ILE B 2 310 ? 123.036 83.51 135.786 1 40 310 ILE B CA 1
ATOM 5578 C C . ILE B 2 310 ? 123.092 83.998 134.338 1 40 310 ILE B C 1
ATOM 5579 O O . ILE B 2 310 ? 122.056 84.483 133.843 1 40 310 ILE B O 1
ATOM 5584 N N . GLY B 2 311 ? 124.259 83.904 133.703 1 40 311 GLY B N 1
ATOM 5585 C CA . GLY B 2 311 ? 124.448 84.374 132.315 1 40 311 GLY B CA 1
ATOM 5586 C C . GLY B 2 311 ? 123.582 83.592 131.342 1 40 311 GLY B C 1
ATOM 5587 O O . GLY B 2 311 ? 123.041 84.2 130.397 1 40 311 GLY B O 1
ATOM 5588 N N . SER B 2 312 ? 123.458 82.283 131.557 1 40 312 SER B N 1
ATOM 5589 C CA . SER B 2 312 ? 122.704 81.386 130.646 1 40 312 SER B CA 1
ATOM 5590 C C . SER B 2 312 ? 121.212 81.716 130.721 1 40 312 SER B C 1
ATOM 5591 O O . SER B 2 312 ? 120.544 81.657 129.678 1 40 312 SER B O 1
ATOM 5594 N N . ILE B 2 313 ? 120.71 82.038 131.91 1 40 313 ILE B N 1
ATOM 5595 C CA . ILE B 2 313 ? 119.258 82.313 132.085 1 40 313 ILE B CA 1
ATOM 5596 C C . ILE B 2 313 ? 118.889 83.552 131.277 1 40 313 ILE B C 1
ATOM 5597 O O . ILE B 2 313 ? 117.875 83.503 130.552 1 40 313 ILE B O 1
ATOM 5602 N N . GLU B 2 314 ? 119.682 84.614 131.389 1 40 314 GLU B N 1
ATOM 5603 C CA . GLU B 2 314 ? 119.389 85.894 130.687 1 40 314 GLU B CA 1
ATOM 5604 C C . GLU B 2 314 ? 119.521 85.661 129.176 1 40 314 GLU B C 1
ATOM 5605 O O . GLU B 2 314 ? 118.716 86.238 128.412 1 40 314 GLU B O 1
ATOM 5611 N N . ALA B 2 315 ? 120.512 84.882 128.745 1 40 315 ALA B N 1
ATOM 5612 C CA . ALA B 2 315 ? 120.748 84.638 127.306 1 40 315 ALA B CA 1
ATOM 5613 C C . ALA B 2 315 ? 119.525 83.93 126.719 1 40 315 ALA B C 1
ATOM 5614 O O . ALA B 2 315 ? 119.115 84.291 125.602 1 40 315 ALA B O 1
ATOM 5616 N N . SER B 2 316 ? 118.974 82.951 127.431 1 40 316 SER B N 1
ATOM 5617 C CA . SER B 2 316 ? 117.791 82.184 126.966 1 40 316 SER B CA 1
ATOM 5618 C C . SER B 2 316 ? 116.594 83.128 126.878 1 40 316 SER B C 1
ATOM 5619 O O . SER B 2 316 ? 115.859 83.065 125.888 1 40 316 SER B O 1
ATOM 5622 N N . VAL B 2 317 ? 116.415 83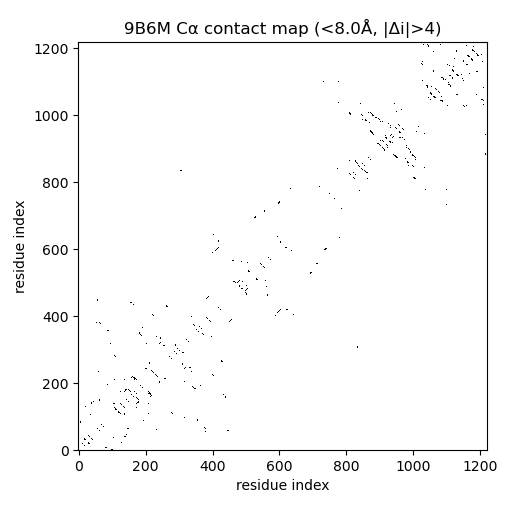.971 127.877 1 40 317 VAL B N 1
ATOM 5623 C CA . VAL B 2 317 ? 115.26 84.903 127.903 1 40 317 VAL B CA 1
ATOM 5624 C C . VAL B 2 317 ? 115.44 85.921 126.771 1 40 317 VAL B C 1
ATOM 5625 O O . VAL B 2 317 ? 114.446 86.262 126.107 1 40 317 VAL B O 1
ATOM 5629 N N . LYS B 2 318 ? 116.651 86.396 126.545 1 40 318 LYS B N 1
ATOM 5630 C CA . LYS B 2 318 ? 116.885 87.381 125.467 1 40 318 LYS B CA 1
ATOM 5631 C C . LYS B 2 318 ? 116.516 86.753 124.118 1 40 318 LYS B C 1
ATOM 5632 O O . LYS B 2 318 ? 115.9 87.439 123.293 1 40 318 LYS B O 1
ATOM 5638 N N . GLU B 2 319 ? 116.899 85.502 123.882 1 40 319 GLU B N 1
ATOM 5639 C CA . GLU B 2 319 ? 116.571 84.812 122.608 1 40 319 GLU B CA 1
ATOM 5640 C C . GLU B 2 319 ? 115.085 84.453 122.58 1 40 319 GLU B C 1
ATOM 5641 O O . GLU B 2 319 ? 114.487 84.491 121.498 1 40 319 GLU B O 1
ATOM 5647 N N . ALA B 2 320 ? 114.508 84.082 123.709 1 40 320 ALA B N 1
ATOM 5648 C CA . ALA B 2 320 ? 113.067 83.743 123.772 1 40 320 ALA B CA 1
ATOM 5649 C C . ALA B 2 320 ? 112.245 84.986 123.435 1 40 320 ALA B C 1
ATOM 5650 O O . ALA B 2 320 ? 111.21 84.844 122.788 1 40 320 ALA B O 1
ATOM 5652 N N . THR B 2 321 ? 112.69 86.163 123.865 1 40 321 THR B N 1
ATOM 5653 C CA . THR B 2 321 ? 112.013 87.431 123.508 1 40 321 THR B CA 1
ATOM 5654 C C . THR B 2 321 ? 112.133 87.693 122.005 1 40 321 THR B C 1
ATOM 5655 O O . THR B 2 321 ? 111.151 88.153 121.388 1 40 321 THR B O 1
ATOM 5659 N N . LYS B 2 322 ? 113.276 87.364 121.429 1 40 322 LYS B N 1
ATOM 5660 C CA . LYS B 2 322 ? 113.463 87.519 119.978 1 40 322 LYS B CA 1
ATOM 5661 C C . LYS B 2 322 ? 112.482 86.61 119.243 1 40 322 LYS B C 1
ATOM 5662 O O . LYS B 2 322 ? 111.935 87.029 118.213 1 40 322 LYS B O 1
ATOM 5668 N N . ASN B 2 323 ? 112.271 85.406 119.751 1 40 323 ASN B N 1
ATOM 5669 C CA . ASN B 2 323 ? 111.278 84.468 119.166 1 40 323 ASN B CA 1
ATOM 5670 C C . ASN B 2 323 ? 109.871 85.074 119.295 1 40 323 ASN B C 1
ATOM 5671 O O . ASN B 2 323 ? 109.063 84.926 118.379 1 40 323 ASN B O 1
ATOM 5676 N N . ALA B 2 324 ? 109.577 85.706 120.42 1 40 324 ALA B N 1
ATOM 5677 C CA . ALA B 2 324 ? 108.262 86.333 120.639 1 40 324 ALA B CA 1
ATOM 5678 C C . ALA B 2 324 ? 108.091 87.455 119.604 1 40 324 ALA B C 1
ATOM 5679 O O . ALA B 2 324 ? 106.999 87.612 119.04 1 40 324 ALA B O 1
ATOM 5681 N N . GLU B 2 325 ? 109.133 88.242 119.367 1 40 325 GLU B N 1
ATOM 5682 C CA . GLU B 2 325 ? 109.036 89.31 118.343 1 40 325 GLU B CA 1
ATOM 5683 C C . GLU B 2 325 ? 108.845 88.654 116.97 1 40 325 GLU B C 1
ATOM 5684 O O . GLU B 2 325 ? 108.062 89.15 116.174 1 40 325 GLU B O 1
ATOM 5690 N N . LYS B 2 326 ? 109.557 87.572 116.662 1 40 326 LYS B N 1
ATOM 5691 C CA . LYS B 2 326 ? 109.45 86.969 115.317 1 40 326 LYS B CA 1
ATOM 5692 C C . LYS B 2 326 ? 108.109 86.24 115.175 1 40 326 LYS B C 1
ATOM 5693 O O . LYS B 2 326 ? 107.69 86.019 114.04 1 40 326 LYS B O 1
ATOM 5699 N N . PHE B 2 327 ? 107.442 85.875 116.264 1 40 327 PHE B N 1
ATOM 5700 C CA . PHE B 2 327 ? 106.161 85.139 116.172 1 40 327 PHE B CA 1
ATOM 5701 C C . PHE B 2 327 ? 105.015 86.145 116.152 1 40 327 PHE B C 1
ATOM 5702 O O . PHE B 2 327 ? 104.28 86.21 115.166 1 40 327 PHE B O 1
ATOM 5710 N N . LEU B 2 328 ? 104.845 86.853 117.27 1 40 328 LEU B N 1
ATOM 5711 C CA . LEU B 2 328 ? 103.653 87.694 117.492 1 40 328 LEU B CA 1
ATOM 5712 C C . LEU B 2 328 ? 103.712 88.816 116.48 1 40 328 LEU B C 1
ATOM 5713 O O . LEU B 2 328 ? 102.703 89.079 115.838 1 40 328 LEU B O 1
ATOM 5718 N N . GLU B 2 329 ? 104.849 89.479 116.382 1 40 329 GLU B N 1
ATOM 5719 C CA . GLU B 2 329 ? 104.955 90.748 115.615 1 40 329 GLU B CA 1
ATOM 5720 C C . GLU B 2 329 ? 104.866 90.457 114.13 1 40 329 GLU B C 1
ATOM 5721 O O . GLU B 2 329 ? 104.211 91.229 113.44 1 40 329 GLU B O 1
ATOM 5727 N N . LYS B 2 330 ? 105.465 89.373 113.67 1 40 330 LYS B N 1
ATOM 5728 C CA . LYS B 2 330 ? 105.257 88.928 112.264 1 40 330 LYS B CA 1
ATOM 5729 C C . LYS B 2 330 ? 103.78 88.569 112.061 1 40 330 LYS B C 1
ATOM 5730 O O . LYS B 2 330 ? 103.258 88.865 111.001 1 40 330 LYS B O 1
ATOM 5736 N N . SER B 2 331 ? 103.145 87.912 113.024 1 40 331 SER B N 1
ATOM 5737 C CA . SER B 2 331 ? 101.731 87.472 112.922 1 40 331 SER B CA 1
ATOM 5738 C C . SER B 2 331 ? 100.823 88.681 112.759 1 40 331 SER B C 1
ATOM 5739 O O . SER B 2 331 ? 99.778 88.531 112.139 1 40 331 SER B O 1
ATOM 5742 N N . SER B 2 332 ? 101.213 89.833 113.278 1 40 332 SER B N 1
ATOM 5743 C CA . SER B 2 332 ? 100.415 91.071 113.116 1 40 332 SER B CA 1
ATOM 5744 C C . SER B 2 332 ? 100.305 91.443 111.632 1 40 332 SER B C 1
ATOM 5745 O O . SER B 2 332 ? 99.189 91.782 111.194 1 40 332 SER B O 1
ATOM 5748 N N . ILE B 2 333 ? 101.411 91.391 110.896 1 40 333 ILE B N 1
ATOM 5749 C CA . ILE B 2 333 ? 101.413 91.717 109.447 1 40 333 ILE B CA 1
ATOM 5750 C C . ILE B 2 333 ? 100.601 90.64 108.728 1 40 333 ILE B C 1
ATOM 5751 O O . ILE B 2 333 ? 99.852 90.986 107.816 1 40 333 ILE B O 1
ATOM 5756 N N . LEU B 2 334 ? 100.739 89.373 109.109 1 40 334 LEU B N 1
ATOM 5757 C CA . LEU B 2 334 ? 99.998 88.279 108.431 1 40 334 LEU B CA 1
ATOM 5758 C C . LEU B 2 334 ? 98.494 88.483 108.611 1 40 334 LEU B C 1
ATOM 5759 O O . LEU B 2 334 ? 97.742 88.155 107.683 1 40 334 LEU B O 1
ATOM 5764 N N . TYR B 2 335 ? 98.064 89.012 109.745 1 40 335 TYR B N 1
ATOM 5765 C CA . TYR B 2 335 ? 96.658 89.427 109.926 1 40 335 TYR B CA 1
ATOM 5766 C C . TYR B 2 335 ? 96.36 90.536 108.915 1 40 335 TYR B C 1
ATOM 5767 O O . TYR B 2 335 ? 95.291 90.57 108.325 1 40 335 TYR B O 1
ATOM 5776 N N . PHE B 2 336 ? 97.267 91.483 108.757 1 40 336 PHE B N 1
ATOM 5777 C CA . PHE B 2 336 ? 97.041 92.633 107.85 1 40 336 PHE B CA 1
ATOM 5778 C C . PHE B 2 336 ? 96.973 92.142 106.416 1 40 336 PHE B C 1
ATOM 5779 O O . PHE B 2 336 ? 96.122 92.645 105.672 1 40 336 PHE B O 1
ATOM 5787 N N . LYS B 2 337 ? 97.845 91.206 106.035 1 40 337 LYS B N 1
ATOM 5788 C CA . LYS B 2 337 ? 97.947 90.759 104.627 1 40 337 LYS B CA 1
ATOM 5789 C C . LYS B 2 337 ? 96.729 89.921 104.272 1 40 337 LYS B C 1
ATOM 5790 O O . LYS B 2 337 ? 96.495 89.776 103.066 1 40 337 LYS B O 1
ATOM 5796 N N . GLU B 2 338 ? 95.982 89.402 105.249 1 40 338 GLU B N 1
ATOM 5797 C CA . GLU B 2 338 ? 94.868 88.461 104.968 1 40 338 GLU B CA 1
ATOM 5798 C C . GLU B 2 338 ? 93.514 89.139 105.171 1 40 338 GLU B C 1
ATOM 5799 O O . GLU B 2 338 ? 92.662 88.998 104.317 1 40 338 GLU B O 1
ATOM 5805 N N . GLU B 2 339 ? 93.295 89.778 106.304 1 40 339 GLU B N 1
ATOM 5806 C CA . GLU B 2 339 ? 91.949 90.218 106.724 1 40 339 GLU B CA 1
ATOM 5807 C C . GLU B 2 339 ? 91.781 91.713 106.483 1 40 339 GLU B C 1
ATOM 5808 O O . GLU B 2 339 ? 90.662 92.209 106.719 1 40 339 GLU B O 1
ATOM 5814 N N . ILE B 2 340 ? 92.804 92.417 106.035 1 40 340 ILE B N 1
ATOM 5815 C CA . ILE B 2 340 ? 92.679 93.891 105.846 1 40 340 ILE B CA 1
ATOM 5816 C C . ILE B 2 340 ? 93.011 94.286 104.408 1 40 340 ILE B C 1
ATOM 5817 O O . ILE B 2 340 ? 92.206 94.975 103.771 1 40 340 ILE B O 1
ATOM 5822 N N . LEU B 2 341 ? 94.171 93.876 103.916 1 40 341 LEU B N 1
ATOM 5823 C CA . LEU B 2 341 ? 94.645 94.254 102.556 1 40 341 LEU B CA 1
ATOM 5824 C C . LEU B 2 341 ? 93.707 93.772 101.456 1 40 341 LEU B C 1
ATOM 5825 O O . LEU B 2 341 ? 93.434 94.542 100.558 1 40 341 LEU B O 1
ATOM 5830 N N . PRO B 2 342 ? 93.16 92.533 101.451 1 40 342 PRO B N 1
ATOM 5831 C CA . PRO B 2 342 ? 92.123 92.183 100.484 1 40 342 PRO B CA 1
ATOM 5832 C C . PRO B 2 342 ? 90.88 93.072 100.53 1 40 342 PRO B C 1
ATOM 5833 O O . PRO B 2 342 ? 90.303 93.314 99.483 1 40 342 PRO B O 1
ATOM 5837 N N . LYS B 2 343 ? 90.51 93.553 101.706 1 40 343 LYS B N 1
ATOM 5838 C CA . LYS B 2 343 ? 89.312 94.403 101.798 1 40 343 LYS B CA 1
ATOM 5839 C C . LYS B 2 343 ? 89.596 95.712 101.067 1 40 343 LYS B C 1
ATOM 5840 O O . LYS B 2 343 ? 88.722 96.152 100.292 1 40 343 LYS B O 1
ATOM 5846 N N . VAL B 2 344 ? 90.731 96.349 101.352 1 40 344 VAL B N 1
ATOM 5847 C CA . VAL B 2 344 ? 91.025 97.706 100.8 1 40 344 VAL B CA 1
ATOM 5848 C C . VAL B 2 344 ? 91.317 97.586 99.308 1 40 344 VAL B C 1
ATOM 5849 O O . VAL B 2 344 ? 90.872 98.461 98.554 1 40 344 VAL B O 1
ATOM 5853 N N . HIS B 2 345 ? 92.003 96.533 98.883 1 40 345 HIS B N 1
ATOM 5854 C CA . HIS B 2 345 ? 92.37 96.371 97.456 1 40 345 HIS B CA 1
ATOM 5855 C C . HIS B 2 345 ? 91.113 96.217 96.618 1 40 345 HIS B C 1
ATOM 5856 O O . HIS B 2 345 ? 91.062 96.774 95.526 1 40 345 HIS B O 1
ATOM 5863 N N . LYS B 2 346 ? 90.122 95.511 97.113 1 40 346 LYS B N 1
ATOM 5864 C CA . LYS B 2 346 ? 88.864 95.37 96.359 1 40 346 LYS B CA 1
ATOM 5865 C C . LYS B 2 346 ? 88.239 96.746 96.167 1 40 346 LYS B C 1
ATOM 5866 O O . LYS B 2 346 ? 87.733 96.984 95.068 1 40 346 LYS B O 1
ATOM 5872 N N . ASN B 2 347 ? 88.172 97.575 97.205 1 40 347 ASN B N 1
ATOM 5873 C CA . ASN B 2 347 ? 87.506 98.903 97.125 1 40 347 ASN B CA 1
ATOM 5874 C C . ASN B 2 347 ? 88.263 99.81 96.164 1 40 347 ASN B C 1
ATOM 5875 O O . ASN B 2 347 ? 87.607 100.464 95.335 1 40 347 ASN B O 1
ATOM 5880 N N . LEU B 2 348 ? 89.584 99.828 96.267 1 40 348 LEU B N 1
ATOM 5881 C CA . LEU B 2 348 ? 90.402 100.734 95.425 1 40 348 LEU B CA 1
ATOM 5882 C C . LEU B 2 348 ? 90.206 100.37 93.954 1 40 348 LEU B C 1
ATOM 5883 O O . LEU B 2 348 ? 90.006 101.268 93.138 1 40 348 LEU B O 1
ATOM 5888 N N . GLU B 2 349 ? 90.272 99.091 93.62 1 40 349 GLU B N 1
ATOM 5889 C CA . GLU B 2 349 ? 90.083 98.645 92.224 1 40 349 GLU B CA 1
ATOM 5890 C C . GLU B 2 349 ? 88.683 99.074 91.787 1 40 349 GLU B C 1
ATOM 5891 O O . GLU B 2 349 ? 88.535 99.484 90.63 1 40 349 GLU B O 1
ATOM 5897 N N . GLU B 2 350 ? 87.692 98.94 92.663 1 40 350 GLU B N 1
ATOM 5898 C CA . GLU B 2 350 ? 86.3 99.32 92.339 1 40 350 GLU B CA 1
ATOM 5899 C C . GLU B 2 350 ? 86.282 100.822 92.076 1 40 350 GLU B C 1
ATOM 5900 O O . GLU B 2 350 ? 85.586 101.27 91.144 1 40 350 GLU B O 1
ATOM 5906 N N . PHE B 2 351 ? 86.991 101.59 92.884 1 40 351 PHE B N 1
ATOM 5907 C CA . PHE B 2 351 ? 87.065 103.061 92.687 1 40 351 PHE B CA 1
ATOM 5908 C C . PHE B 2 351 ? 87.816 103.378 91.402 1 40 351 PHE B C 1
A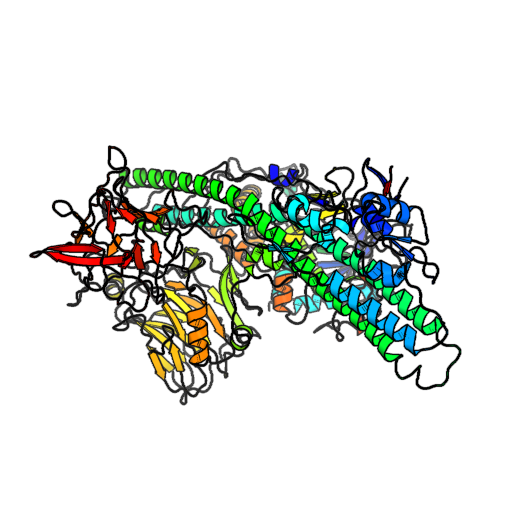TOM 5909 O O . PHE B 2 351 ? 87.395 104.268 90.656 1 40 351 PHE B O 1
ATOM 5917 N N . ASP B 2 352 ? 88.9 102.664 91.148 1 40 352 ASP B N 1
ATOM 5918 C CA . ASP B 2 352 ? 89.76 102.959 89.974 1 40 352 ASP B CA 1
ATOM 5919 C C . ASP B 2 352 ? 89.009 102.635 88.691 1 40 352 ASP B C 1
ATOM 5920 O O . ASP B 2 352 ? 89.196 103.355 87.719 1 40 352 ASP B O 1
ATOM 5925 N N . LYS B 2 353 ? 88.182 101.598 88.702 1 40 353 LYS B N 1
ATOM 5926 C CA . LYS B 2 353 ? 87.327 101.28 87.538 1 40 353 LYS B CA 1
ATOM 5927 C C . LYS B 2 353 ? 86.369 102.448 87.314 1 40 353 LYS B C 1
ATOM 5928 O O . LYS B 2 353 ? 86.155 102.814 86.151 1 40 353 LYS B O 1
ATOM 5934 N N . ASN B 2 354 ? 85.799 102.988 88.383 1 40 354 ASN B N 1
ATOM 5935 C CA . ASN B 2 354 ? 84.848 104.115 88.271 1 40 354 ASN B CA 1
ATOM 5936 C C . ASN B 2 354 ? 85.558 105.33 87.691 1 40 354 ASN B C 1
ATOM 5937 O O . ASN B 2 354 ? 84.922 106.056 86.907 1 40 354 ASN B O 1
ATOM 5942 N N . THR B 2 355 ? 86.813 105.546 88.054 1 40 355 THR B N 1
ATOM 5943 C CA . THR B 2 355 ? 87.6 106.675 87.503 1 40 355 THR B CA 1
ATOM 5944 C C . THR B 2 355 ? 87.834 106.471 85.999 1 40 355 THR B C 1
ATOM 5945 O O . THR B 2 355 ? 87.806 107.432 85.241 1 40 355 THR B O 1
ATOM 5949 N N . LEU B 2 356 ? 88.052 105.243 85.575 1 40 356 LEU B N 1
ATOM 5950 C CA . LEU B 2 356 ? 88.31 104.968 84.146 1 40 356 LEU B CA 1
ATOM 5951 C C . LEU B 2 356 ? 87.061 105.321 83.351 1 40 356 LEU B C 1
ATOM 5952 O O . LEU B 2 356 ? 87.201 105.873 82.252 1 40 356 LEU B O 1
ATOM 5957 N N . PHE B 2 357 ? 85.888 104.988 83.867 1 40 357 PHE B N 1
ATOM 5958 C CA . PHE B 2 357 ? 84.636 105.269 83.147 1 40 357 PHE B CA 1
ATOM 5959 C C . PHE B 2 357 ? 84.521 106.778 82.982 1 40 357 PHE B C 1
ATOM 5960 O O . PHE B 2 357 ? 84.174 107.249 81.878 1 40 357 PHE B O 1
ATOM 5968 N N . ASN B 2 358 ? 84.778 107.52 84.045 1 40 358 ASN B N 1
ATOM 5969 C CA . ASN B 2 358 ? 84.63 108.993 84.012 1 40 358 ASN B CA 1
ATOM 5970 C C . ASN B 2 358 ? 85.601 109.6 82.998 1 40 358 ASN B C 1
ATOM 5971 O O . ASN B 2 358 ? 85.181 110.48 82.228 1 40 358 ASN B O 1
ATOM 5976 N N . ILE B 2 359 ? 86.847 109.166 82.994 1 40 359 ILE B N 1
ATOM 5977 C CA . ILE B 2 359 ? 87.858 109.744 82.074 1 40 359 ILE B CA 1
ATOM 5978 C C . ILE B 2 359 ? 87.442 109.445 80.637 1 40 359 ILE B C 1
ATOM 5979 O O . ILE B 2 359 ? 87.493 110.357 79.788 1 40 359 ILE B O 1
ATOM 5984 N N . TYR B 2 360 ? 87.073 108.209 80.354 1 40 360 TYR B N 1
ATOM 5985 C CA . TYR B 2 360 ? 86.702 107.817 78.975 1 40 360 TYR B CA 1
ATOM 5986 C C . TYR B 2 360 ? 85.473 108.598 78.542 1 40 360 TYR B C 1
ATOM 5987 O O . TYR B 2 360 ? 85.404 108.977 77.371 1 40 360 TYR B O 1
ATOM 5996 N N . THR B 2 361 ? 84.535 108.815 79.452 1 40 361 THR B N 1
ATOM 5997 C CA . THR B 2 361 ? 83.355 109.656 79.166 1 40 361 THR B CA 1
ATOM 5998 C C . THR B 2 361 ? 83.827 111.076 78.853 1 40 361 THR B C 1
ATOM 5999 O O . THR B 2 361 ? 83.286 111.692 77.915 1 40 361 THR B O 1
ATOM 6003 N N . ASN B 2 362 ? 84.786 111.574 79.618 1 40 362 ASN B N 1
ATOM 6004 C CA . ASN B 2 362 ? 85.329 112.931 79.386 1 40 362 ASN B CA 1
ATOM 6005 C C . ASN B 2 362 ? 86.069 112.964 78.053 1 40 362 ASN B C 1
ATOM 6006 O O . ASN B 2 362 ? 86.077 114.028 77.407 1 40 362 ASN B O 1
ATOM 6011 N N . ILE B 2 363 ? 86.693 111.86 77.663 1 40 363 ILE B N 1
ATOM 6012 C CA . ILE B 2 363 ? 87.396 111.806 76.352 1 40 363 ILE B CA 1
ATOM 6013 C C . ILE B 2 363 ? 86.381 111.986 75.225 1 40 363 ILE B C 1
ATOM 6014 O O . ILE B 2 363 ? 86.682 112.731 74.283 1 40 363 ILE B O 1
ATOM 6019 N N . ASP B 2 364 ? 85.232 111.327 75.322 1 40 364 ASP B N 1
ATOM 6020 C CA . ASP B 2 364 ? 84.206 111.373 74.251 1 40 364 ASP B CA 1
ATOM 6021 C C . ASP B 2 364 ? 83.725 112.809 74.067 1 40 364 ASP B C 1
ATOM 6022 O O . ASP B 2 364 ? 83.561 113.239 72.908 1 40 364 ASP B O 1
ATOM 6027 N N . GLU B 2 365 ? 83.506 113.523 75.164 1 40 365 GLU B N 1
ATOM 6028 C CA . GLU B 2 365 ? 83.087 114.94 75.076 1 40 365 GLU B CA 1
ATOM 6029 C C . GLU B 2 365 ? 84.203 115.765 74.428 1 40 365 GLU B C 1
ATOM 6030 O O . GLU B 2 365 ? 83.887 116.628 73.582 1 40 365 GLU B O 1
ATOM 6036 N N . PHE B 2 366 ? 85.451 115.516 74.806 1 40 366 PHE B N 1
ATOM 6037 C CA . PHE B 2 366 ? 86.604 116.268 74.256 1 40 366 PHE B CA 1
ATOM 6038 C C . PHE B 2 366 ? 86.74 115.975 72.761 1 40 366 PHE B C 1
ATOM 6039 O O . PHE B 2 366 ? 87.134 116.879 71.994 1 40 366 PHE B O 1
ATOM 6047 N N . SER B 2 367 ? 86.407 114.75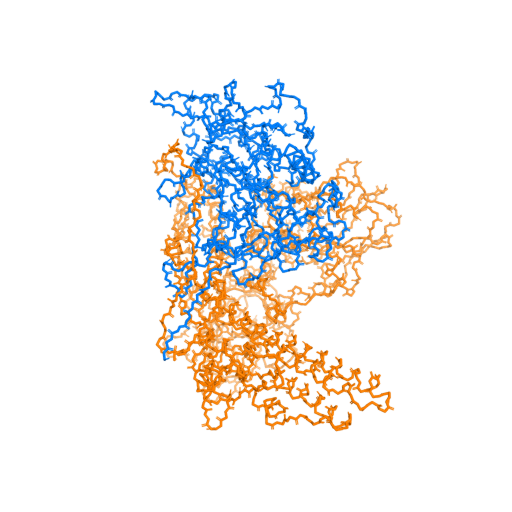7 72.346 1 40 367 SER B N 1
ATOM 6048 C CA . SER B 2 367 ? 86.471 114.36 70.916 1 40 367 SER B CA 1
ATOM 6049 C C . SER B 2 367 ? 85.431 115.146 70.117 1 40 367 SER B C 1
ATOM 6050 O O . SER B 2 367 ? 85.679 115.419 68.928 1 40 367 SER B O 1
ATOM 6053 N N . ASN B 2 368 ? 84.308 115.489 70.739 1 40 368 ASN B N 1
ATOM 6054 C CA . ASN B 2 368 ? 83.18 116.117 70.008 1 40 368 ASN B CA 1
ATOM 6055 C C . ASN B 2 368 ? 83.521 117.564 69.646 1 40 368 ASN B C 1
ATOM 6056 O O . ASN B 2 368 ? 83.238 117.968 68.493 1 40 368 ASN B O 1
ATOM 6061 N N . ARG B 2 369 ? 84.101 118.316 70.574 1 40 369 ARG B N 1
ATOM 6062 C CA . ARG B 2 369 ? 84.121 119.796 70.483 1 40 369 ARG B CA 1
ATOM 6063 C C . ARG B 2 369 ? 85.378 120.29 69.757 1 40 369 ARG B C 1
ATOM 6064 O O . ARG B 2 369 ? 85.251 120.933 68.693 1 40 369 ARG B O 1
ATOM 6072 N N . GLY B 2 370 ? 86.544 120.059 70.354 1 40 370 GLY B N 1
ATOM 6073 C CA . GLY B 2 370 ? 87.779 120.795 70.025 1 40 370 GLY B CA 1
ATOM 6074 C C . GLY B 2 370 ? 88.926 119.862 69.739 1 40 370 GLY B C 1
ATOM 6075 O O . GLY B 2 370 ? 90.063 120.249 70.039 1 40 370 GLY B O 1
ATOM 6076 N N . ILE B 2 371 ? 88.649 118.698 69.149 1 40 371 ILE B N 1
ATOM 6077 C CA . ILE B 2 371 ? 89.692 117.67 68.892 1 40 371 ILE B CA 1
ATOM 6078 C C . ILE B 2 371 ? 90.672 118.178 67.829 1 40 371 ILE B C 1
ATOM 6079 O O . ILE B 2 371 ? 90.314 119.059 67.015 1 40 371 ILE B O 1
ATOM 6084 N N . ALA B 2 372 ? 91.871 117.609 67.833 1 40 372 ALA B N 1
ATOM 6085 C CA . ALA B 2 372 ? 92.934 117.899 66.841 1 40 372 ALA B CA 1
ATOM 6086 C C . ALA B 2 372 ? 92.963 116.841 65.722 1 40 372 ALA B C 1
ATOM 6087 O O . ALA B 2 372 ? 93.768 117.021 64.78 1 40 372 ALA B O 1
ATOM 6089 N N . GLU B 2 373 ? 92.147 115.778 65.81 1 40 373 GLU B N 1
ATOM 6090 C CA . GLU B 2 373 ? 92.065 114.698 64.781 1 40 373 GLU B CA 1
ATOM 6091 C C . GLU B 2 373 ? 93.46 114.103 64.539 1 40 373 GLU B C 1
ATOM 6092 O O . GLU B 2 373 ? 93.859 113.919 63.365 1 40 373 GLU B O 1
ATOM 6098 N N . ILE B 2 374 ? 94.197 113.859 65.614 1 40 374 ILE B N 1
ATOM 6099 C CA . ILE B 2 374 ? 95.54 113.218 65.548 1 40 374 ILE B CA 1
ATOM 6100 C C . ILE B 2 374 ? 95.389 111.78 65.044 1 40 374 ILE B C 1
ATOM 6101 O O . ILE B 2 374 ? 96.012 111.439 64.014 1 40 374 ILE B O 1
ATOM 6106 N N . SER B 2 375 ? 94.606 110.966 65.746 1 40 375 SER B N 1
ATOM 6107 C CA . SER B 2 375 ? 94.346 109.552 65.376 1 40 375 SER B CA 1
ATOM 6108 C C . SER B 2 375 ? 93.108 109.07 66.132 1 40 375 SER B C 1
ATOM 6109 O O . SER B 2 375 ? 93.161 108.977 67.372 1 40 375 SER B O 1
ATOM 6112 N N . GLU B 2 376 ? 92.007 108.847 65.411 1 40 376 GLU B N 1
ATOM 6113 C CA . GLU B 2 376 ? 90.695 108.45 65.986 1 40 376 GLU B CA 1
ATOM 6114 C C . GLU B 2 376 ? 90.226 109.476 67.032 1 40 376 GLU B C 1
ATOM 6115 O O . GLU B 2 376 ? 89.411 109.1 67.9 1 40 376 GLU B O 1
ATOM 6121 N N . CYS B 2 377 ? 90.693 110.729 66.945 1 40 377 CYS B N 1
ATOM 6122 C CA . CYS B 2 377 ? 90.237 111.853 67.811 1 40 377 CYS B CA 1
ATOM 6123 C C . CYS B 2 377 ? 90.516 111.529 69.289 1 40 377 CYS B C 1
ATOM 6124 O O . CYS B 2 377 ? 89.645 111.805 70.146 1 40 377 CYS B O 1
ATOM 6127 N N . LYS B 2 378 ? 91.676 110.949 69.585 1 40 378 LYS B N 1
ATOM 6128 C CA . LYS B 2 378 ? 92.044 110.592 70.978 1 40 378 LYS B CA 1
ATOM 6129 C C . LYS B 2 378 ? 93.547 110.373 71.063 1 40 378 LYS B C 1
ATOM 6130 O O . LYS B 2 378 ? 94.054 109.385 70.505 1 40 378 LYS B O 1
ATOM 6136 N N . LYS B 2 379 ? 94.225 111.264 71.764 1 40 379 LYS B N 1
ATOM 6137 C CA . LYS B 2 379 ? 95.698 111.219 71.891 1 40 379 LYS B CA 1
ATOM 6138 C C . LYS B 2 379 ? 96.116 110.796 73.305 1 40 379 LYS B C 1
ATOM 6139 O O . LYS B 2 379 ? 97.073 110.027 73.417 1 40 379 LYS B O 1
ATOM 6145 N N . VAL B 2 380 ? 95.423 111.285 74.331 1 40 380 VAL B N 1
ATOM 6146 C CA . VAL B 2 380 ? 95.87 111.171 75.744 1 40 380 VAL B CA 1
ATOM 6147 C C . VAL B 2 380 ? 95.438 109.828 76.303 1 40 380 VAL B C 1
ATOM 6148 O O . VAL B 2 380 ? 95.714 109.599 77.496 1 40 380 VAL B O 1
ATOM 6152 N N . GLU B 2 381 ? 94.779 108.983 75.509 1 40 381 GLU B N 1
ATOM 6153 C CA . GLU B 2 381 ? 94.435 107.612 75.963 1 40 381 GLU B CA 1
ATOM 6154 C C . GLU B 2 381 ? 95.719 106.85 76.255 1 40 381 GLU B C 1
ATOM 6155 O O . GLU B 2 381 ? 95.653 105.908 77.032 1 40 381 GLU B O 1
ATOM 6161 N N . ALA B 2 382 ? 96.826 107.223 75.622 1 40 382 ALA B N 1
ATOM 6162 C CA . ALA B 2 382 ? 98.155 106.66 75.943 1 40 382 ALA B CA 1
ATOM 6163 C C . ALA B 2 382 ? 98.519 106.973 77.391 1 40 382 ALA B C 1
ATOM 6164 O O . ALA B 2 382 ? 99.035 106.069 78.067 1 40 382 ALA B O 1
ATOM 6166 N N . ASP B 2 383 ? 98.246 108.182 77.86 1 40 383 ASP B N 1
ATOM 6167 C CA . ASP B 2 383 ? 98.629 108.581 79.24 1 40 383 ASP B CA 1
ATOM 6168 C C . ASP B 2 383 ? 97.69 107.932 80.259 1 40 383 ASP B C 1
ATOM 6169 O O . ASP B 2 383 ? 98.058 107.831 81.422 1 40 383 ASP B O 1
ATOM 6174 N N . VAL B 2 384 ? 96.497 107.539 79.847 1 40 384 VAL B N 1
ATOM 6175 C CA . VAL B 2 384 ? 95.48 107.049 80.806 1 40 384 VAL B CA 1
ATOM 6176 C C . VAL B 2 384 ? 95.825 105.626 81.201 1 40 384 VAL B C 1
ATOM 6177 O O . VAL B 2 384 ? 95.983 105.402 82.403 1 40 384 VAL B O 1
ATOM 6181 N N . ASN B 2 385 ? 95.897 104.705 80.253 1 40 385 ASN B N 1
ATOM 6182 C CA . ASN B 2 385 ? 96.169 103.281 80.572 1 40 385 ASN B CA 1
ATOM 6183 C C . ASN B 2 385 ? 97.554 103.173 81.222 1 40 385 ASN B C 1
ATOM 6184 O O . ASN B 2 385 ? 97.688 102.369 82.187 1 40 385 ASN B O 1
ATOM 6189 N N . ASN B 2 386 ? 98.528 103.926 80.706 1 40 386 ASN B N 1
ATOM 6190 C CA . ASN B 2 386 ? 99.899 103.902 81.249 1 40 386 ASN B CA 1
ATOM 6191 C C . ASN B 2 386 ? 99.848 104.397 82.694 1 40 386 ASN B C 1
ATOM 6192 O O . ASN B 2 386 ? 100.502 103.802 83.534 1 40 386 ASN B O 1
ATOM 6197 N N . GLY B 2 387 ? 99.113 105.462 82.977 1 40 387 GLY B N 1
ATOM 6198 C CA . GLY B 2 387 ? 99.122 106.083 84.316 1 40 387 GLY B CA 1
ATOM 6199 C C . GLY B 2 387 ? 98.303 105.322 85.335 1 40 387 GLY B C 1
ATOM 6200 O O . GLY B 2 387 ? 98.599 105.424 86.515 1 40 387 GLY B O 1
ATOM 6201 N N . PHE B 2 388 ? 97.28 104.606 84.905 1 40 388 PHE B N 1
ATOM 6202 C CA . PHE B 2 388 ? 96.354 103.918 85.838 1 40 388 PHE B CA 1
ATOM 6203 C C . PHE B 2 388 ? 96.886 102.522 86.161 1 40 388 PHE B C 1
ATOM 6204 O O . PHE B 2 388 ? 96.257 101.488 85.875 1 40 388 PHE B O 1
ATOM 6212 N N . ARG B 2 389 ? 98.075 102.501 86.748 1 40 389 ARG B N 1
ATOM 6213 C CA . ARG B 2 389 ? 98.766 101.257 87.135 1 40 389 ARG B CA 1
ATOM 6214 C C . ARG B 2 389 ? 98.53 101.024 88.611 1 40 389 ARG B C 1
ATOM 6215 O O . ARG B 2 389 ? 98.629 101.953 89.402 1 40 389 ARG B O 1
ATOM 6223 N N . PRO B 2 390 ? 98.219 99.795 89.036 1 40 390 PRO B N 1
ATOM 6224 C CA . PRO B 2 390 ? 98.04 99.523 90.457 1 40 390 PRO B CA 1
ATOM 6225 C C . PRO B 2 390 ? 99.332 99.79 91.231 1 40 390 PRO B C 1
ATOM 6226 O O . PRO B 2 390 ? 100.421 99.621 90.714 1 40 390 PRO B O 1
ATOM 6230 N N . ILE B 2 391 ? 99.171 100.284 92.449 1 40 391 ILE B N 1
ATOM 6231 C CA . ILE B 2 391 ? 100.293 100.646 93.346 1 40 391 ILE B CA 1
ATOM 6232 C C . ILE B 2 391 ? 100.348 99.619 94.451 1 40 391 ILE B C 1
ATOM 6233 O O . ILE B 2 391 ? 99.413 99.572 95.24 1 40 391 ILE B O 1
ATOM 6238 N N . LYS B 2 392 ? 101.439 98.864 94.513 1 40 392 LYS B N 1
ATOM 6239 C CA . LYS B 2 392 ? 101.621 97.833 95.559 1 40 392 LYS B CA 1
ATOM 6240 C C . LYS B 2 392 ? 101.782 98.531 96.905 1 40 392 LYS B C 1
ATOM 6241 O O . LYS B 2 392 ? 102.433 99.606 96.97 1 40 392 LYS B O 1
ATOM 6247 N N . PHE B 2 393 ? 101.226 97.91 97.942 1 40 393 PHE B N 1
ATOM 6248 C CA . PHE B 2 393 ? 101.385 98.382 99.334 1 40 393 PHE B CA 1
ATOM 6249 C C . PHE B 2 393 ? 102.867 98.346 99.697 1 40 393 PHE B C 1
ATOM 6250 O O . PHE B 2 393 ? 103.541 97.308 99.461 1 40 393 PHE B O 1
ATOM 6258 N N . ASP B 2 394 ? 103.387 99.451 100.211 1 40 394 ASP B N 1
ATOM 6259 C CA . ASP B 2 394 ? 104.799 99.495 100.664 1 40 394 ASP B CA 1
ATOM 6260 C C . ASP B 2 394 ? 104.852 99.016 102.105 1 40 394 ASP B C 1
ATOM 6261 O O . ASP B 2 394 ? 104.591 99.809 102.994 1 40 394 ASP B O 1
ATOM 6266 N N . PHE B 2 395 ? 105.173 97.752 102.331 1 40 395 PHE B N 1
ATOM 6267 C CA . PHE B 2 395 ? 105.163 97.157 103.692 1 40 395 PHE B CA 1
ATOM 6268 C C . PHE B 2 395 ? 106.268 97.752 104.561 1 40 395 PHE B C 1
ATOM 6269 O O . PHE B 2 395 ? 106.384 97.317 105.702 1 40 395 PHE B O 1
ATOM 6277 N N . SER B 2 396 ? 107.063 98.688 104.058 1 40 396 SER B N 1
ATOM 6278 C CA . SER B 2 396 ? 108.021 99.422 104.909 1 40 396 SER B CA 1
ATOM 6279 C C . SER B 2 396 ? 107.27 100.297 105.92 1 40 396 SER B C 1
ATOM 6280 O O . SER B 2 396 ? 107.909 100.743 106.885 1 40 396 SER B O 1
ATOM 6283 N N . LEU B 2 397 ? 105.979 100.556 105.71 1 40 397 LEU B N 1
ATOM 6284 C CA . LEU B 2 397 ? 105.139 101.304 106.687 1 40 397 LEU B CA 1
ATOM 6285 C C . LEU B 2 397 ? 105.017 100.485 107.961 1 40 397 LEU B C 1
ATOM 6286 O O . LEU B 2 397 ? 105.32 101.05 109.025 1 40 397 LEU B O 1
ATOM 6291 N N . LEU B 2 398 ? 104.641 99.221 107.856 1 40 398 LEU B N 1
ATOM 6292 C CA . LEU B 2 398 ? 104.426 98.397 109.063 1 40 398 LEU B CA 1
ATOM 6293 C C . LEU B 2 398 ? 105.789 98.028 109.629 1 40 398 LEU B C 1
ATOM 6294 O O . LEU B 2 398 ? 105.973 98.11 110.854 1 40 398 LEU B O 1
ATOM 6299 N N . THR B 2 399 ? 106.718 97.624 108.786 1 40 399 THR B N 1
ATOM 6300 C CA . THR B 2 399 ? 107.961 96.984 109.264 1 40 399 THR B CA 1
ATOM 6301 C C . THR B 2 399 ? 108.739 97.956 110.149 1 40 399 THR B C 1
ATOM 6302 O O . THR B 2 399 ? 109.342 97.499 111.124 1 40 399 THR B O 1
ATOM 6306 N N . ASN B 2 400 ? 108.775 99.23 109.802 1 40 400 ASN B N 1
ATOM 6307 C CA . ASN B 2 400 ? 109.601 100.199 110.565 1 40 400 ASN B CA 1
ATOM 6308 C C . ASN B 2 400 ? 109.135 100.275 112.015 1 40 400 ASN B C 1
ATOM 6309 O O . ASN B 2 400 ? 109.926 100.739 112.864 1 40 400 ASN B O 1
ATOM 6314 N N . LEU B 2 401 ? 107.915 99.837 112.289 1 40 401 LEU B N 1
ATOM 6315 C CA . LEU B 2 401 ? 107.348 99.863 113.663 1 40 401 LEU B CA 1
ATOM 6316 C C . LEU B 2 401 ? 107.818 98.662 114.491 1 40 401 LEU B C 1
ATOM 6317 O O . LEU B 2 401 ? 107.403 98.547 115.663 1 40 401 LEU B O 1
ATOM 6322 N N . MET B 2 402 ? 108.614 97.775 113.917 1 40 402 MET B N 1
ATOM 6323 C CA . MET B 2 402 ? 108.749 96.406 114.451 1 40 402 MET B CA 1
ATOM 6324 C C . MET B 2 402 ? 110.216 96.153 114.79 1 40 402 MET B C 1
ATOM 6325 O O . MET B 2 402 ? 111.125 96.544 114 1 40 402 MET B O 1
ATOM 6330 N N . LYS B 2 403 ? 110.45 95.502 115.927 1 40 403 LYS B N 1
ATOM 6331 C CA . LYS B 2 403 ? 111.826 95.293 116.432 1 40 403 LYS B CA 1
ATOM 6332 C C . LYS B 2 403 ? 112.49 94.178 115.623 1 40 403 LYS B C 1
ATOM 6333 O O . LYS B 2 403 ? 113.686 94.34 115.257 1 40 403 LYS B O 1
ATOM 6339 N N . SER B 2 404 ? 111.762 93.091 115.365 1 40 404 SER B N 1
ATOM 6340 C CA . SER B 2 404 ? 112.329 91.902 114.686 1 40 404 SER B CA 1
ATOM 6341 C C . SER B 2 404 ? 112.743 92.254 113.255 1 40 404 SER B C 1
ATOM 6342 O O . SER B 2 404 ? 111.959 92.905 112.542 1 40 404 SER B O 1
ATOM 6345 N N . ASP B 2 405 ? 113.932 91.818 112.846 1 40 405 ASP B N 1
ATOM 6346 C CA . ASP B 2 405 ? 114.388 91.926 111.436 1 40 405 ASP B CA 1
ATOM 6347 C C . ASP B 2 405 ? 113.632 90.871 110.628 1 40 405 ASP B C 1
ATOM 6348 O O . ASP B 2 405 ? 114.205 89.795 110.327 1 40 405 ASP B O 1
ATOM 6353 N N . SER B 2 406 ? 112.378 91.189 110.303 1 40 406 SER B N 1
ATOM 6354 C CA . SER B 2 406 ? 111.426 90.271 109.634 1 40 406 SER B CA 1
ATOM 6355 C C . SER B 2 406 ? 111.951 89.91 108.243 1 40 406 SER B C 1
ATOM 6356 O O . SER B 2 406 ? 112.669 90.719 107.609 1 40 406 SER B O 1
ATOM 6359 N N . LEU B 2 407 ? 111.575 88.727 107.776 1 40 407 LEU B N 1
ATOM 6360 C CA . LEU B 2 407 ? 111.849 88.294 106.383 1 40 407 LEU B CA 1
ATOM 6361 C C . LEU B 2 407 ? 111.012 89.12 105.399 1 40 407 LEU B C 1
ATOM 6362 O O . LEU B 2 407 ? 111.309 89.058 104.186 1 40 407 LEU B O 1
ATOM 6367 N N . THR B 2 408 ? 110.025 89.879 105.877 1 40 408 THR B N 1
ATOM 6368 C CA . THR B 2 408 ? 109.176 90.729 105.01 1 40 408 THR B CA 1
ATOM 6369 C C . THR B 2 408 ? 110.007 91.837 104.355 1 40 408 THR B C 1
ATOM 6370 O O . THR B 2 408 ? 109.559 92.359 103.315 1 40 408 THR B O 1
ATOM 6374 N N . ASP B 2 409 ? 111.166 92.174 104.927 1 40 409 ASP B N 1
ATOM 6375 C CA . ASP B 2 409 ? 112.141 93.087 104.273 1 40 409 ASP B CA 1
ATOM 6376 C C . ASP B 2 409 ? 112.563 92.505 102.916 1 40 409 ASP B C 1
ATOM 6377 O O . ASP B 2 409 ? 112.507 93.235 101.895 1 40 409 ASP B O 1
ATOM 6382 N N . GLU B 2 410 ? 112.998 91.242 102.906 1 40 410 GLU B N 1
ATOM 6383 C CA . GLU B 2 410 ? 113.278 90.426 101.687 1 40 410 GLU B CA 1
ATOM 6384 C C . GLU B 2 410 ? 114.137 91.199 100.673 1 40 410 GLU B C 1
ATOM 6385 O O . GLU B 2 410 ? 114.091 90.873 99.479 1 40 410 GLU B O 1
ATOM 6391 N N . VAL B 2 411 ? 114.9 92.187 101.126 1 40 411 VAL B N 1
ATOM 6392 C CA . VAL B 2 411 ? 115.825 92.963 100.258 1 40 411 VAL B CA 1
ATOM 6393 C C . VAL B 2 411 ? 117.142 93.087 101.009 1 40 411 VAL B C 1
ATOM 6394 O O . VAL B 2 411 ? 117.154 93.667 102.106 1 40 411 VAL B O 1
ATOM 6398 N N . ILE B 2 412 ? 118.216 92.592 100.419 1 40 412 ILE B N 1
ATOM 6399 C CA . ILE B 2 412 ? 119.552 92.583 101.071 1 40 412 ILE B CA 1
ATOM 6400 C C . ILE B 2 412 ? 120.488 93.401 100.194 1 40 412 ILE B C 1
ATOM 6401 O O . ILE B 2 412 ? 120.567 93.132 98.971 1 40 412 ILE B O 1
ATOM 6406 N N . LEU B 2 413 ? 121.175 94.358 100.804 1 40 413 LEU B N 1
ATOM 6407 C CA . LEU B 2 413 ? 122.18 95.18 100.1 1 40 413 LEU B CA 1
ATOM 6408 C C . LEU B 2 413 ? 123.524 95.065 100.801 1 40 413 LEU B C 1
ATOM 6409 O O . LEU B 2 413 ? 123.555 94.883 102.036 1 40 413 LEU B O 1
ATOM 6414 N N . GLU B 2 414 ? 124.586 95.198 100.014 1 40 414 GLU B N 1
ATOM 6415 C CA . GLU B 2 414 ? 125.983 95.12 100.509 1 40 414 GLU B CA 1
ATOM 6416 C C . GLU B 2 414 ? 126.207 96.227 101.536 1 40 414 GLU B C 1
ATOM 6417 O O . GLU B 2 414 ? 125.842 97.387 101.268 1 40 414 GLU B O 1
ATOM 6423 N N . LYS B 2 415 ? 126.741 95.847 102.69 1 40 415 LYS B N 1
ATOM 6424 C CA . LYS B 2 415 ? 126.991 96.782 103.809 1 40 415 LYS B CA 1
ATOM 6425 C C . LYS B 2 415 ? 127.904 97.912 103.324 1 40 415 LYS B C 1
ATOM 6426 O O . LYS B 2 415 ? 127.617 99.077 103.658 1 40 415 LYS B O 1
ATOM 6432 N N . ALA B 2 416 ? 128.984 97.575 102.614 1 40 416 ALA B N 1
ATOM 6433 C CA . ALA B 2 416 ? 129.965 98.553 102.084 1 40 416 ALA B CA 1
ATOM 6434 C C . ALA B 2 416 ? 129.251 99.519 101.132 1 40 416 ALA B C 1
ATOM 6435 O O . ALA B 2 416 ? 129.475 100.745 101.244 1 40 416 ALA B O 1
ATOM 6437 N N . LEU B 2 417 ? 128.409 98.99 100.247 1 40 417 LEU B N 1
ATOM 6438 C CA . LEU B 2 417 ? 127.692 99.82 99.248 1 40 417 LEU B CA 1
ATOM 6439 C C . LEU B 2 417 ? 126.649 100.674 99.973 1 40 417 LEU B C 1
ATOM 6440 O O . LEU B 2 417 ? 126.56 101.869 99.678 1 40 417 LEU B O 1
ATOM 6445 N N . GLU B 2 418 ? 125.886 100.09 100.891 1 40 418 GLU B N 1
ATOM 6446 C CA . GLU B 2 418 ? 124.809 100.838 101.589 1 40 418 GLU B CA 1
ATOM 6447 C C . GLU B 2 418 ? 125.433 101.933 102.458 1 40 418 GLU B C 1
ATOM 6448 O O . GLU B 2 418 ? 124.94 103.068 102.433 1 40 418 GLU B O 1
ATOM 6454 N N . ASP B 2 419 ? 126.501 101.613 103.176 1 40 419 ASP B N 1
ATOM 6455 C CA . ASP B 2 419 ? 127.166 102.607 104.05 1 40 419 ASP B CA 1
ATOM 6456 C C . ASP B 2 419 ? 127.795 103.711 103.194 1 40 419 ASP B C 1
ATOM 6457 O O . ASP B 2 419 ? 127.887 104.853 103.676 1 40 419 ASP B O 1
ATOM 6462 N N . ALA B 2 420 ? 128.213 103.395 101.972 1 40 420 ALA B N 1
ATOM 6463 C CA . ALA B 2 420 ? 128.809 104.395 101.06 1 40 420 ALA B CA 1
ATOM 6464 C C . ALA B 2 420 ? 127.732 105.332 100.494 1 40 420 ALA B C 1
ATOM 6465 O O . ALA B 2 420 ? 128.097 106.393 99.972 1 40 420 ALA B O 1
ATOM 6467 N N . LEU B 2 421 ? 126.458 104.962 100.562 1 40 421 LEU B N 1
ATOM 6468 C CA . LEU B 2 421 ? 125.363 105.815 100.031 1 40 421 LEU B CA 1
ATOM 6469 C C . LEU B 2 421 ? 125.302 107.099 100.862 1 40 421 LEU B C 1
ATOM 6470 O O . LEU B 2 421 ? 125.36 107.043 102.099 1 40 421 LEU B O 1
ATOM 6475 N N . VAL B 2 422 ? 125.152 108.219 100.185 1 40 422 VAL B N 1
ATOM 6476 C CA . VAL B 2 422 ? 125.101 109.552 100.828 1 40 422 VAL B CA 1
ATOM 6477 C C . VAL B 2 422 ? 123.754 110.2 100.546 1 40 422 VAL B C 1
ATOM 6478 O O . VAL B 2 422 ? 123.138 110.668 101.494 1 40 422 VAL B O 1
ATOM 6482 N N . PHE B 2 423 ? 123.355 110.275 99.288 1 40 423 PHE B N 1
ATOM 6483 C CA . PHE B 2 423 ? 122.098 110.932 98.886 1 40 423 PHE B CA 1
ATOM 6484 C C . PHE B 2 423 ? 121.369 110.008 97.935 1 40 423 PHE B C 1
ATOM 6485 O O . PHE B 2 423 ? 122.01 109.545 96.99 1 40 423 PHE B O 1
ATOM 6493 N N . SER B 2 424 ? 120.09 109.77 98.158 1 40 424 SER B N 1
ATOM 6494 C CA . SER B 2 424 ? 119.3 108.844 97.305 1 40 424 SER B CA 1
ATOM 6495 C C . SER B 2 424 ? 117.928 109.441 97.023 1 40 424 SER B C 1
ATOM 6496 O O . SER B 2 424 ? 116.981 109.215 97.778 1 40 424 SER B O 1
ATOM 6499 N N . LEU B 2 425 ? 117.84 110.223 95.966 1 40 425 LEU B N 1
ATOM 6500 C CA . LEU B 2 425 ? 116.56 110.834 95.558 1 40 425 LEU B CA 1
ATOM 6501 C C . LEU B 2 425 ? 115.646 109.741 95.007 1 40 425 LEU B C 1
ATOM 6502 O O . LEU B 2 425 ? 116.102 108.866 94.246 1 40 425 LEU B O 1
ATOM 6507 N N . GLY B 2 426 ? 114.387 109.81 95.353 1 40 426 GLY B N 1
ATOM 6508 C CA . GLY B 2 426 ? 113.439 108.827 94.843 1 40 426 GLY B CA 1
ATOM 6509 C C . GLY B 2 426 ? 112.054 109.059 95.366 1 40 426 GLY B C 1
ATOM 6510 O O . GLY B 2 426 ? 111.861 109.976 96.136 1 40 426 GLY B O 1
ATOM 6511 N N . VAL B 2 427 ? 111.099 108.283 94.903 1 40 427 VAL B N 1
ATOM 6512 C CA . VAL B 2 427 ? 109.706 108.411 95.353 1 40 427 VAL B CA 1
ATOM 6513 C C . VAL B 2 427 ? 109.422 107.334 96.394 1 40 427 VAL B C 1
ATOM 6514 O O . VAL B 2 427 ? 109.681 106.145 96.138 1 40 427 VAL B O 1
ATOM 6518 N N . ARG B 2 428 ? 108.832 107.734 97.504 1 40 428 ARG B N 1
ATOM 6519 C CA . ARG B 2 428 ? 108.433 106.82 98.6 1 40 428 ARG B CA 1
ATOM 6520 C C . ARG B 2 428 ? 107.037 107.228 99.071 1 40 428 ARG B C 1
ATOM 6521 O O . ARG B 2 428 ? 106.881 108.328 99.639 1 40 428 ARG B O 1
ATOM 6529 N N . ASN B 2 429 ? 106.06 106.362 98.849 1 40 429 ASN B N 1
ATOM 6530 C CA . ASN B 2 429 ? 104.635 106.628 99.166 1 40 429 ASN B CA 1
ATOM 6531 C C . ASN B 2 429 ? 104.204 107.923 98.495 1 40 429 ASN B C 1
ATOM 6532 O O . ASN B 2 429 ? 103.543 108.735 99.141 1 40 429 ASN B O 1
ATOM 6537 N N . GLY B 2 430 ? 104.578 108.129 97.238 1 40 430 GLY B N 1
ATOM 6538 C CA . GLY B 2 430 ? 104.002 109.195 96.387 1 40 430 GLY B CA 1
ATOM 6539 C C . GLY B 2 430 ? 104.524 110.574 96.705 1 40 430 GLY B C 1
ATOM 6540 O O . GLY B 2 430 ? 103.926 111.554 96.22 1 40 430 GLY B O 1
ATOM 6541 N N . LYS B 2 431 ? 105.622 110.652 97.451 1 40 431 LYS B N 1
ATOM 6542 C CA . LYS B 2 431 ? 106.282 111.944 97.702 1 40 431 LYS B CA 1
ATOM 6543 C C . LYS B 2 431 ? 107.771 111.788 97.467 1 40 431 LYS B C 1
ATOM 6544 O O . LYS B 2 431 ? 108.344 110.804 97.899 1 40 431 LYS B O 1
ATOM 6550 N N . ILE B 2 432 ? 108.369 112.815 96.906 1 40 432 ILE B N 1
ATOM 6551 C CA . ILE B 2 432 ? 109.837 112.854 96.701 1 40 432 ILE B CA 1
ATOM 6552 C C . ILE B 2 432 ? 110.473 112.874 98.083 1 40 432 ILE B C 1
ATOM 6553 O O . ILE B 2 432 ? 110.133 113.744 98.9 1 40 432 ILE B O 1
ATOM 6558 N N . GLN B 2 433 ? 111.378 111.958 98.339 1 40 433 GLN B N 1
ATOM 6559 C CA . GLN B 2 433 ? 112.106 111.923 99.614 1 40 433 GLN B CA 1
ATOM 6560 C C . GLN B 2 433 ? 113.586 111.735 99.343 1 40 433 GLN B C 1
ATOM 6561 O O . GLN B 2 433 ? 113.947 111.23 98.286 1 40 433 GLN B O 1
ATOM 6567 N N . ASN B 2 434 ? 114.411 112.093 100.297 1 40 434 ASN B N 1
ATOM 6568 C CA . ASN B 2 434 ? 115.841 111.731 100.26 1 40 434 ASN B CA 1
ATOM 6569 C C . ASN B 2 434 ? 115.948 110.433 101.053 1 40 434 ASN B C 1
ATOM 6570 O O . ASN B 2 434 ? 116.07 110.477 102.288 1 40 434 ASN B O 1
ATOM 6575 N N . LEU B 2 435 ? 115.904 109.299 100.371 1 40 435 LEU B N 1
ATOM 6576 C CA . LEU B 2 435 ? 115.825 107.97 101.021 1 40 435 LEU B CA 1
ATOM 6577 C C . LEU B 2 435 ? 117.168 107.548 101.6 1 40 435 LEU B C 1
ATOM 6578 O O . LEU B 2 435 ? 117.298 106.382 101.949 1 40 435 LEU B O 1
ATOM 6583 N N . SER B 2 436 ? 118.138 108.435 101.71 1 40 436 SER B N 1
ATOM 6584 C CA . SER B 2 436 ? 119.424 108.114 102.371 1 40 436 SER B CA 1
ATOM 6585 C C . SER B 2 436 ? 119.304 108.313 103.889 1 40 436 SER B C 1
ATOM 6586 O O . SER B 2 436 ? 118.387 109.012 104.36 1 40 436 SER B O 1
ATOM 6589 N N . LYS B 2 437 ? 120.261 107.776 104.633 1 40 437 LYS B N 1
ATOM 6590 C CA . LYS B 2 437 ? 120.311 108.004 106.089 1 40 437 LYS B CA 1
ATOM 6591 C C . LYS B 2 437 ? 120.917 109.376 106.371 1 40 437 LYS B C 1
ATOM 6592 O O . LYS B 2 437 ? 120.633 109.933 107.431 1 40 437 LYS B O 1
ATOM 6598 N N . LYS B 2 438 ? 121.665 109.943 105.444 1 40 438 LYS B N 1
ATOM 6599 C CA . LYS B 2 438 ? 122.231 111.297 105.649 1 40 438 LYS B CA 1
ATOM 6600 C C . LYS B 2 438 ? 121.172 112.362 105.344 1 40 438 LYS B C 1
ATOM 6601 O O . LYS B 2 438 ? 120.018 112.022 105.009 1 40 438 LYS B O 1
ATOM 6607 N N . TRP B 2 439 ? 121.555 113.627 105.462 1 40 439 TRP B N 1
ATOM 6608 C CA . TRP B 2 439 ? 120.653 114.769 105.205 1 40 439 TRP B CA 1
ATOM 6609 C C . TRP B 2 439 ? 121.216 115.599 104.062 1 40 439 TRP B C 1
ATOM 6610 O O . TRP B 2 439 ? 122.45 115.806 103.992 1 40 439 TRP B O 1
ATOM 6621 N N . ALA B 2 440 ? 120.307 116.072 103.217 1 40 440 ALA B N 1
ATOM 6622 C CA . ALA B 2 440 ? 120.617 116.989 102.108 1 40 440 ALA B CA 1
ATOM 6623 C C . ALA B 2 440 ? 119.446 117.936 101.922 1 40 440 ALA B C 1
ATOM 6624 O O . ALA B 2 440 ? 118.264 117.473 101.982 1 40 440 ALA B O 1
ATOM 6626 N N . ASN B 2 441 ? 119.762 119.204 101.688 1 40 441 ASN B N 1
ATOM 6627 C CA . ASN B 2 441 ? 118.714 120.234 101.488 1 40 441 ASN B CA 1
ATOM 6628 C C . ASN B 2 441 ? 118.143 120.097 100.066 1 40 441 ASN B C 1
ATOM 6629 O O . ASN B 2 441 ? 118.741 120.623 99.108 1 40 441 ASN B O 1
ATOM 6634 N N . LEU B 2 442 ? 117.022 119.397 99.936 1 40 442 LEU B N 1
ATOM 6635 C CA . LEU B 2 442 ? 116.382 119.181 98.609 1 40 442 LEU B CA 1
ATOM 6636 C C . LEU B 2 442 ? 115.19 120.125 98.475 1 40 442 LEU B C 1
ATOM 6637 O O . LEU B 2 442 ? 114.368 120.203 99.412 1 40 442 LEU B O 1
ATOM 6642 N N . THR B 2 443 ? 115.133 120.839 97.357 1 40 443 THR B N 1
ATOM 6643 C CA . THR B 2 443 ? 114.093 121.856 97.092 1 40 443 THR B CA 1
ATOM 6644 C C . THR B 2 443 ? 113.266 121.39 95.9 1 40 443 THR B C 1
ATOM 6645 O O . THR B 2 443 ? 113.658 121.646 94.738 1 40 443 THR B O 1
ATOM 6649 N N . ILE B 2 444 ? 112.153 120.738 96.177 1 40 444 ILE B N 1
ATOM 6650 C CA . ILE B 2 444 ? 111.332 120.123 95.103 1 40 444 ILE B CA 1
ATOM 6651 C C . ILE B 2 444 ? 110.566 121.239 94.421 1 40 444 ILE B C 1
ATOM 6652 O O . ILE B 2 444 ? 109.859 121.984 95.112 1 40 444 ILE B O 1
ATOM 6657 N N . GLY B 2 445 ? 110.708 121.345 93.106 1 40 445 GLY B N 1
ATOM 6658 C CA . GLY B 2 445 ? 110.014 122.362 92.295 1 40 445 GLY B CA 1
ATOM 6659 C C . GLY B 2 445 ? 108.509 122.131 92.279 1 40 445 GLY B C 1
ATOM 6660 O O . GLY B 2 445 ? 108.024 121.011 92.603 1 40 445 GLY B O 1
ATOM 6661 N N . THR B 2 446 ? 107.759 123.146 91.885 1 40 446 THR B N 1
ATOM 6662 C CA . THR B 2 446 ? 106.286 123.048 91.841 1 40 446 THR B CA 1
ATOM 6663 C C . THR B 2 446 ? 105.84 122.187 90.658 1 40 446 THR B C 1
ATOM 6664 O O . THR B 2 446 ? 104.922 121.37 90.853 1 40 446 THR B O 1
ATOM 6668 N N . ASP B 2 447 ? 106.45 122.379 89.485 1 40 447 ASP B N 1
ATOM 6669 C CA . ASP B 2 447 ? 105.978 121.752 88.221 1 40 447 ASP B CA 1
ATOM 6670 C C . ASP B 2 447 ? 106.29 120.251 88.189 1 40 447 ASP B C 1
ATOM 6671 O O . ASP B 2 447 ? 105.608 119.539 87.4 1 40 447 ASP B O 1
ATOM 6676 N N . ILE B 2 448 ? 107.233 119.777 89.017 1 40 448 ILE B N 1
ATOM 6677 C CA . ILE B 2 448 ? 107.672 118.357 89.008 1 40 448 ILE B CA 1
ATOM 6678 C C . ILE B 2 448 ? 106.492 117.503 89.395 1 40 448 ILE B C 1
ATOM 6679 O O . ILE B 2 448 ? 105.855 117.787 90.428 1 40 448 ILE B O 1
ATOM 6684 N N . ARG B 2 449 ? 106.242 116.486 88.595 1 40 449 ARG B N 1
ATOM 6685 C CA . ARG B 2 449 ? 105.146 115.54 88.874 1 40 449 ARG B CA 1
ATOM 6686 C C . ARG B 2 449 ? 105.741 114.142 88.965 1 40 449 ARG B C 1
ATOM 6687 O O . ARG B 2 449 ? 106.647 113.845 88.209 1 40 449 ARG B O 1
ATOM 6695 N N . VAL B 2 450 ? 105.154 113.313 89.801 1 40 450 VAL B N 1
ATOM 6696 C CA . VAL B 2 450 ? 105.547 111.894 89.937 1 40 450 VAL B CA 1
ATOM 6697 C C . VAL B 2 450 ? 104.722 111.066 88.961 1 40 450 VAL B C 1
ATOM 6698 O O . VAL B 2 450 ? 103.479 111.196 88.927 1 40 450 VAL B O 1
ATOM 6702 N N . VAL B 2 451 ? 105.391 110.24 88.176 1 40 451 VAL B N 1
ATOM 6703 C CA . VAL B 2 451 ? 104.724 109.319 87.228 1 40 451 VAL B CA 1
ATOM 6704 C C . VAL B 2 451 ? 105.249 107.929 87.5 1 40 451 VAL B C 1
ATOM 6705 O O . VAL B 2 451 ? 106.375 107.78 88.036 1 40 451 VAL B O 1
ATOM 6709 N N . HIS B 2 452 ? 104.498 106.94 87.057 1 40 452 HIS B N 1
ATOM 6710 C CA . HIS B 2 452 ? 104.863 105.526 87.306 1 40 452 HIS B CA 1
ATOM 6711 C C . HIS B 2 452 ? 106.203 105.192 86.647 1 40 452 HIS B C 1
ATOM 6712 O O . HIS B 2 452 ? 106.426 105.624 85.509 1 40 452 HIS B O 1
ATOM 6719 N N . GLY B 2 453 ? 107.034 104.42 87.348 1 40 453 GLY B N 1
ATOM 6720 C CA . GLY B 2 453 ? 108.39 104.056 86.908 1 40 453 GLY B CA 1
ATOM 6721 C C . GLY B 2 453 ? 108.607 102.556 86.904 1 40 453 GLY B C 1
ATOM 6722 O O . GLY B 2 453 ? 107.693 101.801 86.532 1 40 453 GLY B O 1
ATOM 6723 N N . ARG B 2 454 ? 109.773 102.131 87.365 1 40 454 ARG B N 1
ATOM 6724 C CA . ARG B 2 454 ? 110.157 100.703 87.337 1 40 454 ARG B CA 1
ATOM 6725 C C . ARG B 2 454 ? 109.531 99.97 88.524 1 40 454 ARG B C 1
ATOM 6726 O O . ARG B 2 454 ? 108.734 99.061 88.269 1 40 454 ARG B O 1
ATOM 6734 N N . ASP B 2 455 ? 109.805 100.363 89.774 1 40 455 ASP B N 1
ATOM 6735 C CA . ASP B 2 455 ? 109.146 99.727 90.939 1 40 455 ASP B CA 1
ATOM 6736 C C . ASP B 2 455 ? 108.178 100.719 91.583 1 40 455 ASP B C 1
ATOM 6737 O O . ASP B 2 455 ? 106.991 100.396 91.765 1 40 455 ASP B O 1
ATOM 6742 N N . ASN B 2 456 ? 108.686 101.878 91.957 1 40 456 ASN B N 1
ATOM 6743 C CA . ASN B 2 456 ? 107.856 102.974 92.486 1 40 456 ASN B CA 1
ATOM 6744 C C . ASN B 2 456 ? 107.804 104.052 91.419 1 40 456 ASN B C 1
ATOM 6745 O O . ASN B 2 456 ? 108.38 103.86 90.316 1 40 456 ASN B O 1
ATOM 6750 N N . GLU B 2 457 ? 107.146 105.157 91.731 1 40 457 GLU B N 1
ATOM 6751 C CA . GLU B 2 457 ? 107.011 106.239 90.743 1 40 457 GLU B CA 1
ATOM 6752 C C . GLU B 2 457 ? 108.384 106.845 90.457 1 40 457 GLU B C 1
ATOM 6753 O O . GLU B 2 457 ? 109.329 106.681 91.246 1 40 457 GLU B O 1
ATOM 6759 N N . SER B 2 458 ? 108.455 107.566 89.351 1 40 458 SER B N 1
ATOM 6760 C CA . SER B 2 458 ? 109.682 108.228 88.87 1 40 458 SER B CA 1
ATOM 6761 C C . SER B 2 458 ? 109.463 109.732 88.756 1 40 458 SER B C 1
ATOM 6762 O O . SER B 2 458 ? 108.428 110.17 88.277 1 40 458 SER B O 1
ATOM 6765 N N . ILE B 2 459 ? 110.454 110.502 89.108 1 40 459 ILE B N 1
ATOM 6766 C CA . ILE B 2 459 ? 110.373 111.97 88.947 1 40 459 ILE B CA 1
ATOM 6767 C C . ILE B 2 459 ? 110.45 112.303 87.449 1 40 459 ILE B C 1
ATOM 6768 O O . ILE B 2 459 ? 111.311 111.803 86.734 1 40 459 ILE B O 1
ATOM 6773 N N . ARG B 2 460 ? 109.559 113.155 86.984 1 40 460 ARG B N 1
ATOM 6774 C CA . ARG B 2 460 ? 109.487 113.639 85.583 1 40 460 ARG B CA 1
ATOM 6775 C C . ARG B 2 460 ? 110.025 115.064 85.505 1 40 460 ARG B C 1
ATOM 6776 O O . ARG B 2 460 ? 109.294 116.003 85.825 1 40 460 ARG B O 1
ATOM 6784 N N . LEU B 2 461 ? 111.268 115.217 85.121 1 40 461 LEU B N 1
ATOM 6785 C CA . LEU B 2 461 ? 111.817 116.569 84.918 1 40 461 LEU B CA 1
ATOM 6786 C C . LEU B 2 461 ? 111.223 117.147 83.634 1 40 461 LEU B C 1
ATOM 6787 O O . LEU B 2 461 ? 111.871 117.058 82.577 1 40 461 LEU B O 1
ATOM 6792 N N . ASN B 2 462 ? 110.058 117.763 83.728 1 40 462 ASN B N 1
ATOM 6793 C CA . ASN B 2 462 ? 109.424 118.431 82.572 1 40 462 ASN B CA 1
ATOM 6794 C C . ASN B 2 462 ? 110.262 119.639 82.128 1 40 462 ASN B C 1
ATOM 6795 O O . ASN B 2 462 ? 111.147 120.08 82.885 1 40 462 ASN B O 1
ATOM 6800 N N . SER B 2 463 ? 109.977 120.147 80.933 1 40 463 SER B N 1
ATOM 6801 C CA . SER B 2 463 ? 110.75 121.24 80.291 1 40 463 SER B CA 1
ATOM 6802 C C . SER B 2 463 ? 110.434 122.609 80.917 1 40 463 SER B C 1
ATOM 6803 O O . SER B 2 463 ? 111.191 123.579 80.64 1 40 463 SER B O 1
ATOM 6806 N N . THR B 2 464 ? 109.36 122.69 81.709 1 40 464 THR B N 1
ATOM 6807 C CA . THR B 2 464 ? 108.865 123.953 82.304 1 40 464 THR B CA 1
ATOM 6808 C C . THR B 2 464 ? 109.888 124.456 83.329 1 40 464 THR B C 1
ATOM 6809 O O . THR B 2 464 ? 110.611 123.636 83.931 1 40 464 THR B O 1
ATOM 6813 N N . GLN B 2 465 ? 109.927 125.768 83.527 1 40 465 GLN B N 1
ATOM 6814 C CA . GLN B 2 465 ? 110.97 126.441 84.345 1 40 465 GLN B CA 1
ATOM 6815 C C . GLN B 2 465 ? 110.959 125.925 85.793 1 40 465 GLN B C 1
ATOM 6816 O O . GLN B 2 465 ? 112.04 125.652 86.339 1 40 465 GLN B O 1
ATOM 6822 N N . ASP B 2 466 ? 109.787 125.777 86.396 1 40 466 ASP B N 1
ATOM 6823 C CA . ASP B 2 466 ? 109.659 125.441 87.84 1 40 466 ASP B CA 1
ATOM 6824 C C . ASP B 2 466 ? 109.585 123.92 88.035 1 40 466 ASP B C 1
ATOM 6825 O O . ASP B 2 466 ? 108.957 123.489 89.013 1 40 466 ASP B O 1
ATOM 6830 N N . SER B 2 467 ? 110.22 123.131 87.17 1 40 467 SER B N 1
ATOM 6831 C CA . SER B 2 467 ? 110.233 121.652 87.271 1 40 467 SER B CA 1
ATOM 6832 C C . SER B 2 467 ? 111.645 121.198 87.639 1 40 467 SER B C 1
ATOM 6833 O O . SER B 2 467 ? 112.11 120.192 87.089 1 40 467 SER B O 1
ATOM 6836 N N . SER B 2 468 ? 112.311 121.897 88.552 1 40 468 SER B N 1
ATOM 6837 C CA . SER B 2 468 ? 113.711 121.593 88.939 1 40 468 SER B CA 1
ATOM 6838 C C . SER B 2 468 ? 113.765 121.048 90.368 1 40 468 SER B C 1
ATOM 6839 O O . SER B 2 468 ? 112.97 121.477 91.213 1 40 468 SER B O 1
ATOM 6842 N N . ILE B 2 469 ? 114.721 120.178 90.633 1 40 469 ILE B N 1
ATOM 6843 C CA . ILE B 2 469 ? 115.071 119.769 92.014 1 40 469 ILE B CA 1
ATOM 6844 C C . ILE B 2 469 ? 116.44 120.366 92.349 1 40 469 ILE B C 1
ATOM 6845 O O . ILE B 2 469 ? 117.389 120.227 91.544 1 40 469 ILE B O 1
ATOM 6850 N N . GLN B 2 470 ? 116.558 120.979 93.517 1 40 470 GLN B N 1
ATOM 6851 C CA . GLN B 2 470 ? 117.813 121.622 93.962 1 40 470 GLN B CA 1
ATOM 6852 C C . GLN B 2 470 ? 118.333 120.87 95.18 1 40 470 GLN B C 1
ATOM 6853 O O . GLN B 2 470 ? 117.569 120.662 96.142 1 40 470 GLN B O 1
ATOM 6859 N N . ILE B 2 471 ? 119.604 120.495 95.149 1 40 471 ILE B N 1
ATOM 6860 C CA . ILE B 2 471 ? 120.252 119.769 96.274 1 40 471 ILE B CA 1
ATOM 6861 C C . ILE B 2 471 ? 121.452 120.584 96.712 1 40 471 ILE B C 1
ATOM 6862 O O . ILE B 2 471 ? 122.45 120.649 95.96 1 40 471 ILE B O 1
ATOM 6867 N N . GLU B 2 472 ? 121.341 121.192 97.885 1 40 472 GLU B N 1
ATOM 6868 C CA . GLU B 2 472 ? 122.413 122.051 98.431 1 40 472 GLU B CA 1
ATOM 6869 C C . GLU B 2 472 ? 123.638 121.2 98.76 1 40 472 GLU B C 1
ATOM 6870 O O . GLU B 2 472 ? 123.493 120.061 99.183 1 40 472 GLU B O 1
ATOM 6876 N N . LYS B 2 473 ? 124.81 121.786 98.598 1 40 473 LYS B N 1
ATOM 6877 C CA . LYS B 2 473 ? 126.091 121.146 98.946 1 40 473 LYS B CA 1
ATOM 6878 C C . LYS B 2 473 ? 126.37 121.434 100.418 1 40 473 LYS B C 1
ATOM 6879 O O . LYS B 2 473 ? 127.082 122.418 100.731 1 40 473 LYS B O 1
ATOM 6885 N N . ASN B 2 474 ? 125.812 120.609 101.291 1 40 474 ASN B N 1
ATOM 6886 C CA . ASN B 2 474 ? 125.986 120.75 102.757 1 40 474 ASN B CA 1
ATOM 6887 C C . ASN B 2 474 ? 127.282 120.05 103.179 1 40 474 ASN B C 1
ATOM 6888 O O . ASN B 2 474 ? 128.11 119.704 102.318 1 40 474 ASN B O 1
ATOM 6893 N N . THR B 2 475 ? 127.442 119.828 104.474 1 40 475 THR B N 1
ATOM 6894 C CA . THR B 2 475 ? 128.672 119.236 105.05 1 40 475 THR B CA 1
ATOM 6895 C C . THR B 2 475 ? 128.839 117.818 104.513 1 40 475 THR B C 1
ATOM 6896 O O . THR B 2 475 ? 129.982 117.442 104.191 1 40 475 THR B O 1
ATOM 6900 N N . ASN B 2 476 ? 127.742 117.068 104.44 1 40 476 ASN B N 1
ATOM 6901 C CA . ASN B 2 476 ? 127.781 115.663 103.962 1 40 476 ASN B CA 1
ATOM 6902 C C . ASN B 2 476 ? 128.272 115.631 102.51 1 40 476 ASN B C 1
ATOM 6903 O O . ASN B 2 476 ? 129.11 114.765 102.19 1 40 476 ASN B O 1
ATOM 6908 N N . LEU B 2 477 ? 127.784 116.543 101.662 1 40 477 LEU B N 1
ATOM 6909 C CA . LEU B 2 477 ? 128.072 116.534 100.198 1 40 477 LEU B CA 1
ATOM 6910 C C . LEU B 2 477 ? 129.309 117.361 99.875 1 40 477 LEU B C 1
ATOM 6911 O O . LEU B 2 477 ? 129.554 117.553 98.673 1 40 477 LEU B O 1
ATOM 6916 N N . ARG B 2 478 ? 130.086 117.773 100.88 1 40 478 ARG B N 1
ATOM 6917 C CA . ARG B 2 478 ? 131.362 118.487 100.627 1 40 478 ARG B CA 1
ATOM 6918 C C . ARG B 2 478 ? 132.403 117.529 100.044 1 40 478 ARG B C 1
ATOM 6919 O O . ARG B 2 478 ? 133.429 118.002 99.564 1 40 478 ARG B O 1
ATOM 6927 N N . PHE B 2 479 ? 132.167 116.226 100.089 1 40 479 PHE B N 1
ATOM 6928 C CA . PHE B 2 479 ? 133.143 115.215 99.62 1 40 479 PHE B CA 1
ATOM 6929 C C . PHE B 2 479 ? 133.241 115.18 98.086 1 40 479 PHE B C 1
ATOM 6930 O O . PHE B 2 479 ? 134.149 114.514 97.587 1 40 479 PHE B O 1
ATOM 6938 N N . LEU B 2 480 ? 132.347 115.845 97.349 1 40 480 LEU B N 1
ATOM 6939 C CA . LEU B 2 480 ? 132.398 115.859 95.86 1 40 480 LEU B CA 1
ATOM 6940 C C . LEU B 2 480 ? 133.51 116.797 95.389 1 40 480 LEU B C 1
ATOM 6941 O O . LEU B 2 480 ? 133.545 117.093 94.187 1 40 480 LEU B O 1
ATOM 6946 N N . ASP B 2 481 ? 134.392 117.238 96.282 1 40 481 ASP B N 1
ATOM 6947 C CA . ASP B 2 481 ? 135.424 118.252 95.954 1 40 481 ASP B CA 1
ATOM 6948 C C . ASP B 2 481 ? 136.662 117.563 95.378 1 40 481 ASP B C 1
ATOM 6949 O O . ASP B 2 481 ? 137.022 117.862 94.237 1 40 481 ASP B O 1
ATOM 6954 N N . SER B 2 482 ? 137.342 116.727 96.153 1 40 482 SER B N 1
ATOM 6955 C CA . SER B 2 482 ? 138.659 116.173 95.755 1 40 482 SER B CA 1
ATOM 6956 C C . SER B 2 482 ? 138.732 114.699 96.131 1 40 482 SER B C 1
ATOM 6957 O O . SER B 2 482 ? 139.834 114.209 96.437 1 40 482 SER B O 1
ATOM 6960 N N . GLU B 2 483 ? 137.6 114.01 96.132 1 40 483 GLU B N 1
ATOM 6961 C CA . GLU B 2 483 ? 137.578 112.58 96.505 1 40 483 GLU B CA 1
ATOM 6962 C C . GLU B 2 483 ? 136.737 111.819 95.489 1 40 483 GLU B C 1
ATOM 6963 O O . GLU B 2 483 ? 136.06 112.448 94.655 1 40 483 GLU B O 1
ATOM 6969 N N . ASN B 2 484 ? 136.756 110.5 95.603 1 40 484 ASN B N 1
ATOM 6970 C CA . ASN B 2 484 ? 136.03 109.596 94.684 1 40 484 ASN B CA 1
ATOM 6971 C C . ASN B 2 484 ? 134.535 109.665 94.985 1 40 484 ASN B C 1
ATOM 6972 O O . ASN B 2 484 ? 134.155 109.806 96.158 1 40 484 ASN B O 1
ATOM 6977 N N . PHE B 2 485 ? 133.717 109.576 93.954 1 40 485 PHE B N 1
ATOM 6978 C CA . PHE B 2 485 ? 132.253 109.585 94.118 1 40 485 PHE B CA 1
ATOM 6979 C C . PHE B 2 485 ? 131.601 108.922 92.93 1 40 485 PHE B C 1
ATOM 6980 O O . PHE B 2 485 ? 132.149 108.963 91.806 1 40 485 PHE B O 1
ATOM 6988 N N . SER B 2 486 ? 130.467 108.29 93.196 1 40 486 SER B N 1
ATOM 6989 C CA . SER B 2 486 ? 129.731 107.511 92.182 1 40 486 SER B CA 1
ATOM 6990 C C . SER B 2 486 ? 128.305 108.011 92.131 1 40 486 SER B C 1
ATOM 6991 O O . SER B 2 486 ? 127.71 108.255 93.155 1 40 486 SER B O 1
ATOM 6994 N N . LEU B 2 487 ? 127.787 108.139 90.933 1 40 487 LEU B N 1
ATOM 6995 C CA . LEU B 2 487 ? 126.39 108.544 90.708 1 40 487 LEU B CA 1
ATOM 6996 C C . LEU B 2 487 ? 125.704 107.37 90.048 1 40 487 LEU B C 1
ATOM 6997 O O . LEU B 2 487 ? 126.244 106.795 89.087 1 40 487 LEU B O 1
ATOM 7002 N N . SER B 2 488 ? 124.521 107.086 90.496 1 40 488 SER B N 1
ATOM 7003 C CA . SER B 2 488 ? 123.697 106.056 89.867 1 40 488 SER B CA 1
ATOM 7004 C C . SER B 2 488 ? 122.294 106.578 89.725 1 40 488 SER B C 1
ATOM 7005 O O . SER B 2 488 ? 121.773 107.133 90.699 1 40 488 SER B O 1
ATOM 7008 N N . PHE B 2 489 ? 121.68 106.308 88.604 1 40 489 PHE B N 1
ATOM 7009 C CA . PHE B 2 489 ? 120.277 106.701 88.437 1 40 489 PHE B CA 1
ATOM 7010 C C . PHE B 2 489 ? 119.635 105.947 87.298 1 40 489 PHE B C 1
ATOM 7011 O O . PHE B 2 489 ? 120.302 105.686 86.315 1 40 489 PHE B O 1
ATOM 7019 N N . TRP B 2 490 ? 118.357 105.657 87.45 1 40 490 TRP B N 1
ATOM 7020 C CA . TRP B 2 490 ? 117.559 105.127 86.338 1 40 490 TRP B CA 1
ATOM 7021 C C . TRP B 2 490 ? 116.995 106.278 85.527 1 40 490 TRP B C 1
ATOM 7022 O O . TRP B 2 490 ? 116.13 106.952 86.032 1 40 490 TRP B O 1
ATOM 7033 N N . ILE B 2 491 ? 117.468 106.464 84.307 1 40 491 ILE B N 1
ATOM 7034 C CA . ILE B 2 491 ? 117.049 107.591 83.436 1 40 491 ILE B CA 1
ATOM 7035 C C . ILE B 2 491 ? 116.353 107.049 82.198 1 40 491 ILE B C 1
ATOM 7036 O O . ILE B 2 491 ? 116.937 106.205 81.548 1 40 491 ILE B O 1
ATOM 7041 N N . ARG B 2 492 ? 115.168 107.545 81.893 1 40 492 ARG B N 1
ATOM 7042 C CA . ARG B 2 492 ? 114.421 107.147 80.691 1 40 492 ARG B CA 1
ATOM 7043 C C . ARG B 2 492 ? 114.371 108.379 79.773 1 40 492 ARG B C 1
ATOM 7044 O O . ARG B 2 492 ? 113.366 109.13 79.832 1 40 492 ARG B O 1
ATOM 7052 N N . VAL B 2 493 ? 115.388 108.566 78.948 1 40 493 VAL B N 1
ATOM 7053 C CA . VAL B 2 493 ? 115.402 109.679 77.973 1 40 493 VAL B CA 1
ATOM 7054 C C . VAL B 2 493 ? 114.583 109.258 76.771 1 40 493 VAL B C 1
ATOM 7055 O O . VAL B 2 493 ? 114.822 108.2 76.207 1 40 493 VAL B O 1
ATOM 7059 N N . PRO B 2 494 ? 113.607 110.066 76.325 1 40 494 PRO B N 1
ATOM 7060 C CA . PRO B 2 494 ? 112.749 109.662 75.221 1 40 494 PRO B CA 1
ATOM 7061 C C . PRO B 2 494 ? 113.562 109.605 73.919 1 40 494 PRO B C 1
ATOM 7062 O O . PRO B 2 494 ? 114.592 110.246 73.782 1 40 494 PRO B O 1
ATOM 7066 N N . ARG B 2 495 ? 113.098 108.791 72.989 1 40 495 ARG B N 1
ATOM 7067 C CA . ARG B 2 495 ? 113.856 108.494 71.754 1 40 495 ARG B CA 1
ATOM 7068 C C . ARG B 2 495 ? 114.073 109.775 70.959 1 40 495 ARG B C 1
ATOM 7069 O O . ARG B 2 495 ? 113.19 110.645 70.938 1 40 495 ARG B O 1
ATOM 7077 N N . TYR B 2 496 ? 115.232 109.857 70.317 1 40 496 TYR B N 1
ATOM 7078 C CA . TYR B 2 496 ? 115.613 111.01 69.479 1 40 496 TYR B CA 1
ATOM 7079 C C . TYR B 2 496 ? 114.577 111.173 68.368 1 40 496 TYR B C 1
ATOM 7080 O O . TYR B 2 496 ? 114.452 110.326 67.471 1 40 496 TYR B O 1
ATOM 7089 N N . ASN B 2 497 ? 113.803 112.237 68.479 1 40 497 ASN B N 1
ATOM 7090 C CA . ASN B 2 497 ? 112.656 112.468 67.585 1 40 497 ASN B CA 1
ATOM 7091 C C . ASN B 2 497 ? 113.071 113.368 66.429 1 40 497 ASN B C 1
ATOM 7092 O O . ASN B 2 497 ? 114.15 113.985 66.475 1 40 497 ASN B O 1
ATOM 7097 N N . LYS B 2 498 ? 112.194 113.469 65.436 1 40 498 LYS B N 1
ATOM 7098 C CA . LYS B 2 498 ? 112.316 114.478 64.356 1 40 498 LYS B CA 1
ATOM 7099 C C . LYS B 2 498 ? 112.298 115.873 64.979 1 40 498 LYS B C 1
ATOM 7100 O O . LYS B 2 498 ? 113.109 116.697 64.572 1 40 498 LYS B O 1
ATOM 7106 N N . PHE B 2 499 ? 111.377 116.12 65.91 1 40 499 PHE B N 1
ATOM 7107 C CA . PHE B 2 499 ? 111.227 117.416 66.613 1 40 499 PHE B CA 1
ATOM 7108 C C . PHE B 2 499 ? 112.523 117.747 67.336 1 40 499 PHE B C 1
ATOM 7109 O O . PHE B 2 499 ? 113.015 118.873 67.239 1 40 499 PHE B O 1
ATOM 7117 N N . ASP B 2 500 ? 113.075 116.764 68.021 1 40 500 ASP B N 1
ATOM 7118 C CA . ASP B 2 500 ? 114.307 116.981 68.815 1 40 500 ASP B CA 1
ATOM 7119 C C . ASP B 2 500 ? 115.435 117.388 67.865 1 40 500 ASP B C 1
ATOM 7120 O O . ASP B 2 500 ? 116.221 118.261 68.23 1 40 500 ASP B O 1
ATOM 7125 N N . LYS B 2 501 ? 115.519 116.76 66.697 1 40 501 LYS B N 1
ATOM 7126 C CA . LYS B 2 501 ? 116.637 117.02 65.759 1 40 501 LYS B CA 1
ATOM 7127 C C . LYS B 2 501 ? 116.351 118.223 64.86 1 40 501 LYS B C 1
ATOM 7128 O O . LYS B 2 501 ? 117.281 118.642 64.164 1 40 501 LYS B O 1
ATOM 7134 N N . ASP B 2 502 ? 115.124 118.727 64.831 1 40 502 ASP B N 1
ATOM 7135 C CA . ASP B 2 502 ? 114.787 119.906 63.993 1 40 502 ASP B CA 1
ATOM 7136 C C . ASP B 2 502 ? 114.863 121.181 64.829 1 40 502 ASP B C 1
ATOM 7137 O O . ASP B 2 502 ? 115.498 122.153 64.352 1 40 502 ASP B O 1
ATOM 7142 N N . LYS B 2 503 ? 114.23 121.198 66.002 1 40 503 LYS B N 1
ATOM 7143 C CA . LYS B 2 503 ? 114.208 122.415 66.856 1 40 503 LYS B CA 1
ATOM 7144 C C . LYS B 2 503 ? 115.626 122.755 67.307 1 40 503 LYS B C 1
ATOM 7145 O O . LYS B 2 503 ? 115.912 123.957 67.467 1 40 503 LYS B O 1
ATOM 7151 N N . ASP B 2 504 ? 116.491 121.755 67.459 1 40 504 ASP B N 1
ATOM 7152 C CA . ASP B 2 504 ? 117.931 121.996 67.734 1 40 504 ASP B CA 1
ATOM 7153 C C . ASP B 2 504 ? 118.763 120.939 67.019 1 40 504 ASP B C 1
ATOM 7154 O O . ASP B 2 504 ? 118.256 119.866 66.752 1 40 504 ASP B O 1
ATOM 7159 N N . LEU B 2 505 ? 120.001 121.267 66.692 1 40 505 LEU B N 1
ATOM 7160 C CA . LEU B 2 505 ? 120.895 120.344 65.957 1 40 505 LEU B CA 1
ATOM 7161 C C . LEU B 2 505 ? 122.055 119.97 66.865 1 40 505 LEU B C 1
ATOM 7162 O O . LEU B 2 505 ? 122.307 118.775 67.015 1 40 505 LEU B O 1
ATOM 7167 N N . ASN B 2 506 ? 122.772 120.957 67.387 1 40 506 ASN B N 1
ATOM 7168 C CA . ASN B 2 506 ? 124.007 120.697 68.166 1 40 506 ASN B CA 1
ATOM 7169 C C . ASN B 2 506 ? 123.947 121.379 69.531 1 40 506 ASN B C 1
ATOM 7170 O O . ASN B 2 506 ? 124.987 121.377 70.22 1 40 506 ASN B O 1
ATOM 7175 N N . ASN B 2 507 ? 122.787 121.891 69.943 1 40 507 ASN B N 1
ATOM 7176 C CA . ASN B 2 507 ? 122.65 122.523 71.279 1 40 507 ASN B CA 1
ATOM 7177 C C . ASN B 2 507 ? 122.696 121.432 72.354 1 40 507 ASN B C 1
ATOM 7178 O O . ASN B 2 507 ? 121.83 120.54 72.359 1 40 507 ASN B O 1
ATOM 7183 N N . GLU B 2 508 ? 123.669 121.521 73.25 1 40 508 GLU B N 1
ATOM 7184 C CA . GLU B 2 508 ? 123.845 120.539 74.336 1 40 508 GLU B CA 1
ATOM 7185 C C . GLU B 2 508 ? 123.268 121.146 75.608 1 40 508 GLU B C 1
ATOM 7186 O O . GLU B 2 508 ? 123.918 122.007 76.229 1 40 508 GLU B O 1
ATOM 7192 N N . TYR B 2 509 ? 122.088 120.696 75.987 1 40 509 TYR B N 1
ATOM 7193 C CA . TYR B 2 509 ? 121.371 121.257 77.158 1 40 509 TYR B CA 1
ATOM 7194 C C . TYR B 2 509 ? 121.554 120.318 78.342 1 40 509 TYR B C 1
ATOM 7195 O O . TYR B 2 509 ? 121.64 119.108 78.173 1 40 509 TYR B O 1
ATOM 7204 N N . THR B 2 510 ? 121.574 120.881 79.537 1 40 510 THR B N 1
ATOM 7205 C CA . THR B 2 510 ? 121.901 120.143 80.766 1 40 510 THR B CA 1
ATOM 7206 C C . THR B 2 510 ? 120.72 119.308 81.259 1 40 510 THR B C 1
ATOM 7207 O O . THR B 2 510 ? 119.574 119.621 80.957 1 40 510 THR B O 1
ATOM 7211 N N . ILE B 2 511 ? 121.042 118.267 82.011 1 40 511 ILE B N 1
ATOM 7212 C CA . ILE B 2 511 ? 120.053 117.457 82.775 1 40 511 ILE B CA 1
ATOM 7213 C C . ILE B 2 511 ? 120.327 117.614 84.265 1 40 511 ILE B C 1
ATOM 7214 O O . ILE B 2 511 ? 119.405 118 84.998 1 40 511 ILE B O 1
ATOM 7219 N N . VAL B 2 512 ? 121.53 117.255 84.689 1 40 512 VAL B N 1
ATOM 7220 C CA . VAL B 2 512 ? 121.964 117.476 86.082 1 40 512 VAL B CA 1
ATOM 7221 C C . VAL B 2 512 ? 123.119 118.45 86.029 1 40 512 VAL B C 1
ATOM 7222 O O . VAL B 2 512 ? 124.166 118.076 85.488 1 40 512 VAL B O 1
ATOM 7226 N N . ASN B 2 513 ? 122.924 119.632 86.604 1 40 513 ASN B N 1
ATOM 7227 C CA . ASN B 2 513 ? 123.902 120.74 86.502 1 40 513 ASN B CA 1
ATOM 7228 C C . ASN B 2 513 ? 124.529 120.975 87.858 1 40 513 ASN B C 1
ATOM 7229 O O . ASN B 2 513 ? 123.791 121.05 88.835 1 40 513 ASN B O 1
ATOM 7234 N N . ASN B 2 514 ? 125.852 121.081 87.88 1 40 514 ASN B N 1
ATOM 7235 C CA . ASN B 2 514 ? 126.572 121.457 89.115 1 40 514 ASN B CA 1
ATOM 7236 C C . ASN B 2 514 ? 127.752 122.367 88.815 1 40 514 ASN B C 1
ATOM 7237 O O . ASN B 2 514 ? 128.63 122.468 89.683 1 40 514 ASN B O 1
ATOM 7242 N N . MET B 2 515 ? 127.758 123.04 87.669 1 40 515 MET B N 1
ATOM 7243 C CA . MET B 2 515 ? 128.699 124.158 87.482 1 40 515 MET B CA 1
ATOM 7244 C C . MET B 2 515 ? 127.979 125.345 86.858 1 40 515 MET B C 1
ATOM 7245 O O . MET B 2 515 ? 126.924 125.168 86.24 1 40 515 MET B O 1
ATOM 7250 N N . ASP B 2 516 ? 128.577 126.515 87.019 1 40 516 ASP B N 1
ATOM 7251 C CA . ASP B 2 516 ? 128.181 127.726 86.272 1 40 516 ASP B CA 1
ATOM 7252 C C . ASP B 2 516 ? 129.274 128.031 85.264 1 40 516 ASP B C 1
ATOM 7253 O O . ASP B 2 516 ? 130.345 127.386 85.294 1 40 516 ASP B O 1
ATOM 7258 N N . THR B 2 517 ? 129.002 128.995 84.4 1 40 517 THR B N 1
ATOM 7259 C CA . THR B 2 517 ? 130.005 129.453 83.415 1 40 517 THR B CA 1
ATOM 7260 C C . THR B 2 517 ? 131.242 129.954 84.169 1 40 517 THR B C 1
ATOM 7261 O O . THR B 2 517 ? 131.095 130.718 85.144 1 40 517 THR B O 1
ATOM 7265 N N . ALA B 2 518 ? 132.415 129.501 83.73 1 40 518 ALA B N 1
ATOM 7266 C CA . ALA B 2 518 ? 133.743 129.838 84.298 1 40 518 ALA B CA 1
ATOM 7267 C C . ALA B 2 518 ? 133.88 129.326 85.742 1 40 518 ALA B C 1
ATOM 7268 O O . ALA B 2 518 ? 134.795 129.798 86.448 1 40 518 ALA B O 1
ATOM 7270 N N . THR B 2 519 ? 133.04 128.381 86.171 1 40 519 THR B N 1
ATOM 7271 C CA . THR B 2 519 ? 133.146 127.748 87.51 1 40 519 THR B CA 1
ATOM 7272 C C . THR B 2 519 ? 133.221 126.24 87.326 1 40 519 THR B C 1
ATOM 7273 O O . THR B 2 519 ? 132.514 125.705 86.435 1 40 519 THR B O 1
ATOM 7277 N N . LYS B 2 520 ? 133.981 125.572 88.184 1 40 520 LYS B N 1
ATOM 7278 C CA . LYS B 2 520 ? 134.144 124.105 88.07 1 40 520 LYS B CA 1
ATOM 7279 C C . LYS B 2 520 ? 132.844 123.41 88.475 1 40 520 LYS B C 1
ATOM 7280 O O . LYS B 2 520 ? 132.004 124.013 89.191 1 40 520 LYS B O 1
ATOM 7286 N N . GLY B 2 521 ? 132.705 122.164 88.045 1 40 521 GLY B N 1
ATOM 7287 C CA . GLY B 2 521 ? 131.551 121.332 88.403 1 40 521 GLY B CA 1
ATOM 7288 C C . GLY B 2 521 ? 131.333 120.204 87.431 1 40 521 GLY B C 1
ATOM 7289 O O . GLY B 2 521 ? 132.017 120.146 86.391 1 40 521 GLY B O 1
ATOM 7290 N N . PHE B 2 522 ? 130.404 119.336 87.787 1 40 522 PHE B N 1
ATOM 7291 C CA . PHE B 2 522 ? 130.053 118.157 86.981 1 40 522 PHE B CA 1
ATOM 7292 C C . PHE B 2 522 ? 128.692 118.403 86.341 1 40 522 PHE B C 1
ATOM 7293 O O . PHE B 2 522 ? 127.802 118.974 86.957 1 40 522 PHE B O 1
ATOM 7301 N N . LYS B 2 523 ? 128.534 117.902 85.125 1 40 523 LYS B N 1
ATOM 7302 C CA . LYS B 2 523 ? 127.337 118.174 84.308 1 40 523 LYS B CA 1
ATOM 7303 C C . LYS B 2 523 ? 126.89 116.907 83.59 1 40 523 LYS B C 1
ATOM 7304 O O . LYS B 2 523 ? 127.726 116.2 83.032 1 40 523 LYS B O 1
ATOM 7310 N N . ILE B 2 524 ? 125.59 116.679 83.59 1 40 524 ILE B N 1
ATOM 7311 C CA . ILE B 2 524 ? 124.967 115.634 82.749 1 40 524 ILE B CA 1
ATOM 7312 C C . ILE B 2 524 ? 124.151 116.355 81.705 1 40 524 ILE B C 1
ATOM 7313 O O . ILE B 2 524 ? 123.235 117.096 82.091 1 40 524 ILE B O 1
ATOM 7318 N N . SER B 2 525 ? 124.482 116.15 80.434 1 40 525 SER B N 1
ATOM 7319 C CA . SER B 2 525 ? 123.869 116.909 79.319 1 40 525 SER B CA 1
ATOM 7320 C C . SER B 2 525 ? 123.503 115.986 78.163 1 40 525 SER B C 1
ATOM 7321 O O . SER B 2 525 ? 124.017 114.879 78.071 1 40 525 SER B O 1
ATOM 7324 N N . ILE B 2 526 ? 122.616 116.467 77.313 1 40 526 ILE B N 1
ATOM 7325 C CA . ILE B 2 526 ? 122.164 115.762 76.089 1 40 526 ILE B CA 1
ATOM 7326 C C . ILE B 2 526 ? 122.673 116.546 74.889 1 40 526 ILE B C 1
ATOM 7327 O O . ILE B 2 526 ? 122.342 117.739 74.776 1 40 526 ILE B O 1
ATOM 7332 N N . LYS B 2 527 ? 123.393 115.874 74.001 1 40 527 LYS B N 1
ATOM 7333 C CA . LYS B 2 527 ? 123.884 116.469 72.738 1 40 527 LYS B CA 1
ATOM 7334 C C . LYS B 2 527 ? 123.307 115.678 71.576 1 40 527 LYS B C 1
ATOM 7335 O O . LYS B 2 527 ? 123.53 114.462 71.519 1 40 527 LYS B O 1
ATOM 7341 N N . ASN B 2 528 ? 122.617 116.374 70.684 1 40 528 ASN B N 1
ATOM 7342 C CA . ASN B 2 528 ? 122.084 115.821 69.416 1 40 528 ASN B CA 1
ATOM 7343 C C . ASN B 2 528 ? 121.553 114.407 69.661 1 40 528 ASN B C 1
ATOM 7344 O O . ASN B 2 528 ? 121.825 113.502 68.846 1 40 528 ASN B O 1
ATOM 7349 N N . GLY B 2 529 ? 120.785 114.239 70.732 1 40 529 GLY B N 1
ATOM 7350 C CA . GLY B 2 529 ? 120.1 112.97 71.043 1 40 529 GLY B CA 1
ATOM 7351 C C . GLY B 2 529 ? 120.955 111.987 71.823 1 40 529 GLY B C 1
ATOM 7352 O O . GLY B 2 529 ? 120.409 110.952 72.231 1 40 529 GLY B O 1
ATOM 7353 N N . ILE B 2 530 ? 122.223 112.3 72.081 1 40 530 ILE B N 1
ATOM 7354 C CA . ILE B 2 530 ? 123.111 111.435 72.902 1 40 530 ILE B CA 1
ATOM 7355 C C . ILE B 2 530 ? 123.357 112.13 74.235 1 40 530 ILE B C 1
ATOM 7356 O O . ILE B 2 530 ? 123.547 113.364 74.264 1 40 530 ILE B O 1
ATOM 7361 N N . LEU B 2 531 ? 123.348 111.353 75.307 1 40 531 LEU B N 1
ATOM 7362 C CA . LEU B 2 531 ? 123.64 111.882 76.654 1 40 531 LEU B CA 1
ATOM 7363 C C . LEU B 2 531 ? 125.129 111.729 76.925 1 40 531 LEU B C 1
ATOM 7364 O O . LEU B 2 531 ? 125.772 110.837 76.339 1 40 531 LEU B O 1
ATOM 7369 N N . LEU B 2 532 ? 125.67 112.572 77.785 1 40 532 LEU B N 1
ATOM 7370 C CA . LEU B 2 532 ? 127.117 112.518 78.088 1 40 532 LEU B CA 1
ATOM 7371 C C . LEU B 2 532 ? 127.398 113.134 79.449 1 40 532 LEU B C 1
ATOM 7372 O O . LEU B 2 532 ? 126.669 113.988 79.911 1 40 532 LEU B O 1
ATOM 7377 N N . TRP B 2 533 ? 128.461 112.658 80.064 1 40 533 TRP B N 1
ATOM 7378 C CA . TRP B 2 533 ? 128.944 113.126 81.379 1 40 533 TRP B CA 1
ATOM 7379 C C . TRP B 2 533 ? 130.035 114.161 81.146 1 40 533 TRP B C 1
ATOM 7380 O O . TRP B 2 533 ? 130.935 113.947 80.319 1 40 533 TRP B O 1
ATOM 7391 N N . THR B 2 534 ? 129.97 115.24 81.895 1 40 534 THR B N 1
ATOM 7392 C CA . THR B 2 534 ? 130.917 116.361 81.751 1 40 534 THR B CA 1
ATOM 7393 C C . THR B 2 534 ? 131.563 116.646 83.097 1 40 534 THR B C 1
ATOM 7394 O O . THR B 2 534 ? 130.865 116.635 84.116 1 40 534 THR B O 1
ATOM 7398 N N . LEU B 2 535 ? 132.857 116.918 83.079 1 40 535 LEU B N 1
ATOM 7399 C CA . LEU B 2 535 ? 133.618 117.351 84.276 1 40 535 LEU B CA 1
ATOM 7400 C C . LEU B 2 535 ? 134.364 118.631 83.93 1 40 535 LEU B C 1
ATOM 7401 O O . LEU B 2 535 ? 135.072 118.66 82.917 1 40 535 LEU B O 1
ATOM 7406 N N . LYS B 2 536 ? 134.24 119.637 84.777 1 40 536 LYS B N 1
ATOM 7407 C CA . LYS B 2 536 ? 135.031 120.868 84.642 1 40 536 LYS B CA 1
ATOM 7408 C C . LYS B 2 536 ? 136.043 120.92 85.771 1 40 536 LYS B C 1
ATOM 7409 O O . LYS B 2 536 ? 135.648 120.885 86.938 1 40 536 LYS B O 1
ATOM 7415 N N . GLY B 2 537 ? 137.31 121.017 85.4 1 40 537 GLY B N 1
ATOM 7416 C CA . GLY B 2 537 ? 138.418 121.208 86.343 1 40 537 GLY B CA 1
ATOM 7417 C C . GLY B 2 537 ? 139.448 122.135 85.756 1 40 537 GLY B C 1
ATOM 7418 O O . GLY B 2 537 ? 139.072 123.227 85.272 1 40 537 GLY B O 1
ATOM 7419 N N . THR B 2 538 ? 140.705 121.703 85.779 1 40 538 THR B N 1
ATOM 7420 C CA . THR B 2 538 ? 141.822 122.378 85.076 1 40 538 THR B CA 1
ATOM 7421 C C . THR B 2 538 ? 141.489 122.441 83.583 1 40 538 THR B C 1
ATOM 7422 O O . THR B 2 538 ? 141.67 123.514 82.979 1 40 538 THR B O 1
ATOM 7426 N N . GLN B 2 539 ? 141.008 121.333 83.022 1 40 539 GLN B N 1
ATOM 7427 C CA . GLN B 2 539 ? 140.474 121.288 81.641 1 40 539 GLN B CA 1
ATOM 7428 C C . GLN B 2 539 ? 139.141 120.548 81.664 1 40 539 GLN B C 1
ATOM 7429 O O . GLN B 2 539 ? 139.029 119.499 82.333 1 40 539 GLN B O 1
ATOM 7435 N N . GLN B 2 540 ? 138.172 121.074 80.928 1 40 540 GLN B N 1
ATOM 7436 C CA . GLN B 2 540 ? 136.823 120.47 80.827 1 40 540 GLN B CA 1
ATOM 7437 C C . GLN B 2 540 ? 136.937 119.127 80.108 1 40 540 GLN B C 1
ATOM 7438 O O . GLN B 2 540 ? 137.574 119.052 79.04 1 40 540 GLN B O 1
ATOM 7444 N N . LYS B 2 541 ? 136.317 118.111 80.683 1 40 541 LYS B N 1
ATOM 7445 C CA . LYS B 2 541 ? 136.354 116.735 80.146 1 40 541 LYS B CA 1
ATOM 7446 C C . LYS B 2 541 ? 134.924 116.225 79.976 1 40 541 LYS B C 1
ATOM 7447 O O . LYS B 2 541 ? 134.154 116.231 80.944 1 40 541 LYS B O 1
ATOM 7453 N N . THR B 2 542 ? 134.601 115.746 78.785 1 40 542 THR B N 1
ATOM 7454 C CA . THR B 2 542 ? 133.236 115.317 78.419 1 40 542 THR B CA 1
ATOM 7455 C C . THR B 2 542 ? 133.295 113.88 77.933 1 40 542 THR B C 1
ATOM 7456 O O . THR B 2 542 ? 134.054 113.593 76.991 1 40 542 THR B O 1
ATOM 7460 N N . ILE B 2 543 ? 132.53 113.01 78.57 1 40 543 ILE B N 1
ATOM 7461 C CA . ILE B 2 543 ? 132.503 111.561 78.239 1 40 543 ILE B CA 1
ATOM 7462 C C . ILE B 2 543 ? 131.105 111.242 77.734 1 40 543 ILE B C 1
ATOM 7463 O O . ILE B 2 543 ? 130.132 111.506 78.457 1 40 543 ILE B O 1
ATOM 7468 N N . GLU B 2 544 ? 131.023 110.644 76.557 1 40 544 GLU B N 1
ATOM 7469 C CA . GLU B 2 544 ? 129.726 110.217 75.987 1 40 544 GLU B CA 1
ATOM 7470 C C . GLU B 2 544 ? 129.191 109.045 76.805 1 40 544 GLU B C 1
ATOM 7471 O O . GLU B 2 544 ? 129.975 108.299 77.435 1 40 544 GLU B O 1
ATOM 7477 N N . ILE B 2 545 ? 127.889 108.868 76.756 1 40 545 ILE B N 1
ATOM 7478 C CA . ILE B 2 545 ? 127.248 107.711 77.419 1 40 545 ILE B CA 1
ATOM 7479 C C . ILE B 2 545 ? 126.29 107.072 76.434 1 40 545 ILE B C 1
ATOM 7480 O O . ILE B 2 545 ? 125.485 107.757 75.816 1 40 545 ILE B O 1
ATOM 7485 N N . PRO B 2 546 ? 126.389 105.752 76.198 1 40 546 PRO B N 1
ATOM 7486 C CA . PRO B 2 546 ? 125.464 105.083 75.291 1 40 546 PRO B CA 1
ATOM 7487 C C . PRO B 2 546 ? 124.165 104.699 75.988 1 40 546 PRO B C 1
ATOM 7488 O O . PRO B 2 546 ? 124.172 103.801 76.775 1 40 546 PRO B O 1
ATOM 7492 N N . LEU B 2 547 ? 123.073 105.365 75.657 1 40 547 LEU B N 1
ATOM 7493 C CA . LEU B 2 547 ? 121.758 105 76.231 1 40 547 LEU B CA 1
ATOM 7494 C C . LEU B 2 547 ? 121.145 103.831 75.476 1 40 547 LEU B C 1
ATOM 7495 O O . LEU B 2 547 ? 120.132 103.315 75.938 1 40 547 LEU B O 1
ATOM 7500 N N . SER B 2 548 ? 121.745 103.449 74.362 1 40 548 SER B N 1
ATOM 7501 C CA . SER B 2 548 ? 121.338 102.261 73.578 1 40 548 SER B CA 1
ATOM 7502 C C . SER B 2 548 ? 122.444 101.96 72.564 1 40 548 SER B C 1
ATOM 7503 O O . SER B 2 548 ? 123.489 102.622 72.613 1 40 548 SER B O 1
ATOM 7506 N N . ASN B 2 549 ? 122.224 100.999 71.678 1 40 549 ASN B N 1
ATOM 7507 C CA . ASN B 2 549 ? 123.091 100.826 70.494 1 40 549 ASN B CA 1
ATOM 7508 C C . ASN B 2 549 ? 123.043 102.096 69.633 1 40 549 ASN B C 1
ATOM 7509 O O . ASN B 2 549 ? 121.993 102.781 69.567 1 40 549 ASN B O 1
ATOM 7514 N N . THR B 2 550 ? 124.172 102.425 69.016 1 40 550 THR B N 1
ATOM 7515 C CA . THR B 2 550 ? 124.369 103.667 68.215 1 40 550 THR B CA 1
ATOM 7516 C C . THR B 2 550 ? 124.238 104.909 69.106 1 40 550 THR B C 1
ATOM 7517 O O . THR B 2 550 ? 124.132 106.022 68.556 1 40 550 THR B O 1
ATOM 7521 N N . LYS B 2 551 ? 124.245 104.729 70.429 1 40 551 LYS B N 1
ATOM 7522 C CA . LYS B 2 551 ? 124.407 105.828 71.411 1 40 551 LYS B CA 1
ATOM 7523 C C . LYS B 2 551 ? 123.241 106.807 71.32 1 40 551 LYS B C 1
ATOM 7524 O O . LYS B 2 551 ? 123.431 107.963 71.684 1 40 551 LYS B O 1
ATOM 7530 N N . VAL B 2 552 ? 122.086 106.372 70.843 1 40 552 VAL B N 1
ATOM 7531 C CA . VAL B 2 552 ? 120.931 107.288 70.679 1 40 552 VAL B CA 1
ATOM 7532 C C . VAL B 2 552 ? 119.831 106.814 71.613 1 40 552 VAL B C 1
ATOM 7533 O O . VAL B 2 552 ? 119.585 105.598 71.686 1 40 552 VAL B O 1
ATOM 7537 N N . SER B 2 553 ? 119.146 107.774 72.224 1 40 553 SER B N 1
ATOM 7538 C CA . SER B 2 553 ? 118.032 107.546 73.175 1 40 553 SER B CA 1
ATOM 7539 C C . SER B 2 553 ? 116.973 106.632 72.549 1 40 553 SER B C 1
ATOM 7540 O O . SER B 2 553 ? 116.62 106.815 71.369 1 40 553 SER B O 1
ATOM 7543 N N . ASP B 2 554 ? 116.498 105.663 73.317 1 40 554 ASP B N 1
ATOM 7544 C CA . ASP B 2 554 ? 115.482 104.686 72.848 1 40 554 ASP B CA 1
ATOM 7545 C C . ASP B 2 554 ? 114.279 104.654 73.785 1 40 554 ASP B C 1
ATOM 7546 O O . ASP B 2 554 ? 113.466 103.747 73.642 1 40 554 ASP B O 1
ATOM 7551 N N . ASN B 2 555 ? 114.188 105.578 74.733 1 40 555 ASN B N 1
ATOM 7552 C CA . ASN B 2 555 ? 113.05 105.669 75.678 1 40 555 ASN B CA 1
ATOM 7553 C C . ASN B 2 555 ? 112.991 104.411 76.552 1 40 555 ASN B C 1
ATOM 7554 O O . ASN B 2 555 ? 111.938 104.102 77.087 1 40 555 ASN B O 1
ATOM 7559 N N . ILE B 2 556 ? 114.105 103.738 76.746 1 40 556 ILE B N 1
ATOM 7560 C CA . ILE B 2 556 ? 114.143 102.475 77.525 1 40 556 ILE B CA 1
ATOM 7561 C C . ILE B 2 556 ? 114.649 102.795 78.933 1 40 556 ILE B C 1
ATOM 7562 O O . ILE B 2 556 ? 115.628 103.559 79.061 1 40 556 ILE B O 1
ATOM 7567 N N . TRP B 2 557 ? 114.054 102.213 79.95 1 40 557 TRP B N 1
ATOM 7568 C CA . TRP B 2 557 ? 114.543 102.457 81.318 1 40 557 TRP B CA 1
ATOM 7569 C C . TRP B 2 557 ? 115.974 101.952 81.423 1 40 557 TRP B C 1
ATOM 7570 O O . TRP B 2 557 ? 116.169 100.726 81.314 1 40 557 TRP B O 1
ATOM 7581 N N . ARG B 2 558 ? 116.939 102.815 81.673 1 40 558 ARG B N 1
ATOM 7582 C CA . ARG B 2 558 ? 118.366 102.421 81.708 1 40 558 ARG B CA 1
ATOM 7583 C C . ARG B 2 558 ? 118.976 102.805 83.048 1 40 558 ARG B C 1
ATOM 7584 O O . ARG B 2 558 ? 118.696 103.876 83.525 1 40 558 ARG B O 1
ATOM 7592 N N . HIS B 2 559 ? 119.826 101.954 83.601 1 40 559 HIS B N 1
ATOM 7593 C CA . HIS B 2 559 ? 120.555 102.241 84.857 1 40 559 HIS B CA 1
ATOM 7594 C C . HIS B 2 559 ? 121.917 102.821 84.531 1 40 559 HIS B C 1
ATOM 7595 O O . HIS B 2 559 ? 122.952 102.177 84.721 1 40 559 HIS B O 1
ATOM 7602 N N . VAL B 2 560 ? 121.903 104.031 84.055 1 40 560 VAL B N 1
ATOM 7603 C CA . VAL B 2 560 ? 123.193 104.716 83.867 1 40 560 VAL B CA 1
ATOM 7604 C C . VAL B 2 560 ? 123.826 104.857 85.236 1 40 560 VAL B C 1
ATOM 7605 O O . VAL B 2 560 ? 123.175 105.29 86.154 1 40 560 VAL B O 1
ATOM 7609 N N . ALA B 2 561 ? 125.106 104.6 85.316 1 40 561 ALA B N 1
ATOM 7610 C CA . ALA B 2 561 ? 125.876 104.75 86.56 1 40 561 ALA B CA 1
ATOM 7611 C C . ALA B 2 561 ? 127.258 105.316 86.245 1 40 561 ALA B C 1
ATOM 7612 O O . ALA B 2 561 ? 128.132 104.531 85.929 1 40 561 ALA B O 1
ATOM 7614 N N . ILE B 2 562 ? 127.427 106.627 86.328 1 40 562 ILE B N 1
ATOM 7615 C CA . ILE B 2 562 ? 128.771 107.239 86.198 1 40 562 ILE B CA 1
ATOM 7616 C C . ILE B 2 562 ? 129.43 107.003 87.533 1 40 562 ILE B C 1
ATOM 7617 O O . ILE B 2 562 ? 129.221 107.787 88.463 1 40 562 ILE B O 1
ATOM 7622 N N . ILE B 2 563 ? 130.224 105.963 87.594 1 40 563 ILE B N 1
ATOM 7623 C CA . ILE B 2 563 ? 130.641 105.415 88.895 1 40 563 ILE B CA 1
ATOM 7624 C C . ILE B 2 563 ? 132 105.965 89.233 1 40 563 ILE B C 1
ATOM 7625 O O . ILE B 2 563 ? 132.129 106.636 90.253 1 40 563 ILE B O 1
ATOM 7630 N N . ASN B 2 564 ? 132.987 105.578 88.46 1 40 564 ASN B N 1
ATOM 7631 C CA . ASN B 2 564 ? 134.382 105.816 88.869 1 40 564 ASN B CA 1
ATOM 7632 C C . ASN B 2 564 ? 134.664 107.297 88.681 1 40 564 ASN B C 1
ATOM 7633 O O . ASN B 2 564 ? 134.533 107.798 87.55 1 40 564 ASN B O 1
ATOM 7638 N N . ASN B 2 565 ? 135.095 107.948 89.754 1 40 565 ASN B N 1
ATOM 7639 C CA . ASN B 2 565 ? 135.788 109.253 89.691 1 40 565 ASN B CA 1
ATOM 7640 C C . ASN B 2 565 ? 137.039 109.186 90.563 1 40 565 ASN B C 1
ATOM 7641 O O . ASN B 2 565 ? 137.394 110.196 91.186 1 40 565 ASN B O 1
ATOM 7646 N N . LYS B 2 566 ? 137.721 108.047 90.53 1 40 566 LYS B N 1
ATOM 7647 C CA . LYS B 2 566 ? 138.886 107.74 91.389 1 40 566 LYS B CA 1
ATOM 7648 C C . LYS B 2 566 ? 140.147 108.503 90.97 1 40 566 LYS B C 1
ATOM 7649 O O . LYS B 2 566 ? 141.223 108.199 91.526 1 40 566 LYS B O 1
ATOM 7655 N N . ASP B 2 567 ? 140.042 109.414 90.004 1 40 567 ASP B N 1
ATOM 7656 C CA . ASP B 2 567 ? 141.173 110.236 89.489 1 40 567 ASP B CA 1
ATOM 7657 C C . ASP B 2 567 ? 142.195 109.374 88.722 1 40 567 ASP B C 1
ATOM 7658 O O . ASP B 2 567 ? 143.183 109.956 88.211 1 40 567 ASP B O 1
ATOM 7663 N N . GLY B 2 568 ? 141.985 108.053 88.648 1 40 568 GLY B N 1
ATOM 7664 C CA . GLY B 2 568 ? 142.744 107.121 87.796 1 40 568 GLY B CA 1
ATOM 7665 C C . GLY B 2 568 ? 141.947 106.754 86.562 1 40 568 GLY B C 1
ATOM 7666 O O . GLY B 2 568 ? 142.549 106.586 85.479 1 40 568 GLY B O 1
ATOM 7667 N N . ASN B 2 569 ? 140.634 106.616 86.716 1 40 569 ASN B N 1
ATOM 7668 C CA . ASN B 2 569 ? 139.737 106.186 85.624 1 40 569 ASN B CA 1
ATOM 7669 C C . ASN B 2 569 ? 138.311 106.632 85.922 1 40 569 ASN B C 1
ATOM 7670 O O . ASN B 2 569 ? 137.971 106.823 87.097 1 40 569 ASN B O 1
ATOM 7675 N N . CYS B 2 570 ? 137.509 106.776 84.875 1 40 570 CYS B N 1
ATOM 7676 C CA . CYS B 2 570 ? 136.075 107.125 84.981 1 40 570 CYS B CA 1
ATOM 7677 C C . CYS B 2 570 ? 135.275 106.111 84.181 1 40 570 CYS B C 1
ATOM 7678 O O . CYS B 2 570 ? 134.919 106.37 83.018 1 40 570 CYS B O 1
ATOM 7681 N N . THR B 2 571 ? 135.013 104.977 84.786 1 40 571 THR B N 1
ATOM 7682 C CA . THR B 2 571 ? 134.259 103.896 84.124 1 40 571 THR B CA 1
ATOM 7683 C C . THR B 2 571 ? 132.77 104.167 84.301 1 40 571 THR B C 1
ATOM 7684 O O . THR B 2 571 ? 132.361 104.678 85.331 1 40 571 THR B O 1
ATOM 7688 N N . ILE B 2 572 ? 131.987 103.793 83.313 1 40 572 ILE B N 1
ATOM 7689 C CA . ILE B 2 572 ? 130.532 104.04 83.285 1 40 572 ILE B CA 1
ATOM 7690 C C . ILE B 2 572 ? 129.84 102.719 83.015 1 40 572 ILE B C 1
ATOM 7691 O O . ILE B 2 572 ? 130.254 101.961 82.116 1 40 572 ILE B O 1
ATOM 7696 N N . TYR B 2 573 ? 128.784 102.454 83.753 1 40 573 TYR B N 1
ATOM 7697 C CA . TYR B 2 573 ? 127.991 101.212 83.617 1 40 573 TYR B CA 1
ATOM 7698 C C . TYR B 2 573 ? 126.567 101.59 83.231 1 40 573 TYR B C 1
ATOM 7699 O O . TYR B 2 573 ? 125.764 101.818 84.124 1 40 573 TYR B O 1
ATOM 7708 N N . VAL B 2 574 ? 126.276 101.65 81.954 1 40 574 VAL B N 1
ATOM 7709 C CA . VAL B 2 574 ? 124.879 101.837 81.5 1 40 574 VAL B CA 1
ATOM 7710 C C . VAL B 2 574 ? 124.024 100.655 81.942 1 40 574 VAL B C 1
ATOM 7711 O O . VAL B 2 574 ? 122.858 100.846 82.295 1 40 574 VAL B O 1
ATOM 7715 N N . ASP B 2 575 ? 124.593 99.468 81.927 1 40 575 ASP B N 1
ATOM 7716 C CA . ASP B 2 575 ? 123.975 98.283 82.561 1 40 575 ASP B CA 1
ATOM 7717 C C . ASP B 2 575 ? 125 97.703 83.524 1 40 575 ASP B C 1
ATOM 7718 O O . ASP B 2 575 ? 126.019 98.342 83.762 1 40 575 ASP B O 1
ATOM 7723 N N . GLY B 2 576 ? 124.785 96.477 83.976 1 40 576 GLY B N 1
ATOM 7724 C CA . GLY B 2 576 ? 125.767 95.752 84.804 1 40 576 GLY B CA 1
ATOM 7725 C C . GLY B 2 576 ? 127.149 95.694 84.161 1 40 576 GLY B C 1
ATOM 7726 O O . GLY B 2 576 ? 128.108 95.268 84.852 1 40 576 GLY B O 1
ATOM 7727 N N . ALA B 2 577 ? 127.254 96.057 82.878 1 40 577 ALA B N 1
ATOM 7728 C CA . ALA B 2 577 ? 128.503 95.979 82.101 1 40 577 ALA B CA 1
ATOM 7729 C C . ALA B 2 577 ? 128.994 97.38 81.757 1 40 577 ALA B C 1
ATOM 7730 O O . ALA B 2 577 ? 128.194 98.238 81.42 1 40 577 ALA B O 1
ATOM 7732 N N . GLN B 2 578 ? 130.308 97.545 81.8 1 40 578 GLN B N 1
ATOM 7733 C CA . GLN B 2 578 ? 130.987 98.825 81.528 1 40 578 GLN B CA 1
ATOM 7734 C C . GLN B 2 578 ? 130.816 99.157 80.056 1 40 578 GLN B C 1
ATOM 7735 O O . GLN B 2 578 ? 130.891 98.247 79.212 1 40 578 GLN B O 1
ATOM 7741 N N . LYS B 2 579 ? 130.663 100.438 79.759 1 40 579 LYS B N 1
ATOM 7742 C CA . LYS B 2 579 ? 130.572 100.936 78.361 1 40 579 LYS B CA 1
ATOM 7743 C C . LYS B 2 579 ? 131.799 101.77 77.997 1 40 579 LYS B C 1
ATOM 7744 O O . LYS B 2 579 ? 132.464 101.433 76.999 1 40 579 LYS B O 1
ATOM 7750 N N . ASN B 2 580 ? 132.075 102.827 78.75 1 40 580 ASN B N 1
ATOM 7751 C CA . ASN B 2 580 ? 133.162 103.749 78.378 1 40 580 ASN B CA 1
ATOM 7752 C C . ASN B 2 580 ? 133.965 104.141 79.604 1 40 580 ASN B C 1
ATOM 7753 O O . ASN B 2 580 ? 133.472 104.022 80.719 1 40 580 ASN B O 1
ATOM 7758 N N . ALA B 2 581 ? 135.19 104.588 79.365 1 40 581 ALA B N 1
ATOM 7759 C CA . ALA B 2 581 ? 136.112 105.017 80.431 1 40 581 ALA B CA 1
ATOM 7760 C C . ALA B 2 581 ? 137.024 106.132 79.927 1 40 581 ALA B C 1
ATOM 7761 O O . ALA B 2 581 ? 137.193 106.297 78.702 1 40 581 ALA B O 1
ATOM 7763 N N . VAL B 2 582 ? 137.613 106.845 80.879 1 40 582 VAL B N 1
ATOM 7764 C CA . VAL B 2 582 ? 138.602 107.913 80.597 1 40 582 VAL B CA 1
ATOM 7765 C C . VAL B 2 582 ? 139.547 108.061 81.786 1 40 582 VAL B C 1
ATOM 7766 O O . VAL B 2 582 ? 139.239 107.554 82.868 1 40 582 VAL B O 1
ATOM 7770 N N . SER B 2 583 ? 140.644 108.774 81.58 1 40 583 SER B N 1
ATOM 7771 C CA . SER B 2 583 ? 141.651 109.07 82.627 1 40 583 SER B CA 1
ATOM 7772 C C . SER B 2 583 ? 141.496 110.525 83.068 1 40 583 SER B C 1
ATOM 7773 O O . SER B 2 583 ? 141.312 111.405 82.205 1 40 583 SER B O 1
ATOM 7776 N N . LEU B 2 584 ? 141.602 110.77 84.371 1 40 584 LEU B N 1
ATOM 7777 C CA . LEU B 2 584 ? 141.364 112.107 84.97 1 40 584 LEU B CA 1
ATOM 7778 C C . LEU B 2 584 ? 142.678 112.664 85.517 1 40 584 LEU B C 1
ATOM 7779 O O . LEU B 2 584 ? 142.642 113.343 86.56 1 40 584 LEU B O 1
ATOM 7784 N N . SER B 2 585 ? 143.805 112.41 84.855 1 40 585 SER B N 1
ATOM 7785 C CA . SER B 2 585 ? 145.118 112.96 85.288 1 40 585 SER B CA 1
ATOM 7786 C C . SER B 2 585 ? 145.117 114.488 85.151 1 40 585 SER B C 1
ATOM 7787 O O . SER B 2 585 ? 145.709 115.16 86.026 1 40 585 SER B O 1
ATOM 7790 N N . GLY B 2 586 ? 144.481 115.007 84.096 1 40 586 GLY B N 1
ATOM 7791 C CA . GLY B 2 586 ? 144.425 116.45 83.79 1 40 586 GLY B CA 1
ATOM 7792 C C . GLY B 2 586 ? 143.784 117.241 84.917 1 40 586 GLY B C 1
ATOM 7793 O O . GLY B 2 586 ? 144.388 118.229 85.403 1 40 586 GLY B O 1
ATOM 7794 N N . LEU B 2 587 ? 142.609 116.802 85.366 1 40 587 LEU B N 1
ATOM 7795 C CA . LEU B 2 587 ? 141.861 117.514 86.436 1 40 587 LEU B CA 1
ATOM 7796 C C . LEU B 2 587 ? 142.416 117.102 87.795 1 40 587 LEU B C 1
ATOM 7797 O O . LEU B 2 587 ? 143.049 116.041 87.92 1 40 587 LEU B O 1
ATOM 7802 N N . ASP B 2 588 ? 142.158 117.926 88.794 1 40 588 ASP B N 1
ATOM 7803 C CA . ASP B 2 588 ? 142.641 117.669 90.174 1 40 588 ASP B CA 1
ATOM 7804 C C . ASP B 2 588 ? 141.507 117.742 91.202 1 40 588 ASP B C 1
ATOM 7805 O O . ASP B 2 588 ? 141.64 117.084 92.254 1 40 588 ASP B O 1
ATOM 7810 N N . GLU B 2 589 ? 140.476 118.552 90.964 1 40 589 GLU B N 1
ATOM 7811 C CA . GLU B 2 589 ? 139.407 118.786 91.96 1 40 589 GLU B CA 1
ATOM 7812 C C . GLU B 2 589 ? 138.158 119.299 91.255 1 40 589 GLU B C 1
ATOM 7813 O O . GLU B 2 589 ? 138.258 119.793 90.126 1 40 589 GLU B O 1
ATOM 7819 N N . ILE B 2 590 ? 137.022 119.151 91.915 1 40 590 ILE B N 1
ATOM 7820 C CA . ILE B 2 590 ? 135.73 119.755 91.499 1 40 590 ILE B CA 1
ATOM 7821 C C . ILE B 2 590 ? 135.17 120.457 92.733 1 40 590 ILE B C 1
ATOM 7822 O O . ILE B 2 590 ? 134.427 119.83 93.506 1 40 590 ILE B O 1
ATOM 7827 N N . THR B 2 591 ? 135.511 121.724 92.912 1 40 591 THR B N 1
ATOM 7828 C CA . THR B 2 591 ? 135.081 122.507 94.096 1 40 591 THR B CA 1
ATOM 7829 C C . THR B 2 591 ? 134.107 123.584 93.653 1 40 591 THR B C 1
ATOM 7830 O O . THR B 2 591 ? 134.505 124.492 92.916 1 40 591 THR B O 1
ATOM 7834 N N . ASN B 2 592 ? 132.87 123.473 94.1 1 40 592 ASN B N 1
ATOM 7835 C CA . ASN B 2 592 ? 131.826 124.462 93.763 1 40 592 ASN B CA 1
ATOM 7836 C C . ASN B 2 592 ? 130.806 124.479 94.889 1 40 592 ASN B C 1
ATOM 7837 O O . ASN B 2 592 ? 130.528 123.424 95.486 1 40 592 ASN B O 1
ATOM 7842 N N . THR B 2 593 ? 130.23 125.643 95.124 1 40 593 THR B N 1
ATOM 7843 C CA . THR B 2 593 ? 129.167 125.837 96.132 1 40 593 THR B CA 1
ATOM 7844 C C . THR B 2 593 ? 127.798 125.728 95.458 1 40 593 THR B C 1
ATOM 7845 O O . THR B 2 593 ? 126.783 125.822 96.185 1 40 593 THR B O 1
ATOM 7849 N N . LEU B 2 594 ? 127.762 125.567 94.135 1 40 594 LEU B N 1
ATOM 7850 C CA . LEU B 2 594 ? 126.487 125.62 93.377 1 40 594 LEU B CA 1
ATOM 7851 C C . LEU B 2 594 ? 125.7 124.367 93.709 1 40 594 LEU B C 1
ATOM 7852 O O . LEU B 2 594 ? 126.22 123.267 93.589 1 40 594 LEU B O 1
ATOM 7857 N N . PRO B 2 595 ? 124.441 124.498 94.153 1 40 595 PRO B N 1
ATOM 7858 C CA . PRO B 2 595 ? 123.633 123.333 94.463 1 40 595 PRO B CA 1
ATOM 7859 C C . PRO B 2 595 ? 123.348 122.482 93.233 1 40 595 PRO B C 1
ATOM 7860 O O . PRO B 2 595 ? 123.277 122.996 92.158 1 40 595 PRO B O 1
ATOM 7864 N N . ILE B 2 596 ? 123.251 121.177 93.449 1 40 596 ILE B N 1
ATOM 7865 C CA . ILE B 2 596 ? 122.974 120.204 92.368 1 40 596 ILE B CA 1
ATOM 7866 C C . ILE B 2 596 ? 121.559 120.468 91.856 1 40 596 ILE B C 1
ATOM 7867 O O . ILE B 2 596 ? 120.596 120.468 92.632 1 40 596 ILE B O 1
ATOM 7872 N N . THR B 2 597 ? 121.462 120.701 90.559 1 40 597 THR B N 1
ATOM 7873 C CA . THR B 2 597 ? 120.2 121.099 89.912 1 40 597 THR B CA 1
ATOM 7874 C C . THR B 2 597 ? 119.805 120.011 88.942 1 40 597 THR B C 1
ATOM 7875 O O . THR B 2 597 ? 120.643 119.614 88.103 1 40 597 THR B O 1
ATOM 7879 N N . LEU B 2 598 ? 118.557 119.592 89.039 1 40 598 LEU B N 1
ATOM 7880 C CA . LEU B 2 598 ? 117.985 118.673 88.051 1 40 598 LEU B CA 1
ATOM 7881 C C . LEU B 2 598 ? 116.998 119.469 87.225 1 40 598 LEU B C 1
ATOM 7882 O O . LEU B 2 598 ? 115.847 119.544 87.619 1 40 598 LEU B O 1
ATOM 7887 N N . GLN B 2 599 ? 117.436 120.009 86.099 1 40 599 GLN B N 1
ATOM 7888 C CA . GLN B 2 599 ? 116.555 120.854 85.26 1 40 599 GLN B CA 1
ATOM 7889 C C . GLN B 2 599 ? 117.039 120.826 83.822 1 40 599 GLN B C 1
ATOM 7890 O O . GLN B 2 599 ? 118.264 120.721 83.59 1 40 599 GLN B O 1
ATOM 7896 N N . LEU B 2 600 ? 116.108 120.934 82.887 1 40 600 LEU B N 1
ATOM 7897 C CA . LEU B 2 600 ? 116.45 121.009 81.444 1 40 600 LEU B CA 1
ATOM 7898 C C . LEU B 2 600 ? 116.569 122.481 81.077 1 40 600 LEU B C 1
ATOM 7899 O O . LEU B 2 600 ? 115.533 123.146 80.886 1 40 600 LEU B O 1
ATOM 7904 N N . VAL B 2 601 ? 117.794 122.957 80.992 1 40 601 VAL B N 1
ATOM 7905 C CA . VAL B 2 601 ? 118.066 124.377 80.67 1 40 601 VAL B CA 1
ATOM 7906 C C . VAL B 2 601 ? 118.762 124.44 79.312 1 40 601 VAL B C 1
ATOM 7907 O O . VAL B 2 601 ? 119.834 123.842 79.155 1 40 601 VAL B O 1
ATOM 7911 N N . GLY B 2 602 ? 118.149 125.145 78.366 1 40 602 GLY B N 1
ATOM 7912 C CA . GLY B 2 602 ? 118.705 125.361 77.023 1 40 602 GLY B CA 1
ATOM 7913 C C . GLY B 2 602 ? 118.09 124.457 75.978 1 40 602 GLY B C 1
ATOM 7914 O O . GLY B 2 602 ? 118.542 124.547 74.82 1 40 602 GLY B O 1
ATOM 7915 N N . ASN B 2 603 ? 117.098 123.638 76.323 1 40 603 ASN B N 1
ATOM 7916 C CA . ASN B 2 603 ? 116.46 122.761 75.308 1 40 603 ASN B CA 1
ATOM 7917 C C . ASN B 2 603 ? 115.53 123.599 74.423 1 40 603 ASN B C 1
ATOM 7918 O O . ASN B 2 603 ? 114.697 124.344 74.963 1 40 603 ASN B O 1
ATOM 7923 N N . LYS B 2 604 ? 115.658 123.474 73.105 1 40 604 LYS B N 1
ATOM 7924 C CA . LYS B 2 604 ? 114.762 124.173 72.157 1 40 604 LYS B CA 1
ATOM 7925 C C . LYS B 2 604 ? 113.419 123.459 72.092 1 40 604 LYS B C 1
ATOM 7926 O O . LYS B 2 604 ? 112.39 124.138 71.968 1 40 604 LYS B O 1
ATOM 7932 N N . ASN B 2 605 ? 113.426 122.14 72.164 1 40 605 ASN B N 1
ATOM 7933 C CA . ASN B 2 605 ? 112.162 121.377 72.162 1 40 605 ASN B CA 1
ATOM 7934 C C . ASN B 2 605 ? 111.51 121.527 73.539 1 40 605 ASN B C 1
ATOM 7935 O O . ASN B 2 605 ? 112.194 121.341 74.565 1 40 605 ASN B O 1
ATOM 7940 N N . LYS B 2 606 ? 110.217 121.816 73.554 1 40 606 LYS B N 1
ATOM 7941 C CA . LYS B 2 606 ? 109.459 121.969 74.817 1 40 606 LYS B CA 1
ATOM 7942 C C . LYS B 2 606 ? 108.557 120.76 75.048 1 40 606 LYS B C 1
ATOM 7943 O O . LYS B 2 606 ? 107.618 120.875 75.865 1 40 606 LYS B O 1
ATOM 7949 N N . LYS B 2 607 ? 108.848 119.625 74.417 1 40 607 LYS B N 1
ATOM 7950 C CA . LYS B 2 607 ? 107.985 118.42 74.531 1 40 607 LYS B CA 1
ATOM 7951 C C . LYS B 2 607 ? 108.798 117.23 75.056 1 40 607 LYS B C 1
ATOM 7952 O O . LYS B 2 607 ? 108.397 116.068 74.799 1 40 607 LYS B O 1
ATOM 7958 N N . GLN B 2 608 ? 109.877 117.494 75.786 1 40 608 GLN B N 1
ATOM 7959 C CA . GLN B 2 608 ? 110.802 116.427 76.216 1 40 608 GLN B CA 1
ATOM 7960 C C . GLN B 2 608 ? 110.613 116.138 77.712 1 40 608 GLN B C 1
ATOM 7961 O O . GLN B 2 608 ? 110.758 117.048 78.526 1 40 608 GLN B O 1
ATOM 7967 N N . PHE B 2 609 ? 110.336 114.883 78.044 1 40 609 PHE B N 1
ATOM 7968 C CA . PHE B 2 609 ? 110.203 114.412 79.434 1 40 609 PHE B CA 1
ATOM 7969 C C . PHE B 2 609 ? 111.474 113.657 79.739 1 40 609 PHE B C 1
ATOM 7970 O O . PHE B 2 609 ? 111.716 112.658 79.112 1 40 609 PHE B O 1
ATOM 7978 N N . ILE B 2 610 ? 112.21 114.066 80.741 1 40 610 ILE B N 1
ATOM 7979 C CA . ILE B 2 610 ? 113.334 113.252 81.249 1 40 610 ILE B CA 1
ATOM 7980 C C . ILE B 2 610 ? 112.933 112.694 82.593 1 40 610 ILE B C 1
ATOM 7981 O O . ILE B 2 610 ? 112.467 113.465 83.456 1 40 610 ILE B O 1
ATOM 7986 N N . ARG B 2 611 ? 113.124 111.399 82.782 1 40 611 ARG B N 1
ATOM 7987 C CA . ARG B 2 611 ? 112.629 110.698 84 1 40 611 ARG B CA 1
ATOM 7988 C C . ARG B 2 611 ? 113.791 110.199 84.84 1 40 611 ARG B C 1
ATOM 7989 O O . ARG B 2 611 ? 114.827 109.861 84.269 1 40 611 ARG B O 1
ATOM 7997 N N . LEU B 2 612 ? 113.625 110.208 86.152 1 40 612 LEU B N 1
ATOM 7998 C CA . LEU B 2 612 ? 114.632 109.661 87.086 1 40 612 LEU B CA 1
ATOM 7999 C C . LEU B 2 612 ? 113.91 108.953 88.212 1 40 612 LEU B C 1
ATOM 8000 O O . LEU B 2 612 ? 112.846 109.467 88.662 1 40 612 LEU B O 1
ATOM 8005 N N . ASP B 2 613 ? 114.486 107.841 88.665 1 40 613 ASP B N 1
ATOM 8006 C CA . ASP B 2 613 ? 113.84 107.055 89.727 1 40 613 ASP B CA 1
ATOM 8007 C C . ASP B 2 613 ? 114.725 107.001 90.955 1 40 613 ASP B C 1
ATOM 8008 O O . ASP B 2 613 ? 114.22 107.337 92.04 1 40 613 ASP B O 1
ATOM 8013 N N . GLN B 2 614 ? 115.96 106.57 90.815 1 40 614 GLN B N 1
ATOM 8014 C CA . GLN B 2 614 ? 116.833 106.428 92.004 1 40 614 GLN B CA 1
ATOM 8015 C C . GLN B 2 614 ? 118.153 107.135 91.742 1 40 614 GLN B C 1
ATOM 8016 O O . GLN B 2 614 ? 119.108 106.492 91.316 1 40 614 GLN B O 1
ATOM 8022 N N . PHE B 2 615 ? 118.188 108.424 91.989 1 40 615 PHE B N 1
ATOM 8023 C CA . PHE B 2 615 ? 119.392 109.245 91.77 1 40 615 PHE B CA 1
ATOM 8024 C C . PHE B 2 615 ? 120.221 109.175 93.047 1 40 615 PHE B C 1
ATOM 8025 O O . PHE B 2 615 ? 119.934 109.888 94.009 1 40 615 PHE B O 1
ATOM 8033 N N . ASN B 2 616 ? 121.237 108.34 93.049 1 40 616 ASN B N 1
ATOM 8034 C CA . ASN B 2 616 ? 122.025 108.07 94.267 1 40 616 ASN B CA 1
ATOM 8035 C C . ASN B 2 616 ? 123.41 108.686 94.132 1 40 616 ASN B C 1
ATOM 8036 O O . ASN B 2 616 ? 123.928 108.787 93.034 1 40 616 ASN B O 1
ATOM 8041 N N . ILE B 2 617 ? 124.013 109.022 95.26 1 40 617 ILE B N 1
ATOM 8042 C CA . ILE B 2 617 ? 125.433 109.444 95.359 1 40 617 ILE B CA 1
ATOM 8043 C C . ILE B 2 617 ? 126.106 108.49 96.335 1 40 617 ILE B C 1
ATOM 8044 O O . ILE B 2 617 ? 125.512 108.179 97.377 1 40 617 ILE B O 1
ATOM 8049 N N . TYR B 2 618 ? 127.325 108.062 96.029 1 40 618 TYR B N 1
ATOM 8050 C CA . TYR B 2 618 ? 128.081 107.103 96.866 1 40 618 TYR B CA 1
ATOM 8051 C C . TYR B 2 618 ? 129.421 107.708 97.252 1 40 618 TYR B C 1
ATOM 8052 O O . TYR B 2 618 ? 130.051 108.393 96.455 1 40 618 TYR B O 1
ATOM 8061 N N . GLU B 2 619 ? 129.873 107.405 98.453 1 40 619 GLU B N 1
ATOM 8062 C CA . GLU B 2 619 ? 131.176 107.889 98.968 1 40 619 GLU B CA 1
ATOM 8063 C C . GLU B 2 619 ? 132.319 107.219 98.194 1 40 619 GLU B C 1
ATOM 8064 O O . GLU B 2 619 ? 133.325 107.874 97.92 1 40 619 GLU B O 1
ATOM 8070 N N . LYS B 2 620 ? 132.158 105.955 97.822 1 40 620 LYS B N 1
ATOM 8071 C CA . LYS B 2 620 ? 133.234 105.197 97.135 1 40 620 LYS B CA 1
ATOM 8072 C C . LYS B 2 620 ? 133.064 105.294 95.621 1 40 620 LYS B C 1
ATOM 8073 O O . LYS B 2 620 ? 131.925 105.395 95.144 1 40 620 LYS B O 1
ATOM 8079 N N . ALA B 2 621 ? 134.167 105.187 94.893 1 40 621 ALA B N 1
ATOM 8080 C CA . ALA B 2 621 ? 134.171 104.859 93.45 1 40 621 ALA B CA 1
ATOM 8081 C C . ALA B 2 621 ? 133.91 103.357 93.323 1 40 621 ALA B C 1
ATOM 8082 O O . ALA B 2 621 ? 134.872 102.574 93.457 1 40 621 ALA B O 1
ATOM 8084 N N . LEU B 2 622 ? 132.648 102.977 93.133 1 40 622 LEU B N 1
ATOM 8085 C CA . LEU B 2 622 ? 132.211 101.567 93.234 1 40 622 LEU B CA 1
ATOM 8086 C C . LEU B 2 622 ? 133.08 100.713 92.301 1 40 622 LEU B C 1
ATOM 8087 O O . LEU B 2 622 ? 133.38 101.128 91.156 1 40 622 LEU B O 1
ATOM 8092 N N . SER B 2 623 ? 133.453 99.526 92.75 1 40 623 SER B N 1
ATOM 8093 C CA . SER B 2 623 ? 134.186 98.543 91.916 1 40 623 SER B CA 1
ATOM 8094 C C . SER B 2 623 ? 133.245 97.938 90.867 1 40 623 SER B C 1
ATOM 8095 O O . SER B 2 623 ? 132.005 98.025 91.009 1 40 623 SER B O 1
ATOM 8098 N N . GLN B 2 624 ? 133.823 97.318 89.847 1 40 624 GLN B N 1
ATOM 8099 C CA . GLN B 2 624 ? 133.055 96.596 88.807 1 40 624 GLN B CA 1
ATOM 8100 C C . GLN B 2 624 ? 132.186 95.523 89.472 1 40 624 GLN B C 1
ATOM 8101 O O . GLN B 2 624 ? 131.086 95.26 88.961 1 40 624 GLN B O 1
ATOM 8107 N N . THR B 2 625 ? 132.673 94.904 90.543 1 40 625 THR B N 1
ATOM 8108 C CA . THR B 2 625 ? 131.896 93.885 91.285 1 40 625 THR B CA 1
ATOM 8109 C C . THR B 2 625 ? 130.665 94.546 91.914 1 40 625 THR B C 1
ATOM 8110 O O . THR B 2 625 ? 129.573 93.943 91.844 1 40 625 THR B O 1
ATOM 8114 N N . GLU B 2 626 ? 130.847 95.712 92.533 1 40 626 GLU B N 1
ATOM 8115 C CA . GLU B 2 626 ? 129.767 96.373 93.312 1 40 626 GLU B CA 1
ATOM 8116 C C . GLU B 2 626 ? 128.644 96.768 92.362 1 40 626 GLU B C 1
ATOM 8117 O O . GLU B 2 626 ? 127.474 96.525 92.682 1 40 626 GLU B O 1
ATOM 8123 N N . VAL B 2 627 ? 128.994 97.382 91.246 1 40 627 VAL B N 1
ATOM 8124 C CA . VAL B 2 627 ? 127.967 97.939 90.325 1 40 627 VAL B CA 1
ATOM 8125 C C . VAL B 2 627 ? 127.137 96.792 89.759 1 40 627 VAL B C 1
ATOM 8126 O O . VAL B 2 627 ? 125.933 96.985 89.568 1 40 627 VAL B O 1
ATOM 8130 N N . GLY B 2 628 ? 127.758 95.641 89.503 1 40 628 GLY B N 1
ATOM 8131 C CA . GLY B 2 628 ? 127.015 94.446 89.078 1 40 628 GLY B CA 1
ATOM 8132 C C . GLY B 2 628 ? 126.014 94.063 90.144 1 40 628 GLY B C 1
ATOM 8133 O O . GLY B 2 628 ? 124.871 93.747 89.788 1 40 628 GLY B O 1
ATOM 8134 N N . LYS B 2 629 ? 126.425 94.092 91.41 1 40 629 LYS B N 1
ATOM 8135 C CA . LYS B 2 629 ? 125.506 93.801 92.535 1 40 629 LYS B CA 1
ATOM 8136 C C . LYS B 2 629 ? 124.49 94.94 92.652 1 40 629 LYS B C 1
ATOM 8137 O O . LYS B 2 629 ? 123.3 94.649 92.913 1 40 629 LYS B O 1
ATOM 8143 N N . LEU B 2 630 ? 124.937 96.184 92.488 1 40 630 LEU B N 1
ATOM 8144 C CA . LEU B 2 630 ? 124.019 97.351 92.563 1 40 630 LEU B CA 1
ATOM 8145 C C . LEU B 2 630 ? 122.964 97.22 91.458 1 40 630 LEU B C 1
ATOM 8146 O O . LEU B 2 630 ? 121.77 97.405 91.737 1 40 630 LEU B O 1
ATOM 8151 N N . PHE B 2 631 ? 123.385 96.954 90.23 1 40 631 PHE B N 1
ATOM 8152 C CA . PHE B 2 631 ? 122.453 96.886 89.09 1 40 631 PHE B CA 1
ATOM 8153 C C . PHE B 2 631 ? 121.507 95.713 89.316 1 40 631 PHE B C 1
ATOM 8154 O O . PHE B 2 631 ? 120.319 95.841 89.045 1 40 631 PHE B O 1
ATOM 8162 N N . SER B 2 632 ? 122.03 94.584 89.771 1 40 632 SER B N 1
ATOM 8163 C CA . SER B 2 632 ? 121.229 93.352 89.896 1 40 632 SER B CA 1
ATOM 8164 C C . SER B 2 632 ? 120.336 93.43 91.127 1 40 632 SER B C 1
ATOM 8165 O O . SER B 2 632 ? 119.415 92.587 91.226 1 40 632 SER B O 1
ATOM 8168 N N . SER B 2 633 ? 120.588 94.37 92.034 1 40 633 SER B N 1
ATOM 8169 C CA . SER B 2 633 ? 119.754 94.505 93.255 1 40 633 SER B CA 1
ATOM 8170 C C . SER B 2 633 ? 118.342 94.964 92.89 1 40 633 SER B C 1
ATOM 8171 O O . SER B 2 633 ? 117.374 94.496 93.536 1 40 633 SER B O 1
ATOM 8174 N N . TYR B 2 634 ? 118.222 95.831 91.896 1 40 634 TYR B N 1
ATOM 8175 C CA . TYR B 2 634 ? 116.912 96.39 91.511 1 40 634 TYR B CA 1
ATOM 8176 C C . TYR B 2 634 ? 116.006 95.269 91.018 1 40 634 TYR B C 1
ATOM 8177 O O . TYR B 2 634 ? 114.833 95.182 91.431 1 40 634 TYR B O 1
ATOM 8186 N N . PHE B 2 635 ? 116.537 94.437 90.144 1 40 635 PHE B N 1
ATOM 8187 C CA . PHE B 2 635 ? 115.734 93.366 89.523 1 40 635 PHE B CA 1
ATOM 8188 C C . PHE B 2 635 ? 115.558 92.223 90.508 1 40 635 PHE B C 1
ATOM 8189 O O . PHE B 2 635 ? 116.455 91.945 91.315 1 40 635 PHE B O 1
ATOM 8197 N N . LYS B 2 636 ? 114.423 91.555 90.417 1 40 636 LYS B N 1
ATOM 8198 C CA . LYS B 2 636 ? 114.142 90.318 91.175 1 40 636 LYS B CA 1
ATOM 8199 C C . LYS B 2 636 ? 113.89 89.188 90.19 1 40 636 LYS B C 1
ATOM 8200 O O . LYS B 2 636 ? 113.438 89.441 89.073 1 40 636 LYS B O 1
ATOM 8206 N N . ASP B 2 637 ? 114.127 87.961 90.629 1 40 637 ASP B N 1
ATOM 8207 C CA . ASP B 2 637 ? 113.956 86.758 89.776 1 40 637 ASP B CA 1
ATOM 8208 C C . ASP B 2 637 ? 112.469 86.411 89.641 1 40 637 ASP B C 1
ATOM 8209 O O . ASP B 2 637 ? 112.181 85.322 89.144 1 40 637 ASP B O 1
ATOM 8214 N N . SER B 2 638 ? 111.559 87.255 90.115 1 40 638 SER B N 1
ATOM 8215 C CA . SER B 2 638 ? 110.116 86.933 90.177 1 40 638 SER B CA 1
ATOM 8216 C C . SER B 2 638 ? 109.268 87.971 89.448 1 40 638 SER B C 1
ATOM 8217 O O . SER B 2 638 ? 108.05 87.75 89.339 1 40 638 SER B O 1
ATOM 8220 N N . ASP B 2 639 ? 109.856 89.069 88.983 1 40 639 ASP B N 1
ATOM 8221 C CA . ASP B 2 639 ? 109.075 90.129 88.303 1 40 639 ASP B CA 1
ATOM 8222 C C . ASP B 2 639 ? 109.201 89.977 86.782 1 40 639 ASP B C 1
ATOM 8223 O O . ASP B 2 639 ? 110.191 89.431 86.274 1 40 639 ASP B O 1
ATOM 8228 N N . ILE B 2 640 ? 108.206 90.484 86.093 1 40 640 ILE B N 1
ATOM 8229 C CA . ILE B 2 640 ? 108.144 90.463 84.62 1 40 640 ILE B CA 1
ATOM 8230 C C . ILE B 2 640 ? 107.944 91.904 84.177 1 40 640 ILE B C 1
ATOM 8231 O O . ILE B 2 640 ? 107.082 92.615 84.752 1 40 640 ILE B O 1
ATOM 8236 N N . ARG B 2 641 ? 108.675 92.334 83.174 1 40 641 ARG B N 1
ATOM 8237 C CA . ARG B 2 641 ? 108.612 93.73 82.737 1 40 641 ARG B CA 1
ATOM 8238 C C . ARG B 2 641 ? 108.191 93.793 81.269 1 40 641 ARG B C 1
ATOM 8239 O O . ARG B 2 641 ? 108.421 92.85 80.512 1 40 641 ARG B O 1
ATOM 8247 N N . ASP B 2 642 ? 107.624 94.917 80.867 1 40 642 ASP B N 1
ATOM 8248 C CA . ASP B 2 642 ? 107.227 95.183 79.463 1 40 642 ASP B CA 1
ATOM 8249 C C . ASP B 2 642 ? 108.458 95.631 78.673 1 40 642 ASP B C 1
ATOM 8250 O O . ASP B 2 642 ? 109.577 95.478 79.16 1 40 642 ASP B O 1
ATOM 8255 N N . TYR B 2 643 ? 108.248 96.149 77.468 1 40 643 TYR B N 1
ATOM 8256 C CA . TYR B 2 643 ? 109.345 96.55 76.555 1 40 643 TYR B CA 1
ATOM 8257 C C . TYR B 2 643 ? 110.273 97.537 77.247 1 40 643 TYR B C 1
ATOM 8258 O O . TYR B 2 643 ? 111.488 97.34 77.158 1 40 643 TYR B O 1
ATOM 8267 N N . TRP B 2 644 ? 109.729 98.516 77.964 1 40 644 TRP B N 1
ATOM 8268 C CA . TRP B 2 644 ? 110.555 99.604 78.543 1 40 644 TRP B CA 1
ATOM 8269 C C . TRP B 2 644 ? 110.991 99.297 79.968 1 40 644 TRP B C 1
ATOM 8270 O O . TRP B 2 644 ? 111.616 100.183 80.576 1 40 644 TRP B O 1
ATOM 8281 N N . GLY B 2 645 ? 110.7 98.104 80.478 1 40 645 GLY B N 1
ATOM 8282 C CA . GLY B 2 645 ? 111.205 97.711 81.802 1 40 645 GLY B CA 1
ATOM 8283 C C . GLY B 2 645 ? 110.211 97.986 82.895 1 40 645 GLY B C 1
ATOM 8284 O O . GLY B 2 645 ? 110.474 97.54 84.024 1 40 645 GLY B O 1
ATOM 8285 N N . GLU B 2 646 ? 109.09 98.623 82.595 1 40 646 GLU B N 1
ATOM 8286 C CA . GLU B 2 646 ? 108.036 98.786 83.617 1 40 646 GLU B CA 1
ATOM 8287 C C . GLU B 2 646 ? 107.38 97.43 83.797 1 40 646 GLU B C 1
ATOM 8288 O O . GLU B 2 646 ? 107.211 96.691 82.846 1 40 646 GLU B O 1
ATOM 8294 N N . PRO B 2 647 ? 106.963 97.059 85.007 1 40 647 PRO B N 1
ATOM 8295 C CA . PRO B 2 647 ? 106.321 95.777 85.202 1 40 647 PRO B CA 1
ATOM 8296 C C . PRO B 2 647 ? 104.953 95.71 84.523 1 40 647 PRO B C 1
ATOM 8297 O O . PRO B 2 647 ? 104.267 96.72 84.4 1 40 647 PRO B O 1
ATOM 8301 N N . LEU B 2 648 ? 104.599 94.503 84.098 1 40 648 LEU B N 1
ATOM 8302 C CA . LEU B 2 648 ? 103.284 94.235 83.47 1 40 648 LEU B CA 1
ATOM 8303 C C . LEU B 2 648 ? 102.194 94.636 84.457 1 40 648 LEU B C 1
ATOM 8304 O O . LEU B 2 648 ? 102.404 94.551 85.66 1 40 648 LEU B O 1
ATOM 8309 N N . ALA B 2 649 ? 101.048 94.967 83.928 1 40 649 ALA B N 1
ATOM 8310 C CA . ALA B 2 649 ? 99.895 95.307 84.745 1 40 649 ALA B CA 1
ATOM 8311 C C . ALA B 2 649 ? 98.641 94.787 84.085 1 40 649 ALA B C 1
ATOM 8312 O O . ALA B 2 649 ? 98.521 94.871 82.894 1 40 649 ALA B O 1
ATOM 8314 N N . TYR B 2 650 ? 97.713 94.307 84.874 1 40 650 TYR B N 1
ATOM 8315 C CA . TYR B 2 650 ? 96.411 93.851 84.349 1 40 650 TYR B CA 1
ATOM 8316 C C . TYR B 2 650 ? 95.686 95.056 83.776 1 40 650 TYR B C 1
ATOM 8317 O O . TYR B 2 650 ? 95.792 96.171 84.346 1 40 650 TYR B O 1
ATOM 8326 N N . ASN B 2 651 ? 94.94 94.832 82.702 1 40 651 ASN B N 1
ATOM 8327 C CA . ASN B 2 651 ? 94.113 95.89 82.063 1 40 651 ASN B CA 1
ATOM 8328 C C . ASN B 2 651 ? 94.999 97.063 81.625 1 40 651 ASN B C 1
ATOM 8329 O O . ASN B 2 651 ? 94.516 98.202 81.587 1 40 651 ASN B O 1
ATOM 8334 N N . LYS B 2 652 ? 96.246 96.793 81.26 1 40 652 LYS B N 1
ATOM 8335 C CA . LYS B 2 652 ? 97.066 97.762 80.521 1 40 652 LYS B CA 1
ATOM 8336 C C . LYS B 2 652 ? 97.179 97.251 79.09 1 40 652 LYS B C 1
ATOM 8337 O O . LYS B 2 652 ? 97.53 96.059 78.875 1 40 652 LYS B O 1
ATOM 8343 N N . THR B 2 653 ? 96.88 98.131 78.143 1 40 653 THR B N 1
ATOM 8344 C CA . THR B 2 653 ? 96.795 97.774 76.708 1 40 653 THR B CA 1
ATOM 8345 C C . THR B 2 653 ? 98.185 97.861 76.086 1 40 653 THR B C 1
ATOM 8346 O O . THR B 2 653 ? 98.689 98.979 75.887 1 40 653 THR B O 1
ATOM 8350 N N . TYR B 2 654 ? 98.766 96.72 75.754 1 40 654 TYR B N 1
ATOM 8351 C CA . TYR B 2 654 ? 100.097 96.683 75.108 1 40 654 TYR B CA 1
ATOM 8352 C C . TYR B 2 654 ? 100.167 95.524 74.141 1 40 654 TYR B C 1
ATOM 8353 O O . TYR B 2 654 ? 99.852 94.383 74.509 1 40 654 TYR B O 1
ATOM 8362 N N . ASN B 2 655 ? 100.612 95.844 72.937 1 40 655 ASN B N 1
ATOM 8363 C CA . ASN B 2 655 ? 100.788 94.85 71.859 1 40 655 ASN B CA 1
ATOM 8364 C C . ASN B 2 655 ? 102.175 94.222 71.963 1 40 655 ASN B C 1
ATOM 8365 O O . ASN B 2 655 ? 103.136 94.909 72.349 1 40 655 ASN B O 1
ATOM 8370 N N . MET B 2 656 ? 102.264 92.95 71.589 1 40 656 MET B N 1
ATOM 8371 C CA . MET B 2 656 ? 103.487 92.134 71.785 1 40 656 MET B CA 1
ATOM 8372 C C . MET B 2 656 ? 104.089 91.826 70.411 1 40 656 MET B C 1
ATOM 8373 O O . MET B 2 656 ? 103.338 91.491 69.482 1 40 656 MET B O 1
ATOM 8378 N N . ILE B 2 657 ? 105.403 92.001 70.284 1 40 657 ILE B N 1
ATOM 8379 C CA . ILE B 2 657 ? 106.151 91.63 69.06 1 40 657 ILE B CA 1
ATOM 8380 C C . ILE B 2 657 ? 107.268 90.668 69.44 1 40 657 ILE B C 1
ATOM 8381 O O . ILE B 2 657 ? 107.734 90.716 70.581 1 40 657 ILE B O 1
ATOM 8386 N N . ASN B 2 658 ? 107.697 89.848 68.488 1 40 658 ASN B N 1
ATOM 8387 C CA . ASN B 2 658 ? 108.717 88.797 68.724 1 40 658 ASN B CA 1
ATOM 8388 C C . ASN B 2 658 ? 110.109 89.418 68.763 1 40 658 ASN B C 1
ATOM 8389 O O . ASN B 2 658 ? 110.256 90.639 68.512 1 40 658 ASN B O 1
ATOM 8394 N N . ILE B 2 659 ? 111.11 88.605 69.041 1 40 659 ILE B N 1
ATOM 8395 C CA . ILE B 2 659 ? 112.493 89.12 69.156 1 40 659 ILE B CA 1
ATOM 8396 C C . ILE B 2 659 ? 113.161 89.03 67.784 1 40 659 ILE B C 1
ATOM 8397 O O . ILE B 2 659 ? 113.752 90.047 67.334 1 40 659 ILE B O 1
ATOM 8402 N N . ALA B 2 660 ? 113.095 87.862 67.146 1 40 660 ALA B N 1
ATOM 8403 C CA . ALA B 2 660 ? 113.792 87.609 65.862 1 40 660 ALA B CA 1
ATOM 8404 C C . ALA B 2 660 ? 113.1 88.419 64.768 1 40 660 ALA B C 1
ATOM 8405 O O . ALA B 2 660 ? 113.785 89.059 63.952 1 40 660 ALA B O 1
ATOM 8407 N N . TYR B 2 661 ? 111.771 88.392 64.764 1 40 661 TYR B N 1
ATOM 8408 C CA . TYR B 2 661 ? 110.956 89.089 63.747 1 40 661 TYR B CA 1
ATOM 8409 C C . TYR B 2 661 ? 110.516 90.437 64.29 1 40 661 TYR B C 1
ATOM 8410 O O . TYR B 2 661 ? 109.334 90.639 64.564 1 40 661 TYR B O 1
ATOM 8419 N N . GLN B 2 662 ? 111.474 91.354 64.363 1 40 662 GLN B N 1
ATOM 8420 C CA . GLN B 2 662 ? 111.251 92.721 64.881 1 40 662 GLN B CA 1
ATOM 8421 C C . GLN B 2 662 ? 110.365 93.489 63.909 1 40 662 GLN B C 1
ATOM 8422 O O . GLN B 2 662 ? 110.466 93.298 62.699 1 40 662 GLN B O 1
ATOM 8428 N N . GLY B 2 663 ? 109.495 94.317 64.446 1 40 663 GLY B N 1
ATOM 8429 C CA . GLY B 2 663 ? 108.647 95.219 63.648 1 40 663 GLY B CA 1
ATOM 8430 C C . GLY B 2 663 ? 107.4 94.535 63.12 1 40 663 GLY B C 1
ATOM 8431 O O . GLY B 2 663 ? 106.643 95.207 62.407 1 40 663 GLY B O 1
ATOM 8432 N N . ARG B 2 664 ? 107.153 93.277 63.46 1 40 664 ARG B N 1
ATOM 8433 C CA . ARG B 2 664 ? 105.99 92.547 62.904 1 40 664 ARG B CA 1
ATOM 8434 C C . ARG B 2 664 ? 105.044 92.252 64.06 1 40 664 ARG B C 1
ATOM 8435 O O . ARG B 2 664 ? 105.396 91.481 64.942 1 40 664 ARG B O 1
ATOM 8443 N N . GLY B 2 665 ? 103.861 92.842 64.031 1 40 665 GLY B N 1
ATOM 8444 C CA . GLY B 2 665 ? 102.834 92.623 65.063 1 40 665 GLY B CA 1
ATOM 8445 C C . GLY B 2 665 ? 102.032 91.359 64.84 1 40 665 GLY B C 1
ATOM 8446 O O . GLY B 2 665 ? 102.281 90.624 63.87 1 40 665 GLY B O 1
ATOM 8447 N N . LEU B 2 666 ? 101.053 91.151 65.702 1 40 666 LEU B N 1
ATOM 8448 C CA . LEU B 2 666 ? 100.143 89.985 65.638 1 40 666 LEU B CA 1
ATOM 8449 C C . LEU B 2 666 ? 98.971 90.316 64.73 1 40 666 LEU B C 1
ATOM 8450 O O . LEU B 2 666 ? 98.261 91.275 65.024 1 40 666 LEU B O 1
ATOM 8455 N N . GLN B 2 667 ? 98.751 89.505 63.704 1 40 667 GLN B N 1
ATOM 8456 C CA . GLN B 2 667 ? 97.515 89.576 62.894 1 40 667 GLN B CA 1
ATOM 8457 C C . GLN B 2 667 ? 96.866 88.2 62.845 1 40 667 GLN B C 1
ATOM 8458 O O . GLN B 2 667 ? 97.55 87.191 63.019 1 40 667 GLN B O 1
ATOM 8464 N N . SER B 2 668 ? 95.573 88.194 62.577 1 40 668 SER B N 1
ATOM 8465 C CA . SER B 2 668 ? 94.767 86.963 62.436 1 40 668 SER B CA 1
ATOM 8466 C C . SER B 2 668 ? 94.766 86.56 60.965 1 40 668 SER B C 1
ATOM 8467 O O . SER B 2 668 ? 94.219 87.317 60.134 1 40 668 SER B O 1
ATOM 8470 N N . THR B 2 669 ? 95.337 85.399 60.666 1 40 669 THR B N 1
ATOM 8471 C CA . THR B 2 669 ? 95.269 84.777 59.32 1 40 669 THR B CA 1
ATOM 8472 C C . THR B 2 669 ? 93.899 84.109 59.137 1 40 669 THR B C 1
ATOM 8473 O O . THR B 2 669 ? 92.955 84.414 59.903 1 40 669 THR B O 1
ATOM 8477 N N . ASN B 2 670 ? 93.802 83.22 58.15 1 40 670 ASN B N 1
ATOM 8478 C CA . ASN B 2 670 ? 92.583 82.42 57.858 1 40 670 ASN B CA 1
ATOM 8479 C C . ASN B 2 670 ? 91.942 81.939 59.168 1 40 670 ASN B C 1
ATOM 8480 O O . ASN B 2 670 ? 90.761 82.279 59.417 1 40 670 ASN B O 1
ATOM 8485 N N . ASN B 2 671 ? 92.674 81.182 59.982 1 40 671 ASN B N 1
ATOM 8486 C CA . ASN B 2 671 ? 92.079 80.609 61.22 1 40 671 ASN B CA 1
ATOM 8487 C C . ASN B 2 671 ? 93.091 80.546 62.362 1 40 671 ASN B C 1
ATOM 8488 O O . ASN B 2 671 ? 92.823 79.825 63.333 1 40 671 ASN B O 1
ATOM 8493 N N . LYS B 2 672 ? 94.201 81.266 62.276 1 40 672 LYS B N 1
ATOM 8494 C CA . LYS B 2 672 ? 95.298 81.145 63.27 1 40 672 LYS B CA 1
ATOM 8495 C C . LYS B 2 672 ? 95.797 82.524 63.67 1 40 672 LYS B C 1
ATOM 8496 O O . LYS B 2 672 ? 95.187 83.529 63.289 1 40 672 LYS B O 1
ATOM 8502 N N . ILE B 2 673 ? 96.862 82.553 64.464 1 40 673 ILE B N 1
ATOM 8503 C CA . ILE B 2 673 ? 97.614 83.796 64.776 1 40 673 ILE B CA 1
ATOM 8504 C C . ILE B 2 673 ? 98.9 83.802 63.96 1 40 673 ILE B C 1
ATOM 8505 O O . ILE B 2 673 ? 99.635 82.813 63.989 1 40 673 ILE B O 1
ATOM 8510 N N . SER B 2 674 ? 99.143 84.905 63.272 1 40 674 SER B N 1
ATOM 8511 C CA . SER B 2 674 ? 100.306 85.065 62.372 1 40 674 SER B CA 1
ATOM 8512 C C . SER B 2 674 ? 100.988 86.401 62.654 1 40 674 SER B C 1
ATOM 8513 O O . SER B 2 674 ? 100.52 87.176 63.508 1 40 674 SER B O 1
ATOM 8516 N N . LEU B 2 675 ? 102.081 86.648 61.95 1 40 675 LEU B N 1
ATOM 8517 C CA . LEU B 2 675 ? 102.809 87.931 62.037 1 40 675 LEU B CA 1
ATOM 8518 C C . LEU B 2 675 ? 102.614 88.702 60.736 1 40 675 LEU B C 1
ATOM 8519 O O . LEU B 2 675 ? 102.875 88.142 59.646 1 40 675 LEU B O 1
ATOM 8524 N N . GLN B 2 676 ? 102.188 89.948 60.86 1 40 676 GLN B N 1
ATOM 8525 C CA . GLN B 2 676 ? 101.997 90.824 59.691 1 40 676 GLN B CA 1
ATOM 8526 C C . GLN B 2 676 ? 103.353 91.188 59.105 1 40 676 GLN B C 1
ATOM 8527 O O . GLN B 2 676 ? 104.374 91.148 59.793 1 40 676 GLN B O 1
ATOM 8533 N N . PRO B 2 677 ? 103.398 91.55 57.805 1 40 677 PRO B N 1
ATOM 8534 C CA . PRO B 2 677 ? 104.651 91.989 57.196 1 40 677 PRO B CA 1
ATOM 8535 C C . PRO B 2 677 ? 105.213 93.228 57.905 1 40 677 PRO B C 1
ATOM 8536 O O . PRO B 2 677 ? 104.461 94.099 58.326 1 40 677 PRO B O 1
ATOM 8540 N N . LYS B 2 678 ? 106.53 93.255 58.03 1 40 678 LYS B N 1
ATOM 8541 C CA . LYS B 2 678 ? 107.248 94.315 58.768 1 40 678 LYS B CA 1
ATOM 8542 C C . LYS B 2 678 ? 107.004 95.666 58.083 1 40 678 LYS B C 1
ATOM 8543 O O . LYS B 2 678 ? 107.155 95.755 56.841 1 40 678 LYS B O 1
ATOM 8549 N N . ALA B 2 679 ? 106.674 96.684 58.882 1 40 679 ALA B N 1
ATOM 8550 C CA . ALA B 2 679 ? 106.622 98.103 58.47 1 40 679 ALA B CA 1
ATOM 8551 C C . ALA B 2 679 ? 107.729 98.839 59.21 1 40 679 ALA B C 1
ATOM 8552 O O . ALA B 2 679 ? 107.778 98.79 60.427 1 40 679 ALA B O 1
ATOM 8554 N N . VAL B 2 680 ? 108.597 99.48 58.455 1 40 680 VAL B N 1
ATOM 8555 C CA . VAL B 2 680 ? 109.82 100.131 58.982 1 40 680 VAL B CA 1
ATOM 8556 C C . VAL B 2 680 ? 109.685 101.616 58.684 1 40 680 VAL B C 1
ATOM 8557 O O . VAL B 2 680 ? 109.37 101.985 57.532 1 40 680 VAL B O 1
ATOM 8561 N N . PHE B 2 681 ? 109.977 102.435 59.681 1 40 681 PHE B N 1
ATOM 8562 C CA . PHE B 2 681 ? 109.754 103.894 59.61 1 40 681 PHE B CA 1
ATOM 8563 C C . PHE B 2 681 ? 111.061 104.624 59.89 1 40 681 PHE B C 1
ATOM 8564 O O . PHE B 2 681 ? 112.037 104.041 60.387 1 40 681 PHE B O 1
ATOM 8572 N N . ASP B 2 682 ? 111.036 105.914 59.594 1 40 682 ASP B N 1
ATOM 8573 C CA . ASP B 2 682 ? 112.197 106.805 59.791 1 40 682 ASP B CA 1
ATOM 8574 C C . ASP B 2 682 ? 112.059 107.469 61.149 1 40 682 ASP B C 1
ATOM 8575 O O . ASP B 2 682 ? 111.157 108.282 61.343 1 40 682 ASP B O 1
ATOM 8580 N N . PRO B 2 683 ? 112.962 107.183 62.112 1 40 683 PRO B N 1
ATOM 8581 C CA . PRO B 2 683 ? 112.853 107.788 63.441 1 40 683 PRO B CA 1
ATOM 8582 C C . PRO B 2 683 ? 113.098 109.304 63.417 1 40 683 PRO B C 1
ATOM 8583 O O . PRO B 2 683 ? 112.293 110.046 63.943 1 40 683 PRO B O 1
ATOM 8587 N N . THR B 2 684 ? 114.191 109.729 62.797 1 40 684 THR B N 1
ATOM 8588 C CA . THR B 2 684 ? 114.646 111.138 62.823 1 40 684 THR B CA 1
ATOM 8589 C C . THR B 2 684 ? 114.337 111.843 61.501 1 40 684 THR B C 1
ATOM 8590 O O . THR B 2 684 ? 114.15 113.063 61.534 1 40 684 THR B O 1
ATOM 8594 N N . GLY B 2 685 ? 114.357 111.129 60.374 1 40 685 GLY B N 1
ATOM 8595 C CA . GLY B 2 685 ? 114.048 111.699 59.047 1 40 685 GLY B CA 1
ATOM 8596 C C . GLY B 2 685 ? 115.282 111.917 58.183 1 40 685 GLY B C 1
ATOM 8597 O O . GLY B 2 685 ? 115.18 112.706 57.225 1 40 685 GLY B O 1
ATOM 8598 N N . ASP B 2 686 ? 116.4 111.239 58.452 1 40 686 ASP B N 1
ATOM 8599 C CA . ASP B 2 686 ? 117.647 111.408 57.655 1 40 686 ASP B CA 1
ATOM 8600 C C . ASP B 2 686 ? 118.183 110.038 57.231 1 40 686 ASP B C 1
ATOM 8601 O O . ASP B 2 686 ? 119.111 109.519 57.886 1 40 686 ASP B O 1
ATOM 8606 N N . GLY B 2 687 ? 117.601 109.479 56.168 1 40 687 GLY B N 1
ATOM 8607 C CA . GLY B 2 687 ? 118.069 108.264 55.464 1 40 687 GLY B CA 1
ATOM 8608 C C . GLY B 2 687 ? 118.322 107.054 56.361 1 40 687 GLY B C 1
ATOM 8609 O O . GLY B 2 687 ? 119.093 106.165 55.944 1 40 687 GLY B O 1
ATOM 8610 N N . SER B 2 688 ? 117.703 106.984 57.541 1 40 688 SER B N 1
ATOM 8611 C CA . SER B 2 688 ? 117.818 105.829 58.466 1 40 688 SER B CA 1
ATOM 8612 C C . SER B 2 688 ? 116.418 105.332 58.796 1 40 688 SER B C 1
ATOM 8613 O O . SER B 2 688 ? 115.553 106.15 59.121 1 40 688 SER B O 1
ATOM 8616 N N . TYR B 2 689 ? 116.217 104.025 58.715 1 40 689 TYR B N 1
ATOM 8617 C CA . TYR B 2 689 ? 114.898 103.392 58.934 1 40 689 TYR B CA 1
ATOM 8618 C C . TYR B 2 689 ? 115.022 102.307 59.999 1 40 689 TYR B C 1
ATOM 8619 O O . TYR B 2 689 ? 115.922 101.455 59.903 1 40 689 TYR B O 1
ATOM 8628 N N . ILE B 2 690 ? 114.124 102.334 60.976 1 40 690 ILE B N 1
ATOM 8629 C CA . ILE B 2 690 ? 114.109 101.351 62.095 1 40 690 ILE B CA 1
ATOM 8630 C C . ILE B 2 690 ? 112.697 100.802 62.222 1 40 690 ILE B C 1
ATOM 8631 O O . ILE B 2 690 ? 111.742 101.466 61.821 1 40 690 ILE B O 1
ATOM 8636 N N . PRO B 2 691 ? 112.523 99.585 62.775 1 40 691 PRO B N 1
ATOM 8637 C CA . PRO B 2 691 ? 111.199 98.969 62.83 1 40 691 PRO B CA 1
ATOM 8638 C C . PRO B 2 691 ? 110.209 99.766 63.686 1 40 691 PRO B C 1
ATOM 8639 O O . PRO B 2 691 ? 110.593 100.38 64.658 1 40 691 PRO B O 1
ATOM 8643 N N . ARG B 2 692 ? 108.947 99.713 63.3 1 40 692 ARG B N 1
ATOM 8644 C CA . ARG B 2 692 ? 107.845 100.279 64.106 1 40 692 ARG B CA 1
ATOM 8645 C C . ARG B 2 692 ? 107.505 99.341 65.266 1 40 692 ARG B C 1
ATOM 8646 O O . ARG B 2 692 ? 107.748 98.135 65.175 1 40 692 ARG B O 1
ATOM 8654 N N . LEU B 2 693 ? 106.934 99.897 66.329 1 40 693 LEU B N 1
ATOM 8655 C CA . LEU B 2 693 ? 106.631 99.148 67.567 1 40 693 LEU B CA 1
ATOM 8656 C C . LEU B 2 693 ? 105.138 98.923 67.693 1 40 693 LEU B C 1
ATOM 8657 O O . LEU B 2 693 ? 104.767 97.756 67.865 1 40 693 LEU B O 1
ATOM 8662 N N . TYR B 2 694 ? 104.308 99.955 67.625 1 40 694 TYR B N 1
ATOM 8663 C CA . TYR B 2 694 ? 102.865 99.786 67.928 1 40 694 TYR B CA 1
ATOM 8664 C C . TYR B 2 694 ? 102.17 99.082 66.763 1 40 694 TYR B C 1
ATOM 8665 O O . TYR B 2 694 ? 101.378 99.703 66.049 1 40 694 TYR B O 1
ATOM 8674 N N . ARG B 2 695 ? 102.478 97.809 66.555 1 40 695 ARG B N 1
ATOM 8675 C CA . ARG B 2 695 ? 101.888 97.02 65.459 1 40 695 ARG B CA 1
ATOM 8676 C C . ARG B 2 695 ? 101.175 95.82 66.054 1 40 695 ARG B C 1
ATOM 8677 O O . ARG B 2 695 ? 101.614 95.295 67.092 1 40 695 ARG B O 1
ATOM 8685 N N . GLY B 2 696 ? 100.117 95.394 65.38 1 40 696 GLY B N 1
ATOM 8686 C CA . GLY B 2 696 ? 99.364 94.177 65.727 1 40 696 GLY B CA 1
ATOM 8687 C C . GLY B 2 696 ? 98.205 94.474 66.646 1 40 696 GLY B C 1
ATOM 8688 O O . GLY B 2 696 ? 97.852 95.661 66.83 1 40 696 GLY B O 1
ATOM 8689 N N . TYR B 2 697 ? 97.601 93.413 67.166 1 40 697 TYR B N 1
ATOM 8690 C CA . TYR B 2 697 ? 96.413 93.512 68.041 1 40 697 TYR B CA 1
ATOM 8691 C C . TYR B 2 697 ? 96.784 94.259 69.317 1 40 697 TYR B C 1
ATOM 8692 O O . TYR B 2 697 ? 97.8 93.947 69.933 1 40 697 TYR B O 1
ATOM 8701 N N . ASP B 2 698 ? 95.965 95.235 69.681 1 40 698 ASP B N 1
ATOM 8702 C CA . ASP B 2 698 ? 96.037 95.891 71.007 1 40 698 ASP B CA 1
ATOM 8703 C C . ASP B 2 698 ? 95.436 94.92 72.017 1 40 698 ASP B C 1
ATOM 8704 O O . ASP B 2 698 ? 94.202 94.72 72.017 1 40 698 ASP B O 1
ATOM 8709 N N . VAL B 2 699 ? 96.289 94.333 72.842 1 40 699 VAL B N 1
ATOM 8710 C CA . VAL B 2 699 ? 95.881 93.196 73.696 1 40 699 VAL B CA 1
ATOM 8711 C C . VAL B 2 699 ? 96.256 93.51 75.133 1 40 699 VAL B C 1
ATOM 8712 O O . VAL B 2 699 ? 97.298 94.146 75.375 1 40 699 VAL B O 1
ATOM 8716 N N . LEU B 2 700 ? 95.431 93.045 76.058 1 40 700 LEU B N 1
ATOM 8717 C CA . LEU B 2 700 ? 95.704 93.152 77.507 1 40 700 LEU B CA 1
ATOM 8718 C C . LEU B 2 700 ? 95.75 91.738 78.068 1 40 700 LEU B C 1
ATOM 8719 O O . LEU B 2 700 ? 95.651 90.748 77.309 1 40 700 LEU B O 1
ATOM 8724 N N . LEU B 2 701 ? 95.951 91.664 79.373 1 40 701 LEU B N 1
ATOM 8725 C CA . LEU B 2 701 ? 96.047 90.373 80.08 1 40 701 LEU B CA 1
ATOM 8726 C C . LEU B 2 701 ? 95.494 90.508 81.483 1 40 701 LEU B C 1
ATOM 8727 O O . LEU B 2 701 ? 95.733 91.505 82.132 1 40 701 LEU B O 1
ATOM 8732 N N . GLN B 2 702 ? 94.746 89.51 81.891 1 40 702 GLN B N 1
ATOM 8733 C CA . GLN B 2 702 ? 93.993 89.541 83.158 1 40 702 GLN B CA 1
ATOM 8734 C C . GLN B 2 702 ? 94.246 88.237 83.907 1 40 702 GLN B C 1
ATOM 8735 O O . GLN B 2 702 ? 94.418 87.175 83.265 1 40 702 GLN B O 1
ATOM 8741 N N . LYS B 2 703 ? 94.232 88.322 85.225 1 40 703 LYS B N 1
ATOM 8742 C CA . LYS B 2 703 ? 94.453 87.139 86.071 1 40 703 LYS B CA 1
ATOM 8743 C C . LYS B 2 703 ? 93.382 86.097 85.768 1 40 703 LYS B C 1
ATOM 8744 O O . LYS B 2 703 ? 92.185 86.436 85.763 1 40 703 LYS B O 1
ATOM 8750 N N . ASP B 2 704 ? 93.813 84.855 85.593 1 40 704 ASP B N 1
ATOM 8751 C CA . ASP B 2 704 ? 92.904 83.741 85.254 1 40 704 ASP B CA 1
ATOM 8752 C C . ASP B 2 704 ? 92.017 83.398 86.446 1 40 704 ASP B C 1
ATOM 8753 O O . ASP B 2 704 ? 92.417 83.655 87.596 1 40 704 ASP B O 1
ATOM 8758 N N . SER B 2 705 ? 90.853 82.817 86.158 1 40 705 SER B N 1
ATOM 8759 C CA . SER B 2 705 ? 89.896 82.315 87.179 1 40 705 SER B CA 1
ATOM 8760 C C . SER B 2 705 ? 90.56 81.241 88.05 1 40 705 SER B C 1
ATOM 8761 O O . SER B 2 705 ? 90.405 81.281 89.29 1 40 705 SER B O 1
ATOM 8764 N N . GLN B 2 706 ? 91.326 80.348 87.435 1 40 706 GLN B N 1
ATOM 8765 C CA . GLN B 2 706 ? 91.98 79.235 88.16 1 40 706 GLN B CA 1
ATOM 8766 C C . GLN B 2 706 ? 93.211 79.733 88.924 1 40 706 GLN B C 1
ATOM 8767 O O . GLN B 2 706 ? 93.784 78.919 89.66 1 40 706 GLN B O 1
ATOM 8773 N N . SER B 2 707 ? 93.606 81.003 88.791 1 40 707 SER B N 1
ATOM 8774 C CA . SER B 2 707 ? 94.805 81.557 89.476 1 40 707 SER B CA 1
ATOM 8775 C C . SER B 2 707 ? 94.393 82.224 90.788 1 40 707 SER B C 1
ATOM 8776 O O . SER B 2 707 ? 93.977 83.394 90.731 1 40 707 SER B O 1
ATOM 8779 N N . LYS B 2 708 ? 94.533 81.522 91.92 1 40 708 LYS B N 1
ATOM 8780 C CA . LYS B 2 708 ? 94.126 82.027 93.259 1 40 708 LYS B CA 1
ATOM 8781 C C . LYS B 2 708 ? 94.907 83.279 93.679 1 40 708 LYS B C 1
ATOM 8782 O O . LYS B 2 708 ? 94.245 84.204 94.225 1 40 708 LYS B O 1
ATOM 8788 N N . THR B 2 709 ? 96.232 83.301 93.522 1 40 709 THR B N 1
ATOM 8789 C CA . THR B 2 709 ? 97.097 84.429 93.977 1 40 709 THR B CA 1
ATOM 8790 C C . THR B 2 709 ? 96.305 85.734 93.868 1 40 709 THR B C 1
ATOM 8791 O O . THR B 2 709 ? 95.854 86.058 92.779 1 40 709 THR B O 1
ATOM 8795 N N . THR B 2 710 ? 96.127 86.463 94.962 1 40 710 THR B N 1
ATOM 8796 C CA . THR B 2 710 ? 95.258 87.663 94.958 1 40 710 THR B CA 1
ATOM 8797 C C . THR B 2 710 ? 96.106 88.92 94.785 1 40 710 THR B C 1
ATOM 8798 O O . THR B 2 710 ? 95.625 90 95.156 1 40 710 THR B O 1
ATOM 8802 N N . ASP B 2 711 ? 97.3 88.799 94.224 1 40 711 ASP B N 1
ATOM 8803 C CA . ASP B 2 711 ? 98.179 89.977 94.035 1 40 711 ASP B CA 1
ATOM 8804 C C . ASP B 2 711 ? 97.58 90.887 92.969 1 40 711 ASP B C 1
ATOM 8805 O O . ASP B 2 711 ? 96.842 90.398 92.095 1 40 711 ASP B O 1
ATOM 8810 N N . ILE B 2 712 ? 97.911 92.161 93.027 1 40 712 ILE B N 1
ATOM 8811 C CA . ILE B 2 712 ? 97.31 93.168 92.104 1 40 712 ILE B CA 1
ATOM 8812 C C . ILE B 2 712 ? 98.064 93.185 90.777 1 40 712 ILE B C 1
ATOM 8813 O O . ILE B 2 712 ? 97.419 93.368 89.735 1 40 712 ILE B O 1
ATOM 8818 N N . MET B 2 713 ? 99.383 93.028 90.811 1 40 713 MET B N 1
ATOM 8819 C CA . MET B 2 713 ? 100.194 93.031 89.578 1 40 713 MET B CA 1
ATOM 8820 C C . MET B 2 713 ? 100.647 91.611 89.253 1 40 713 MET B C 1
ATOM 8821 O O . MET B 2 713 ? 100.903 90.817 90.157 1 40 713 MET B O 1
ATOM 8826 N N . PRO B 2 714 ? 100.794 91.249 87.96 1 40 714 PRO B N 1
ATOM 8827 C CA . PRO B 2 714 ? 101.27 89.925 87.558 1 40 714 PRO B CA 1
ATOM 8828 C C . PRO B 2 714 ? 102.638 89.523 88.121 1 40 714 PRO B C 1
ATOM 8829 O O . PRO B 2 714 ? 103.368 90.368 88.605 1 40 714 PRO B O 1
ATOM 8833 N N . LYS B 2 715 ? 102.942 88.229 88.039 1 40 715 LYS B N 1
ATOM 8834 C CA . LYS B 2 715 ? 104.13 87.618 88.685 1 40 715 LYS B CA 1
ATOM 8835 C C . LYS B 2 715 ? 104.731 86.584 87.742 1 40 715 LYS B C 1
ATOM 8836 O O . LYS B 2 715 ? 104.05 86.235 86.786 1 40 715 LYS B O 1
ATOM 8842 N N . LYS B 2 716 ? 105.966 86.165 87.973 1 40 716 LYS B N 1
ATOM 8843 C CA . LYS B 2 716 ? 106.547 85.07 87.191 1 40 716 LYS B CA 1
ATOM 8844 C C . LYS B 2 716 ? 105.835 83.792 87.604 1 40 716 LYS B C 1
ATOM 8845 O O . LYS B 2 716 ? 106.499 82.921 88.075 1 40 716 LYS B O 1
ATOM 8851 N N . ASP B 2 717 ? 104.549 83.679 87.342 1 40 717 ASP B N 1
ATOM 8852 C CA . ASP B 2 717 ? 103.631 82.705 87.965 1 40 717 ASP B CA 1
ATOM 8853 C C . ASP B 2 717 ? 102.262 83.323 87.758 1 40 717 ASP B C 1
ATOM 8854 O O . ASP B 2 717 ? 102.162 84.145 86.845 1 40 717 ASP B O 1
ATOM 8859 N N . ASP B 2 718 ? 101.267 83.006 88.583 1 40 718 ASP B N 1
ATOM 8860 C CA . ASP B 2 718 ? 99.977 83.733 88.511 1 40 718 ASP B CA 1
ATOM 8861 C C . ASP B 2 718 ? 99.555 83.703 87.049 1 40 718 ASP B C 1
ATOM 8862 O O . ASP B 2 718 ? 99.422 84.771 86.463 1 40 718 ASP B O 1
ATOM 8867 N N . LEU B 2 719 ? 99.415 82.519 86.479 1 40 719 LEU B N 1
ATOM 8868 C CA . LEU B 2 719 ? 99.211 82.411 85.022 1 40 719 LEU B CA 1
ATOM 8869 C C . LEU B 2 719 ? 98.049 83.322 84.618 1 40 719 LEU B C 1
ATOM 8870 O O . LEU B 2 719 ? 97.051 83.33 85.335 1 40 719 LEU B O 1
ATOM 8875 N N . ILE B 2 720 ? 98.197 84.044 83.509 1 40 720 ILE B N 1
ATOM 8876 C CA . ILE B 2 720 ? 97.225 85.095 83.119 1 40 720 ILE B CA 1
ATOM 8877 C C . ILE B 2 720 ? 96.788 84.948 81.679 1 40 720 ILE B C 1
ATOM 8878 O O . ILE B 2 720 ? 97.622 84.974 80.793 1 40 720 ILE B O 1
ATOM 8883 N N . ASN B 2 721 ? 95.476 84.887 81.528 1 40 721 ASN B N 1
ATOM 8884 C CA . ASN B 2 721 ? 94.772 84.843 80.238 1 40 721 ASN B CA 1
ATOM 8885 C C . ASN B 2 721 ? 95.12 86.096 79.439 1 40 721 ASN B C 1
ATOM 8886 O O . ASN B 2 721 ? 95.237 87.184 80.021 1 40 721 ASN B O 1
ATOM 8891 N N . ILE B 2 722 ? 95.23 85.944 78.129 1 40 722 ILE B N 1
ATOM 8892 C CA . ILE B 2 722 ? 95.534 87.068 77.208 1 40 722 ILE B CA 1
ATOM 8893 C C . ILE B 2 722 ? 94.258 87.364 76.445 1 40 722 ILE B C 1
ATOM 8894 O O . ILE B 2 722 ? 93.774 86.488 75.705 1 40 722 ILE B O 1
ATOM 8899 N N . LYS B 2 723 ? 93.755 88.578 76.611 1 40 723 LYS B N 1
ATOM 8900 C CA . LYS B 2 723 ? 92.484 88.994 75.977 1 40 723 LYS B CA 1
ATOM 8901 C C . LYS B 2 723 ? 92.72 90.248 75.151 1 40 723 LYS B C 1
ATOM 8902 O O . LYS B 2 723 ? 93.315 91.219 75.674 1 40 723 LYS B O 1
ATOM 8908 N N . LEU B 2 724 ? 92.216 90.243 73.928 1 40 724 LEU B N 1
ATOM 8909 C CA . LEU B 2 724 ? 92.295 91.43 73.043 1 40 724 LEU B CA 1
ATOM 8910 C C . LEU B 2 724 ? 91.495 92.572 73.667 1 40 724 LEU B C 1
ATOM 8911 O O . LEU B 2 724 ? 90.402 92.317 74.235 1 40 724 LEU B O 1
ATOM 8916 N N . LYS B 2 725 ? 92.011 93.79 73.545 1 40 725 LYS B N 1
ATOM 8917 C CA . LYS B 2 725 ? 91.311 94.986 74.066 1 40 725 LYS B CA 1
ATOM 8918 C C . LYS B 2 725 ? 90.059 95.242 73.219 1 40 725 LYS B C 1
ATOM 8919 O O . LYS B 2 725 ? 89.038 95.696 73.793 1 40 725 LYS B O 1
ATOM 8925 N N . SER B 2 726 ? 90.15 95.001 71.911 1 40 726 SER B N 1
ATOM 8926 C CA . SER B 2 726 ? 89.084 95.329 70.934 1 40 726 SER B CA 1
ATOM 8927 C C . SER B 2 726 ? 87.77 94.646 71.329 1 40 726 SER B C 1
ATOM 8928 O O . SER B 2 726 ? 86.724 95.33 71.303 1 40 726 SER B O 1
ATOM 8931 N N . GLY B 2 727 ? 87.821 93.366 71.692 1 40 727 GLY B N 1
ATOM 8932 C CA . GLY B 2 727 ? 86.618 92.608 72.069 1 40 727 GLY B CA 1
ATOM 8933 C C . GLY B 2 727 ? 86.951 91.438 72.962 1 40 727 GLY B C 1
ATOM 8934 O O . GLY B 2 727 ? 88.148 91.23 73.259 1 40 727 GLY B O 1
ATOM 8935 N N . HIS B 2 728 ? 85.937 90.66 73.334 1 40 728 HIS B N 1
ATOM 8936 C CA . HIS B 2 728 ? 86.11 89.414 74.119 1 40 728 HIS B CA 1
ATOM 8937 C C . HIS B 2 728 ? 86.85 88.382 73.266 1 40 728 HIS B C 1
ATOM 8938 O O . HIS B 2 728 ? 86.225 87.413 72.846 1 40 728 HIS B O 1
ATOM 8945 N N . ASN B 2 729 ? 88.14 88.591 73.023 1 40 729 ASN B N 1
ATOM 8946 C CA . ASN B 2 729 ? 88.978 87.66 72.23 1 40 729 ASN B CA 1
ATOM 8947 C C . ASN B 2 729 ? 90.119 87.178 73.121 1 40 729 ASN B C 1
ATOM 8948 O O . ASN B 2 729 ? 90.823 88.038 73.676 1 40 729 ASN B O 1
ATOM 8953 N N . PHE B 2 730 ? 90.321 85.867 73.239 1 40 730 PHE B N 1
ATOM 8954 C CA . PHE B 2 730 ? 91.36 85.315 74.143 1 40 730 PHE B CA 1
ATOM 8955 C C . PHE B 2 730 ? 92.376 84.519 73.33 1 40 730 PHE B C 1
ATOM 8956 O O . PHE B 2 730 ? 91.959 83.632 72.578 1 40 730 PHE B O 1
ATOM 8964 N N . VAL B 2 731 ? 93.666 84.81 73.503 1 40 731 VAL B N 1
ATOM 8965 C CA . VAL B 2 731 ? 94.752 84.001 72.876 1 40 731 VAL B CA 1
ATOM 8966 C C . VAL B 2 731 ? 94.773 82.641 73.562 1 40 731 VAL B C 1
ATOM 8967 O O . VAL B 2 731 ? 95.034 82.606 74.768 1 40 731 VAL B O 1
ATOM 8971 N N . GLY B 2 732 ? 94.472 81.581 72.823 1 40 732 GLY B N 1
ATOM 8972 C CA . GLY B 2 732 ? 94.458 80.212 73.362 1 40 732 GLY B CA 1
ATOM 8973 C C . GLY B 2 732 ? 94.565 79.172 72.27 1 40 732 GLY B C 1
ATOM 8974 O O . GLY B 2 732 ? 94.785 79.53 71.086 1 40 732 GLY B O 1
ATOM 8975 N N . PHE B 2 733 ? 94.384 77.916 72.653 1 40 733 PHE B N 1
ATOM 8976 C CA . PHE B 2 733 ? 94.485 76.759 71.74 1 40 733 PHE B CA 1
ATOM 8977 C C . PHE B 2 733 ? 93.106 76.155 71.541 1 40 733 PHE B C 1
ATOM 8978 O O . PHE B 2 733 ? 92.178 76.385 72.331 1 40 733 PHE B O 1
ATOM 8986 N N . ASN B 2 734 ? 92.994 75.373 70.48 1 40 734 ASN B N 1
ATOM 8987 C CA . ASN B 2 734 ? 91.795 74.541 70.237 1 40 734 ASN B CA 1
ATOM 8988 C C . ASN B 2 734 ? 91.775 73.4 71.256 1 40 734 ASN B C 1
ATOM 8989 O O . ASN B 2 734 ? 92.847 72.973 71.739 1 40 734 ASN B O 1
ATOM 8994 N N . SER B 2 735 ? 90.582 72.906 71.56 1 40 735 SER B N 1
ATOM 8995 C CA . SER B 2 735 ? 90.403 71.743 72.462 1 40 735 SER B CA 1
ATOM 8996 C C . SER B 2 735 ? 91.088 70.503 71.866 1 40 735 SER B C 1
ATOM 8997 O O . SER B 2 735 ? 91.622 69.691 72.644 1 40 735 SER B O 1
ATOM 9000 N N . THR B 2 736 ? 91.072 70.351 70.542 1 40 736 THR B N 1
ATOM 9001 C CA . THR B 2 736 ? 91.591 69.149 69.847 1 40 736 THR B CA 1
ATOM 9002 C C . THR B 2 736 ? 92.888 69.514 69.132 1 40 736 THR B C 1
ATOM 9003 O O . THR B 2 736 ? 92.826 70.051 68.018 1 40 736 THR B O 1
ATOM 9007 N N . ILE B 2 737 ? 94.017 69.231 69.769 1 40 737 ILE B N 1
ATOM 9008 C CA . ILE B 2 737 ? 95.366 69.457 69.175 1 40 737 ILE B CA 1
ATOM 9009 C C . ILE B 2 737 ? 96.148 68.149 69.261 1 40 737 ILE B C 1
ATOM 9010 O O . ILE B 2 737 ? 96.151 67.513 70.339 1 40 737 ILE B O 1
ATOM 9015 N N . ASP B 2 738 ? 96.835 67.793 68.187 1 40 738 ASP B N 1
ATOM 9016 C CA . ASP B 2 738 ? 97.681 66.574 68.145 1 40 738 ASP B CA 1
ATOM 9017 C C . ASP B 2 738 ? 99.138 66.992 67.93 1 40 738 ASP B C 1
ATOM 9018 O O . ASP B 2 738 ? 100.01 66.694 68.777 1 40 738 ASP B O 1
ATOM 9023 N N . THR B 2 739 ? 99.415 67.604 66.79 1 40 739 THR B N 1
ATOM 9024 C CA . THR B 2 739 ? 100.791 67.996 66.4 1 40 739 THR B CA 1
ATOM 9025 C C . THR B 2 739 ? 100.8 69.44 65.919 1 40 739 THR B C 1
ATOM 9026 O O . THR B 2 739 ? 101.813 70.104 66.18 1 40 739 THR B O 1
ATOM 9030 N N . SER B 2 740 ? 99.747 69.895 65.236 1 40 740 SER B N 1
ATOM 9031 C CA . SER B 2 740 ? 99.613 71.3 64.781 1 40 740 SER B CA 1
ATOM 9032 C C . SER B 2 740 ? 99.231 72.174 65.983 1 40 740 SER B C 1
ATOM 9033 O O . SER B 2 740 ? 98.096 72.694 66.036 1 40 740 SER B O 1
ATOM 9036 N N . GLN B 2 741 ? 100.174 72.363 66.899 1 40 741 GLN B N 1
ATOM 9037 C CA . GLN B 2 741 ? 99.964 73.141 68.147 1 40 741 GLN B CA 1
ATOM 9038 C C . GLN B 2 741 ? 100.058 74.627 67.792 1 40 741 GLN B C 1
ATOM 9039 O O . GLN B 2 741 ? 100.882 75.353 68.357 1 40 741 GLN B O 1
ATOM 9045 N N . LYS B 2 742 ? 99.171 75.068 66.913 1 40 742 LYS B N 1
ATOM 9046 C CA . LYS B 2 742 ? 99.022 76.493 66.556 1 40 742 LYS B CA 1
ATOM 9047 C C . LYS B 2 742 ? 97.953 77.113 67.462 1 40 742 LYS B C 1
ATOM 9048 O O . LYS B 2 742 ? 97.202 76.368 68.138 1 40 742 LYS B O 1
ATOM 9054 N N . TYR B 2 743 ? 97.872 78.437 67.471 1 40 743 TYR B N 1
ATOM 9055 C CA . TYR B 2 743 ? 96.932 79.184 68.341 1 40 743 TYR B CA 1
ATOM 9056 C C . TYR B 2 743 ? 95.599 79.394 67.641 1 40 743 TYR B C 1
ATOM 9057 O O . TYR B 2 743 ? 95.561 80.07 66.603 1 40 743 TYR B O 1
ATOM 9066 N N . LEU B 2 744 ? 94.536 78.842 68.22 1 40 744 LEU B N 1
ATOM 9067 C CA . LEU B 2 744 ? 93.17 79.005 67.668 1 40 744 LEU B CA 1
ATOM 9068 C C . LEU B 2 744 ? 92.795 80.485 67.697 1 40 744 LEU B C 1
ATOM 9069 O O . LEU B 2 744 ? 92.181 80.948 66.728 1 40 744 LEU B O 1
ATOM 9074 N N . LYS B 2 745 ? 93.164 81.207 68.754 1 40 745 LYS B N 1
ATOM 9075 C CA . LYS B 2 745 ? 92.72 82.61 68.923 1 40 745 LYS B CA 1
ATOM 9076 C C . LYS B 2 745 ? 91.214 82.631 68.707 1 40 745 LYS B C 1
ATOM 9077 O O . LYS B 2 745 ? 90.711 83.454 67.919 1 40 745 LYS B O 1
ATOM 9083 N N . LEU B 2 746 ? 90.546 81.681 69.346 1 40 746 LEU B N 1
ATOM 9084 C CA . LEU B 2 746 ? 89.113 81.39 69.106 1 40 746 LEU B CA 1
ATOM 9085 C C . LEU B 2 746 ? 88.259 82.633 69.366 1 40 746 LEU B C 1
ATOM 9086 O O . LEU B 2 746 ? 87.323 82.859 68.574 1 40 746 LEU B O 1
ATOM 9091 N N . THR B 2 747 ? 88.553 83.418 70.407 1 40 747 THR B N 1
ATOM 9092 C CA . THR B 2 747 ? 87.668 84.533 70.84 1 40 747 THR B CA 1
ATOM 9093 C C . THR B 2 747 ? 86.407 83.905 71.436 1 40 747 THR B C 1
ATOM 9094 O O . THR B 2 747 ? 85.424 84.614 71.659 1 40 747 THR B O 1
ATOM 9098 N N . THR B 2 748 ? 86.422 82.598 71.651 1 40 748 THR B N 1
ATOM 9099 C CA . THR B 2 748 ? 85.241 81.849 72.101 1 40 748 THR B CA 1
ATOM 9100 C C . THR B 2 748 ? 85.514 81.286 73.493 1 40 748 THR B C 1
ATOM 9101 O O . THR B 2 748 ? 86.532 80.615 73.694 1 40 748 THR B O 1
ATOM 9105 N N . ALA B 2 749 ? 84.633 81.57 74.432 1 40 749 ALA B N 1
ATOM 9106 C CA . ALA B 2 749 ? 84.623 80.893 75.738 1 40 749 ALA B CA 1
ATOM 9107 C C . ALA B 2 749 ? 83.174 80.792 76.208 1 40 749 ALA B C 1
ATOM 9108 O O . ALA B 2 749 ? 82.943 80.634 77.409 1 40 749 ALA B O 1
ATOM 9110 N N . LEU B 2 750 ? 82.232 80.894 75.276 1 40 750 LEU B N 1
ATOM 9111 C CA . LEU B 2 750 ? 80.796 81.024 75.604 1 40 750 LEU B CA 1
ATOM 9112 C C . LEU B 2 750 ? 80.059 79.758 75.169 1 40 750 LEU B C 1
ATOM 9113 O O . LEU B 2 750 ? 79.419 79.117 76.03 1 40 750 LEU B O 1
ATOM 9118 N N . LEU B 2 751 ? 80.102 79.432 73.877 1 40 751 LEU B N 1
ATOM 9119 C CA . LEU B 2 751 ? 79.25 78.364 73.297 1 40 751 LEU B CA 1
ATOM 9120 C C . LEU B 2 751 ? 80.134 77.185 72.911 1 40 751 LEU B C 1
ATOM 9121 O O . LEU B 2 751 ? 80.881 77.299 71.929 1 40 751 LEU B O 1
ATOM 9126 N N . SER B 2 752 ? 80.059 76.105 73.688 1 40 752 SER B N 1
ATOM 9127 C CA . SER B 2 752 ? 80.703 74.796 73.406 1 40 752 SER B CA 1
ATOM 9128 C C . SER B 2 752 ? 82.235 74.911 73.365 1 40 752 SER B C 1
ATOM 9129 O O . SER B 2 752 ? 82.872 73.934 72.925 1 40 752 SER B O 1
ATOM 9132 N N . GLU B 2 753 ? 82.821 76.038 73.776 1 40 753 GLU B N 1
ATOM 9133 C CA . GLU B 2 753 ? 84.294 76.222 73.704 1 40 753 GLU B CA 1
ATOM 9134 C C . GLU B 2 753 ? 84.83 76.72 75.037 1 40 753 GLU B C 1
ATOM 9135 O O . GLU B 2 753 ? 85.852 77.41 75.039 1 40 753 GLU B O 1
ATOM 9141 N N . VAL B 2 754 ? 84.21 76.313 76.133 1 40 754 VAL B N 1
ATOM 9142 C CA . VAL B 2 754 ? 84.766 76.566 77.492 1 40 754 VAL B CA 1
ATOM 9143 C C . VAL B 2 754 ? 86.093 75.814 77.655 1 40 754 VAL B C 1
ATOM 9144 O O . VAL B 2 754 ? 86.928 76.273 78.461 1 40 754 VAL B O 1
ATOM 9148 N N . ASP B 2 755 ? 86.273 74.715 76.928 1 40 755 ASP B N 1
ATOM 9149 C CA . ASP B 2 755 ? 87.48 73.848 76.999 1 40 755 ASP B CA 1
ATOM 9150 C C . ASP B 2 755 ? 88.577 74.476 76.134 1 40 755 ASP B C 1
ATOM 9151 O O . ASP B 2 755 ? 88.992 73.865 75.125 1 40 755 ASP B O 1
ATOM 9156 N N . ASP B 2 756 ? 89.023 75.67 76.501 1 40 756 ASP B N 1
ATOM 9157 C CA . ASP B 2 756 ? 90.101 76.354 75.75 1 40 756 ASP B CA 1
ATOM 9158 C C . ASP B 2 756 ? 91.224 76.671 76.72 1 40 756 ASP B C 1
ATOM 9159 O O . ASP B 2 756 ? 91.002 77.358 77.716 1 40 756 ASP B O 1
ATOM 9164 N N . PRO B 2 757 ? 92.456 76.186 76.443 1 40 757 PRO B N 1
ATOM 9165 C CA . PRO B 2 757 ? 93.588 76.355 77.345 1 40 757 PRO B CA 1
ATOM 9166 C C . PRO B 2 757 ? 94.203 77.737 77.115 1 40 757 PRO B C 1
ATOM 9167 O O . PRO B 2 757 ? 95.209 77.879 76.439 1 40 757 PRO B O 1
ATOM 9171 N N . LYS B 2 758 ? 93.587 78.736 77.732 1 40 758 LYS B N 1
ATOM 9172 C CA . LYS B 2 758 ? 93.971 80.152 77.546 1 40 758 LYS B CA 1
ATOM 9173 C C . LYS B 2 758 ? 94.837 80.619 78.718 1 40 758 LYS B C 1
ATOM 9174 O O . LYS B 2 758 ? 95.064 81.83 78.796 1 40 758 LYS B O 1
ATOM 9180 N N . GLY B 2 759 ? 95.294 79.71 79.583 1 40 759 GLY B N 1
ATOM 9181 C CA . GLY B 2 759 ? 96.136 80.05 80.742 1 40 759 GLY B CA 1
ATOM 9182 C C . GLY B 2 759 ? 97.611 79.974 80.417 1 40 759 GLY B C 1
ATOM 9183 O O . GLY B 2 759 ? 98.091 78.867 80.162 1 40 759 GLY B O 1
ATOM 9184 N N . PHE B 2 760 ? 98.303 81.1 80.46 1 40 760 PHE B N 1
ATOM 9185 C CA . PHE B 2 760 ? 99.74 81.145 80.132 1 40 760 PHE B CA 1
ATOM 9186 C C . PHE B 2 760 ? 100.52 81.655 81.326 1 40 760 PHE B C 1
ATOM 9187 O O . PHE B 2 760 ? 99.939 82.248 82.191 1 40 760 PHE B O 1
ATOM 9195 N N . LYS B 2 761 ? 101.826 81.441 81.338 1 40 761 LYS B N 1
ATOM 9196 C CA . LYS B 2 761 ? 102.686 81.765 82.497 1 40 761 LYS B CA 1
ATOM 9197 C C . LYS B 2 761 ? 103.857 82.581 82.002 1 40 761 LYS B C 1
ATOM 9198 O O . LYS B 2 761 ? 104.922 82.006 81.769 1 40 761 LYS B O 1
ATOM 9204 N N . LEU B 2 762 ? 103.652 83.887 81.955 1 40 762 LEU B N 1
ATOM 9205 C CA . LEU B 2 762 ? 104.693 84.809 81.448 1 40 762 LEU B CA 1
ATOM 9206 C C . LEU B 2 762 ? 105.83 84.871 82.448 1 40 762 LEU B C 1
ATOM 9207 O O . LEU B 2 762 ? 105.536 84.998 83.582 1 40 762 LEU B O 1
ATOM 9212 N N . MET B 2 763 ? 107.069 84.841 81.98 1 40 763 MET B N 1
ATOM 9213 C CA . MET B 2 763 ? 108.232 84.755 82.879 1 40 763 MET B CA 1
ATOM 9214 C C . MET B 2 763 ? 109.501 84.999 82.099 1 40 763 MET B C 1
ATOM 9215 O O . MET B 2 763 ? 109.578 84.612 80.936 1 40 763 MET B O 1
ATOM 9220 N N . SER B 2 764 ? 110.465 85.622 82.748 1 40 764 SER B N 1
ATOM 9221 C CA . SER B 2 764 ? 111.686 86.143 82.097 1 40 764 SER B CA 1
ATOM 9222 C C . SER B 2 764 ? 112.896 85.622 82.838 1 40 764 SER B C 1
ATOM 9223 O O . SER B 2 764 ? 113.055 85.948 84.022 1 40 764 SER B O 1
ATOM 9226 N N . LEU B 2 765 ? 113.714 84.816 82.167 1 40 765 LEU B N 1
ATOM 9227 C CA . LEU B 2 765 ? 114.802 84.08 82.855 1 40 765 LEU B CA 1
ATOM 9228 C C . LEU B 2 765 ? 115.937 85.067 83.125 1 40 765 LEU B C 1
ATOM 9229 O O . LEU B 2 765 ? 116.392 85.158 84.276 1 40 765 LEU B O 1
ATOM 9234 N N . LYS B 2 766 ? 116.396 85.756 82.094 1 40 766 LYS B N 1
ATOM 9235 C CA . LYS B 2 766 ? 117.627 86.573 82.196 1 40 766 LYS B CA 1
ATOM 9236 C C . LYS B 2 766 ? 117.283 87.96 82.763 1 40 766 LYS B C 1
ATOM 9237 O O . LYS B 2 766 ? 118.205 88.691 83.161 1 40 766 LYS B O 1
ATOM 9243 N N . LYS B 2 767 ? 116.001 88.314 82.815 1 40 767 LYS B N 1
ATOM 9244 C CA . LYS B 2 767 ? 115.49 89.551 83.464 1 40 767 LYS B CA 1
ATOM 9245 C C . LYS B 2 767 ? 115.949 90.772 82.664 1 40 767 LYS B C 1
ATOM 9246 O O . LYS B 2 767 ? 116.631 91.636 83.248 1 40 767 LYS B O 1
ATOM 9252 N N . ASP B 2 768 ? 115.64 90.806 81.368 1 40 768 ASP B N 1
ATOM 9253 C CA . ASP B 2 768 ? 115.993 91.937 80.472 1 40 768 ASP B CA 1
ATOM 9254 C C . ASP B 2 768 ? 114.774 92.306 79.631 1 40 768 ASP B C 1
ATOM 9255 O O . ASP B 2 768 ? 114.892 92.486 78.393 1 40 768 ASP B O 1
ATOM 9260 N N . ASN B 2 769 ? 113.632 92.461 80.291 1 40 769 ASN B N 1
ATOM 9261 C CA . ASN B 2 769 ? 112.401 92.996 79.652 1 40 769 ASN B CA 1
ATOM 9262 C C . ASN B 2 769 ? 111.979 92.079 78.504 1 40 769 ASN B C 1
ATOM 9263 O O . ASN B 2 769 ? 111.282 92.562 77.614 1 40 769 ASN B O 1
ATOM 9268 N N . TRP B 2 770 ? 112.369 90.809 78.538 1 40 770 TRP B N 1
ATOM 9269 C CA . TRP B 2 770 ? 112.034 89.842 77.467 1 40 770 TRP B CA 1
ATOM 9270 C C . TRP B 2 770 ? 111.072 88.825 78.034 1 40 770 TRP B C 1
ATOM 9271 O O . TRP B 2 770 ? 111.507 87.939 78.74 1 40 770 TRP B O 1
ATOM 9282 N N . ILE B 2 771 ? 109.803 88.981 77.746 1 40 771 ILE B N 1
ATOM 9283 C CA . ILE B 2 771 ? 108.792 88.043 78.277 1 40 771 ILE B CA 1
ATOM 9284 C C . ILE B 2 771 ? 108.822 86.751 77.488 1 40 771 ILE B C 1
ATOM 9285 O O . ILE B 2 771 ? 108.796 86.81 76.259 1 40 771 ILE B O 1
ATOM 9290 N N . GLN B 2 772 ? 108.87 85.63 78.2 1 40 772 GLN B N 1
ATOM 9291 C CA . GLN B 2 772 ? 108.871 84.286 77.595 1 40 772 GLN B CA 1
ATOM 9292 C C . GLN B 2 772 ? 107.614 83.569 78.05 1 40 772 GLN B C 1
ATOM 9293 O O . GLN B 2 772 ? 107.571 83.11 79.168 1 40 772 GLN B O 1
ATOM 9299 N N . ILE B 2 773 ? 106.634 83.479 77.164 1 40 773 ILE B N 1
ATOM 9300 C CA . ILE B 2 773 ? 105.286 82.968 77.523 1 40 773 ILE B CA 1
ATOM 9301 C C . ILE B 2 773 ? 105.36 81.458 77.612 1 40 773 ILE B C 1
ATOM 9302 O O . ILE B 2 773 ? 105.491 80.818 76.581 1 40 773 ILE B O 1
ATOM 9307 N N . LYS B 2 774 ? 105.305 80.92 78.826 1 40 774 LYS B N 1
ATOM 9308 C CA . LYS B 2 774 ? 105.401 79.46 79.069 1 40 774 LYS B CA 1
ATOM 9309 C C . LYS B 2 774 ? 104.007 78.92 79.335 1 40 774 LYS B C 1
ATOM 9310 O O . LYS B 2 774 ? 103.282 79.506 80.133 1 40 774 LYS B O 1
ATOM 9316 N N . LYS B 2 775 ? 103.68 77.811 78.711 1 40 775 LYS B N 1
ATOM 9317 C CA . LYS B 2 775 ? 102.406 77.11 78.956 1 40 775 LYS B CA 1
ATOM 9318 C C . LYS B 2 775 ? 102.709 75.685 79.417 1 40 775 LYS B C 1
ATOM 9319 O O . LYS B 2 775 ? 103.497 74.975 78.749 1 40 775 LYS B O 1
ATOM 9325 N N . GLU B 2 776 ? 102.065 75.259 80.496 1 40 776 GLU B N 1
ATOM 9326 C CA . GLU B 2 776 ? 102.305 73.921 81.095 1 40 776 GLU B CA 1
ATOM 9327 C C . GLU B 2 776 ? 101.548 72.844 80.319 1 40 776 GLU B C 1
ATOM 9328 O O . GLU B 2 776 ? 100.613 73.161 79.554 1 40 776 GLU B O 1
ATOM 9334 N N . THR B 2 777 ? 101.922 71.597 80.558 1 40 777 THR B N 1
ATOM 9335 C CA . THR B 2 777 ? 101.284 70.426 79.92 1 40 777 THR B CA 1
ATOM 9336 C C . THR B 2 777 ? 99.843 70.313 80.415 1 40 777 THR B C 1
ATOM 9337 O O . THR B 2 777 ? 99.615 70.39 81.641 1 40 777 THR B O 1
ATOM 9341 N N . TRP B 2 778 ? 98.917 70.115 79.49 1 40 778 TRP B N 1
ATOM 9342 C CA . TRP B 2 778 ? 97.486 69.955 79.832 1 40 778 TRP B CA 1
ATOM 9343 C C . TRP B 2 778 ? 96.909 68.755 79.105 1 40 778 TRP B C 1
ATOM 9344 O O . TRP B 2 778 ? 97.381 68.401 78.012 1 40 778 TRP B O 1
ATOM 9355 N N . MET B 2 779 ? 95.868 68.198 79.703 1 40 779 MET B N 1
ATOM 9356 C CA . MET B 2 779 ? 95.169 67.009 79.173 1 40 779 MET B CA 1
ATOM 9357 C C . MET B 2 779 ? 94.283 67.467 78.011 1 40 779 MET B C 1
ATOM 9358 O O . MET B 2 779 ? 93.07 67.725 78.211 1 40 779 MET B O 1
ATOM 9363 N N . SER B 2 780 ? 94.879 67.569 76.827 1 40 780 SER B N 1
ATOM 9364 C CA . SER B 2 780 ? 94.179 68.073 75.622 1 40 780 SER B CA 1
ATOM 9365 C C . SER B 2 780 ? 92.985 67.171 75.302 1 40 780 SER B C 1
ATOM 9366 O O . SER B 2 780 ? 93.09 65.932 75.438 1 40 780 SER B O 1
ATOM 9369 N N . LYS B 2 781 ? 91.875 67.783 74.913 1 40 781 LYS B N 1
ATOM 9370 C CA . LYS B 2 781 ? 90.647 67.036 74.555 1 40 781 LYS B CA 1
ATOM 9371 C C . LYS B 2 781 ? 90.932 66.149 73.338 1 40 781 LYS B C 1
ATOM 9372 O O . LYS B 2 781 ? 91.844 66.48 72.557 1 40 781 LYS B O 1
ATOM 9378 N N . ASN B 2 782 ? 90.172 65.058 73.221 1 40 782 ASN B N 1
ATOM 9379 C CA . ASN B 2 782 ? 90.321 63.958 72.225 1 40 782 ASN B CA 1
ATOM 9380 C C . ASN B 2 782 ? 91.271 62.887 72.782 1 40 782 ASN B C 1
ATOM 9381 O O . ASN B 2 782 ? 91.459 61.861 72.091 1 40 782 ASN B O 1
ATOM 9386 N N . GLY B 2 783 ? 91.875 63.117 73.953 1 40 783 GLY B N 1
ATOM 9387 C CA . GLY B 2 783 ? 92.672 62.093 74.655 1 40 783 GLY B CA 1
ATOM 9388 C C . GLY B 2 783 ? 94.174 62.281 74.522 1 40 783 GLY B C 1
ATOM 9389 O O . GLY B 2 783 ? 94.91 61.557 75.227 1 40 783 GLY B O 1
ATOM 9390 N N . ASN B 2 784 ? 94.645 63.199 73.68 1 40 784 ASN B N 1
ATOM 9391 C CA . ASN B 2 784 ? 96.104 63.399 73.493 1 40 784 ASN B CA 1
ATOM 9392 C C . ASN B 2 784 ? 96.678 64.124 74.714 1 40 784 ASN B C 1
ATOM 9393 O O . ASN B 2 784 ? 95.969 64.921 75.347 1 40 784 ASN B O 1
ATOM 9398 N N . VAL B 2 785 ? 97.943 63.86 75.012 1 40 785 VAL B N 1
ATOM 9399 C CA . VAL B 2 785 ? 98.713 64.621 76.029 1 40 785 VAL B CA 1
ATOM 9400 C C . VAL B 2 785 ? 99.762 65.456 75.307 1 40 785 VAL B C 1
ATOM 9401 O O . VAL B 2 785 ? 100.64 64.885 74.639 1 40 785 VAL B O 1
ATOM 9405 N N . ILE B 2 786 ? 99.686 66.76 75.499 1 40 786 ILE B N 1
ATOM 9406 C CA . ILE B 2 786 ? 100.543 67.733 74.781 1 40 786 ILE B CA 1
ATOM 9407 C C . ILE B 2 786 ? 101.585 68.246 75.759 1 40 786 ILE B C 1
ATOM 9408 O O . ILE B 2 786 ? 101.242 68.751 76.817 1 40 786 ILE B O 1
ATOM 9413 N N . PRO B 2 787 ? 102.886 68.127 75.445 1 40 787 PRO B N 1
ATOM 9414 C CA . PRO B 2 787 ? 103.923 68.587 76.363 1 40 787 PRO B CA 1
ATOM 9415 C C . PRO B 2 787 ? 103.995 70.108 76.529 1 40 787 PRO B C 1
ATOM 9416 O O . PRO B 2 787 ? 103.581 70.849 75.65 1 40 787 PRO B O 1
ATOM 9420 N N . GLN B 2 788 ? 104.534 70.512 77.673 1 40 788 GLN B N 1
ATOM 9421 C CA . GLN B 2 788 ? 104.723 71.933 78.046 1 40 788 GLN B CA 1
ATOM 9422 C C . GLN B 2 788 ? 105.751 72.561 77.103 1 40 788 GLN B C 1
ATOM 9423 O O . GLN B 2 788 ? 106.729 71.882 76.699 1 40 788 GLN B O 1
ATOM 9429 N N . GLY B 2 789 ? 105.541 73.832 76.793 1 40 789 GLY B N 1
ATOM 9430 C CA . GLY B 2 789 ? 106.526 74.616 76.043 1 40 789 GLY B CA 1
ATOM 9431 C C . GLY B 2 789 ? 106.096 76.055 75.886 1 40 789 GLY B C 1
ATOM 9432 O O . GLY B 2 789 ? 104.908 76.354 76.059 1 40 789 GLY B O 1
ATOM 9433 N N . LEU B 2 790 ? 107.048 76.907 75.54 1 40 790 LEU B N 1
ATOM 9434 C CA . LEU B 2 790 ? 106.822 78.343 75.299 1 40 790 LEU B CA 1
ATOM 9435 C C . LEU B 2 790 ? 106.144 78.549 73.936 1 40 790 LEU B C 1
ATOM 9436 O O . LEU B 2 790 ? 105.759 77.607 73.249 1 40 790 LEU B O 1
ATOM 9441 N N . VAL B 2 791 ? 106.045 79.812 73.555 1 40 791 VAL B N 1
ATOM 9442 C CA . VAL B 2 791 ? 105.465 80.275 72.276 1 40 791 VAL B CA 1
ATOM 9443 C C . VAL B 2 791 ? 106.598 80.702 71.365 1 40 791 VAL B C 1
ATOM 9444 O O . VAL B 2 791 ? 107.481 81.448 71.811 1 40 791 VAL B O 1
ATOM 9448 N N . GLY B 2 792 ? 106.567 80.234 70.132 1 40 792 GLY B N 1
ATOM 9449 C CA . GLY B 2 792 ? 107.608 80.583 69.157 1 40 792 GLY B CA 1
ATOM 9450 C C . GLY B 2 792 ? 107.019 80.949 67.822 1 40 792 GLY B C 1
ATOM 9451 O O . GLY B 2 792 ? 105.869 81.405 67.751 1 40 792 GLY B O 1
ATOM 9452 N N . LYS B 2 793 ? 107.816 80.779 66.779 1 40 793 LYS B N 1
ATOM 9453 C CA . LYS B 2 793 ? 107.393 81.096 65.403 1 40 793 LYS B CA 1
ATOM 9454 C C . LYS B 2 793 ? 107.682 79.883 64.522 1 40 793 LYS B C 1
ATOM 9455 O O . LYS B 2 793 ? 108.752 79.267 64.65 1 40 793 LYS B O 1
ATOM 9461 N N . ARG B 2 794 ? 106.733 79.547 63.671 1 40 794 ARG B N 1
ATOM 9462 C CA . ARG B 2 794 ? 106.883 78.476 62.665 1 40 794 ARG B CA 1
ATOM 9463 C C . ARG B 2 794 ? 106.329 79.049 61.373 1 40 794 ARG B C 1
ATOM 9464 O O . ARG B 2 794 ? 105.236 79.615 61.434 1 40 794 ARG B O 1
ATOM 9472 N N . SER B 2 795 ? 107.056 78.95 60.266 1 40 795 SER B N 1
ATOM 9473 C CA . SER B 2 795 ? 106.618 79.604 59.01 1 40 795 SER B CA 1
ATOM 9474 C C . SER B 2 795 ? 106.076 78.565 58.035 1 40 795 SER B C 1
ATOM 9475 O O . SER B 2 795 ? 106.787 77.601 57.731 1 40 795 SER B O 1
ATOM 9478 N N . VAL B 2 796 ? 104.842 78.762 57.579 1 40 796 VAL B N 1
ATOM 9479 C CA . VAL B 2 796 ? 104.219 77.882 56.555 1 40 796 VAL B CA 1
ATOM 9480 C C . VAL B 2 796 ? 104.052 78.729 55.301 1 40 796 VAL B C 1
ATOM 9481 O O . VAL B 2 796 ? 103.456 79.814 55.395 1 40 796 VAL B O 1
ATOM 9485 N N . ASP B 2 797 ? 104.565 78.252 54.168 1 40 797 ASP B N 1
ATOM 9486 C CA . ASP B 2 797 ? 104.552 79.028 52.902 1 40 797 ASP B CA 1
ATOM 9487 C C . ASP B 2 797 ? 105.263 80.366 53.166 1 40 797 ASP B C 1
ATOM 9488 O O . ASP B 2 797 ? 106.367 80.338 53.754 1 40 797 ASP B O 1
ATOM 9493 N N . SER B 2 798 ? 104.634 81.493 52.814 1 40 798 SER B N 1
ATOM 9494 C CA . SER B 2 798 ? 105.173 82.861 53.009 1 40 798 SER B CA 1
ATOM 9495 C C . SER B 2 798 ? 104.765 83.408 54.384 1 40 798 SER B C 1
ATOM 9496 O O . SER B 2 798 ? 105.253 84.504 54.734 1 40 798 SER B O 1
ATOM 9499 N N . ASP B 2 799 ? 103.938 82.688 55.148 1 40 799 ASP B N 1
ATOM 9500 C CA . ASP B 2 799 ? 103.301 83.249 56.369 1 40 799 ASP B CA 1
ATOM 9501 C C . ASP B 2 799 ? 103.874 82.549 57.599 1 40 799 ASP B C 1
ATOM 9502 O O . ASP B 2 799 ? 103.83 81.306 57.662 1 40 799 ASP B O 1
ATOM 9507 N N . VAL B 2 800 ? 104.315 83.338 58.573 1 40 800 VAL B N 1
ATOM 9508 C CA . VAL B 2 800 ? 104.828 82.81 59.869 1 40 800 VAL B CA 1
ATOM 9509 C C . VAL B 2 800 ? 103.605 82.429 60.706 1 40 800 VAL B C 1
ATOM 9510 O O . VAL B 2 800 ? 102.478 82.715 60.279 1 40 800 VAL B O 1
ATOM 9514 N N . TYR B 2 801 ? 103.829 81.776 61.839 1 40 801 TYR B N 1
ATOM 9515 C CA . TYR B 2 801 ? 102.744 81.292 62.716 1 40 801 TYR B CA 1
ATOM 9516 C C . TYR B 2 801 ? 103.259 81.202 64.142 1 40 801 TYR B C 1
ATOM 9517 O O . TYR B 2 801 ? 104.431 80.891 64.373 1 40 801 TYR B O 1
ATOM 9526 N N . LEU B 2 802 ? 102.362 81.444 65.087 1 40 802 LEU B N 1
ATOM 9527 C CA . LEU B 2 802 ? 102.682 81.316 66.53 1 40 802 LEU B CA 1
ATOM 9528 C C . LEU B 2 802 ? 102.516 79.859 66.943 1 40 802 LEU B C 1
ATOM 9529 O O . LEU B 2 802 ? 101.377 79.362 67.014 1 40 802 LEU B O 1
ATOM 9534 N N . TYR B 2 803 ? 103.64 79.19 67.174 1 40 803 TYR B N 1
ATOM 9535 C CA . TYR B 2 803 ? 103.68 77.731 67.418 1 40 803 TYR B CA 1
ATOM 9536 C C . TYR B 2 803 ? 104.142 77.477 68.846 1 40 803 TYR B C 1
ATOM 9537 O O . TYR B 2 803 ? 105.072 78.157 69.319 1 40 803 TYR B O 1
ATOM 9546 N N . LEU B 2 804 ? 103.519 76.508 69.506 1 40 804 LEU B N 1
ATOM 9547 C CA . LEU B 2 804 ? 103.94 76.096 70.866 1 40 804 LEU B CA 1
ATOM 9548 C C . LEU B 2 804 ? 105.024 75.036 70.72 1 40 804 LEU B C 1
ATOM 9549 O O . LEU B 2 804 ? 104.701 73.869 70.523 1 40 804 LEU B O 1
ATOM 9554 N N . TRP B 2 805 ? 106.277 75.446 70.791 1 40 805 TRP B N 1
ATOM 9555 C CA . TRP B 2 805 ? 107.41 74.498 70.676 1 40 805 TRP B CA 1
ATOM 9556 C C . TRP B 2 805 ? 107.702 73.858 72.031 1 40 805 TRP B C 1
ATOM 9557 O O . TRP B 2 805 ? 107.553 74.528 73.07 1 40 805 TRP B O 1
ATOM 9568 N N . ASP B 2 806 ? 108.14 72.608 72.009 1 40 806 ASP B N 1
ATOM 9569 C CA . ASP B 2 806 ? 108.361 71.831 73.248 1 40 806 ASP B CA 1
ATOM 9570 C C . ASP B 2 806 ? 109.5 72.473 74.044 1 40 806 ASP B C 1
ATOM 9571 O O . ASP B 2 806 ? 110.488 72.951 73.436 1 40 806 ASP B O 1
ATOM 9576 N N . TRP B 2 807 ? 109.372 72.455 75.366 1 40 807 TRP B N 1
ATOM 9577 C CA . TRP B 2 807 ? 110.38 73.037 76.286 1 40 807 TRP B CA 1
ATOM 9578 C C . TRP B 2 807 ? 110.112 72.533 77.699 1 40 807 TRP B C 1
ATOM 9579 O O . TRP B 2 807 ? 108.957 72.561 78.13 1 40 807 TRP B O 1
ATOM 9590 N N . GLU B 2 808 ? 111.157 72.126 78.401 1 40 808 GLU B N 1
ATOM 9591 C CA . GLU B 2 808 ? 111.014 71.542 79.751 1 40 808 GLU B CA 1
ATOM 9592 C C . GLU B 2 808 ? 111.62 72.478 80.794 1 40 808 GLU B C 1
ATOM 9593 O O . GLU B 2 808 ? 110.905 72.835 81.738 1 40 808 GLU B O 1
ATOM 9599 N N . THR B 2 809 ? 112.901 72.805 80.673 1 40 809 THR B N 1
ATOM 9600 C CA . THR B 2 809 ? 113.59 73.648 81.679 1 40 809 THR B CA 1
ATOM 9601 C C . THR B 2 809 ? 114.687 74.464 81 1 40 809 THR B C 1
ATOM 9602 O O . THR B 2 809 ? 114.86 74.347 79.782 1 40 809 THR B O 1
ATOM 9606 N N . GLU B 2 810 ? 115.44 75.221 81.789 1 40 810 GLU B N 1
ATOM 9607 C CA . GLU B 2 810 ? 116.313 76.312 81.286 1 40 810 GLU B CA 1
ATOM 9608 C C . GLU B 2 810 ? 117.431 75.745 80.408 1 40 810 GLU B C 1
ATOM 9609 O O . GLU B 2 810 ? 117.942 76.518 79.583 1 40 810 GLU B O 1
ATOM 9615 N N . LYS B 2 811 ? 117.784 74.46 80.529 1 40 811 LYS B N 1
ATOM 9616 C CA . LYS B 2 811 ? 118.863 73.894 79.672 1 40 811 LYS B CA 1
ATOM 9617 C C . LYS B 2 811 ? 118.466 73.886 78.195 1 40 811 LYS B C 1
ATOM 9618 O O . LYS B 2 811 ? 119.381 73.799 77.357 1 40 811 LYS B O 1
ATOM 9624 N N . ASP B 2 812 ? 117.179 73.978 77.879 1 40 812 ASP B N 1
ATOM 9625 C CA . ASP B 2 812 ? 116.726 74.053 76.469 1 40 812 ASP B CA 1
ATOM 9626 C C . ASP B 2 812 ? 117.011 75.452 75.922 1 40 812 ASP B C 1
ATOM 9627 O O . ASP B 2 812 ? 117.429 76.346 76.686 1 40 812 ASP B O 1
ATOM 9632 N N . ASP B 2 813 ? 116.783 75.643 74.628 1 40 813 ASP B N 1
ATOM 9633 C CA . ASP B 2 813 ? 117.036 76.938 73.958 1 40 813 ASP B CA 1
ATOM 9634 C C . ASP B 2 813 ? 115.732 77.726 73.904 1 40 813 ASP B C 1
ATOM 9635 O O . ASP B 2 813 ? 114.945 77.508 72.959 1 40 813 ASP B O 1
ATOM 9640 N N . TYR B 2 814 ? 115.529 78.608 74.881 1 40 814 TYR B N 1
ATOM 9641 C CA . TYR B 2 814 ? 114.346 79.507 74.933 1 40 814 TYR B CA 1
ATOM 9642 C C . TYR B 2 814 ? 114.6 80.729 74.052 1 40 814 TYR B C 1
ATOM 9643 O O . TYR B 2 814 ? 113.651 81.478 73.855 1 40 814 TYR B O 1
ATOM 9652 N N . SER B 2 815 ? 115.814 80.942 73.552 1 40 815 SER B N 1
ATOM 9653 C CA . SER B 2 815 ? 116.092 82.108 72.681 1 40 815 SER B CA 1
ATOM 9654 C C . SER B 2 815 ? 115.268 82.001 71.398 1 40 815 SER B C 1
ATOM 9655 O O . SER B 2 815 ? 114.973 80.876 70.943 1 40 815 SER B O 1
ATOM 9658 N N . GLU B 2 816 ? 114.942 83.156 70.822 1 40 816 GLU B N 1
ATOM 9659 C CA . GLU B 2 816 ? 114.102 83.289 69.604 1 40 816 GLU B CA 1
ATOM 9660 C C . GLU B 2 816 ? 112.686 82.783 69.893 1 40 816 GLU B C 1
ATOM 9661 O O . GLU B 2 816 ? 111.908 82.6 68.94 1 40 816 GLU B O 1
ATOM 9667 N N . LYS B 2 817 ? 112.337 82.599 71.159 1 40 817 LYS B N 1
ATOM 9668 C CA . LYS B 2 817 ? 110.969 82.192 71.539 1 40 817 LYS B CA 1
ATOM 9669 C C . LYS B 2 817 ? 110.395 83.193 72.535 1 40 817 LYS B C 1
ATOM 9670 O O . LYS B 2 817 ? 109.383 82.88 73.196 1 40 817 LYS B O 1
ATOM 9676 N N . GLN B 2 818 ? 110.99 84.375 72.62 1 40 818 GLN B N 1
ATOM 9677 C CA . GLN B 2 818 ? 110.611 85.38 73.624 1 40 818 GLN B CA 1
ATOM 9678 C C . GLN B 2 818 ? 109.609 86.366 73.006 1 40 818 GLN B C 1
ATOM 9679 O O . GLN B 2 818 ? 109.242 86.26 71.827 1 40 818 GLN B O 1
ATOM 9685 N N . TRP B 2 819 ? 109.182 87.339 73.793 1 40 819 TRP B N 1
ATOM 9686 C CA . TRP B 2 819 ? 108.26 88.403 73.349 1 40 819 TRP B CA 1
ATOM 9687 C C . TRP B 2 819 ? 108.568 89.681 74.099 1 40 819 TRP B C 1
ATOM 9688 O O . TRP B 2 819 ? 109.131 89.627 75.208 1 40 819 TRP B O 1
ATOM 9699 N N . SER B 2 820 ? 108.159 90.798 73.525 1 40 820 SER B N 1
ATOM 9700 C CA . SER B 2 820 ? 108.282 92.13 74.158 1 40 820 SER B CA 1
ATOM 9701 C C . SER B 2 820 ? 106.918 92.806 74.118 1 40 820 SER B C 1
ATOM 9702 O O . SER B 2 820 ? 106.373 92.932 73.017 1 40 820 SER B O 1
ATOM 9705 N N . PHE B 2 821 ? 106.428 93.256 75.269 1 40 821 PHE B N 1
ATOM 9706 C CA . PHE B 2 821 ? 105.121 93.938 75.375 1 40 821 PHE B CA 1
ATOM 9707 C C . PHE B 2 821 ? 105.308 95.459 75.35 1 40 821 PHE B C 1
ATOM 9708 O O . PHE B 2 821 ? 106.006 95.995 76.196 1 40 821 PHE B O 1
ATOM 9716 N N . ILE B 2 822 ? 104.707 96.118 74.37 1 40 822 ILE B N 1
ATOM 9717 C CA . ILE B 2 822 ? 104.934 97.558 74.108 1 40 822 ILE B CA 1
ATOM 9718 C C . ILE B 2 822 ? 103.626 98.307 74.336 1 40 822 ILE B C 1
ATOM 9719 O O . ILE B 2 822 ? 102.641 97.967 73.682 1 40 822 ILE B O 1
ATOM 9724 N N . CYS B 2 823 ? 103.621 99.297 75.224 1 40 823 CYS B N 1
ATOM 9725 C CA . CYS B 2 823 ? 102.406 100.075 75.574 1 40 823 CYS B CA 1
ATOM 9726 C C . CYS B 2 823 ? 102.612 101.559 75.301 1 40 823 CYS B C 1
ATOM 9727 O O . CYS B 2 823 ? 103.084 102.267 76.176 1 40 823 CYS B O 1
ATOM 9730 N N . GLN B 2 824 ? 102.233 102.009 74.127 1 40 824 GLN B N 1
ATOM 9731 C CA . GLN B 2 824 ? 102.125 103.452 73.803 1 40 824 GLN B CA 1
ATOM 9732 C C . GLN B 2 824 ? 103.316 104.242 74.324 1 40 824 GLN B C 1
ATOM 9733 O O . GLN B 2 824 ? 104.375 104.134 73.715 1 40 824 GLN B O 1
ATOM 9739 N N . ASP B 2 825 ? 103.115 105.071 75.348 1 40 825 ASP B N 1
ATOM 9740 C CA . ASP B 2 825 ? 104.145 105.969 75.908 1 40 825 ASP B CA 1
ATOM 9741 C C . ASP B 2 825 ? 104.364 107.192 75.003 1 40 825 ASP B C 1
ATOM 9742 O O . ASP B 2 825 ? 104.249 107.085 73.764 1 40 825 ASP B O 1
ATOM 9747 N N . GLU B 2 826 ? 104.7 108.326 75.61 1 40 826 GLU B N 1
ATOM 9748 C CA . GLU B 2 826 ? 104.834 109.617 74.898 1 40 826 GLU B CA 1
ATOM 9749 C C . GLU B 2 826 ? 106.301 109.927 74.652 1 40 826 GLU B C 1
ATOM 9750 O O . GLU B 2 826 ? 106.634 111.098 74.544 1 40 826 GLU B O 1
ATOM 9756 N N . GLY B 2 827 ? 107.153 108.929 74.555 1 40 827 GLY B N 1
ATOM 9757 C CA . GLY B 2 827 ? 108.557 109.161 74.181 1 40 827 GLY B CA 1
ATOM 9758 C C . GLY B 2 827 ? 108.894 108.481 72.866 1 40 827 GLY B C 1
ATOM 9759 O O . GLY B 2 827 ? 110.007 108.635 72.378 1 40 827 GLY B O 1
ATOM 9760 N N . TRP B 2 828 ? 107.952 107.712 72.34 1 40 828 TRP B N 1
ATOM 9761 C CA . TRP B 2 828 ? 108.143 106.907 71.121 1 40 828 TRP B CA 1
ATOM 9762 C C . TRP B 2 828 ? 106.908 107.124 70.269 1 40 828 TRP B C 1
ATOM 9763 O O . TRP B 2 828 ? 105.861 106.53 70.569 1 40 828 TRP B O 1
ATOM 9774 N N . ILE B 2 829 ? 107.046 107.947 69.244 1 40 829 ILE B N 1
ATOM 9775 C CA . ILE B 2 829 ? 105.94 108.219 68.293 1 40 829 ILE B CA 1
ATOM 9776 C C . ILE B 2 829 ? 106.204 107.414 67.031 1 40 829 ILE B C 1
ATOM 9777 O O . ILE B 2 829 ? 107.296 107.506 66.477 1 40 829 ILE B O 1
ATOM 9782 N N . ASP B 2 830 ? 105.207 106.654 66.604 1 40 830 ASP B N 1
ATOM 9783 C CA . ASP B 2 830 ? 105.289 105.818 65.381 1 40 830 ASP B CA 1
ATOM 9784 C C . ASP B 2 830 ? 104.558 106.534 64.251 1 40 830 ASP B C 1
ATOM 9785 O O . ASP B 2 830 ? 103.35 106.272 64.033 1 40 830 ASP B O 1
ATOM 9790 N N . SER B 2 831 ? 105.267 107.429 63.574 1 40 831 SER B N 1
ATOM 9791 C CA . SER B 2 831 ? 104.71 108.248 62.475 1 40 831 SER B CA 1
ATOM 9792 C C . SER B 2 831 ? 105.85 108.711 61.573 1 40 831 SER B C 1
ATOM 9793 O O . SER B 2 831 ? 107.011 108.393 61.874 1 40 831 SER B O 1
ATOM 9796 N N . ASP B 2 832 ? 105.508 109.412 60.495 1 40 832 ASP B N 1
ATOM 9797 C CA . ASP B 2 832 ? 106.469 109.897 59.468 1 40 832 ASP B CA 1
ATOM 9798 C C . ASP B 2 832 ? 107.417 110.923 60.108 1 40 832 ASP B C 1
ATOM 9799 O O . ASP B 2 832 ? 107.433 112.126 59.833 1 40 832 ASP B O 1
#